Protein AF-0000000070726870 (afdb_homodimer)

Foldseek 3Di:
DPDPPDPDPPDPPDDPPPPDPPPQCVVVFDQPPPDPDPDDPPDDLPVVVVVVVCVVVVLVPPPPPPDDPDPPPPPPPPPSPPPDALALQVLCVLLVADNDQPQPPPFPPPDPPDPLRDRLVVLLVVCLVDDLLSLLVQLSRDVSSLRSSSVNLSDPSVLVSLLVLQVVLVVVPDDPVDPVNCVSQSLLSVLSSLLRSCVPPDLLSSLVSLLSSLLVNCVSNPNDLASQQNSLCNSCPPHALSSSLSNVVSSCVSPVLLVVLVVVCLVDAPPPCFVSLLVNQRSCCRNHVVDDLQPVPDDLVVLLSNLSSLVSVLVNDDLLSSLVNLCSNQADWDADPVGIGGDLCPQFDDDVPCPDPQVDPVNLLVSLSSSCSNLVSNVSNLVVVPHPDHCDLLNSLVSVVSNQVSSPVVHHGDPLSVLSNCLSQVLRNLLNLLQVLCDPVDPPNVVSLLVNLLSLLSSLLNNCVVPVQSCVRNLNSVVSNLVSVCVVVVHCPPVSVVSLVSNVVSLVVVLVVLVVVADPDPVSVVVSVSSVSSVVSCVVSSVVSVVVNVVRVVVPDPDDDPDDDDDPPVPPCPVPPPPPPDDPPDDPD/DPDPPDPDPPDPPDDPPPPDPPPQCVVVFDQPPPDPDPDDPPDDLPVVVVVVVCVVVVVVPPPPPPDDPDPPPPPPPPPPPPPPALALQVLCVLLVADNDQPQPPQFPPVDPPDPLRDRLVVLLVVCLPDDLLSLLVQLSRDVSSLRSSSVNLSDPSVLVSLLVLQVVLVVVPDDPVDPVNCVSQSLLSVLSSLLSSCVPPDLLSSLVSLLSSLLVNCVSNPNDLASQQSSLCNSCPPHALSSSLSNVVSSCVSPVLLVVLVVVCLVDAPPPCFVSLLVNQVSCCRNHVVDDLQPVPDDLVVLLSLLSSLVSVLVNDDLLSSLVNLCSNQADWDADPVGIGGDLCPQFDDDVPCPDPQVDVVVLLVSLSSSCSNLVSNVSNQVVVPHPDHCDLLNSLVSVVSNQVSSPVVHHGDPLSVLSNCLSQVLRNLLNLLQVLCDPPDPPNVVSLLVNLLSVLSSLLNNCVVPVQSCVRNLNSVVSNLVSVCVVVVHCPPPSVVSLVSNVVSLVVVLVVLVVPADPDPVSVVVSVSSVSSVVSCVVSSVVSVVVNVVRVVVPDPDDDPPDDPDPPPPPPPPPPDDCPDDDPPDPD

Structure (mmCIF, N/CA/C/O backbone):
data_AF-0000000070726870-model_v1
#
loop_
_entity.id
_entity.type
_entity.pdbx_description
1 polymer 'Protein CBG02863'
#
loop_
_atom_site.group_PDB
_atom_site.id
_atom_site.type_symbol
_atom_site.label_atom_id
_atom_site.label_alt_id
_atom_site.label_comp_id
_atom_site.label_asym_id
_atom_site.label_entity_id
_atom_site.label_seq_id
_atom_site.pdbx_PDB_ins_code
_atom_site.Cartn_x
_atom_site.Cartn_y
_atom_site.Cartn_z
_atom_site.occupancy
_atom_site.B_iso_or_equiv
_atom_site.auth_seq_id
_atom_site.auth_comp_id
_atom_site.auth_asym_id
_atom_site.auth_atom_id
_atom_site.pdbx_PDB_model_num
ATOM 1 N N . MET A 1 1 ? 25.562 -1.487 53.562 1 18.69 1 MET A N 1
ATOM 2 C CA . MET A 1 1 ? 26.703 -2.318 53.188 1 18.69 1 MET A CA 1
ATOM 3 C C . MET A 1 1 ? 26.234 -3.52 52.344 1 18.69 1 MET A C 1
ATOM 5 O O . MET A 1 1 ? 27.016 -4.461 52.156 1 18.69 1 MET A O 1
ATOM 9 N N . PHE A 1 2 ? 24.938 -3.701 52.188 1 21.5 2 PHE A N 1
ATOM 10 C CA . PHE A 1 2 ? 24.297 -4.941 51.75 1 21.5 2 PHE A CA 1
ATOM 11 C C . PHE A 1 2 ? 24.844 -5.41 50.438 1 21.5 2 PHE A C 1
ATOM 13 O O . PHE A 1 2 ? 25.094 -4.602 49.531 1 21.5 2 PHE A O 1
ATOM 20 N N . ARG A 1 3 ? 25.328 -6.668 50.344 1 20.47 3 ARG A N 1
ATOM 21 C CA . ARG A 1 3 ? 26.297 -7.414 49.531 1 20.47 3 ARG A CA 1
ATOM 22 C C . ARG A 1 3 ? 25.781 -7.602 48.125 1 20.47 3 ARG A C 1
ATOM 24 O O . ARG A 1 3 ? 24.578 -7.648 47.875 1 20.47 3 ARG A O 1
ATOM 31 N N . GLN A 1 4 ? 26.625 -7.531 47.031 1 19.95 4 GLN A N 1
ATOM 32 C CA . GLN A 1 4 ? 26.922 -7.379 45.594 1 19.95 4 GLN A CA 1
ATOM 33 C C . GLN A 1 4 ? 26.594 -8.656 44.844 1 19.95 4 GLN A C 1
ATOM 35 O O . GLN A 1 4 ? 27 -8.812 43.688 1 19.95 4 GLN A O 1
ATOM 40 N N . THR A 1 5 ? 25.719 -9.539 45.5 1 24.98 5 THR A N 1
ATOM 41 C CA . THR A 1 5 ? 26 -10.898 45.031 1 24.98 5 THR A CA 1
ATOM 42 C C . THR A 1 5 ? 25.875 -11.008 43.531 1 24.98 5 THR A C 1
ATOM 44 O O . THR A 1 5 ? 25 -10.367 42.906 1 24.98 5 THR A O 1
ATOM 47 N N . GLU A 1 6 ? 26.891 -11.547 42.844 1 24.03 6 GLU A N 1
ATOM 48 C CA . GLU A 1 6 ? 27.469 -11.742 41.5 1 24.03 6 GLU A CA 1
ATOM 49 C C . GLU A 1 6 ? 26.578 -12.633 40.656 1 24.03 6 GLU A C 1
ATOM 51 O O . GLU A 1 6 ? 26.188 -13.719 41.062 1 24.03 6 GLU A O 1
ATOM 56 N N . PRO A 1 7 ? 25.672 -12.117 39.969 1 26.16 7 PRO A N 1
ATOM 57 C CA . PRO A 1 7 ? 24.625 -12.938 39.344 1 26.16 7 PRO A CA 1
ATOM 58 C C . PRO A 1 7 ? 25.188 -14.109 38.562 1 26.16 7 PRO A C 1
ATOM 60 O O . PRO A 1 7 ? 26.312 -14.039 38.031 1 26.16 7 PRO A O 1
ATOM 63 N N . PRO A 1 8 ? 24.844 -15.367 38.875 1 26.94 8 PRO A N 1
ATOM 64 C CA . PRO A 1 8 ? 25.531 -16.562 38.375 1 26.94 8 PRO A CA 1
ATOM 65 C C . PRO A 1 8 ? 25.734 -16.578 36.875 1 26.94 8 PRO A C 1
ATOM 67 O O . PRO A 1 8 ? 24.938 -16 36.125 1 26.94 8 PRO A O 1
ATOM 70 N N . VAL A 1 9 ? 26.984 -16.594 36.375 1 24.89 9 VAL A N 1
ATOM 71 C CA . VAL A 1 9 ? 27.641 -16.703 35.094 1 24.89 9 VAL A CA 1
ATOM 72 C C . VAL A 1 9 ? 27.094 -17.906 34.312 1 24.89 9 VAL A C 1
ATOM 74 O O . VAL A 1 9 ? 27.281 -19.047 34.75 1 24.89 9 VAL A O 1
ATOM 77 N N . ARG A 1 10 ? 25.781 -17.938 34.125 1 23.11 10 ARG A N 1
ATOM 78 C CA . ARG A 1 10 ? 25.344 -19.172 33.469 1 23.11 10 ARG A CA 1
ATOM 79 C C . ARG A 1 10 ? 26.328 -19.594 32.375 1 23.11 10 ARG A C 1
ATOM 81 O O . ARG A 1 10 ? 26.875 -18.766 31.656 1 23.11 10 ARG A O 1
ATOM 88 N N . LEU A 1 11 ? 26.984 -20.688 32.594 1 21.22 11 LEU A N 1
ATOM 89 C CA . LEU A 1 11 ? 28 -21.406 31.828 1 21.22 11 LEU A CA 1
ATOM 90 C C . LEU A 1 11 ? 27.641 -21.406 30.344 1 21.22 11 LEU A C 1
ATOM 92 O O . LEU A 1 11 ? 26.484 -21.547 29.984 1 21.22 11 LEU A O 1
ATOM 96 N N . MET A 1 12 ? 28.453 -20.75 29.531 1 21.73 12 MET A N 1
ATOM 97 C CA . MET A 1 12 ? 28.688 -20.641 28.094 1 21.73 12 MET A CA 1
ATOM 98 C C . MET A 1 12 ? 28.656 -22.016 27.438 1 21.73 12 MET A C 1
ATOM 100 O O . MET A 1 12 ? 29.562 -22.828 27.641 1 21.73 12 MET A O 1
ATOM 104 N N . THR A 1 13 ? 27.578 -22.766 27.641 1 22.47 13 THR A N 1
ATOM 105 C CA . THR A 1 13 ? 27.781 -24.062 27.016 1 22.47 13 THR A CA 1
ATOM 106 C C . THR A 1 13 ? 28.422 -23.906 25.641 1 22.47 13 THR A C 1
ATOM 108 O O . THR A 1 13 ? 28.047 -23.031 24.859 1 22.47 13 THR A O 1
ATOM 111 N N . ARG A 1 14 ? 29.672 -24.281 25.5 1 21.7 14 ARG A N 1
ATOM 112 C CA . ARG A 1 14 ? 30.547 -24.312 24.344 1 21.7 14 ARG A CA 1
ATOM 113 C C . ARG A 1 14 ? 29.797 -24.828 23.109 1 21.7 14 ARG A C 1
ATOM 115 O O . ARG A 1 14 ? 29.156 -25.891 23.172 1 21.7 14 ARG A O 1
ATOM 122 N N . LYS A 1 15 ? 29.516 -23.969 22.234 1 23.78 15 LYS A N 1
ATOM 123 C CA . LYS A 1 15 ? 29.078 -24.25 20.875 1 23.78 15 LYS A CA 1
ATOM 124 C C . LYS A 1 15 ? 29.859 -25.406 20.266 1 23.78 15 LYS A C 1
ATOM 126 O O . LYS A 1 15 ? 31.094 -25.375 20.25 1 23.78 15 LYS A O 1
ATOM 131 N N . ARG A 1 16 ? 29.391 -26.578 20.438 1 22.58 16 ARG A N 1
ATOM 132 C CA . ARG A 1 16 ? 30.078 -27.625 19.703 1 22.58 16 ARG A CA 1
ATOM 133 C C . ARG A 1 16 ? 30.562 -27.125 18.344 1 22.58 16 ARG A C 1
ATOM 135 O O . ARG A 1 16 ? 29.812 -26.453 17.625 1 22.58 16 ARG A O 1
ATOM 142 N N . LYS A 1 17 ? 31.844 -26.938 18.156 1 26.12 17 LYS A N 1
ATOM 143 C CA . LYS A 1 17 ? 32.625 -26.719 16.938 1 26.12 17 LYS A CA 1
ATOM 144 C C . LYS A 1 17 ? 32.062 -27.547 15.781 1 26.12 17 LYS A C 1
ATOM 146 O O . LYS A 1 17 ? 31.969 -28.781 15.867 1 26.12 17 LYS A O 1
ATOM 151 N N . THR A 1 18 ? 31.062 -27.047 15.148 1 24.86 18 THR A N 1
ATOM 152 C CA . THR A 1 18 ? 30.547 -27.609 13.906 1 24.86 18 THR A CA 1
ATOM 153 C C . THR A 1 18 ? 31.656 -28.219 13.062 1 24.86 18 THR A C 1
ATOM 155 O O . THR A 1 18 ? 32.656 -27.547 12.766 1 24.86 18 THR A O 1
ATOM 158 N N . ILE A 1 19 ? 31.906 -29.484 13.203 1 28.92 19 ILE A N 1
ATOM 159 C CA . ILE A 1 19 ? 32.781 -30.391 12.445 1 28.92 19 ILE A CA 1
ATOM 160 C C . ILE A 1 19 ? 32.844 -29.922 10.992 1 28.92 19 ILE A C 1
ATOM 162 O O . ILE A 1 19 ? 31.891 -29.375 10.453 1 28.92 19 ILE A O 1
ATOM 166 N N . GLU A 1 20 ? 34.094 -29.953 10.422 1 30.67 20 GLU A N 1
ATOM 167 C CA . GLU A 1 20 ? 34.531 -29.75 9.039 1 30.67 20 GLU A CA 1
ATOM 168 C C . GLU A 1 20 ? 33.5 -30.266 8.055 1 30.67 20 GLU A C 1
ATOM 170 O O . GLU A 1 20 ? 32.875 -31.312 8.273 1 30.67 20 GLU A O 1
ATOM 175 N N . SER A 1 21 ? 32.844 -29.422 7.418 1 32.62 21 SER A N 1
ATOM 176 C CA . SER A 1 21 ? 31.906 -29.672 6.332 1 32.62 21 SER A CA 1
ATOM 177 C C . SER A 1 21 ? 32.344 -30.891 5.523 1 32.62 21 SER A C 1
ATOM 179 O O . SER A 1 21 ? 33.438 -30.953 4.992 1 32.62 21 SER A O 1
ATOM 181 N N . THR A 1 22 ? 32.062 -32.062 6.008 1 32.59 22 THR A N 1
ATOM 182 C CA . THR A 1 22 ? 32.312 -33.25 5.242 1 32.59 22 THR A CA 1
ATOM 183 C C . THR A 1 22 ? 32.125 -33 3.75 1 32.59 22 THR A C 1
ATOM 185 O O . THR A 1 22 ? 31.141 -32.375 3.35 1 32.59 22 THR A O 1
ATOM 188 N N . PRO A 1 23 ? 33.188 -33.094 2.906 1 35.09 23 PRO A N 1
ATOM 189 C CA . PRO A 1 23 ? 33.062 -32.844 1.469 1 35.09 23 PRO A CA 1
ATOM 190 C C . PRO A 1 23 ? 31.812 -33.438 0.858 1 35.09 23 PRO A C 1
ATOM 192 O O . PRO A 1 23 ? 31.297 -34.438 1.366 1 35.09 23 PRO A O 1
ATOM 195 N N . LEU A 1 24 ? 31.125 -32.656 0.27 1 35.09 24 LEU A N 1
ATOM 196 C CA . LEU A 1 24 ? 29.922 -33.156 -0.393 1 35.09 24 LEU A CA 1
ATOM 197 C C . LEU A 1 24 ? 30.219 -34.406 -1.183 1 35.09 24 LEU A C 1
ATOM 199 O O . LEU A 1 24 ? 31.312 -34.594 -1.709 1 35.09 24 LEU A O 1
ATOM 203 N N . ILE A 1 25 ? 29.562 -35.344 -0.918 1 33.78 25 ILE A N 1
ATOM 204 C CA . ILE A 1 25 ? 29.75 -36.625 -1.566 1 33.78 25 ILE A CA 1
ATOM 205 C C . ILE A 1 25 ? 29.859 -36.438 -3.076 1 33.78 25 ILE A C 1
ATOM 207 O O . ILE A 1 25 ? 30.5 -37.25 -3.764 1 33.78 25 ILE A O 1
ATOM 211 N N . THR A 1 26 ? 29.234 -35.438 -3.598 1 36.66 26 THR A N 1
ATOM 212 C CA . THR A 1 26 ? 29.312 -35.219 -5.039 1 36.66 26 THR A CA 1
ATOM 213 C C . THR A 1 26 ? 30.75 -35 -5.469 1 36.66 26 THR A C 1
ATOM 215 O O . THR A 1 26 ? 31.062 -35 -6.664 1 36.66 26 THR A O 1
ATOM 218 N N . ASP A 1 27 ? 31.531 -34.469 -4.641 1 39.12 27 ASP A N 1
ATOM 219 C CA . ASP A 1 27 ? 32.906 -34.312 -5.035 1 39.12 27 ASP A CA 1
ATOM 220 C C . ASP A 1 27 ? 33.562 -35.625 -5.383 1 39.12 27 ASP A C 1
ATOM 222 O O . ASP A 1 27 ? 34.656 -35.688 -5.941 1 39.12 27 ASP A O 1
ATOM 226 N N . PHE A 1 28 ? 33.031 -36.625 -4.77 1 32.75 28 PHE A N 1
ATOM 227 C CA . PHE A 1 28 ? 33.656 -37.906 -4.973 1 32.75 28 PHE A CA 1
ATOM 228 C C . PHE A 1 28 ? 33 -38.625 -6.164 1 32.75 28 PHE A C 1
ATOM 230 O O . PHE A 1 28 ? 33.469 -39.719 -6.562 1 32.75 28 PHE A O 1
ATOM 237 N N . PHE A 1 29 ? 31.75 -38.312 -6.516 1 31.31 29 PHE A N 1
ATOM 238 C CA . PHE A 1 29 ? 31.172 -39.062 -7.625 1 31.31 29 PHE A CA 1
ATOM 239 C C . PHE A 1 29 ? 31.031 -38.156 -8.859 1 31.31 29 PHE A C 1
ATOM 241 O O . PHE A 1 29 ? 30.734 -36.969 -8.75 1 31.31 29 PHE A O 1
ATOM 248 N N . SER A 1 30 ? 31.688 -38.469 -9.969 1 29 30 SER A N 1
ATOM 249 C CA . SER A 1 30 ? 31.656 -37.844 -11.273 1 29 30 SER A CA 1
ATOM 250 C C . SER A 1 30 ? 30.219 -37.75 -11.812 1 29 30 SER A C 1
ATOM 252 O O . SER A 1 30 ? 29.5 -38.75 -11.82 1 29 30 SER A O 1
ATOM 254 N N . THR A 1 31 ? 29.516 -36.688 -11.672 1 34.41 31 THR A N 1
ATOM 255 C CA . THR A 1 31 ? 28.172 -36.469 -12.18 1 34.41 31 THR A CA 1
ATOM 256 C C . THR A 1 31 ? 28.141 -36.531 -13.703 1 34.41 31 THR A C 1
ATOM 258 O O . THR A 1 31 ? 28.859 -35.812 -14.375 1 34.41 31 THR A O 1
ATOM 261 N N . VAL A 1 32 ? 27.984 -37.656 -14.32 1 29.22 32 VAL A N 1
ATOM 262 C CA . VAL A 1 32 ? 27.859 -37.781 -15.773 1 29.22 32 VAL A CA 1
ATOM 263 C C . VAL A 1 32 ? 26.562 -37.094 -16.234 1 29.22 32 VAL A C 1
ATOM 265 O O . VAL A 1 32 ? 25.5 -37.375 -15.695 1 29.22 32 VAL A O 1
ATOM 268 N N . LYS A 1 33 ? 26.625 -36 -16.906 1 30.77 33 LYS A N 1
ATOM 269 C CA . LYS A 1 33 ? 25.531 -35.312 -17.578 1 30.77 33 LYS A CA 1
ATOM 270 C C . LYS A 1 33 ? 24.828 -36.219 -18.578 1 30.77 33 LYS A C 1
ATOM 272 O O . LYS A 1 33 ? 25.453 -36.75 -19.5 1 30.77 33 LYS A O 1
ATOM 277 N N . ARG A 1 34 ? 23.797 -36.906 -18.141 1 29.41 34 ARG A N 1
ATOM 278 C CA . ARG A 1 34 ? 23.031 -37.719 -19.078 1 29.41 34 ARG A CA 1
ATOM 279 C C . ARG A 1 34 ? 22.375 -36.875 -20.141 1 29.41 34 ARG A C 1
ATOM 281 O O . ARG A 1 34 ? 21.828 -35.812 -19.844 1 29.41 34 ARG A O 1
ATOM 288 N N . GLU A 1 35 ? 22.781 -36.906 -21.406 1 28.52 35 GLU A N 1
ATOM 289 C CA . GLU A 1 35 ? 22.219 -36.312 -22.609 1 28.52 35 GLU A CA 1
ATOM 290 C C . GLU A 1 35 ? 20.75 -36.688 -22.797 1 28.52 35 GLU A C 1
ATOM 292 O O . GLU A 1 35 ? 20.391 -37.875 -22.734 1 28.52 35 GLU A O 1
ATOM 297 N N . ARG A 1 36 ? 19.812 -35.75 -22.438 1 30.39 36 ARG A N 1
ATOM 298 C CA . ARG A 1 36 ? 18.375 -35.906 -22.656 1 30.39 36 ARG A CA 1
ATOM 299 C C . ARG A 1 36 ? 18.094 -36.312 -24.078 1 30.39 36 ARG A C 1
ATOM 301 O O . ARG A 1 36 ? 18.625 -35.75 -25.031 1 30.39 36 ARG A O 1
ATOM 308 N N . SER A 1 37 ? 17.703 -37.5 -24.297 1 26.58 37 SER A N 1
ATOM 309 C CA . SER A 1 37 ? 17.266 -38 -25.609 1 26.58 37 SER A CA 1
ATOM 310 C C . SER A 1 37 ? 16.109 -37.156 -26.141 1 26.58 37 SER A C 1
ATOM 312 O O . SER A 1 37 ? 15.273 -36.688 -25.375 1 26.58 37 SER A O 1
ATOM 314 N N . GLN A 1 38 ? 16.141 -36.469 -27.312 1 27.06 38 GLN A N 1
ATOM 315 C CA . GLN A 1 38 ? 15.281 -35.625 -28.141 1 27.06 38 GLN A CA 1
ATOM 316 C C . GLN A 1 38 ? 13.953 -36.344 -28.422 1 27.06 38 GLN A C 1
ATOM 318 O O . GLN A 1 38 ? 13.688 -36.75 -29.547 1 27.06 38 GLN A O 1
ATOM 323 N N . ILE A 1 39 ? 13.406 -37.219 -27.609 1 26.48 39 ILE A N 1
ATOM 324 C CA . ILE A 1 39 ? 12.203 -37.875 -28.094 1 26.48 39 ILE A CA 1
ATOM 325 C C . ILE A 1 39 ? 11.109 -36.844 -28.359 1 26.48 39 ILE A C 1
ATOM 327 O O . ILE A 1 39 ? 11.062 -35.812 -27.688 1 26.48 39 ILE A O 1
ATOM 331 N N . GLN A 1 40 ? 9.93 -37.281 -29.203 1 28.66 40 GLN A N 1
ATOM 332 C CA . GLN A 1 40 ? 8.805 -36.812 -30.016 1 28.66 40 GLN A CA 1
ATOM 333 C C . GLN A 1 40 ? 7.727 -36.188 -29.156 1 28.66 40 GLN A C 1
ATOM 335 O O . GLN A 1 40 ? 6.922 -36.875 -28.547 1 28.66 40 GLN A O 1
ATOM 340 N N . THR A 1 41 ? 7.984 -35.188 -28.469 1 24.62 41 THR A N 1
ATOM 341 C CA . THR A 1 41 ? 7.18 -34.625 -27.391 1 24.62 41 THR A CA 1
ATOM 342 C C . THR A 1 41 ? 5.906 -34 -27.953 1 24.62 41 THR A C 1
ATOM 344 O O . THR A 1 41 ? 5.062 -33.5 -27.203 1 24.62 41 THR A O 1
ATOM 347 N N . LYS A 1 42 ? 5.965 -33.5 -29.297 1 30.2 42 LYS A N 1
ATOM 348 C CA . LYS A 1 42 ? 5.051 -32.375 -29.484 1 30.2 42 LYS A CA 1
ATOM 349 C C . LYS A 1 42 ? 3.598 -32.844 -29.484 1 30.2 42 LYS A C 1
ATOM 351 O O . LYS A 1 42 ? 2.695 -32.062 -29.125 1 30.2 42 LYS A O 1
ATOM 356 N N . GLN A 1 43 ? 3.252 -33.812 -30.391 1 23.97 43 GLN A N 1
ATOM 357 C CA . GLN A 1 43 ? 1.938 -33.75 -31.031 1 23.97 43 GLN A CA 1
ATOM 358 C C . GLN A 1 43 ? 0.832 -34.062 -30.031 1 23.97 43 GLN A C 1
ATOM 360 O O . GLN A 1 43 ? -0.223 -33.438 -30.047 1 23.97 43 GLN A O 1
ATOM 365 N N . THR A 1 44 ? 0.747 -35.438 -29.547 1 27.69 44 THR A N 1
ATOM 366 C CA . THR A 1 44 ? -0.488 -36.156 -29.219 1 27.69 44 THR A CA 1
ATOM 367 C C . THR A 1 44 ? -0.953 -35.781 -27.812 1 27.69 44 THR A C 1
ATOM 369 O O . THR A 1 44 ? -1.842 -36.438 -27.266 1 27.69 44 THR A O 1
ATOM 372 N N . VAL A 1 45 ? -0.479 -34.75 -27.328 1 27.61 45 VAL A N 1
ATOM 373 C CA . VAL A 1 45 ? -0.681 -34.625 -25.891 1 27.61 45 VAL A CA 1
ATOM 374 C C . VAL A 1 45 ? -2.109 -34.188 -25.609 1 27.61 45 VAL A C 1
ATOM 376 O O . VAL A 1 45 ? -2.658 -34.469 -24.547 1 27.61 45 VAL A O 1
ATOM 379 N N . SER A 1 46 ? -2.703 -33.375 -26.531 1 27.69 46 SER A N 1
ATOM 380 C CA . SER A 1 46 ? -3.973 -32.75 -26.172 1 27.69 46 SER A CA 1
ATOM 381 C C . SER A 1 46 ? -5.086 -33.781 -26.078 1 27.69 46 SER A C 1
ATOM 383 O O . SER A 1 46 ? -5.91 -33.75 -25.156 1 27.69 46 SER A O 1
ATOM 385 N N . GLN A 1 47 ? -5.223 -34.719 -27.125 1 28.27 47 GLN A N 1
ATOM 386 C CA . GLN A 1 47 ? -6.352 -35.625 -27.219 1 28.27 47 GLN A CA 1
ATOM 387 C C . GLN A 1 47 ? -6.285 -36.688 -26.125 1 28.27 47 GLN A C 1
ATOM 389 O O . GLN A 1 47 ? -7.312 -37.25 -25.734 1 28.27 47 GLN A O 1
ATOM 394 N N . LYS A 1 48 ? -5.086 -37.094 -25.734 1 31.16 48 LYS A N 1
ATOM 395 C CA . LYS A 1 48 ? -4.867 -38.219 -24.844 1 31.16 48 LYS A CA 1
ATOM 396 C C . LYS A 1 48 ? -5.234 -37.875 -23.406 1 31.16 48 LYS A C 1
ATOM 398 O O . LYS A 1 48 ? -5.449 -38.75 -22.578 1 31.16 48 LYS A O 1
ATOM 403 N N . LEU A 1 49 ? -5.281 -36.656 -23.109 1 28.05 49 LEU A N 1
ATOM 404 C CA . LEU A 1 49 ? -5.602 -36.281 -21.734 1 28.05 49 LEU A CA 1
ATOM 405 C C . LEU A 1 49 ? -7.059 -36.594 -21.406 1 28.05 49 LEU A C 1
ATOM 407 O O . LEU A 1 49 ? -7.375 -37.031 -20.312 1 28.05 49 LEU A O 1
ATOM 411 N N . ASP A 1 50 ? -8.023 -36.469 -22.406 1 30.05 50 ASP A N 1
ATOM 412 C CA . ASP A 1 50 ? -9.43 -36.781 -22.156 1 30.05 50 ASP A CA 1
ATOM 413 C C . ASP A 1 50 ? -9.641 -38.281 -22 1 30.05 50 ASP A C 1
ATOM 415 O O . ASP A 1 50 ? -10.469 -38.719 -21.203 1 30.05 50 ASP A O 1
ATOM 419 N N . GLY A 1 51 ? -8.906 -39.156 -22.812 1 29.58 51 GLY A N 1
ATOM 420 C CA . GLY A 1 51 ? -9.047 -40.594 -22.734 1 29.58 51 GLY A CA 1
ATOM 421 C C . GLY A 1 51 ? -8.484 -41.188 -21.453 1 29.58 51 GLY A C 1
ATOM 422 O O . GLY A 1 51 ? -9.047 -42.125 -20.891 1 29.58 51 GLY A O 1
ATOM 423 N N . ILE A 1 52 ? -7.324 -40.656 -21.078 1 31.67 52 ILE A N 1
ATOM 424 C CA . ILE A 1 52 ? -6.676 -41.25 -19.906 1 31.67 52 ILE A CA 1
ATOM 425 C C . ILE A 1 52 ? -7.465 -40.875 -18.656 1 31.67 52 ILE A C 1
ATOM 427 O O . ILE A 1 52 ? -7.594 -41.688 -17.734 1 31.67 52 ILE A O 1
ATOM 431 N N . LEU A 1 53 ? -8.055 -39.75 -18.625 1 31.14 53 LEU A N 1
ATOM 432 C CA . LEU A 1 53 ? -8.945 -39.438 -17.516 1 31.14 53 LEU A CA 1
ATOM 433 C C . LEU A 1 53 ? -10.148 -40.344 -17.484 1 31.14 53 LEU A C 1
ATOM 435 O O . LEU A 1 53 ? -10.617 -40.75 -16.406 1 31.14 53 LEU A O 1
ATOM 439 N N . GLN A 1 54 ? -10.703 -40.75 -18.688 1 31.12 54 GLN A N 1
ATOM 440 C CA . GLN A 1 54 ? -11.789 -41.719 -18.734 1 31.12 54 GLN A CA 1
ATOM 441 C C . GLN A 1 54 ? -11.344 -43.062 -18.188 1 31.12 54 GLN A C 1
ATOM 443 O O . GLN A 1 54 ? -12.086 -43.719 -17.453 1 31.12 54 GLN A O 1
ATOM 448 N N . THR A 1 55 ? -10.125 -43.5 -18.547 1 31.92 55 THR A N 1
ATOM 449 C CA . THR A 1 55 ? -9.664 -44.781 -18.031 1 31.92 55 THR A CA 1
ATOM 450 C C . THR A 1 55 ? -9.375 -44.688 -16.531 1 31.92 55 THR A C 1
ATOM 452 O O . THR A 1 55 ? -9.648 -45.625 -15.773 1 31.92 55 THR A O 1
ATOM 455 N N . MET A 1 56 ? -8.75 -43.625 -16.078 1 31.16 56 MET A N 1
ATOM 456 C CA . MET A 1 56 ? -8.617 -43.469 -14.633 1 31.16 56 MET A CA 1
ATOM 457 C C . MET A 1 56 ? -9.977 -43.281 -13.984 1 31.16 56 MET A C 1
ATOM 459 O O . MET A 1 56 ? -10.219 -43.75 -12.875 1 31.16 56 MET A O 1
ATOM 463 N N . PHE A 1 57 ? -10.922 -42.438 -14.648 1 31.91 57 PHE A N 1
ATOM 464 C CA . PHE A 1 57 ? -12.297 -42.312 -14.195 1 31.91 57 PHE A CA 1
ATOM 465 C C . PHE A 1 57 ? -13.094 -43.594 -14.508 1 31.91 57 PHE A C 1
ATOM 467 O O . PHE A 1 57 ? -14.031 -43.938 -13.789 1 31.91 57 PHE A O 1
ATOM 474 N N . GLU A 1 58 ? -13.031 -44.188 -15.711 1 31.84 58 GLU A N 1
ATOM 475 C CA . GLU A 1 58 ? -13.797 -45.406 -15.992 1 31.84 58 GLU A CA 1
ATOM 476 C C . GLU A 1 58 ? -13.516 -46.5 -14.945 1 31.84 58 GLU A C 1
ATOM 478 O O . GLU A 1 58 ? -14.398 -47.312 -14.633 1 31.84 58 GLU A O 1
ATOM 483 N N . THR A 1 59 ? -12.297 -46.594 -14.516 1 31.06 59 THR A N 1
ATOM 484 C CA . THR A 1 59 ? -12.211 -47.594 -13.438 1 31.06 59 THR A CA 1
ATOM 485 C C . THR A 1 59 ? -13.008 -47.125 -12.219 1 31.06 59 THR A C 1
ATOM 487 O O . THR A 1 59 ? -13.375 -47.906 -11.367 1 31.06 59 THR A O 1
ATOM 490 N N . SER A 1 60 ? -13.102 -45.781 -12 1 28.81 60 SER A N 1
ATOM 491 C CA . SER A 1 60 ? -14.047 -45.406 -10.953 1 28.81 60 SER A CA 1
ATOM 492 C C . SER A 1 60 ? -15.453 -45.219 -11.523 1 28.81 60 SER A C 1
ATOM 494 O O . SER A 1 60 ? -15.836 -44.094 -11.891 1 28.81 60 SER A O 1
ATOM 496 N N . ARG A 1 61 ? -15.93 -45.906 -12.555 1 27.53 61 ARG A N 1
ATOM 497 C CA . ARG A 1 61 ? -17.312 -45.938 -13.039 1 27.53 61 ARG A CA 1
ATOM 498 C C . ARG A 1 61 ? -18.297 -46 -11.883 1 27.53 61 ARG A C 1
ATOM 500 O O . ARG A 1 61 ? -18.562 -47.094 -11.367 1 27.53 61 ARG A O 1
ATOM 507 N N . CYS A 1 62 ? -18.438 -45.062 -11.062 1 27.05 62 CYS A N 1
ATOM 508 C CA . CYS A 1 62 ? -19.719 -44.969 -10.367 1 27.05 62 CYS A CA 1
ATOM 509 C C . CYS A 1 62 ? -20.875 -44.875 -11.367 1 27.05 62 CYS A C 1
ATOM 511 O O . CYS A 1 62 ? -20.859 -44 -12.242 1 27.05 62 CYS A O 1
ATOM 513 N N . THR A 1 63 ? -21.609 -45.906 -11.742 1 26.03 63 THR A N 1
ATOM 514 C CA . THR A 1 63 ? -22.953 -45.969 -12.32 1 26.03 63 THR A CA 1
ATOM 515 C C . THR A 1 63 ? -23.859 -44.906 -11.711 1 26.03 63 THR A C 1
ATOM 517 O O . THR A 1 63 ? -24.125 -44.938 -10.508 1 26.03 63 THR A O 1
ATOM 520 N N . PHE A 1 64 ? -23.859 -43.781 -12.156 1 26.02 64 PHE A N 1
ATOM 521 C CA . PHE A 1 64 ? -24.984 -42.875 -11.953 1 26.02 64 PHE A CA 1
ATOM 522 C C . PHE A 1 64 ? -26.297 -43.531 -12.383 1 26.02 64 PHE A C 1
ATOM 524 O O . PHE A 1 64 ? -26.531 -43.719 -13.578 1 26.02 64 PHE A O 1
ATOM 531 N N . ILE A 1 65 ? -26.891 -44.562 -11.633 1 26.38 65 ILE A N 1
ATOM 532 C CA . ILE A 1 65 ? -28.25 -45.094 -11.789 1 26.38 65 ILE A CA 1
ATOM 533 C C . ILE A 1 65 ? -29.25 -43.969 -11.797 1 26.38 65 ILE A C 1
ATOM 535 O O . ILE A 1 65 ? -29.25 -43.125 -10.898 1 26.38 65 ILE A O 1
ATOM 539 N N . SER A 1 66 ? -29.891 -43.688 -12.844 1 25.36 66 SER A N 1
ATOM 540 C CA . SER A 1 66 ? -31.156 -42.969 -13.086 1 25.36 66 SER A CA 1
ATOM 541 C C . SER A 1 66 ? -32.281 -43.562 -12.258 1 25.36 66 SER A C 1
ATOM 543 O O . SER A 1 66 ? -33.125 -44.312 -12.781 1 25.36 66 SER A O 1
ATOM 545 N N . GLU A 1 67 ? -32.125 -44.375 -11.039 1 25.97 67 GLU A N 1
ATOM 546 C CA . GLU A 1 67 ? -33.344 -44.906 -10.438 1 25.97 67 GLU A CA 1
ATOM 547 C C . GLU A 1 67 ? -34.375 -43.812 -10.172 1 25.97 67 GLU A C 1
ATOM 549 O O . GLU A 1 67 ? -34 -42.656 -9.898 1 25.97 67 GLU A O 1
ATOM 554 N N . SER A 1 68 ? -35.625 -44 -10.695 1 26.47 68 SER A N 1
ATOM 555 C CA . SER A 1 68 ? -36.938 -43.594 -10.172 1 26.47 68 SER A CA 1
ATOM 556 C C . SER A 1 68 ? -36.969 -43.656 -8.648 1 26.47 68 SER A C 1
ATOM 558 O O . SER A 1 68 ? -36.281 -44.5 -8.047 1 26.47 68 SER A O 1
ATOM 560 N N . LEU A 1 69 ? -37.5 -42.625 -7.863 1 26.91 69 LEU A N 1
ATOM 561 C CA . LEU A 1 69 ? -37.688 -42.375 -6.438 1 26.91 69 LEU A CA 1
ATOM 562 C C . LEU A 1 69 ? -38.312 -43.562 -5.738 1 26.91 69 LEU A C 1
ATOM 564 O O . LEU A 1 69 ? -38.812 -43.438 -4.613 1 26.91 69 LEU A O 1
ATOM 568 N N . GLU A 1 70 ? -38.844 -44.625 -6.473 1 26.83 70 GLU A N 1
ATOM 569 C CA . GLU A 1 70 ? -39.531 -45.594 -5.629 1 26.83 70 GLU A CA 1
ATOM 570 C C . GLU A 1 70 ? -38.594 -46.156 -4.566 1 26.83 70 GLU A C 1
ATOM 572 O O . GLU A 1 70 ? -37.375 -46.156 -4.746 1 26.83 70 GLU A O 1
ATOM 577 N N . ASP A 1 71 ? -39.188 -46.625 -3.264 1 28.89 71 ASP A N 1
ATOM 578 C CA . ASP A 1 71 ? -38.781 -47.125 -1.95 1 28.89 71 ASP A CA 1
ATOM 579 C C . ASP A 1 71 ? -37.688 -48.188 -2.078 1 28.89 71 ASP A C 1
ATOM 581 O O . ASP A 1 71 ? -37.375 -48.875 -1.101 1 28.89 71 ASP A O 1
ATOM 585 N N . THR A 1 72 ? -37.656 -48.781 -3.305 1 27.14 72 THR A N 1
ATOM 586 C CA . THR A 1 72 ? -37.031 -50.094 -3.172 1 27.14 72 THR A CA 1
ATOM 587 C C . THR A 1 72 ? -35.625 -50 -2.598 1 27.14 72 THR A C 1
ATOM 589 O O . THR A 1 72 ? -34.875 -49.062 -2.939 1 27.14 72 THR A O 1
ATOM 592 N N . PRO A 1 73 ? -35.344 -50.844 -1.489 1 27.42 73 PRO A N 1
ATOM 593 C CA . PRO A 1 73 ? -34.094 -50.906 -0.724 1 27.42 73 PRO A CA 1
ATOM 594 C C . PRO A 1 73 ? -32.875 -50.969 -1.617 1 27.42 73 PRO A C 1
ATOM 596 O O . PRO A 1 73 ? -32.812 -51.781 -2.551 1 27.42 73 PRO A O 1
ATOM 599 N N . ILE A 1 74 ? -32.469 -49.844 -2.051 1 31.52 74 ILE A N 1
ATOM 600 C CA . ILE A 1 74 ? -31.266 -49.844 -2.893 1 31.52 74 ILE A CA 1
ATOM 601 C C . ILE A 1 74 ? -30.25 -50.844 -2.381 1 31.52 74 ILE A C 1
ATOM 603 O O . ILE A 1 74 ? -29.859 -50.812 -1.211 1 31.52 74 ILE A O 1
ATOM 607 N N . PRO A 1 75 ? -30.359 -52.094 -2.92 1 28.83 75 PRO A N 1
ATOM 608 C CA . PRO A 1 75 ? -29.406 -53.062 -2.357 1 28.83 75 PRO A CA 1
ATOM 609 C C . PRO A 1 75 ? -28.047 -52.438 -2.074 1 28.83 75 PRO A C 1
ATOM 611 O O . PRO A 1 75 ? -27.688 -51.438 -2.678 1 28.83 75 PRO A O 1
ATOM 614 N N . PRO A 1 76 ? -27.484 -52.875 -0.899 1 26.77 76 PRO A N 1
ATOM 615 C CA . PRO A 1 76 ? -26.172 -52.375 -0.466 1 26.77 76 PRO A CA 1
ATOM 616 C C . PRO A 1 76 ? -25.156 -52.312 -1.603 1 26.77 76 PRO A C 1
ATOM 618 O O . PRO A 1 76 ? -25 -53.312 -2.33 1 26.77 76 PRO A O 1
ATOM 621 N N . GLN A 1 77 ? -25.312 -51.344 -2.379 1 28.03 77 GLN A N 1
ATOM 622 C CA . GLN A 1 77 ? -24.344 -51.25 -3.463 1 28.03 77 GLN A CA 1
ATOM 623 C C . GLN A 1 77 ? -23 -51.844 -3.037 1 28.03 77 GLN A C 1
ATOM 625 O O . GLN A 1 77 ? -22.547 -51.594 -1.918 1 28.03 77 GLN A O 1
ATOM 630 N N . PRO A 1 78 ? -22.656 -53.031 -3.602 1 27.22 78 PRO A N 1
ATOM 631 C CA . PRO A 1 78 ? -21.375 -53.594 -3.16 1 27.22 78 PRO A CA 1
ATOM 632 C C . PRO A 1 78 ? -20.312 -52.531 -2.912 1 27.22 78 PRO A C 1
ATOM 634 O O . PRO A 1 78 ? -20.406 -51.406 -3.453 1 27.22 78 PRO A O 1
ATOM 637 N N . ASP A 1 79 ? -19.656 -52.562 -1.774 1 27.34 79 ASP A N 1
ATOM 638 C CA . ASP A 1 79 ? -18.453 -51.906 -1.303 1 27.34 79 ASP A CA 1
ATOM 639 C C . ASP A 1 79 ? -17.5 -51.625 -2.459 1 27.34 79 ASP A C 1
ATOM 641 O O . ASP A 1 79 ? -17.016 -52.531 -3.121 1 27.34 79 ASP A O 1
ATOM 645 N N . TYR A 1 80 ? -17.906 -50.844 -3.395 1 28.12 80 TYR A N 1
ATOM 646 C CA . TYR A 1 80 ? -16.891 -50.438 -4.363 1 28.12 80 TYR A CA 1
ATOM 647 C C . TYR A 1 80 ? -15.5 -50.562 -3.775 1 28.12 80 TYR A C 1
ATOM 649 O O . TYR A 1 80 ? -15.188 -49.938 -2.752 1 28.12 80 TYR A O 1
ATOM 657 N N . ASP A 1 81 ? -14.984 -51.719 -3.863 1 28.14 81 ASP A N 1
ATOM 658 C CA . ASP A 1 81 ? -13.609 -52.156 -3.598 1 28.14 81 ASP A CA 1
ATOM 659 C C . ASP A 1 81 ? -12.617 -51.062 -3.965 1 28.14 81 ASP A C 1
ATOM 661 O O . ASP A 1 81 ? -12.672 -50.5 -5.062 1 28.14 81 ASP A O 1
ATOM 665 N N . CYS A 1 82 ? -12.266 -50.156 -3.135 1 32.5 82 CYS A N 1
ATOM 666 C CA . CYS A 1 82 ? -10.969 -49.5 -3.035 1 32.5 82 CYS A CA 1
ATOM 667 C C . CYS A 1 82 ? -9.93 -50.188 -3.891 1 32.5 82 CYS A C 1
ATOM 669 O O . CYS A 1 82 ? -9.562 -51.344 -3.607 1 32.5 82 CYS A O 1
ATOM 671 N N . GLY A 1 83 ? -10.109 -50.281 -5.281 1 34.12 83 GLY A N 1
ATOM 672 C CA . GLY A 1 83 ? -9.055 -50.844 -6.102 1 34.12 83 GLY A CA 1
ATOM 673 C C . GLY A 1 83 ? -7.738 -51 -5.355 1 34.12 83 GLY A C 1
ATOM 674 O O . GLY A 1 83 ? -7.602 -50.531 -4.227 1 34.12 83 GLY A O 1
ATOM 675 N N . PRO A 1 84 ? -6.68 -51.719 -6.047 1 37 84 PRO A N 1
ATOM 676 C CA . PRO A 1 84 ? -5.484 -52.062 -5.277 1 37 84 PRO A CA 1
ATOM 677 C C . PRO A 1 84 ? -4.953 -50.906 -4.457 1 37 84 PRO A C 1
ATOM 679 O O . PRO A 1 84 ? -4.941 -49.75 -4.93 1 37 84 PRO A O 1
ATOM 682 N N . ALA A 1 85 ? -5.074 -50.75 -3.143 1 47.09 85 ALA A N 1
ATOM 683 C CA . ALA A 1 85 ? -4.332 -50.188 -2.01 1 47.09 85 ALA A CA 1
ATOM 684 C C . ALA A 1 85 ? -2.891 -49.875 -2.398 1 47.09 85 ALA A C 1
ATOM 686 O O . ALA A 1 85 ? -2.273 -50.625 -3.168 1 47.09 85 ALA A O 1
ATOM 687 N N . PHE A 1 86 ? -2.688 -48.438 -2.508 1 66.5 86 PHE A N 1
ATOM 688 C CA . PHE A 1 86 ? -1.319 -47.969 -2.602 1 66.5 86 PHE A CA 1
ATOM 689 C C . PHE A 1 86 ? -0.381 -48.781 -1.743 1 66.5 86 PHE A C 1
ATOM 691 O O . PHE A 1 86 ? -0.068 -48.406 -0.61 1 66.5 86 PHE A O 1
ATOM 698 N N . SER A 1 87 ? -0.389 -50 -2.211 1 81.31 87 SER A N 1
ATOM 699 C CA . SER A 1 87 ? 0.536 -50.938 -1.573 1 81.31 87 SER A CA 1
ATOM 700 C C . SER A 1 87 ? 1.975 -50.656 -2.002 1 81.31 87 SER A C 1
ATOM 702 O O . SER A 1 87 ? 2.213 -50.031 -3.027 1 81.31 87 SER A O 1
ATOM 704 N N . LEU A 1 88 ? 2.82 -51.062 -1.249 1 87 88 LEU A N 1
ATOM 705 C CA . LEU A 1 88 ? 4.246 -50.938 -1.531 1 87 88 LEU A CA 1
ATOM 706 C C . LEU A 1 88 ? 4.656 -51.812 -2.711 1 87 88 LEU A C 1
ATOM 708 O O . LEU A 1 88 ? 5.582 -51.469 -3.449 1 87 88 LEU A O 1
ATOM 712 N N . GLU A 1 89 ? 3.816 -52.844 -2.996 1 86.94 89 GLU A N 1
ATOM 713 C CA . GLU A 1 89 ? 4.086 -53.719 -4.141 1 86.94 89 GLU A CA 1
ATOM 714 C C . GLU A 1 89 ? 3.775 -53 -5.453 1 86.94 89 GLU A C 1
ATOM 716 O O . GLU A 1 89 ? 4.52 -53.125 -6.43 1 86.94 89 GLU A O 1
ATOM 721 N N . ALA A 1 90 ? 2.654 -52.344 -5.363 1 89.25 90 ALA A N 1
ATOM 722 C CA . ALA A 1 90 ? 2.295 -51.562 -6.547 1 89.25 90 ALA A CA 1
ATOM 723 C C . ALA A 1 90 ? 3.348 -50.5 -6.848 1 89.25 90 ALA A C 1
ATOM 725 O O . ALA A 1 90 ? 3.646 -50.219 -8.008 1 89.25 90 ALA A O 1
ATOM 726 N N . LEU A 1 91 ? 3.934 -49.938 -5.781 1 92.75 91 LEU A N 1
ATOM 727 C CA . LEU A 1 91 ? 4.969 -48.906 -5.945 1 92.75 91 LEU A CA 1
ATOM 728 C C . LEU A 1 91 ? 6.227 -49.5 -6.566 1 92.75 91 LEU A C 1
ATOM 730 O O . LEU A 1 91 ? 6.859 -48.875 -7.418 1 92.75 91 LEU A O 1
ATOM 734 N N . ARG A 1 92 ? 6.574 -50.688 -6.219 1 91.25 92 ARG A N 1
ATOM 735 C CA . ARG A 1 92 ? 7.742 -51.375 -6.762 1 91.25 92 ARG A CA 1
ATOM 736 C C . ARG A 1 92 ? 7.574 -51.656 -8.258 1 91.25 92 ARG A C 1
ATOM 738 O O . ARG A 1 92 ? 8.531 -51.531 -9.023 1 91.25 92 ARG A O 1
ATOM 745 N N . THR A 1 93 ? 6.332 -51.969 -8.578 1 90.62 93 THR A N 1
ATOM 746 C CA . THR A 1 93 ? 6.043 -52.188 -9.992 1 90.62 93 THR A CA 1
ATOM 747 C C . THR A 1 93 ? 6.18 -50.906 -10.789 1 90.62 93 THR A C 1
ATOM 749 O O . THR A 1 93 ? 6.73 -50.906 -11.891 1 90.62 93 THR A O 1
ATOM 752 N N . LEU A 1 94 ? 5.664 -49.844 -10.164 1 91.12 94 LEU A N 1
ATOM 753 C CA . LEU A 1 94 ? 5.723 -48.562 -10.836 1 91.12 94 LEU A CA 1
ATOM 754 C C . LEU A 1 94 ? 7.164 -48.094 -10.992 1 91.12 94 LEU A C 1
ATOM 756 O O . LEU A 1 94 ? 7.52 -47.5 -12.008 1 91.12 94 LEU A O 1
ATOM 760 N N . LEU A 1 95 ? 8.031 -48.438 -9.984 1 92.69 95 LEU A N 1
ATOM 761 C CA . LEU A 1 95 ? 9.422 -47.969 -9.969 1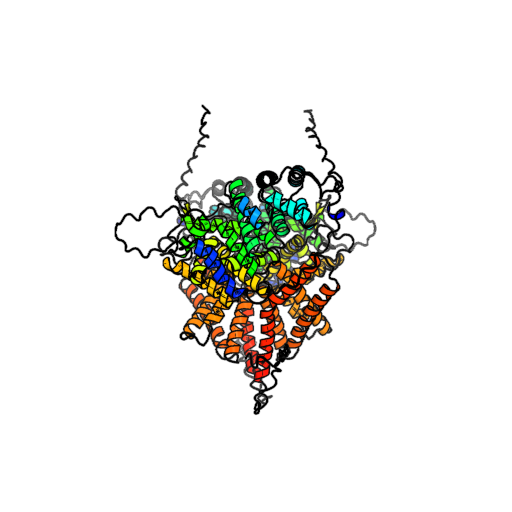 92.69 95 LEU A CA 1
ATOM 762 C C . LEU A 1 95 ? 10.32 -49 -10.68 1 92.69 95 LEU A C 1
ATOM 764 O O . LEU A 1 95 ? 11.523 -48.781 -10.805 1 92.69 95 LEU A O 1
ATOM 768 N N . GLN A 1 96 ? 9.781 -50.094 -11.148 1 88 96 GLN A N 1
ATOM 769 C CA . GLN A 1 96 ? 10.5 -51.094 -11.891 1 88 96 GLN A CA 1
ATOM 770 C C . GLN A 1 96 ? 11.617 -51.719 -11.055 1 88 96 GLN A C 1
ATOM 772 O O . GLN A 1 96 ? 12.75 -51.844 -11.516 1 88 96 GLN A O 1
ATOM 777 N N . VAL A 1 97 ? 11.297 -51.938 -9.773 1 87.75 97 VAL A N 1
ATOM 778 C CA . VAL A 1 97 ? 12.211 -52.625 -8.875 1 87.75 97 VAL A CA 1
ATOM 779 C C . VAL A 1 97 ? 11.664 -54.031 -8.555 1 87.75 97 VAL A C 1
ATOM 781 O O . VAL A 1 97 ? 10.453 -54.25 -8.602 1 87.75 97 VAL A O 1
ATOM 784 N N . PRO A 1 98 ? 12.562 -54.938 -8.359 1 79 98 PRO A N 1
ATOM 785 C CA . PRO A 1 98 ? 12.109 -56.312 -8.102 1 79 98 PRO A CA 1
ATOM 786 C C . PRO A 1 98 ? 11.195 -56.406 -6.883 1 79 98 PRO A C 1
ATOM 788 O O . PRO A 1 98 ? 11.375 -55.688 -5.91 1 79 98 PRO A O 1
ATOM 791 N N . LEU A 1 99 ? 10.102 -57.156 -6.91 1 69.06 99 LEU A N 1
ATOM 792 C CA . LEU A 1 99 ? 9.055 -57.281 -5.906 1 69.06 99 LEU A CA 1
ATOM 793 C C . LEU A 1 99 ? 9.602 -57.906 -4.625 1 69.06 99 LEU A C 1
ATOM 795 O O . LEU A 1 99 ? 9.148 -57.594 -3.529 1 69.06 99 LEU A O 1
ATOM 799 N N . LYS A 1 100 ? 10.398 -59.062 -4.719 1 62.75 100 LYS A N 1
ATOM 800 C CA . LYS A 1 100 ? 10.93 -59.688 -3.512 1 62.75 100 LYS A CA 1
ATOM 801 C C . LYS A 1 100 ? 12.336 -59.156 -3.207 1 62.75 100 LYS A C 1
ATOM 803 O O . LYS A 1 100 ? 13.219 -59.188 -4.074 1 62.75 100 LYS A O 1
ATOM 808 N N . PRO A 1 101 ? 12.438 -58.188 -2.271 1 54.44 101 PRO A N 1
ATOM 809 C CA . PRO A 1 101 ? 13.797 -57.781 -1.911 1 54.44 101 PRO A CA 1
ATOM 810 C C . PRO A 1 101 ? 14.75 -58.938 -1.704 1 54.44 101 PRO A C 1
ATOM 812 O O . PRO A 1 101 ? 14.445 -59.875 -0.928 1 54.44 101 PRO A O 1
ATOM 815 N N . SER A 1 102 ? 15.281 -59.469 -2.67 1 48.69 102 SER A N 1
ATOM 816 C CA . SER A 1 102 ? 16.203 -60.562 -2.318 1 48.69 102 SER A CA 1
ATOM 817 C C . SER A 1 102 ? 17.234 -60.094 -1.29 1 48.69 102 SER A C 1
ATOM 819 O O . SER A 1 102 ? 18.078 -59.25 -1.589 1 48.69 102 SER A O 1
ATOM 821 N N . LEU A 1 103 ? 16.766 -59.844 -0.098 1 44.62 103 LEU A N 1
ATOM 822 C CA . LEU A 1 103 ? 17.656 -59.5 1.022 1 44.62 103 LEU A CA 1
ATOM 823 C C . LEU A 1 103 ? 19.047 -60.094 0.801 1 44.62 103 LEU A C 1
ATOM 825 O O . LEU A 1 103 ? 20.031 -59.562 1.328 1 44.62 103 LEU A O 1
ATOM 829 N N . ASN A 1 104 ? 19.062 -61.344 0.405 1 42.94 104 ASN A N 1
ATOM 830 C CA . ASN A 1 104 ? 20.281 -62.125 0.413 1 42.94 104 ASN A CA 1
ATOM 831 C C . ASN A 1 104 ? 21.094 -61.938 -0.867 1 42.94 104 ASN A C 1
ATOM 833 O O . ASN A 1 104 ? 21.766 -62.844 -1.338 1 42.94 104 ASN A O 1
ATOM 837 N N . ALA A 1 105 ? 20.812 -61 -1.67 1 48.78 105 ALA A N 1
ATOM 838 C CA . ALA A 1 105 ? 21.688 -61 -2.836 1 48.78 105 ALA A CA 1
ATOM 839 C C . ALA A 1 105 ? 23.141 -60.781 -2.424 1 48.78 105 ALA A C 1
ATOM 841 O O . ALA A 1 105 ? 23.469 -59.75 -1.824 1 48.78 105 ALA A O 1
ATOM 842 N N . ILE A 1 106 ? 23.797 -61.781 -2.143 1 49.84 106 ILE A N 1
ATOM 843 C CA . ILE A 1 106 ? 25.219 -61.906 -1.882 1 49.84 106 ILE A CA 1
ATOM 844 C C . ILE A 1 106 ? 26.016 -61.094 -2.912 1 49.84 106 ILE A C 1
ATOM 846 O O . ILE A 1 106 ? 25.766 -61.219 -4.117 1 49.84 106 ILE A O 1
ATOM 850 N N . PRO A 1 107 ? 26.578 -59.938 -2.451 1 52.69 107 PRO A N 1
ATOM 851 C CA . PRO A 1 107 ? 27.5 -59.25 -3.336 1 52.69 107 PRO A CA 1
ATOM 852 C C . PRO A 1 107 ? 28.281 -60.188 -4.254 1 52.69 107 PRO A C 1
ATOM 854 O O . PRO A 1 107 ? 28.5 -61.344 -3.896 1 52.69 107 PRO A O 1
ATOM 857 N N . ASP A 1 108 ? 28.203 -60 -5.477 1 52.19 108 ASP A N 1
ATOM 858 C CA . ASP A 1 108 ? 29.094 -60.781 -6.336 1 52.19 108 ASP A CA 1
ATOM 859 C C . ASP A 1 108 ? 30.5 -60.812 -5.754 1 52.19 108 ASP A C 1
ATOM 861 O O . ASP A 1 108 ? 31.109 -59.781 -5.488 1 52.19 108 ASP A O 1
ATOM 865 N N . LYS A 1 109 ? 30.812 -61.906 -5.145 1 54.62 109 LYS A N 1
ATOM 866 C CA . LYS A 1 109 ? 32.125 -62.156 -4.547 1 54.62 109 LYS A CA 1
ATOM 867 C C . LYS A 1 109 ? 33.25 -61.562 -5.398 1 54.62 109 LYS A C 1
ATOM 869 O O . LYS A 1 109 ? 34.281 -61.156 -4.879 1 54.62 109 LYS A O 1
ATOM 874 N N . ASN A 1 110 ? 33.062 -61.594 -6.688 1 54.56 110 ASN A N 1
ATOM 875 C CA . ASN A 1 110 ? 34.188 -61.188 -7.535 1 54.56 110 ASN A CA 1
ATOM 876 C C . ASN A 1 110 ? 34.156 -59.688 -7.828 1 54.56 110 ASN A C 1
ATOM 878 O O . ASN A 1 110 ? 35.031 -59.188 -8.523 1 54.56 110 ASN A O 1
ATOM 882 N N . ALA A 1 111 ? 33.062 -58.969 -7.441 1 54.88 111 ALA A N 1
ATOM 883 C CA . ALA A 1 111 ? 33.031 -57.562 -7.801 1 54.88 111 ALA A CA 1
ATOM 884 C C . ALA A 1 111 ? 33.594 -56.688 -6.68 1 54.88 111 ALA A C 1
ATOM 886 O O . ALA A 1 111 ? 33.531 -57.062 -5.504 1 54.88 111 ALA A O 1
ATOM 887 N N . PRO A 1 112 ? 34.562 -55.875 -6.887 1 53.75 112 PRO A N 1
ATOM 888 C CA . PRO A 1 112 ? 35.188 -55.031 -5.875 1 53.75 112 PRO A CA 1
ATOM 889 C C . PRO A 1 112 ? 34.156 -54.375 -4.945 1 53.75 112 PRO A C 1
ATOM 891 O O . PRO A 1 112 ? 33.031 -54.094 -5.352 1 53.75 112 PRO A O 1
ATOM 894 N N . VAL A 1 113 ? 34.469 -54.5 -3.643 1 49.84 113 VAL A N 1
ATOM 895 C CA . VAL A 1 113 ? 33.719 -53.875 -2.561 1 49.84 113 VAL A CA 1
ATOM 896 C C . VAL A 1 113 ? 33.562 -52.375 -2.82 1 49.84 113 VAL A C 1
ATOM 898 O O . VAL A 1 113 ? 34.562 -51.656 -2.912 1 49.84 113 VAL A O 1
ATOM 901 N N . GLY A 1 114 ? 32.656 -51.906 -3.609 1 54.38 114 GLY A N 1
ATOM 902 C CA . GLY A 1 114 ? 32.281 -50.5 -3.799 1 54.38 114 GLY A CA 1
ATOM 903 C C . GLY A 1 114 ? 30.844 -50.219 -3.422 1 54.38 114 GLY A C 1
ATOM 904 O O . GLY A 1 114 ? 30.109 -51.125 -3.037 1 54.38 114 GLY A O 1
ATOM 905 N N . LEU A 1 115 ? 30.531 -48.938 -3.211 1 61.34 115 LEU A N 1
ATOM 906 C CA . LEU A 1 115 ? 29.219 -48.469 -2.826 1 61.34 115 LEU A CA 1
ATOM 907 C C . LEU A 1 115 ? 28.125 -49.094 -3.691 1 61.34 115 LEU A C 1
ATOM 909 O O . LEU A 1 115 ? 26.984 -49.25 -3.248 1 61.34 115 LEU A O 1
ATOM 913 N N . GLU A 1 116 ? 28.656 -49.688 -4.777 1 61.81 116 GLU A N 1
ATOM 914 C CA . GLU A 1 116 ? 27.641 -50.188 -5.703 1 61.81 116 GLU A CA 1
ATOM 915 C C . GLU A 1 116 ? 27.422 -51.688 -5.488 1 61.81 116 GLU A C 1
ATOM 917 O O . GLU A 1 116 ? 26.469 -52.25 -6.016 1 61.81 116 GLU A O 1
ATOM 922 N N . ASN A 1 117 ? 28.391 -52.219 -4.684 1 64.44 117 ASN A N 1
ATOM 923 C CA . ASN A 1 117 ? 28.281 -53.656 -4.516 1 64.44 117 ASN A CA 1
ATOM 924 C C . ASN A 1 117 ? 28.172 -54.031 -3.045 1 64.44 117 ASN A C 1
ATOM 926 O O . ASN A 1 117 ? 29.016 -54.781 -2.525 1 64.44 117 ASN A O 1
ATOM 930 N N . MET A 1 118 ? 27.312 -53.438 -2.414 1 68 118 MET A N 1
ATOM 931 C CA . MET A 1 118 ? 27.078 -53.75 -1.009 1 68 118 MET A CA 1
ATOM 932 C C . MET A 1 118 ? 25.797 -54.562 -0.835 1 68 118 MET A C 1
ATOM 934 O O . MET A 1 118 ? 24.922 -54.531 -1.7 1 68 118 MET A O 1
ATOM 938 N N . PRO A 1 119 ? 25.781 -55.375 0.275 1 67.12 119 PRO A N 1
ATOM 939 C CA . PRO A 1 119 ? 24.516 -56.062 0.547 1 67.12 119 PRO A CA 1
ATOM 940 C C . PRO A 1 119 ? 23.344 -55.094 0.715 1 67.12 119 PRO A C 1
ATOM 942 O O . PRO A 1 119 ? 23.547 -53.969 1.147 1 67.12 119 PRO A O 1
ATOM 945 N N . LYS A 1 120 ? 22.156 -55.531 0.383 1 68.56 120 LYS A N 1
ATOM 946 C CA . LYS A 1 120 ? 20.953 -54.688 0.343 1 68.56 120 LYS A CA 1
ATOM 947 C C . LYS A 1 120 ? 20.641 -54.094 1.717 1 68.56 120 LYS A C 1
ATOM 949 O O . LYS A 1 120 ? 20.188 -52.969 1.822 1 68.56 120 LYS A O 1
ATOM 954 N N . ASN A 1 121 ? 20.906 -54.906 2.766 1 70.81 121 ASN A N 1
ATOM 955 C CA . ASN A 1 121 ? 20.625 -54.438 4.117 1 70.81 121 ASN A CA 1
ATOM 956 C C . ASN A 1 121 ? 21.5 -53.25 4.496 1 70.81 121 ASN A C 1
ATOM 958 O O . ASN A 1 121 ? 21.078 -52.375 5.246 1 70.81 121 ASN A O 1
ATOM 962 N N . VAL A 1 122 ? 22.594 -53.281 3.896 1 75.56 122 VAL A N 1
ATOM 963 C CA . VAL A 1 122 ? 23.531 -52.219 4.203 1 75.56 122 VAL A CA 1
ATOM 964 C C . VAL A 1 122 ? 23.078 -50.938 3.508 1 75.56 122 VAL A C 1
ATOM 966 O O . VAL A 1 122 ? 23.203 -49.844 4.07 1 75.56 122 VAL A O 1
ATOM 969 N N . TYR A 1 123 ? 22.5 -51.156 2.377 1 79 123 TYR A N 1
ATOM 970 C CA . TYR A 1 123 ? 22.016 -49.969 1.66 1 79 123 TYR A CA 1
ATOM 971 C C . TYR A 1 123 ? 20.891 -49.281 2.426 1 79 123 TYR A C 1
ATOM 973 O O . TYR A 1 123 ? 20.875 -48.062 2.562 1 79 123 TYR A O 1
ATOM 981 N N . SER A 1 124 ? 20 -50.094 2.898 1 80.31 124 SER A N 1
ATOM 982 C CA . SER A 1 124 ? 18.875 -49.531 3.646 1 80.31 124 SER A CA 1
ATOM 983 C C . SER A 1 124 ? 19.359 -48.719 4.855 1 80.31 124 SER A C 1
ATOM 985 O O . SER A 1 124 ? 18.812 -47.656 5.16 1 80.31 124 SER A O 1
ATOM 987 N N . TYR A 1 125 ? 20.344 -49.281 5.426 1 79 125 TYR A N 1
ATOM 988 C CA . TYR A 1 125 ? 20.906 -48.594 6.59 1 79 125 TYR A CA 1
ATOM 989 C C . TYR A 1 125 ? 21.562 -47.281 6.184 1 79 125 TYR A C 1
ATOM 991 O O . TYR A 1 125 ? 21.344 -46.25 6.82 1 79 125 TYR A O 1
ATOM 999 N N . ILE A 1 126 ? 22.297 -47.281 5.164 1 79.88 126 ILE A N 1
ATOM 1000 C CA . ILE A 1 126 ? 23.016 -46.125 4.691 1 79.88 126 ILE A CA 1
ATOM 1001 C C . ILE A 1 126 ? 22.016 -45.031 4.297 1 79.88 126 ILE A C 1
ATOM 1003 O O . ILE A 1 126 ? 22.156 -43.875 4.676 1 79.88 126 ILE A O 1
ATOM 1007 N N . PHE A 1 127 ? 20.984 -45.5 3.605 1 87.56 127 PHE A N 1
ATOM 1008 C CA . PHE A 1 127 ? 20 -44.531 3.117 1 87.56 127 PHE A CA 1
ATOM 1009 C C . PHE A 1 127 ? 19.203 -43.938 4.27 1 87.56 127 PHE A C 1
ATOM 1011 O O . PHE A 1 127 ? 18.734 -42.781 4.195 1 87.56 127 PHE A O 1
ATOM 1018 N N . THR A 1 128 ? 19.125 -44.625 5.348 1 84.62 128 THR A N 1
ATOM 1019 C CA . THR A 1 128 ? 18.375 -44.156 6.504 1 84.62 128 THR A CA 1
ATOM 1020 C C . THR A 1 128 ? 19.188 -43.125 7.297 1 84.62 128 THR A C 1
ATOM 1022 O O . THR A 1 128 ? 18.625 -42.188 7.883 1 84.62 128 THR A O 1
ATOM 1025 N N . VAL A 1 129 ? 20.469 -43.281 7.223 1 80.75 129 VAL A N 1
ATOM 1026 C CA . VAL A 1 129 ? 21.312 -42.438 8.047 1 80.75 129 VAL A CA 1
ATOM 1027 C C . VAL A 1 129 ? 21.672 -41.156 7.293 1 80.75 129 VAL A C 1
ATOM 1029 O O . VAL A 1 129 ? 21.812 -40.094 7.895 1 80.75 129 VAL A O 1
ATOM 1032 N N . LEU A 1 130 ? 21.703 -41.188 6.043 1 84.62 130 LEU A N 1
ATOM 1033 C CA . LEU A 1 130 ? 22.047 -40.031 5.23 1 84.62 130 LEU A CA 1
ATOM 1034 C C . LEU A 1 130 ? 20.891 -39.062 5.18 1 84.62 130 LEU A C 1
ATOM 1036 O O . LEU A 1 130 ? 19.734 -39.438 5.348 1 84.62 130 LEU A O 1
ATOM 1040 N N . ASP A 1 131 ? 21.281 -37.812 5.027 1 86.06 131 ASP A N 1
ATOM 1041 C CA . ASP A 1 131 ? 20.219 -36.812 4.805 1 86.06 131 ASP A CA 1
ATOM 1042 C C . ASP A 1 131 ? 19.516 -37.062 3.475 1 86.06 131 ASP A C 1
ATOM 1044 O O . ASP A 1 131 ? 20.109 -37.594 2.533 1 86.06 131 ASP A O 1
ATOM 1048 N N . MET A 1 132 ? 18.344 -36.781 3.434 1 90.31 132 MET A N 1
ATOM 1049 C CA . MET A 1 132 ? 17.5 -37.094 2.281 1 90.31 132 MET A CA 1
ATOM 1050 C C . MET A 1 132 ? 18.062 -36.438 1.015 1 90.31 132 MET A C 1
ATOM 1052 O O . MET A 1 132 ? 17.938 -37 -0.075 1 90.31 132 MET A O 1
ATOM 1056 N N . ARG A 1 133 ? 18.688 -35.281 1.096 1 87 133 ARG A N 1
ATOM 1057 C CA . ARG A 1 133 ? 19.25 -34.625 -0.065 1 87 133 ARG A CA 1
ATOM 1058 C C . ARG A 1 133 ? 20.406 -35.406 -0.649 1 87 133 ARG A C 1
ATOM 1060 O O . ARG A 1 133 ? 20.578 -35.469 -1.87 1 87 133 ARG A O 1
ATOM 1067 N N . SER A 1 134 ? 21.094 -35.969 0.245 1 85.75 134 SER A N 1
ATOM 1068 C CA . SER A 1 134 ? 22.203 -36.812 -0.188 1 85.75 134 SER A CA 1
ATOM 1069 C C . SER A 1 134 ? 21.703 -38.062 -0.884 1 85.75 134 SER A C 1
ATOM 1071 O O . SER A 1 134 ? 22.297 -38.531 -1.867 1 85.75 134 SER A O 1
ATOM 1073 N N . VAL A 1 135 ? 20.656 -38.625 -0.339 1 89.38 135 VAL A N 1
ATOM 1074 C CA . VAL A 1 135 ? 20.062 -39.812 -0.961 1 89.38 135 VAL A CA 1
ATOM 1075 C C . VAL A 1 135 ? 19.562 -39.469 -2.361 1 89.38 135 VAL A C 1
ATOM 1077 O O . VAL A 1 135 ? 19.734 -40.25 -3.299 1 89.38 135 VAL A O 1
ATOM 1080 N N . SER A 1 136 ? 18.953 -38.281 -2.494 1 90.94 136 SER A N 1
ATOM 1081 C CA . SER A 1 136 ? 18.469 -37.781 -3.785 1 90.94 136 SER A CA 1
ATOM 1082 C C . SER A 1 136 ? 19.625 -37.656 -4.781 1 90.94 136 SER A C 1
ATOM 1084 O O . SER A 1 136 ? 19.5 -38.062 -5.941 1 90.94 136 SER A O 1
ATOM 1086 N N . THR A 1 137 ? 20.703 -37.156 -4.328 1 88.38 137 THR A N 1
ATOM 1087 C CA . THR A 1 137 ? 21.875 -37 -5.184 1 88.38 137 THR A CA 1
ATOM 1088 C C . THR A 1 137 ? 22.438 -38.344 -5.598 1 88.38 137 THR A C 1
ATOM 1090 O O . THR A 1 137 ? 22.891 -38.5 -6.73 1 88.38 137 THR A O 1
ATOM 1093 N N . LEU A 1 138 ? 22.422 -39.281 -4.703 1 85 138 LEU A N 1
ATOM 1094 C CA . LEU A 1 138 ? 22.938 -40.625 -4.973 1 85 138 LEU A CA 1
ATOM 1095 C C . LEU A 1 138 ? 22.109 -41.312 -6.051 1 85 138 LEU A C 1
ATOM 1097 O O . LEU A 1 138 ? 22.641 -42.094 -6.84 1 85 138 LEU A O 1
ATOM 1101 N N . SER A 1 139 ? 20.859 -41 -6.098 1 89 139 SER A N 1
ATOM 1102 C CA . SER A 1 139 ? 19.969 -41.625 -7.078 1 89 139 SER A CA 1
ATOM 1103 C C . SER A 1 139 ? 20.297 -41.125 -8.492 1 89 139 SER A C 1
ATOM 1105 O O . SER A 1 139 ? 19.891 -41.781 -9.469 1 89 139 SER A O 1
ATOM 1107 N N . LEU A 1 140 ? 21.062 -40.094 -8.602 1 88.19 140 LEU A N 1
ATOM 1108 C CA . LEU A 1 140 ? 21.344 -39.531 -9.906 1 88.19 140 LEU A CA 1
ATOM 1109 C C . LEU A 1 140 ? 22.75 -39.875 -10.367 1 88.19 140 LEU A C 1
ATOM 1111 O O . LEU A 1 140 ? 23.188 -39.5 -11.453 1 88.19 140 LEU A O 1
ATOM 1115 N N . VAL A 1 141 ? 23.453 -40.656 -9.586 1 80.25 141 VAL A N 1
ATOM 1116 C CA . VAL A 1 141 ? 24.844 -40.969 -9.859 1 80.25 141 VAL A CA 1
ATOM 1117 C C . VAL A 1 141 ? 24.922 -42.094 -10.906 1 80.25 141 VAL A C 1
ATOM 1119 O O . VAL A 1 141 ? 25.719 -42 -11.844 1 80.25 141 VAL A O 1
ATOM 1122 N N . SER A 1 142 ? 24.141 -43.219 -10.711 1 80.62 142 SER A N 1
ATOM 1123 C CA . SER A 1 142 ? 24.172 -44.375 -11.633 1 80.62 142 SER A CA 1
ATOM 1124 C C . SER A 1 142 ? 22.812 -45.062 -11.68 1 80.62 142 SER A C 1
ATOM 1126 O O . SER A 1 142 ? 21.969 -44.875 -10.797 1 80.62 142 SER A O 1
ATOM 1128 N N . THR A 1 143 ? 22.688 -45.844 -12.641 1 83.94 143 THR A N 1
ATOM 1129 C CA . THR A 1 143 ? 21.453 -46.625 -12.789 1 83.94 143 THR A CA 1
ATOM 1130 C C . THR A 1 143 ? 21.312 -47.625 -11.664 1 83.94 143 THR A C 1
ATOM 1132 O O . THR A 1 143 ? 20.203 -47.906 -11.188 1 83.94 143 THR A O 1
ATOM 1135 N N . LYS A 1 144 ? 22.422 -48.188 -11.312 1 82.19 144 LYS A N 1
ATOM 1136 C CA . LYS A 1 144 ? 22.406 -49.156 -10.234 1 82.19 144 LYS A CA 1
ATOM 1137 C C . LYS A 1 144 ? 22 -48.531 -8.914 1 82.19 144 LYS A C 1
ATOM 1139 O O . LYS A 1 144 ? 21.172 -49.062 -8.18 1 82.19 144 LYS A O 1
ATOM 1144 N N . MET A 1 145 ? 22.594 -47.438 -8.68 1 83.19 145 MET A N 1
ATOM 1145 C CA . MET A 1 145 ? 22.281 -46.75 -7.441 1 83.19 145 MET A CA 1
ATOM 1146 C C . MET A 1 145 ? 20.844 -46.25 -7.445 1 83.19 145 MET A C 1
ATOM 1148 O O . MET A 1 145 ? 20.172 -46.281 -6.41 1 83.19 145 MET A O 1
ATOM 1152 N N . SER A 1 146 ? 20.406 -45.812 -8.586 1 87.69 146 SER A N 1
ATOM 1153 C CA . SER A 1 146 ? 19.031 -45.375 -8.727 1 87.69 146 SER A CA 1
ATOM 1154 C C . SER A 1 146 ? 18.047 -46.469 -8.398 1 87.69 146 SER A C 1
ATOM 1156 O O . SER A 1 146 ? 17.047 -46.25 -7.711 1 87.69 146 SER A O 1
ATOM 1158 N N . SER A 1 147 ? 18.438 -47.594 -8.82 1 87.62 147 SER A N 1
ATOM 1159 C CA . SER A 1 147 ? 17.578 -48.75 -8.562 1 87.62 147 SER A CA 1
ATOM 1160 C C . SER A 1 147 ? 17.562 -49.094 -7.074 1 87.62 147 SER A C 1
ATOM 1162 O O . SER A 1 147 ? 16.516 -49.5 -6.543 1 87.62 147 SER A O 1
ATOM 1164 N N . ARG A 1 148 ? 18.672 -48.938 -6.469 1 86.88 148 ARG A N 1
ATOM 1165 C CA . ARG A 1 148 ? 18.75 -49.219 -5.039 1 86.88 148 ARG A CA 1
ATOM 1166 C C . ARG A 1 148 ? 17.922 -48.219 -4.23 1 86.88 148 ARG A C 1
ATOM 1168 O O . ARG A 1 148 ? 17.266 -48.594 -3.26 1 86.88 148 ARG A O 1
ATOM 1175 N N . VAL A 1 149 ? 18 -47.031 -4.629 1 91.31 149 VAL A N 1
ATOM 1176 C CA . VAL A 1 149 ? 17.234 -46 -3.924 1 91.31 149 VAL A CA 1
ATOM 1177 C C . VAL A 1 149 ? 15.75 -46.188 -4.148 1 91.31 149 VAL A C 1
ATOM 1179 O O . VAL A 1 149 ? 14.945 -46.062 -3.223 1 91.31 149 VAL A O 1
ATOM 1182 N N . ARG A 1 150 ? 15.375 -46.531 -5.379 1 93.19 150 ARG A N 1
ATOM 1183 C CA . ARG A 1 150 ? 13.984 -46.844 -5.688 1 93.19 150 ARG A CA 1
ATOM 1184 C C . ARG A 1 150 ? 13.484 -48 -4.82 1 93.19 150 ARG A C 1
ATOM 1186 O O . ARG A 1 150 ? 12.344 -47.969 -4.352 1 93.19 150 ARG A O 1
ATOM 1193 N N . GLY A 1 151 ? 14.367 -48.875 -4.668 1 89.31 151 GLY A N 1
ATOM 1194 C CA . GLY A 1 151 ? 14.031 -50 -3.793 1 89.31 151 GLY A CA 1
ATOM 1195 C C . GLY A 1 151 ? 13.828 -49.562 -2.348 1 89.31 151 GLY A C 1
ATOM 1196 O O . GLY A 1 151 ? 12.945 -50.094 -1.661 1 89.31 151 GLY A O 1
ATOM 1197 N N . TYR A 1 152 ? 14.625 -48.688 -1.934 1 89.88 152 TYR A N 1
ATOM 1198 C CA . TYR A 1 152 ? 14.539 -48.188 -0.56 1 89.88 152 TYR A CA 1
ATOM 1199 C C . TYR A 1 152 ? 13.242 -47.438 -0.33 1 89.88 152 TYR A C 1
ATOM 1201 O O . TYR A 1 152 ? 12.578 -47.594 0.697 1 89.88 152 TYR A O 1
ATOM 1209 N N . VAL A 1 153 ? 12.781 -46.594 -1.278 1 93.5 153 VAL A N 1
ATOM 1210 C CA . VAL A 1 153 ? 11.594 -45.75 -1.163 1 93.5 153 VAL A CA 1
ATOM 1211 C C . VAL A 1 153 ? 10.344 -46.625 -1.113 1 93.5 153 VAL A C 1
ATOM 1213 O O . VAL A 1 153 ? 9.312 -46.219 -0.583 1 93.5 153 VAL A O 1
ATOM 1216 N N . SER A 1 154 ? 10.484 -47.844 -1.562 1 90.75 154 SER A N 1
ATOM 1217 C CA . SER A 1 154 ? 9.344 -48.75 -1.598 1 90.75 154 SER A CA 1
ATOM 1218 C C . SER A 1 154 ? 9.297 -49.625 -0.353 1 90.75 154 SER A C 1
ATOM 1220 O O . SER A 1 154 ? 8.648 -50.688 -0.349 1 90.75 154 SER A O 1
ATOM 1222 N N . THR A 1 155 ? 10.062 -49.219 0.695 1 87.81 155 THR A N 1
ATOM 1223 C CA . THR A 1 155 ? 10.078 -49.969 1.943 1 87.81 155 THR A CA 1
ATOM 1224 C C . THR A 1 155 ? 9.422 -49.188 3.066 1 87.81 155 THR A C 1
ATOM 1226 O O . THR A 1 155 ? 9.273 -47.938 2.967 1 87.81 155 THR A O 1
ATOM 1229 N N . TYR A 1 156 ? 9.039 -49.938 4.129 1 86.62 156 TYR A N 1
ATOM 1230 C CA . TYR A 1 156 ? 8.414 -49.312 5.293 1 86.62 156 TYR A CA 1
ATOM 1231 C C . TYR A 1 156 ? 9.422 -48.438 6.047 1 86.62 156 TYR A C 1
ATOM 1233 O O . TYR A 1 156 ? 9.039 -47.469 6.699 1 86.62 156 TYR A O 1
ATOM 1241 N N . GLU A 1 157 ? 10.695 -48.781 5.891 1 86.19 157 GLU A N 1
ATOM 1242 C CA . GLU A 1 157 ? 11.75 -48.062 6.578 1 86.19 157 GLU A CA 1
ATOM 1243 C C . GLU A 1 157 ? 11.812 -46.594 6.105 1 86.19 157 GLU A C 1
ATOM 1245 O O . GLU A 1 157 ? 12.078 -45.688 6.895 1 86.19 157 GLU A O 1
ATOM 1250 N N . PHE A 1 158 ? 11.531 -46.5 4.844 1 92.81 158 PHE A N 1
ATOM 1251 C CA . PHE A 1 158 ? 11.547 -45.156 4.281 1 92.81 158 PHE A CA 1
ATOM 1252 C C . PHE A 1 158 ? 10.469 -44.281 4.914 1 92.81 158 PHE A C 1
ATOM 1254 O O . PHE A 1 158 ? 10.719 -43.125 5.281 1 92.81 158 PHE A O 1
ATOM 1261 N N . TYR A 1 159 ? 9.281 -44.719 5.066 1 92.38 159 TYR A N 1
ATOM 1262 C CA . TYR A 1 159 ? 8.148 -43.969 5.594 1 92.38 159 TYR A CA 1
ATOM 1263 C C . TYR A 1 159 ? 8.32 -43.719 7.086 1 92.38 159 TYR A C 1
ATOM 1265 O O . TYR A 1 159 ? 7.926 -42.656 7.582 1 92.38 159 TYR A O 1
ATOM 1273 N N . ARG A 1 160 ? 8.898 -44.656 7.688 1 90 160 ARG A N 1
ATOM 1274 C CA . ARG A 1 160 ? 9.203 -44.438 9.102 1 90 160 ARG A CA 1
ATOM 1275 C C . ARG A 1 160 ? 10.242 -43.344 9.273 1 90 160 ARG A C 1
ATOM 1277 O O . ARG A 1 160 ? 10.125 -42.5 10.172 1 90 160 ARG A O 1
ATOM 1284 N N . ARG A 1 161 ? 11.148 -43.406 8.414 1 91.25 161 ARG A N 1
ATOM 1285 C CA . ARG A 1 161 ? 12.164 -42.344 8.461 1 91.25 161 ARG A CA 1
ATOM 1286 C C . ARG A 1 161 ? 11.547 -40.969 8.219 1 91.25 161 ARG A C 1
ATOM 1288 O O . ARG A 1 161 ? 11.883 -40.031 8.906 1 91.25 161 ARG A O 1
ATOM 1295 N N . MET A 1 162 ? 10.727 -40.875 7.246 1 92.5 162 MET A N 1
ATOM 1296 C CA . MET A 1 162 ? 10.07 -39.625 6.926 1 92.5 162 MET A CA 1
ATOM 1297 C C . MET A 1 162 ? 9.266 -39.125 8.117 1 92.5 162 MET A C 1
ATOM 1299 O O . MET A 1 162 ? 9.227 -37.906 8.375 1 92.5 162 MET A O 1
ATOM 1303 N N . GLN A 1 163 ? 8.68 -40 8.812 1 91.38 163 GLN A N 1
ATOM 1304 C CA . GLN A 1 163 ? 7.914 -39.625 10.008 1 91.38 163 GLN A CA 1
ATOM 1305 C C . GLN A 1 163 ? 8.82 -39.062 11.086 1 91.38 163 GLN A C 1
ATOM 1307 O O . GLN A 1 163 ? 8.484 -38.031 11.711 1 91.38 163 GLN A O 1
ATOM 1312 N N . LEU A 1 164 ? 9.93 -39.719 11.195 1 89.44 164 LEU A N 1
ATOM 1313 C CA . LEU A 1 164 ? 10.875 -39.25 12.211 1 89.44 164 LEU A CA 1
ATOM 1314 C C . LEU A 1 164 ? 11.469 -37.906 11.828 1 89.44 164 LEU A C 1
ATOM 1316 O O . LEU A 1 164 ? 11.609 -37 12.68 1 89.44 164 LEU A O 1
ATOM 1320 N N . ASP A 1 165 ? 11.805 -37.781 10.578 1 89.31 165 ASP A N 1
ATOM 1321 C CA . ASP A 1 165 ? 12.328 -36.5 10.094 1 89.31 165 ASP A CA 1
ATOM 1322 C C . ASP A 1 165 ? 11.305 -35.406 10.289 1 89.31 165 ASP A C 1
ATOM 1324 O O . ASP A 1 165 ? 11.664 -34.281 10.625 1 89.31 165 ASP A O 1
ATOM 1328 N N . HIS A 1 166 ? 10.062 -35.688 10.023 1 89.5 166 HIS A N 1
ATOM 1329 C CA . HIS A 1 166 ? 8.984 -34.719 10.164 1 89.5 166 HIS A CA 1
ATOM 1330 C C . HIS A 1 166 ? 8.812 -34.281 11.617 1 89.5 166 HIS A C 1
ATOM 1332 O O . HIS A 1 166 ? 8.633 -33.094 11.906 1 89.5 166 HIS A O 1
ATOM 1338 N N . LEU A 1 167 ? 8.898 -35.188 12.523 1 85.94 167 LEU A N 1
ATOM 1339 C CA . LEU A 1 167 ? 8.766 -34.906 13.945 1 85.94 167 LEU A CA 1
ATOM 1340 C C . LEU A 1 167 ? 9.922 -34.062 14.438 1 85.94 167 LEU A C 1
ATOM 1342 O O . LEU A 1 167 ? 9.719 -33.125 15.25 1 85.94 167 LEU A O 1
ATOM 1346 N N . ASP A 1 168 ? 11.086 -34.344 13.906 1 84.19 168 ASP A N 1
ATOM 1347 C CA . ASP A 1 168 ? 12.25 -33.531 14.25 1 84.19 168 ASP A CA 1
ATOM 1348 C C . ASP A 1 168 ? 12.094 -32.094 13.734 1 84.19 168 ASP A C 1
ATOM 1350 O O . ASP A 1 168 ? 12.477 -31.125 14.414 1 84.19 168 ASP A O 1
ATOM 1354 N N . PHE A 1 169 ? 11.594 -32.031 12.57 1 86.38 169 PHE A N 1
ATOM 1355 C CA . PHE A 1 169 ? 11.375 -30.734 11.945 1 86.38 169 PHE A CA 1
ATOM 1356 C C . PHE A 1 169 ? 10.375 -29.922 12.75 1 86.38 169 PHE A C 1
ATOM 1358 O O . PHE A 1 169 ? 10.562 -28.719 12.938 1 86.38 169 PHE A O 1
ATOM 1365 N N . LEU A 1 170 ? 9.359 -30.5 13.195 1 81.62 170 LEU A N 1
ATOM 1366 C CA . LEU A 1 170 ? 8.336 -29.812 13.984 1 81.62 170 LEU A CA 1
ATOM 1367 C C . LEU A 1 170 ? 8.898 -29.359 15.328 1 81.62 170 LEU A C 1
ATOM 1369 O O . LEU A 1 170 ? 8.484 -28.328 15.852 1 81.62 170 LEU A O 1
ATOM 1373 N N . ASN A 1 171 ? 9.828 -30.016 15.75 1 76.62 171 ASN A N 1
ATOM 1374 C CA . ASN A 1 171 ? 10.414 -29.719 17.062 1 76.62 171 ASN A CA 1
ATOM 1375 C C . ASN A 1 171 ? 11.398 -28.547 16.969 1 76.62 171 ASN A C 1
ATOM 1377 O O . ASN A 1 171 ? 11.641 -27.875 17.969 1 76.62 171 ASN A O 1
ATOM 1381 N N . GLU A 1 172 ? 12.141 -28.297 15.859 1 73.88 172 GLU A N 1
ATOM 1382 C CA . GLU A 1 172 ? 13.148 -27.266 15.703 1 73.88 172 GLU A CA 1
ATOM 1383 C C . GLU A 1 172 ? 12.508 -25.891 15.492 1 73.88 172 GLU A C 1
ATOM 1385 O O . GLU A 1 172 ? 13.148 -24.859 15.695 1 73.88 172 GLU A O 1
ATOM 1390 N N . SER A 1 173 ? 11.359 -25.641 15.617 1 68.31 173 SER A N 1
ATOM 1391 C CA . SER A 1 173 ? 10.586 -24.406 15.531 1 68.31 173 SER A CA 1
ATOM 1392 C C . SER A 1 173 ? 11.141 -23.484 14.445 1 68.31 173 SER A C 1
ATOM 1394 O O . SER A 1 173 ? 11.617 -22.391 14.734 1 68.31 173 SER A O 1
ATOM 1396 N N . PHE A 1 174 ? 11.25 -23.859 13.172 1 70 174 PHE A N 1
ATOM 1397 C CA . PHE A 1 174 ? 11.688 -22.984 12.086 1 70 174 PHE A CA 1
ATOM 1398 C C . PHE A 1 174 ? 10.586 -22 11.703 1 70 174 PHE A C 1
ATOM 1400 O O . PHE A 1 174 ? 9.406 -22.344 11.734 1 70 174 PHE A O 1
ATOM 1407 N N . ARG A 1 175 ? 11.055 -20.75 11.453 1 63.75 175 ARG A N 1
ATOM 1408 C CA . ARG A 1 175 ? 10.086 -19.797 10.922 1 63.75 175 ARG A CA 1
ATOM 1409 C C . ARG A 1 175 ? 9.93 -19.953 9.414 1 63.75 175 ARG A C 1
ATOM 1411 O O . ARG A 1 175 ? 10.922 -20.125 8.695 1 63.75 175 ARG A O 1
ATOM 1418 N N . PRO A 1 176 ? 8.695 -19.953 8.828 1 61.56 176 PRO A N 1
ATOM 1419 C CA . PRO A 1 176 ? 8.43 -20.234 7.418 1 61.56 176 PRO A CA 1
ATOM 1420 C C . PRO A 1 176 ? 9.172 -19.281 6.477 1 61.56 176 PRO A C 1
ATOM 1422 O O . PRO A 1 176 ? 9.531 -19.672 5.363 1 61.56 176 PRO A O 1
ATOM 1425 N N . ASP A 1 177 ? 9.531 -18.141 6.891 1 61.31 177 ASP A N 1
ATOM 1426 C CA . ASP A 1 177 ? 10.148 -17.172 5.988 1 61.31 177 ASP A CA 1
ATOM 1427 C C . ASP A 1 177 ? 11.672 -17.266 6.055 1 61.31 177 ASP A C 1
ATOM 1429 O O . ASP A 1 177 ? 12.367 -16.594 5.281 1 61.31 177 ASP A O 1
ATOM 1433 N N . ASP A 1 178 ? 12.141 -18.219 6.809 1 66.38 178 ASP A N 1
ATOM 1434 C CA . ASP A 1 178 ? 13.578 -18.328 6.988 1 66.38 178 ASP A CA 1
ATOM 1435 C C . ASP A 1 178 ? 14.188 -19.312 5.988 1 66.38 178 ASP A C 1
ATOM 1437 O O . ASP A 1 178 ? 13.555 -20.312 5.637 1 66.38 178 ASP A O 1
ATOM 1441 N N . ASP A 1 179 ? 15.242 -19.016 5.445 1 68.5 179 ASP A N 1
ATOM 1442 C CA . ASP A 1 179 ? 15.984 -19.906 4.562 1 68.5 179 ASP A CA 1
ATOM 1443 C C . ASP A 1 179 ? 16.203 -21.281 5.211 1 68.5 179 ASP A C 1
ATOM 1445 O O . ASP A 1 179 ? 16.203 -22.297 4.531 1 68.5 179 ASP A O 1
ATOM 1449 N N . GLU A 1 180 ? 16.125 -21.188 6.359 1 71.44 180 GLU A N 1
ATOM 1450 C CA . GLU A 1 180 ? 16.375 -22.438 7.082 1 71.44 180 GLU A CA 1
ATOM 1451 C C . GLU A 1 180 ? 15.188 -23.375 7.008 1 71.44 180 GLU A C 1
ATOM 1453 O O . GLU A 1 180 ? 15.352 -24.594 7.051 1 71.44 180 GLU A O 1
ATOM 1458 N N . PHE A 1 181 ? 14.055 -22.844 6.855 1 77.69 181 PHE A N 1
ATOM 1459 C CA . PHE A 1 181 ? 12.852 -23.672 6.738 1 77.69 181 PHE A CA 1
ATOM 1460 C C . PHE A 1 181 ? 12.891 -24.5 5.465 1 77.69 181 PHE A C 1
ATOM 1462 O O . PHE A 1 181 ? 12.688 -25.719 5.512 1 77.69 181 PHE A O 1
ATOM 1469 N N . LEU A 1 182 ? 13.289 -23.875 4.453 1 77.5 182 LEU A N 1
ATOM 1470 C CA . LEU A 1 182 ? 13.273 -24.547 3.156 1 77.5 182 LEU A CA 1
ATOM 1471 C C . LEU A 1 182 ? 14.367 -25.609 3.08 1 77.5 182 LEU A C 1
ATOM 1473 O O . LEU A 1 182 ? 14.164 -26.656 2.475 1 77.5 182 LEU A O 1
ATOM 1477 N N . GLU A 1 183 ? 15.391 -25.328 3.795 1 78.94 183 GLU A N 1
ATOM 1478 C CA . GLU A 1 183 ? 16.531 -26.234 3.713 1 78.94 183 GLU A CA 1
ATOM 1479 C C . GLU A 1 183 ? 16.297 -27.484 4.555 1 78.94 183 GLU A C 1
ATOM 1481 O O . GLU A 1 183 ? 16.797 -28.562 4.23 1 78.94 183 GLU A O 1
ATOM 1486 N N . ASN A 1 184 ? 15.438 -27.359 5.52 1 83.06 184 ASN A N 1
ATOM 1487 C CA . ASN A 1 184 ? 15.305 -28.469 6.449 1 83.06 184 ASN A CA 1
ATOM 1488 C C . ASN A 1 184 ? 13.938 -29.141 6.348 1 83.06 184 ASN A C 1
ATOM 1490 O O . ASN A 1 184 ? 13.664 -30.125 7.035 1 83.06 184 ASN A O 1
ATOM 1494 N N . ASP A 1 185 ? 13.117 -28.719 5.441 1 88.88 185 ASP A N 1
ATOM 1495 C CA . ASP A 1 185 ? 11.781 -29.266 5.305 1 88.88 185 ASP A CA 1
ATOM 1496 C C . ASP A 1 185 ? 11.82 -30.656 4.668 1 88.88 185 ASP A C 1
ATOM 1498 O O . ASP A 1 185 ? 12.25 -30.812 3.523 1 88.88 185 ASP A O 1
ATOM 1502 N N . PRO A 1 186 ? 11.383 -31.625 5.395 1 91.81 186 PRO A N 1
ATOM 1503 C CA . PRO A 1 186 ? 11.445 -33 4.871 1 91.81 186 PRO A CA 1
ATOM 1504 C C . PRO A 1 186 ? 10.586 -33.188 3.625 1 91.81 186 PRO A C 1
ATOM 1506 O O . PRO A 1 186 ? 10.891 -34.062 2.789 1 91.81 186 PRO A O 1
ATOM 1509 N N . PHE A 1 187 ? 9.562 -32.438 3.535 1 93.38 187 PHE A N 1
ATOM 1510 C CA . PHE A 1 187 ? 8.688 -32.594 2.377 1 93.38 187 PHE A CA 1
ATOM 1511 C C . PHE A 1 187 ? 9.367 -32.062 1.119 1 93.38 187 PHE A C 1
ATOM 1513 O O . PHE A 1 187 ? 9.219 -32.656 0.041 1 93.38 187 PHE A O 1
ATOM 1520 N N . ILE A 1 188 ? 10.086 -31.078 1.247 1 92.44 188 ILE A N 1
ATOM 1521 C CA . ILE A 1 188 ? 10.844 -30.547 0.12 1 92.44 188 ILE A CA 1
ATOM 1522 C C . ILE A 1 188 ? 11.922 -31.531 -0.292 1 92.44 188 ILE A C 1
ATOM 1524 O O . ILE A 1 188 ? 12.117 -31.797 -1.482 1 92.44 188 ILE A O 1
ATOM 1528 N N . ALA A 1 189 ? 12.547 -32.031 0.718 1 93.12 189 ALA A N 1
ATOM 1529 C CA . ALA A 1 189 ? 13.586 -33.031 0.445 1 93.12 189 ALA A CA 1
ATOM 1530 C C . ALA A 1 189 ? 13 -34.281 -0.218 1 93.12 189 ALA A C 1
ATOM 1532 O O . ALA A 1 189 ? 13.602 -34.844 -1.136 1 93.12 189 ALA A O 1
ATOM 1533 N N . CYS A 1 190 ? 11.891 -34.688 0.265 1 95.38 190 CYS A N 1
ATOM 1534 C CA . CYS A 1 190 ? 11.219 -35.844 -0.312 1 95.38 190 CYS A CA 1
ATOM 1535 C C . CYS A 1 190 ? 10.781 -35.562 -1.745 1 95.38 190 CYS A C 1
ATOM 1537 O O . CYS A 1 190 ? 10.867 -36.438 -2.605 1 95.38 190 CYS A O 1
ATOM 1539 N N . GLY A 1 191 ? 10.25 -34.375 -1.952 1 95.75 191 GLY A N 1
ATOM 1540 C CA . GLY A 1 191 ? 9.891 -34 -3.309 1 95.75 191 GLY A CA 1
ATOM 1541 C C . GLY A 1 191 ? 11.062 -34.031 -4.273 1 95.75 191 GLY A C 1
ATOM 1542 O O . GLY A 1 191 ? 10.922 -34.5 -5.406 1 95.75 191 GLY A O 1
ATOM 1543 N N . ALA A 1 192 ? 12.164 -33.594 -3.783 1 94.5 192 ALA A N 1
ATOM 1544 C CA . ALA A 1 192 ? 13.375 -33.656 -4.598 1 94.5 192 ALA A CA 1
ATOM 1545 C C . ALA A 1 192 ? 13.773 -35.094 -4.898 1 94.5 192 ALA A C 1
ATOM 1547 O O . ALA A 1 192 ? 14.219 -35.406 -6.004 1 94.5 192 ALA A O 1
ATOM 1548 N N . LEU A 1 193 ? 13.648 -35.906 -3.93 1 95.62 193 LEU A N 1
ATOM 1549 C CA . LEU A 1 193 ? 13.953 -37.344 -4.105 1 95.62 193 LEU A CA 1
ATOM 1550 C C . LEU A 1 193 ? 13.031 -37.969 -5.148 1 95.62 193 LEU A C 1
ATOM 1552 O O . LEU A 1 193 ? 13.492 -38.656 -6.047 1 95.62 193 LEU A O 1
ATOM 1556 N N . ILE A 1 194 ? 11.711 -37.719 -5.004 1 96.12 194 ILE A N 1
ATOM 1557 C CA . ILE A 1 194 ? 10.734 -38.25 -5.945 1 96.12 194 ILE A CA 1
ATOM 1558 C C . ILE A 1 194 ? 11.062 -37.781 -7.359 1 96.12 194 ILE A C 1
ATOM 1560 O O . ILE A 1 194 ? 10.984 -38.562 -8.312 1 96.12 194 ILE A O 1
ATOM 1564 N N . LYS A 1 195 ? 11.383 -36.531 -7.43 1 94.88 195 LYS A N 1
ATOM 1565 C CA . LYS A 1 195 ? 11.758 -35.969 -8.727 1 94.88 195 LYS A CA 1
ATOM 1566 C C . LYS A 1 195 ? 12.969 -36.719 -9.305 1 94.88 195 LYS A C 1
ATOM 1568 O O . LYS A 1 195 ? 13 -37.031 -10.5 1 94.88 195 LYS A O 1
ATOM 1573 N N . SER A 1 196 ? 13.922 -37.031 -8.516 1 94.06 196 SER A N 1
ATOM 1574 C CA . SER A 1 196 ? 15.172 -37.656 -8.945 1 94.06 196 SER A CA 1
ATOM 1575 C C . SER A 1 196 ? 14.953 -39.125 -9.352 1 94.06 196 SER A C 1
ATOM 1577 O O . SER A 1 196 ? 15.477 -39.562 -10.375 1 94.06 196 SER A O 1
ATOM 1579 N N . ILE A 1 197 ? 14.18 -39.812 -8.602 1 94.31 197 ILE A N 1
ATOM 1580 C CA . ILE A 1 197 ? 14.047 -41.219 -8.852 1 94.31 197 ILE A CA 1
ATOM 1581 C C . ILE A 1 197 ? 13.094 -41.469 -10.023 1 94.31 197 ILE A C 1
ATOM 1583 O O . ILE A 1 197 ? 13.062 -42.562 -10.594 1 94.31 197 ILE A O 1
ATOM 1587 N N . THR A 1 198 ? 12.297 -40.469 -10.391 1 93.88 198 THR A N 1
ATOM 1588 C CA . THR A 1 198 ? 11.305 -40.656 -11.453 1 93.88 198 THR A CA 1
ATOM 1589 C C . THR A 1 198 ? 11.711 -39.875 -12.703 1 93.88 198 THR A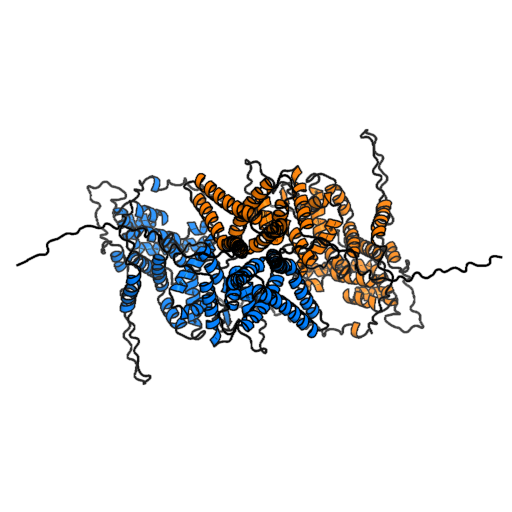 C 1
ATOM 1591 O O . THR A 1 198 ? 10.922 -39.75 -13.641 1 93.88 198 THR A O 1
ATOM 1594 N N . ILE A 1 199 ? 12.852 -39.312 -12.812 1 89.06 199 ILE A N 1
ATOM 1595 C CA . ILE A 1 199 ? 13.297 -38.406 -13.852 1 89.06 199 ILE A CA 1
ATOM 1596 C C . ILE A 1 199 ? 13.188 -39.062 -15.219 1 89.06 199 ILE A C 1
ATOM 1598 O O . ILE A 1 199 ? 12.953 -38.406 -16.234 1 89.06 199 ILE A O 1
ATOM 1602 N N . THR A 1 200 ? 13.273 -40.438 -15.297 1 88.38 200 THR A N 1
ATOM 1603 C CA . THR A 1 200 ? 13.273 -41.156 -16.562 1 88.38 200 THR A CA 1
ATOM 1604 C C . THR A 1 200 ? 11.883 -41.688 -16.875 1 88.38 200 THR A C 1
ATOM 1606 O O . THR A 1 200 ? 11.664 -42.281 -17.938 1 88.38 200 THR A O 1
ATOM 1609 N N . LEU A 1 201 ? 10.969 -41.5 -16.047 1 90.75 201 LEU A N 1
ATOM 1610 C CA . LEU A 1 201 ? 9.625 -42.062 -16.219 1 90.75 201 LEU A CA 1
ATOM 1611 C C . LEU A 1 201 ? 8.703 -41.062 -16.906 1 90.75 201 LEU A C 1
ATOM 1613 O O . LEU A 1 201 ? 9.016 -39.875 -16.969 1 90.75 201 LEU A O 1
ATOM 1617 N N . SER A 1 202 ? 7.605 -41.594 -17.484 1 90.56 202 SER A N 1
ATOM 1618 C CA . SER A 1 202 ? 6.609 -40.75 -18.094 1 90.56 202 SER A CA 1
ATOM 1619 C C . SER A 1 202 ? 5.867 -39.906 -17.047 1 90.56 202 SER A C 1
ATOM 1621 O O . SER A 1 202 ? 5.852 -40.281 -15.867 1 90.56 202 SER A O 1
ATOM 1623 N N . THR A 1 203 ? 5.289 -38.812 -17.391 1 91.06 203 THR A N 1
ATOM 1624 C CA . THR A 1 203 ? 4.582 -37.906 -16.484 1 91.06 203 THR A CA 1
ATOM 1625 C C . THR A 1 203 ? 3.436 -38.625 -15.789 1 91.06 203 THR A C 1
ATOM 1627 O O . THR A 1 203 ? 3.176 -38.406 -14.602 1 91.06 203 THR A O 1
ATOM 1630 N N . GLU A 1 204 ? 2.836 -39.5 -16.438 1 90.25 204 GLU A N 1
ATOM 1631 C CA . GLU A 1 204 ? 1.73 -40.281 -15.875 1 90.25 204 GLU A CA 1
ATOM 1632 C C . GLU A 1 204 ? 2.221 -41.219 -14.781 1 90.25 204 GLU A C 1
ATOM 1634 O O . GLU A 1 204 ? 1.593 -41.344 -13.727 1 90.25 204 GLU A O 1
ATOM 1639 N N . THR A 1 205 ? 3.27 -41.844 -15.125 1 92.06 205 THR A N 1
ATOM 1640 C CA . THR A 1 205 ? 3.832 -42.781 -14.141 1 92.06 205 THR A CA 1
ATOM 1641 C C . THR A 1 205 ? 4.367 -42.031 -12.93 1 92.06 205 THR A C 1
ATOM 1643 O O . THR A 1 205 ? 4.258 -42.5 -11.797 1 92.06 205 THR A O 1
ATOM 1646 N N . ARG A 1 206 ? 4.91 -40.875 -13.211 1 94.38 206 ARG A N 1
ATOM 1647 C CA . ARG A 1 206 ? 5.398 -40.062 -12.117 1 94.38 206 ARG A CA 1
ATOM 1648 C C . ARG A 1 206 ? 4.262 -39.656 -11.188 1 94.38 206 ARG A C 1
ATOM 1650 O O . ARG A 1 206 ? 4.422 -39.656 -9.969 1 94.38 206 ARG A O 1
ATOM 1657 N N . ALA A 1 207 ? 3.148 -39.344 -11.773 1 94 207 ALA A N 1
ATOM 1658 C CA . ALA A 1 207 ? 1.985 -38.938 -10.992 1 94 207 ALA A CA 1
ATOM 1659 C C . ALA A 1 207 ? 1.478 -40.094 -10.125 1 94 207 ALA A C 1
ATOM 1661 O O . ALA A 1 207 ? 1.088 -39.875 -8.969 1 94 207 ALA A O 1
ATOM 1662 N N . LYS A 1 208 ? 1.533 -41.25 -10.688 1 93.19 208 LYS A N 1
ATOM 1663 C CA . LYS A 1 208 ? 1.092 -42.406 -9.93 1 93.19 208 LYS A CA 1
ATOM 1664 C C . LYS A 1 208 ? 2.049 -42.719 -8.789 1 93.19 208 LYS A C 1
ATOM 1666 O O . LYS A 1 208 ? 1.614 -43.094 -7.691 1 93.19 208 LYS A O 1
ATOM 1671 N N . VAL A 1 209 ? 3.348 -42.594 -9.109 1 94.69 209 VAL A N 1
ATOM 1672 C CA . VAL A 1 209 ? 4.352 -42.812 -8.07 1 94.69 209 VAL A CA 1
ATOM 1673 C C . VAL A 1 209 ? 4.188 -41.812 -6.953 1 94.69 209 VAL A C 1
ATOM 1675 O O . VAL A 1 209 ? 4.195 -42.156 -5.773 1 94.69 209 VAL A O 1
ATOM 1678 N N . PHE A 1 210 ? 4.023 -40.594 -7.375 1 95.62 210 PHE A N 1
ATOM 1679 C CA . PHE A 1 210 ? 3.818 -39.5 -6.422 1 95.62 210 PHE A CA 1
ATOM 1680 C C . PHE A 1 210 ? 2.604 -39.781 -5.543 1 95.62 210 PHE A C 1
ATOM 1682 O O . PHE A 1 210 ? 2.674 -39.656 -4.32 1 95.62 210 PHE A O 1
ATOM 1689 N N . LEU A 1 211 ? 1.523 -40.156 -6.152 1 93.88 211 LEU A N 1
ATOM 1690 C CA . LEU A 1 211 ? 0.279 -40.406 -5.438 1 93.88 211 LEU A CA 1
ATOM 1691 C C . LEU A 1 211 ? 0.45 -41.562 -4.445 1 93.88 211 LEU A C 1
ATOM 1693 O O . LEU A 1 211 ? 0.013 -41.469 -3.297 1 93.88 211 LEU A O 1
ATOM 1697 N N . ASN A 1 212 ? 1.085 -42.562 -4.93 1 94.12 212 ASN A N 1
ATOM 1698 C CA . ASN A 1 212 ? 1.297 -43.719 -4.07 1 94.12 212 ASN A CA 1
ATOM 1699 C C . ASN A 1 212 ? 2.127 -43.344 -2.842 1 94.12 212 ASN A C 1
ATOM 1701 O O . ASN A 1 212 ? 1.752 -43.688 -1.716 1 94.12 212 ASN A O 1
ATOM 1705 N N . ILE A 1 213 ? 3.188 -42.688 -3.088 1 94.56 213 ILE A N 1
ATOM 1706 C CA . ILE A 1 213 ? 4.082 -42.312 -1.997 1 94.56 213 ILE A CA 1
ATOM 1707 C C . ILE A 1 213 ? 3.352 -41.406 -1.017 1 94.56 213 ILE A C 1
ATOM 1709 O O . ILE A 1 213 ? 3.441 -41.594 0.199 1 94.56 213 ILE A O 1
ATOM 1713 N N . CYS A 1 214 ? 2.604 -40.438 -1.52 1 94.38 214 CYS A N 1
ATOM 1714 C CA . CYS A 1 214 ? 1.931 -39.469 -0.68 1 94.38 214 CYS A CA 1
ATOM 1715 C C . CYS A 1 214 ? 0.825 -40.094 0.143 1 94.38 214 CYS A C 1
ATOM 1717 O O . CYS A 1 214 ? 0.623 -39.75 1.307 1 94.38 214 CYS A O 1
ATOM 1719 N N . ARG A 1 215 ? 0.118 -41 -0.437 1 92.38 215 ARG A N 1
ATOM 1720 C CA . ARG A 1 215 ? -0.943 -41.688 0.302 1 92.38 215 ARG A CA 1
ATOM 1721 C C . ARG A 1 215 ? -0.373 -42.5 1.458 1 92.38 215 ARG A C 1
ATOM 1723 O O . ARG A 1 215 ? -0.909 -42.469 2.566 1 92.38 215 ARG A O 1
ATOM 1730 N N . ASN A 1 216 ? 0.744 -43.188 1.162 1 91.62 216 ASN A N 1
ATOM 1731 C CA . ASN A 1 216 ? 1.396 -43.969 2.213 1 91.62 216 ASN A CA 1
ATOM 1732 C C . ASN A 1 216 ? 1.966 -43.062 3.303 1 91.62 216 ASN A C 1
ATOM 1734 O O . ASN A 1 216 ? 1.88 -43.375 4.488 1 91.62 216 ASN A O 1
ATOM 1738 N N . LEU A 1 217 ? 2.49 -42.031 2.84 1 93.44 217 LEU A N 1
ATOM 1739 C CA . LEU A 1 217 ? 3.066 -41.094 3.797 1 93.44 217 LEU A CA 1
ATOM 1740 C C . LEU A 1 217 ? 1.979 -40.469 4.648 1 93.44 217 LEU A C 1
ATOM 1742 O O . LEU A 1 217 ? 2.158 -40.281 5.852 1 93.44 217 LEU A O 1
ATOM 1746 N N . ARG A 1 218 ? 0.873 -40 4.055 1 91.69 218 ARG A N 1
ATOM 1747 C CA . ARG A 1 218 ? -0.232 -39.406 4.789 1 91.69 218 ARG A CA 1
ATOM 1748 C C . ARG A 1 218 ? -0.758 -40.344 5.863 1 91.69 218 ARG A C 1
ATOM 1750 O O . ARG A 1 218 ? -1.05 -39.906 6.984 1 91.69 218 ARG A O 1
ATOM 1757 N N . ASN A 1 219 ? -0.852 -41.562 5.477 1 88.19 219 ASN A N 1
ATOM 1758 C CA . ASN A 1 219 ? -1.3 -42.562 6.438 1 88.19 219 ASN A CA 1
ATOM 1759 C C . ASN A 1 219 ? -0.328 -42.688 7.605 1 88.19 219 ASN A C 1
ATOM 1761 O O . ASN A 1 219 ? -0.749 -42.875 8.75 1 88.19 219 ASN A O 1
ATOM 1765 N N . GLN A 1 220 ? 0.938 -42.625 7.207 1 88.5 220 GLN A N 1
ATOM 1766 C CA . GLN A 1 220 ? 1.975 -42.75 8.227 1 88.5 220 GLN A CA 1
ATOM 1767 C C . GLN A 1 220 ? 1.976 -41.531 9.148 1 88.5 220 GLN A C 1
ATOM 1769 O O . GLN A 1 220 ? 2.311 -41.656 10.336 1 88.5 220 GLN A O 1
ATOM 1774 N N . LEU A 1 221 ? 1.614 -40.406 8.664 1 90.12 221 LEU A N 1
ATOM 1775 C CA . LEU A 1 221 ? 1.716 -39.156 9.414 1 90.12 221 LEU A CA 1
ATOM 1776 C C . LEU A 1 221 ? 0.39 -38.812 10.086 1 90.12 221 LEU A C 1
ATOM 1778 O O . LEU A 1 221 ? 0.244 -37.719 10.664 1 90.12 221 LEU A O 1
ATOM 1782 N N . GLY A 1 222 ? -0.592 -39.438 9.992 1 85.5 222 GLY A N 1
ATOM 1783 C CA . GLY A 1 222 ? -1.814 -39.25 10.758 1 85.5 222 GLY A CA 1
ATOM 1784 C C . GLY A 1 222 ? -2.908 -38.562 9.953 1 85.5 222 GLY A C 1
ATOM 1785 O O . GLY A 1 222 ? -3.859 -38.031 10.523 1 85.5 222 GLY A O 1
ATOM 1786 N N . GLY A 1 223 ? -2.75 -38.312 8.734 1 84.88 223 GLY A N 1
ATOM 1787 C CA . GLY A 1 223 ? -3.861 -37.906 7.895 1 84.88 223 GLY A CA 1
ATOM 1788 C C . GLY A 1 223 ? -3.793 -36.438 7.488 1 84.88 223 GLY A C 1
ATOM 1789 O O . GLY A 1 223 ? -4.605 -35.969 6.688 1 84.88 223 GLY A O 1
ATOM 1790 N N . SER A 1 224 ? -2.906 -35.688 7.965 1 85.31 224 SER A N 1
ATOM 1791 C CA . SER A 1 224 ? -2.809 -34.25 7.625 1 85.31 224 SER A CA 1
ATOM 1792 C C . SER A 1 224 ? -2.229 -34.062 6.227 1 85.31 224 SER A C 1
ATOM 1794 O O . SER A 1 224 ? -1.431 -34.875 5.762 1 85.31 224 SER A O 1
ATOM 1796 N N . LEU A 1 225 ? -2.656 -33.062 5.465 1 88.94 225 LEU A N 1
ATOM 1797 C CA . LEU A 1 225 ? -2.141 -32.75 4.133 1 88.94 225 LEU A CA 1
ATOM 1798 C C . LEU A 1 225 ? -1.073 -31.656 4.195 1 88.94 225 LEU A C 1
ATOM 1800 O O . LEU A 1 225 ? -0.539 -31.25 3.162 1 88.94 225 LEU A O 1
ATOM 1804 N N . GLN A 1 226 ? -0.756 -31.297 5.387 1 85.94 226 GLN A N 1
ATOM 1805 C CA . GLN A 1 226 ? 0.223 -30.234 5.547 1 85.94 226 GLN A CA 1
ATOM 1806 C C . GLN A 1 226 ? 1.593 -30.656 5.027 1 85.94 226 GLN A C 1
ATOM 1808 O O . GLN A 1 226 ? 2.08 -31.734 5.359 1 85.94 226 GLN A O 1
ATOM 1813 N N . GLY A 1 227 ? 2.117 -29.844 4.152 1 89.12 227 GLY A N 1
ATOM 1814 C CA . GLY A 1 227 ? 3.453 -30.109 3.645 1 89.12 227 GLY A CA 1
ATOM 1815 C C . GLY A 1 227 ? 3.451 -30.719 2.258 1 89.12 227 GLY A C 1
ATOM 1816 O O . GLY A 1 227 ? 4.422 -30.578 1.511 1 89.12 227 GLY A O 1
ATOM 1817 N N . PHE A 1 228 ? 2.41 -31.422 1.913 1 92.62 228 PHE A N 1
ATOM 1818 C CA . PHE A 1 228 ? 2.346 -32.125 0.634 1 92.62 228 PHE A CA 1
ATOM 1819 C C . PHE A 1 228 ? 2.35 -31.125 -0.523 1 92.62 228 PHE A C 1
ATOM 1821 O O . PHE A 1 228 ? 2.799 -31.453 -1.624 1 92.62 228 PHE A O 1
ATOM 1828 N N . GLY A 1 229 ? 1.857 -29.984 -0.264 1 89.69 229 GLY A N 1
ATOM 1829 C CA . GLY A 1 229 ? 1.938 -28.938 -1.277 1 89.69 229 GLY A CA 1
ATOM 1830 C C . GLY A 1 229 ? 3.363 -28.562 -1.635 1 89.69 229 GLY A C 1
ATOM 1831 O O . GLY A 1 229 ? 3.689 -28.391 -2.811 1 89.69 229 GLY A O 1
ATOM 1832 N N . ARG A 1 230 ? 4.168 -28.484 -0.666 1 89.62 230 ARG A N 1
ATOM 1833 C CA . ARG A 1 230 ? 5.57 -28.156 -0.891 1 89.62 230 ARG A CA 1
ATOM 1834 C C . ARG A 1 230 ? 6.281 -29.281 -1.637 1 89.62 230 ARG A C 1
ATOM 1836 O O . ARG A 1 230 ? 7.176 -29.031 -2.445 1 89.62 230 ARG A O 1
ATOM 1843 N N . MET A 1 231 ? 5.875 -30.453 -1.316 1 93.31 231 MET A N 1
ATOM 1844 C CA . MET A 1 231 ? 6.414 -31.609 -2.035 1 93.31 231 MET A CA 1
ATOM 1845 C C . MET A 1 231 ? 6.051 -31.547 -3.516 1 93.31 231 MET A C 1
ATOM 1847 O O . MET A 1 231 ? 6.902 -31.766 -4.379 1 93.31 231 MET A O 1
ATOM 1851 N N . LEU A 1 232 ? 4.805 -31.219 -3.705 1 92.56 232 LEU A N 1
ATOM 1852 C CA . LEU A 1 232 ? 4.312 -31.109 -5.074 1 92.56 232 LEU A CA 1
ATOM 1853 C C . LEU A 1 232 ? 5.051 -30 -5.824 1 92.56 232 LEU A C 1
ATOM 1855 O O . LEU A 1 232 ? 5.449 -30.188 -6.977 1 92.56 232 LEU A O 1
ATOM 1859 N N . GLU A 1 233 ? 5.203 -28.953 -5.184 1 88.06 233 GLU A N 1
ATOM 1860 C CA . GLU A 1 233 ? 5.887 -27.828 -5.793 1 88.06 233 GLU A CA 1
ATOM 1861 C C . GLU A 1 233 ? 7.324 -28.172 -6.164 1 88.06 233 GLU A C 1
ATOM 1863 O O . GLU A 1 233 ? 7.824 -27.75 -7.207 1 88.06 233 GLU A O 1
ATOM 1868 N N . THR A 1 234 ? 7.926 -28.906 -5.344 1 90.75 234 THR A N 1
ATOM 1869 C CA . THR A 1 234 ? 9.312 -29.297 -5.578 1 90.75 234 THR A CA 1
ATOM 1870 C C . THR A 1 234 ? 9.406 -30.281 -6.734 1 90.75 234 THR A C 1
ATOM 1872 O O . THR A 1 234 ? 10.297 -30.172 -7.582 1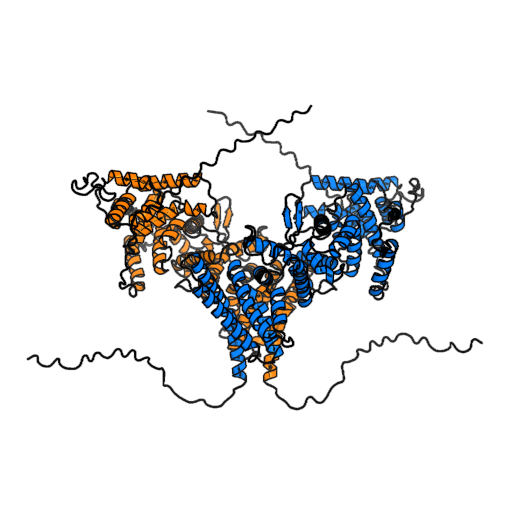 90.75 234 THR A O 1
ATOM 1875 N N . VAL A 1 235 ? 8.484 -31.188 -6.77 1 94 235 VAL A N 1
ATOM 1876 C CA . VAL A 1 235 ? 8.492 -32.219 -7.812 1 94 235 VAL A CA 1
ATOM 1877 C C . VAL A 1 235 ? 8.242 -31.562 -9.172 1 94 235 VAL A C 1
ATOM 1879 O O . VAL A 1 235 ? 8.82 -31.969 -10.18 1 94 235 VAL A O 1
ATOM 1882 N N . THR A 1 236 ? 7.41 -30.5 -9.172 1 91 236 THR A N 1
ATOM 1883 C CA . THR A 1 236 ? 6.973 -29.922 -10.438 1 91 236 THR A CA 1
ATOM 1884 C C . THR A 1 236 ? 7.773 -28.672 -10.773 1 91 236 THR A C 1
ATOM 1886 O O . THR A 1 236 ? 7.414 -27.922 -11.688 1 91 236 THR A O 1
ATOM 1889 N N . GLU A 1 237 ? 8.797 -28.469 -10.055 1 85.62 237 GLU A N 1
ATOM 1890 C CA . GLU A 1 237 ? 9.625 -27.297 -10.32 1 85.62 237 GLU A CA 1
ATOM 1891 C C . GLU A 1 237 ? 10.125 -27.281 -11.766 1 85.62 237 GLU A C 1
ATOM 1893 O O . GLU A 1 237 ? 10.656 -28.281 -12.25 1 85.62 237 GLU A O 1
ATOM 1898 N N . ASN A 1 238 ? 9.867 -26.25 -12.531 1 77.88 238 ASN A N 1
ATOM 1899 C CA . ASN A 1 238 ? 10.32 -26.016 -13.898 1 77.88 238 ASN A CA 1
ATOM 1900 C C . ASN A 1 238 ? 9.555 -26.859 -14.906 1 77.88 238 ASN A C 1
ATOM 1902 O O . ASN A 1 238 ? 10.055 -27.156 -15.992 1 77.88 238 ASN A O 1
ATOM 1906 N N . TRP A 1 239 ? 8.422 -27.438 -14.484 1 84.81 239 TRP A N 1
ATOM 1907 C CA . TRP A 1 239 ? 7.59 -28.219 -15.383 1 84.81 239 TRP A CA 1
ATOM 1908 C C . TRP A 1 239 ? 6.645 -27.312 -16.172 1 84.81 239 TRP A C 1
ATOM 1910 O O . TRP A 1 239 ? 6.309 -26.219 -15.734 1 84.81 239 TRP A O 1
ATOM 1920 N N . LYS A 1 240 ? 6.297 -27.781 -17.312 1 76.94 240 LYS A N 1
ATOM 1921 C CA . LYS A 1 240 ? 5.289 -27.094 -18.109 1 76.94 240 LYS A CA 1
ATOM 1922 C C . LYS A 1 240 ? 3.906 -27.203 -17.484 1 76.94 240 LYS A C 1
ATOM 1924 O O . LYS A 1 240 ? 3.66 -28.094 -16.672 1 76.94 240 LYS A O 1
ATOM 1929 N N . PHE A 1 241 ? 3.055 -26.453 -17.906 1 75.12 241 PHE A N 1
ATOM 1930 C CA . PHE A 1 241 ? 1.714 -26.359 -17.344 1 75.12 241 PHE A CA 1
ATOM 1931 C C . PHE A 1 241 ? 0.956 -27.672 -17.5 1 75.12 241 PHE A C 1
ATOM 1933 O O . PHE A 1 241 ? 0.267 -28.109 -16.578 1 75.12 241 PHE A O 1
ATOM 1940 N N . GLU A 1 242 ? 1.118 -28.25 -18.609 1 76.5 242 GLU A N 1
ATOM 1941 C CA . GLU A 1 242 ? 0.361 -29.469 -18.891 1 76.5 242 GLU A CA 1
ATOM 1942 C C . GLU A 1 242 ? 0.76 -30.594 -17.953 1 76.5 242 GLU A C 1
ATOM 1944 O O . GLU A 1 242 ? -0.087 -31.391 -17.531 1 76.5 242 GLU A O 1
ATOM 1949 N N . GLU A 1 243 ? 2.023 -30.594 -17.688 1 85.56 243 GLU A N 1
ATOM 1950 C CA . GLU A 1 243 ? 2.512 -31.609 -16.781 1 85.56 243 GLU A CA 1
ATOM 1951 C C . GLU A 1 243 ? 2.064 -31.344 -15.352 1 85.56 243 GLU A C 1
ATOM 1953 O O . GLU A 1 243 ? 1.693 -32.25 -14.617 1 85.56 243 GLU A O 1
ATOM 1958 N N . ARG A 1 244 ? 2.047 -30.141 -15.047 1 86.56 244 ARG A N 1
ATOM 1959 C CA . ARG A 1 244 ? 1.641 -29.766 -13.695 1 86.56 244 ARG A CA 1
ATOM 1960 C C . ARG A 1 244 ? 0.161 -30.062 -13.469 1 86.56 244 ARG A C 1
ATOM 1962 O O . ARG A 1 244 ? -0.243 -30.406 -12.359 1 86.56 244 ARG A O 1
ATOM 1969 N N . ARG A 1 245 ? -0.585 -29.953 -14.453 1 83.75 245 ARG A N 1
ATOM 1970 C CA . ARG A 1 245 ? -2.016 -30.234 -14.367 1 83.75 245 ARG A CA 1
ATOM 1971 C C . ARG A 1 245 ? -2.273 -31.672 -13.969 1 83.75 245 ARG A C 1
ATOM 1973 O O . ARG A 1 245 ? -3.176 -31.953 -13.172 1 83.75 245 ARG A O 1
ATOM 1980 N N . ILE A 1 246 ? -1.409 -32.5 -14.516 1 88.25 246 ILE A N 1
ATOM 1981 C CA . ILE A 1 246 ? -1.542 -33.938 -14.203 1 88.25 246 ILE A CA 1
ATOM 1982 C C . ILE A 1 246 ? -1.182 -34.188 -12.742 1 88.25 246 ILE A C 1
ATOM 1984 O O . ILE A 1 246 ? -1.862 -34.938 -12.039 1 88.25 246 ILE A O 1
ATOM 1988 N N . MET A 1 247 ? -0.251 -33.5 -12.359 1 90.56 247 MET A N 1
ATOM 1989 C CA . MET A 1 247 ? 0.239 -33.688 -11 1 90.56 247 MET A CA 1
ATOM 1990 C C . MET A 1 247 ? -0.758 -33.156 -9.977 1 90.56 247 MET A C 1
ATOM 1992 O O . MET A 1 247 ? -0.891 -33.719 -8.883 1 90.56 247 MET A O 1
ATOM 1996 N N . ILE A 1 248 ? -1.473 -32.125 -10.328 1 87.81 248 ILE A N 1
ATOM 1997 C CA . ILE A 1 248 ? -2.447 -31.531 -9.422 1 87.81 248 ILE A CA 1
ATOM 1998 C C . ILE A 1 248 ? -3.627 -32.469 -9.234 1 87.81 248 ILE A C 1
ATOM 2000 O O . ILE A 1 248 ? -4.168 -32.594 -8.133 1 87.81 248 ILE A O 1
ATOM 2004 N N . LYS A 1 249 ? -3.971 -33.094 -10.195 1 87 249 LYS A N 1
ATOM 2005 C CA . LYS A 1 249 ? -5.035 -34.094 -10.086 1 87 249 LYS A CA 1
ATOM 2006 C C . LYS A 1 249 ? -4.637 -35.219 -9.133 1 87 249 LYS A C 1
ATOM 2008 O O . LYS A 1 249 ? -5.449 -35.656 -8.328 1 87 249 LYS A O 1
ATOM 2013 N N . ALA A 1 250 ? -3.418 -35.562 -9.305 1 89.94 250 ALA A N 1
ATOM 2014 C CA . ALA A 1 250 ? -2.904 -36.594 -8.406 1 89.94 250 ALA A CA 1
ATOM 2015 C C . ALA A 1 250 ? -2.885 -36.125 -6.961 1 89.94 250 ALA A C 1
ATOM 2017 O O . ALA A 1 250 ? -3.182 -36.875 -6.039 1 89.94 250 ALA A O 1
ATOM 2018 N N . ALA A 1 251 ? -2.582 -34.875 -6.832 1 90.81 251 ALA A N 1
ATOM 2019 C CA . ALA A 1 251 ? -2.492 -34.312 -5.484 1 90.81 251 ALA A CA 1
ATOM 2020 C C . ALA A 1 251 ? -3.861 -34.281 -4.816 1 90.81 251 ALA A C 1
ATOM 2022 O O . ALA A 1 251 ? -3.982 -34.531 -3.617 1 90.81 251 ALA A O 1
ATOM 2023 N N . ILE A 1 252 ? -4.887 -33.969 -5.535 1 89.62 252 ILE A N 1
ATOM 2024 C CA . ILE A 1 252 ? -6.242 -33.906 -4.996 1 89.62 252 ILE A CA 1
ATOM 2025 C C . ILE A 1 252 ? -6.688 -35.312 -4.566 1 89.62 252 ILE A C 1
ATOM 2027 O O . ILE A 1 252 ? -7.41 -35.469 -3.578 1 89.62 252 ILE A O 1
ATOM 2031 N N . LEU A 1 253 ? -6.113 -36.312 -5.199 1 89.75 253 LEU A N 1
ATOM 2032 C CA . LEU A 1 253 ? -6.516 -37.688 -4.945 1 89.75 253 LEU A CA 1
ATOM 2033 C C . LEU A 1 253 ? -5.77 -38.25 -3.746 1 89.75 253 LEU A C 1
ATOM 2035 O O . LEU A 1 253 ? -6.059 -39.375 -3.305 1 89.75 253 LEU A O 1
ATOM 2039 N N . ILE A 1 254 ? -4.836 -37.5 -3.258 1 91.25 254 ILE A N 1
ATOM 2040 C CA . ILE A 1 254 ? -4.164 -37.969 -2.053 1 91.25 254 ILE A CA 1
ATOM 2041 C C . ILE A 1 254 ? -5.199 -38.281 -0.968 1 91.25 254 ILE A C 1
ATOM 2043 O O . ILE A 1 254 ? -5.102 -39.281 -0.273 1 91.25 254 ILE A O 1
ATOM 2047 N N . ASP A 1 255 ? -6.098 -37.281 -0.822 1 88.56 255 ASP A N 1
ATOM 2048 C CA . ASP A 1 255 ? -7.258 -37.5 0.043 1 88.56 255 ASP A CA 1
ATOM 2049 C C . ASP A 1 255 ? -8.516 -37.75 -0.779 1 88.56 255 ASP A C 1
ATOM 2051 O O . ASP A 1 255 ? -9.117 -36.844 -1.325 1 88.56 255 ASP A O 1
ATOM 2055 N N . LEU A 1 256 ? -8.945 -38.938 -0.727 1 86 256 LEU A N 1
ATOM 2056 C CA . LEU A 1 256 ? -10.094 -39.344 -1.528 1 86 256 LEU A CA 1
ATOM 2057 C C . LEU A 1 256 ? -11.352 -38.594 -1.087 1 86 256 LEU A C 1
ATOM 2059 O O . LEU A 1 256 ? -12.227 -38.312 -1.907 1 86 256 LEU A O 1
ATOM 2063 N N . ASP A 1 257 ? -11.398 -38.344 0.137 1 89.19 257 ASP A N 1
ATOM 2064 C CA . ASP A 1 257 ? -12.562 -37.625 0.653 1 89.19 257 ASP A CA 1
ATOM 2065 C C . ASP A 1 257 ? -12.609 -36.188 0.126 1 89.19 257 ASP A C 1
ATOM 2067 O O . ASP A 1 257 ? -13.688 -35.625 -0.024 1 89.19 257 ASP A O 1
ATOM 2071 N N . LEU A 1 258 ? -11.469 -35.75 -0.153 1 90.94 258 LEU A N 1
ATOM 2072 C CA . LEU A 1 258 ? -11.414 -34.375 -0.68 1 90.94 258 LEU A CA 1
ATOM 2073 C C . LEU A 1 258 ? -11.984 -34.312 -2.092 1 90.94 258 LEU A C 1
ATOM 2075 O O . LEU A 1 258 ? -12.727 -33.406 -2.424 1 90.94 258 LEU A O 1
ATOM 2079 N N . ARG A 1 259 ? -11.664 -35.281 -2.879 1 88.62 259 ARG A N 1
ATOM 2080 C CA . ARG A 1 259 ? -12.18 -35.312 -4.242 1 88.62 259 ARG A CA 1
ATOM 2081 C C . ARG A 1 259 ? -13.695 -35.469 -4.25 1 88.62 259 ARG A C 1
ATOM 2083 O O . ARG A 1 259 ? -14.398 -34.781 -5.004 1 88.62 259 ARG A O 1
ATOM 2090 N N . ARG A 1 260 ? -14.148 -36.312 -3.438 1 91.5 260 ARG A N 1
ATOM 2091 C CA . ARG A 1 260 ? -15.594 -36.531 -3.334 1 91.5 260 ARG A CA 1
ATOM 2092 C C . ARG A 1 260 ? -16.312 -35.281 -2.861 1 91.5 260 ARG A C 1
ATOM 2094 O O . ARG A 1 260 ? -17.359 -34.906 -3.389 1 91.5 260 ARG A O 1
ATOM 2101 N N . ALA A 1 261 ? -15.711 -34.719 -1.896 1 94.38 261 ALA A N 1
ATOM 2102 C CA . ALA A 1 261 ? -16.281 -33.5 -1.377 1 94.38 261 ALA A CA 1
ATOM 2103 C C . ALA A 1 261 ? -16.312 -32.406 -2.451 1 94.38 261 ALA A C 1
ATOM 2105 O O . ALA A 1 261 ? -17.281 -31.656 -2.564 1 94.38 261 ALA A O 1
ATOM 2106 N N . LEU A 1 262 ? -15.289 -32.281 -3.242 1 93.06 262 LEU A N 1
ATOM 2107 C CA . LEU A 1 262 ? -15.18 -31.297 -4.305 1 93.06 262 LEU A CA 1
ATOM 2108 C C . LEU A 1 262 ? -16.297 -31.469 -5.332 1 93.06 262 LEU A C 1
ATOM 2110 O O . LEU A 1 262 ? -16.953 -30.5 -5.719 1 93.06 262 LEU A O 1
ATOM 2114 N N . ILE A 1 263 ? -16.562 -32.656 -5.688 1 90.75 263 ILE A N 1
ATOM 2115 C CA . ILE A 1 263 ? -17.594 -32.969 -6.684 1 90.75 263 ILE A CA 1
ATOM 2116 C C . ILE A 1 263 ? -18.969 -32.656 -6.113 1 90.75 263 ILE A C 1
ATOM 2118 O O . ILE A 1 263 ? -19.797 -32 -6.777 1 90.75 263 ILE A O 1
ATOM 2122 N N . LYS A 1 264 ? -19.156 -33 -4.91 1 93.19 264 LYS A N 1
ATOM 2123 C CA . LYS A 1 264 ? -20.469 -32.781 -4.277 1 93.19 264 LYS A CA 1
ATOM 2124 C C . LYS A 1 264 ? -20.766 -31.312 -4.098 1 93.19 264 LYS A C 1
ATOM 2126 O O . LYS A 1 264 ? -21.859 -30.859 -4.398 1 93.19 264 LYS A O 1
ATOM 2131 N N . VAL A 1 265 ? -19.828 -30.609 -3.67 1 94.19 265 VAL A N 1
ATOM 2132 C CA . VAL A 1 265 ? -20.016 -29.203 -3.348 1 94.19 265 VAL A CA 1
ATOM 2133 C C . VAL A 1 265 ? -20.203 -28.391 -4.633 1 94.19 265 VAL A C 1
ATOM 2135 O O . VAL A 1 265 ? -20.969 -27.438 -4.66 1 94.19 265 VAL A O 1
ATOM 2138 N N . LEU A 1 266 ? -19.562 -28.719 -5.707 1 92.94 266 LEU A N 1
ATOM 2139 C CA . LEU A 1 266 ? -19.625 -27.969 -6.953 1 92.94 266 LEU A CA 1
ATOM 2140 C C . LEU A 1 266 ? -20.922 -28.281 -7.711 1 92.94 266 LEU A C 1
ATOM 2142 O O . LEU A 1 266 ? -21.406 -27.438 -8.477 1 92.94 266 LEU A O 1
ATOM 2146 N N . THR A 1 267 ? -21.406 -29.422 -7.465 1 90 267 THR A N 1
ATOM 2147 C CA . THR A 1 267 ? -22.625 -29.812 -8.18 1 90 267 THR A CA 1
ATOM 2148 C C . THR A 1 267 ? -23.875 -29.422 -7.383 1 90 267 THR A C 1
ATOM 2150 O O . THR A 1 267 ? -24.969 -29.391 -7.926 1 90 267 THR A O 1
ATOM 2153 N N . ALA A 1 268 ? -23.625 -29.078 -6.141 1 89.38 268 ALA A N 1
ATOM 2154 C CA . ALA A 1 268 ? -24.734 -28.625 -5.301 1 89.38 268 ALA A CA 1
ATOM 2155 C C . ALA A 1 268 ? -24.812 -27.109 -5.258 1 89.38 268 ALA A C 1
ATOM 2157 O O . ALA A 1 268 ? -23.969 -26.422 -5.832 1 89.38 268 ALA A O 1
ATOM 2158 N N . GLY A 1 269 ? -25.875 -26.625 -4.668 1 87.31 269 GLY A N 1
ATOM 2159 C CA . GLY A 1 269 ? -26.031 -25.188 -4.523 1 87.31 269 GLY A CA 1
ATOM 2160 C C . GLY A 1 269 ? -25.125 -24.594 -3.451 1 87.31 269 GLY A C 1
ATOM 2161 O O . GLY A 1 269 ? -24.641 -25.328 -2.58 1 87.31 269 GLY A O 1
ATOM 2162 N N . ALA A 1 270 ? -24.891 -23.328 -3.51 1 89.94 270 ALA A N 1
ATOM 2163 C CA . ALA A 1 270 ? -24.031 -22.625 -2.57 1 89.94 270 ALA A CA 1
ATOM 2164 C C . ALA A 1 270 ? -24.531 -22.766 -1.141 1 89.94 270 ALA A C 1
ATOM 2166 O O . ALA A 1 270 ? -25.703 -22.5 -0.866 1 89.94 270 ALA A O 1
ATOM 2167 N N . GLY A 1 271 ? -23.734 -23.234 -0.302 1 90.56 271 GLY A N 1
ATOM 2168 C CA . GLY A 1 271 ? -24.062 -23.312 1.113 1 90.56 271 GLY A CA 1
ATOM 2169 C C . GLY A 1 271 ? -24.859 -24.547 1.481 1 90.56 271 GLY A C 1
ATOM 2170 O O . GLY A 1 271 ? -25.297 -24.688 2.627 1 90.56 271 GLY A O 1
ATOM 2171 N N . HIS A 1 272 ? -25.109 -25.422 0.585 1 90.81 272 HIS A N 1
ATOM 2172 C CA . HIS A 1 272 ? -25.891 -26.609 0.843 1 90.81 272 HIS A CA 1
ATOM 2173 C C . HIS A 1 272 ? -25.141 -27.594 1.741 1 90.81 272 HIS A C 1
ATOM 2175 O O . HIS A 1 272 ? -25.75 -28.234 2.6 1 90.81 272 HIS A O 1
ATOM 2181 N N . PHE A 1 273 ? -23.891 -27.75 1.457 1 93.44 273 PHE A N 1
ATOM 2182 C CA . PHE A 1 273 ? -23.047 -28.625 2.252 1 93.44 273 PHE A CA 1
ATOM 2183 C C . PHE A 1 273 ? -21.969 -27.828 2.99 1 93.44 273 PHE A C 1
ATOM 2185 O O . PHE A 1 273 ? -20.797 -27.859 2.611 1 93.44 273 PHE A O 1
ATOM 2192 N N . VAL A 1 274 ? -22.266 -27.25 4.07 1 92.69 274 VAL A N 1
ATOM 2193 C CA . VAL A 1 274 ? -21.453 -26.281 4.809 1 92.69 274 VAL A CA 1
ATOM 2194 C C . VAL A 1 274 ? -20.156 -26.953 5.254 1 92.69 274 VAL A C 1
ATOM 2196 O O . VAL A 1 274 ? -19.062 -26.406 5.066 1 92.69 274 VAL A O 1
ATOM 2199 N N . GLY A 1 275 ? -20.25 -28.031 5.828 1 93.06 275 GLY A N 1
ATOM 2200 C CA . GLY A 1 275 ? -19.078 -28.75 6.316 1 93.06 275 GLY A CA 1
ATOM 2201 C C . GLY A 1 275 ? -18.141 -29.188 5.203 1 93.06 275 GLY A C 1
ATOM 2202 O O . GLY A 1 275 ? -16.922 -29.109 5.344 1 93.06 275 GLY A O 1
ATOM 2203 N N . LEU A 1 276 ? -18.703 -29.656 4.094 1 94.94 276 LEU A N 1
ATOM 2204 C CA . LEU A 1 276 ? -17.906 -30.141 2.977 1 94.94 276 LEU A CA 1
ATOM 2205 C C . LEU A 1 276 ? -17.219 -28.969 2.268 1 94.94 276 LEU A C 1
ATOM 2207 O O . LEU A 1 276 ? -16.109 -29.125 1.753 1 94.94 276 LEU A O 1
ATOM 2211 N N . GLU A 1 277 ? -17.906 -27.859 2.229 1 95.94 277 GLU A N 1
ATOM 2212 C CA . GLU A 1 277 ? -17.281 -26.672 1.64 1 95.94 277 GLU A CA 1
ATOM 2213 C C . GLU A 1 277 ? -16 -26.281 2.393 1 95.94 277 GLU A C 1
ATOM 2215 O O . GLU A 1 277 ? -14.984 -25.969 1.779 1 95.94 277 GLU A O 1
ATOM 2220 N N . MET A 1 278 ? -16.109 -26.344 3.645 1 95.25 278 MET A N 1
ATOM 2221 C CA . MET A 1 278 ? -14.953 -26 4.469 1 95.25 278 MET A CA 1
ATOM 2222 C C . MET A 1 278 ? -13.852 -27.031 4.328 1 95.25 278 MET A C 1
ATOM 2224 O O . MET A 1 278 ? -12.664 -26.703 4.387 1 95.25 278 MET A O 1
ATOM 2228 N N . LYS A 1 279 ? -14.266 -28.234 4.168 1 93.31 279 LYS A N 1
ATOM 2229 C CA . LYS A 1 279 ? -13.289 -29.281 3.934 1 93.31 279 LYS A CA 1
ATOM 2230 C C . LYS A 1 279 ? -12.523 -29.047 2.635 1 93.31 279 LYS A C 1
ATOM 2232 O O . LYS A 1 279 ? -11.305 -29.234 2.584 1 93.31 279 LYS A O 1
ATOM 2237 N N . VAL A 1 280 ? -13.211 -28.719 1.631 1 94.44 280 VAL A N 1
ATOM 2238 C CA . VAL A 1 280 ? -12.602 -28.422 0.339 1 94.44 280 VAL A CA 1
ATOM 2239 C C . VAL A 1 280 ? -11.664 -27.234 0.475 1 94.44 280 VAL A C 1
ATOM 2241 O O . VAL A 1 280 ? -10.531 -27.266 -0.026 1 94.44 280 VAL A O 1
ATOM 2244 N N . ARG A 1 281 ? -12.117 -26.219 1.148 1 94.62 281 ARG A N 1
ATOM 2245 C CA . ARG A 1 281 ? -11.297 -25.031 1.364 1 94.62 281 ARG A CA 1
ATOM 2246 C C . ARG A 1 281 ? -10.008 -25.391 2.092 1 94.62 281 ARG A C 1
ATOM 2248 O O . ARG A 1 281 ? -8.914 -25.031 1.643 1 94.62 281 ARG A O 1
ATOM 2255 N N . SER A 1 282 ? -10.156 -26.016 3.135 1 91.31 282 SER A N 1
ATOM 2256 C CA . SER A 1 282 ? -8.992 -26.391 3.945 1 91.31 282 SER A CA 1
ATOM 2257 C C . SER A 1 282 ? -8.055 -27.312 3.184 1 91.31 282 SER A C 1
ATOM 2259 O O . SER A 1 282 ? -6.836 -27.125 3.213 1 91.31 282 SER A O 1
ATOM 2261 N N . GLY A 1 283 ? -8.594 -28.312 2.576 1 91.19 283 GLY A N 1
ATOM 2262 C CA . GLY A 1 283 ? -7.793 -29.281 1.845 1 91.19 283 GLY A CA 1
ATOM 2263 C C . GLY A 1 283 ? -6.996 -28.656 0.711 1 91.19 283 GLY A C 1
ATOM 2264 O O . GLY A 1 283 ? -5.789 -28.891 0.6 1 91.19 283 GLY A O 1
ATOM 2265 N N . LEU A 1 284 ? -7.652 -27.906 -0.089 1 91.56 284 LEU A N 1
ATOM 2266 C CA . LEU A 1 284 ? -6.988 -27.328 -1.251 1 91.56 284 LEU A CA 1
ATOM 2267 C C . LEU A 1 284 ? -6.008 -26.25 -0.829 1 91.56 284 LEU A C 1
ATOM 2269 O O . LEU A 1 284 ? -4.965 -26.062 -1.462 1 91.56 284 LEU A O 1
ATOM 2273 N N . THR A 1 285 ? -6.336 -25.469 0.167 1 89.44 285 THR A N 1
ATOM 2274 C CA . THR A 1 285 ? -5.426 -24.438 0.653 1 89.44 285 THR A CA 1
ATOM 2275 C C . THR A 1 285 ? -4.156 -25.062 1.229 1 89.44 285 THR A C 1
ATOM 2277 O O . THR A 1 285 ? -3.062 -24.516 1.053 1 89.44 285 THR A O 1
ATOM 2280 N N . GLN A 1 286 ? -4.285 -26.094 1.837 1 85.5 286 GLN A N 1
ATOM 2281 C CA . GLN A 1 286 ? -3.133 -26.797 2.402 1 85.5 286 GLN A CA 1
ATOM 2282 C C . GLN A 1 286 ? -2.252 -27.375 1.306 1 85.5 286 GLN A C 1
ATOM 2284 O O . GLN A 1 286 ? -1.027 -27.422 1.439 1 85.5 286 GLN A O 1
ATOM 2289 N N . LEU A 1 287 ? -2.887 -27.766 0.325 1 85.88 287 LEU A N 1
ATOM 2290 C CA . LEU A 1 287 ? -2.162 -28.469 -0.736 1 85.88 287 LEU A CA 1
ATOM 2291 C C . LEU A 1 287 ? -1.489 -27.469 -1.674 1 85.88 287 LEU A C 1
ATOM 2293 O O . LEU A 1 287 ? -0.334 -27.656 -2.061 1 85.88 287 LEU A O 1
ATOM 2297 N N . PHE A 1 288 ? -2.236 -26.438 -1.977 1 82 288 PHE A N 1
ATOM 2298 C CA . PHE A 1 288 ? -1.759 -25.641 -3.104 1 82 288 PHE A CA 1
ATOM 2299 C C . PHE A 1 288 ? -1.496 -24.203 -2.678 1 82 288 PHE A C 1
ATOM 2301 O O . PHE A 1 288 ? -0.712 -23.484 -3.312 1 82 288 PHE A O 1
ATOM 2308 N N . LEU A 1 289 ? -2.137 -23.75 -1.711 1 77.19 289 LEU A N 1
ATOM 2309 C CA . LEU A 1 289 ? -2.072 -22.344 -1.319 1 77.19 289 LEU A CA 1
ATOM 2310 C C . LEU A 1 289 ? -1.53 -22.203 0.099 1 77.19 289 LEU A C 1
ATOM 2312 O O . LEU A 1 289 ? -2.141 -21.531 0.936 1 77.19 289 LEU A O 1
ATOM 2316 N N . THR A 1 290 ? -0.425 -22.703 0.211 1 66.5 290 THR A N 1
ATOM 2317 C CA . THR A 1 290 ? 0.15 -22.812 1.548 1 66.5 290 THR A CA 1
ATOM 2318 C C . THR A 1 290 ? 0.729 -21.469 1.993 1 66.5 290 THR A C 1
ATOM 2320 O O . THR A 1 290 ? 0.858 -21.203 3.191 1 66.5 290 THR A O 1
ATOM 2323 N N . ASN A 1 291 ? 1.021 -20.703 1.039 1 63.22 291 ASN A N 1
ATOM 2324 C CA . ASN A 1 291 ? 1.684 -19.453 1.369 1 63.22 291 ASN A CA 1
ATOM 2325 C C . ASN A 1 291 ? 0.676 -18.312 1.574 1 63.22 291 ASN A C 1
ATOM 2327 O O . ASN A 1 291 ? -0.511 -18.484 1.286 1 63.22 291 ASN A O 1
ATOM 2331 N N . ASP A 1 292 ? 1.303 -17.344 2.205 1 69.69 292 ASP A N 1
ATOM 2332 C CA . ASP A 1 292 ? 0.512 -16.109 2.336 1 69.69 292 ASP A CA 1
ATOM 2333 C C . ASP A 1 292 ? -0.062 -15.688 0.988 1 69.69 292 ASP A C 1
ATOM 2335 O O . ASP A 1 292 ? 0.629 -15.734 -0.032 1 69.69 292 ASP A O 1
ATOM 2339 N N . GLN A 1 293 ? -1.313 -15.508 0.966 1 77.06 293 GLN A N 1
ATOM 2340 C CA . GLN A 1 293 ? -2.012 -15.195 -0.276 1 77.06 293 GLN A CA 1
ATOM 2341 C C . GLN A 1 293 ? -2.215 -13.688 -0.425 1 77.06 293 GLN A C 1
ATOM 2343 O O . GLN A 1 293 ? -3.002 -13.242 -1.262 1 77.06 293 GLN A O 1
ATOM 2348 N N . ASP A 1 294 ? -1.484 -12.984 0.414 1 82.25 294 ASP A N 1
ATOM 2349 C CA . ASP A 1 294 ? -1.597 -11.539 0.292 1 82.25 294 ASP A CA 1
ATOM 2350 C C . ASP A 1 294 ? -0.637 -11 -0.767 1 82.25 294 ASP A C 1
ATOM 2352 O O . ASP A 1 294 ? 0.564 -10.875 -0.519 1 82.25 294 ASP A O 1
ATOM 2356 N N . VAL A 1 295 ? -1.108 -10.617 -1.831 1 87.19 295 VAL A N 1
ATOM 2357 C CA . VAL A 1 295 ? -0.351 -10.188 -3.004 1 87.19 295 VAL A CA 1
ATOM 2358 C C . VAL A 1 295 ? 0.476 -8.953 -2.662 1 87.19 295 VAL A C 1
ATOM 2360 O O . VAL A 1 295 ? 1.54 -8.727 -3.246 1 87.19 295 VAL A O 1
ATOM 2363 N N . ASN A 1 296 ? 0.059 -8.172 -1.651 1 81.75 296 ASN A N 1
ATOM 2364 C CA . ASN A 1 296 ? 0.745 -6.934 -1.301 1 81.75 296 ASN A CA 1
ATOM 2365 C C . ASN A 1 296 ? 2.039 -7.203 -0.538 1 81.75 296 ASN A C 1
ATOM 2367 O O . ASN A 1 296 ? 2.928 -6.355 -0.493 1 81.75 296 ASN A O 1
ATOM 2371 N N . GLU A 1 297 ? 2.158 -8.383 -0.038 1 83.25 297 GLU A N 1
ATOM 2372 C CA . GLU A 1 297 ? 3.316 -8.711 0.786 1 83.25 297 GLU A CA 1
ATOM 2373 C C . GLU A 1 297 ? 4.219 -9.727 0.092 1 83.25 297 GLU A C 1
ATOM 2375 O O . GLU A 1 297 ? 5.27 -10.094 0.62 1 83.25 297 GLU A O 1
ATOM 2380 N N . MET A 1 298 ? 3.865 -10.031 -1.103 1 87.25 298 MET A N 1
ATOM 2381 C CA . MET A 1 298 ? 4.602 -11.055 -1.836 1 87.25 298 MET A CA 1
ATOM 2382 C C . MET A 1 298 ? 5.547 -10.422 -2.852 1 87.25 298 MET A C 1
ATOM 2384 O O . MET A 1 298 ? 5.305 -9.312 -3.322 1 87.25 298 MET A O 1
ATOM 2388 N N . THR A 1 299 ? 6.625 -11.148 -3.135 1 85.94 299 THR A N 1
ATOM 2389 C CA . THR A 1 299 ? 7.484 -10.781 -4.254 1 85.94 299 THR A CA 1
ATOM 2390 C C . THR A 1 299 ? 6.809 -11.094 -5.586 1 85.94 299 THR A C 1
ATOM 2392 O O . THR A 1 299 ? 5.891 -11.922 -5.641 1 85.94 299 THR A O 1
ATOM 2395 N N . PRO A 1 300 ? 7.195 -10.453 -6.578 1 88.06 300 PRO A N 1
ATOM 2396 C CA . PRO A 1 300 ? 6.586 -10.727 -7.883 1 88.06 300 PRO A CA 1
ATOM 2397 C C . PRO A 1 300 ? 6.66 -12.195 -8.281 1 88.06 300 PRO A C 1
ATOM 2399 O O . PRO A 1 300 ? 5.707 -12.742 -8.844 1 88.06 300 PRO A O 1
ATOM 2402 N N . LYS A 1 301 ? 7.727 -12.844 -7.938 1 84.12 301 LYS A N 1
ATOM 2403 C CA . LYS A 1 301 ? 7.875 -14.258 -8.273 1 84.12 301 LYS A CA 1
ATOM 2404 C C . LYS A 1 301 ? 6.859 -15.109 -7.523 1 84.12 301 LYS A C 1
ATOM 2406 O O . LYS A 1 301 ? 6.262 -16.016 -8.102 1 84.12 301 LYS A O 1
ATOM 2411 N N . GLU A 1 302 ? 6.691 -14.805 -6.32 1 84.94 302 GLU A N 1
ATOM 2412 C CA . GLU A 1 302 ? 5.727 -15.547 -5.508 1 84.94 302 GLU A CA 1
ATOM 2413 C C . GLU A 1 302 ? 4.301 -15.328 -6.012 1 84.94 302 GLU A C 1
ATOM 2415 O O . GLU A 1 302 ? 3.48 -16.25 -5.977 1 84.94 302 GLU A O 1
ATOM 2420 N N . VAL A 1 303 ? 4.008 -14.141 -6.398 1 90.44 303 VAL A N 1
ATOM 2421 C CA . VAL A 1 303 ? 2.68 -13.836 -6.918 1 90.44 303 VAL A CA 1
ATOM 2422 C C . VAL A 1 303 ? 2.426 -14.641 -8.195 1 90.44 303 VAL A C 1
ATOM 2424 O O . VAL A 1 303 ? 1.325 -15.156 -8.398 1 90.44 303 VAL A O 1
ATOM 2427 N N . ILE A 1 304 ? 3.412 -14.695 -9 1 86.69 304 ILE A N 1
ATOM 2428 C CA . ILE A 1 304 ? 3.297 -15.422 -10.258 1 86.69 304 ILE A CA 1
ATOM 2429 C C . ILE A 1 304 ? 3.074 -16.906 -9.977 1 86.69 304 ILE A C 1
ATOM 2431 O O . ILE A 1 304 ? 2.229 -17.547 -10.609 1 86.69 304 ILE A O 1
ATOM 2435 N N . ASP A 1 305 ? 3.795 -17.406 -8.984 1 83 305 ASP A N 1
ATOM 2436 C CA . ASP A 1 305 ? 3.629 -18.812 -8.617 1 83 305 ASP A CA 1
ATOM 2437 C C . ASP A 1 305 ? 2.232 -19.078 -8.062 1 83 305 ASP A C 1
ATOM 2439 O O . ASP A 1 305 ? 1.621 -20.109 -8.352 1 83 305 ASP A O 1
ATOM 2443 N N . PHE A 1 306 ? 1.841 -18.203 -7.254 1 88.5 306 PHE A N 1
ATOM 2444 C CA . PHE A 1 306 ? 0.492 -18.281 -6.707 1 88.5 306 PHE A CA 1
ATOM 2445 C C . PHE A 1 306 ? -0.546 -18.297 -7.82 1 88.5 306 PHE A C 1
ATOM 2447 O O . PHE A 1 306 ? -1.454 -19.141 -7.824 1 88.5 306 PHE A O 1
ATOM 2454 N N . GLY A 1 307 ? -0.422 -17.391 -8.727 1 88.56 307 GLY A N 1
ATOM 2455 C CA . GLY A 1 307 ? -1.337 -17.344 -9.852 1 88.56 307 GLY A CA 1
ATOM 2456 C C . GLY A 1 307 ? -1.301 -18.594 -10.711 1 88.56 307 GLY A C 1
ATOM 2457 O O . GLY A 1 307 ? -2.336 -19.047 -11.211 1 88.56 307 GLY A O 1
ATOM 2458 N N . ALA A 1 308 ? -0.156 -19.141 -10.82 1 85.56 308 ALA A N 1
ATOM 2459 C CA . ALA A 1 308 ? -0.001 -20.344 -11.641 1 85.56 308 ALA A CA 1
ATOM 2460 C C . ALA A 1 308 ? -0.73 -21.531 -11.016 1 85.56 308 ALA A C 1
ATOM 2462 O O . ALA A 1 308 ? -1.438 -22.266 -11.711 1 85.56 308 ALA A O 1
ATOM 2463 N N . TRP A 1 309 ? -0.552 -21.656 -9.766 1 86.75 309 TRP A N 1
ATOM 2464 C CA . TRP A 1 309 ? -1.224 -22.766 -9.078 1 86.75 309 TRP A CA 1
ATOM 2465 C C . TRP A 1 309 ? -2.736 -22.562 -9.094 1 86.75 309 TRP A C 1
ATOM 2467 O O . TRP A 1 309 ? -3.488 -23.531 -9.289 1 86.75 309 TRP A O 1
ATOM 2477 N N . LEU A 1 310 ? -3.141 -21.359 -8.898 1 90.31 310 LEU A N 1
ATOM 2478 C CA . LEU A 1 310 ? -4.57 -21.062 -8.922 1 90.31 310 LEU A CA 1
ATOM 2479 C C . LEU A 1 310 ? -5.156 -21.312 -10.305 1 90.31 310 LEU A C 1
ATOM 2481 O O . LEU A 1 310 ? -6.266 -21.828 -10.43 1 90.31 310 LEU A O 1
ATOM 2485 N N . SER A 1 311 ? -4.402 -20.938 -11.312 1 89.19 311 SER A N 1
ATOM 2486 C CA . SER A 1 311 ? -4.844 -21.156 -12.688 1 89.19 311 SER A CA 1
ATOM 2487 C C . SER A 1 311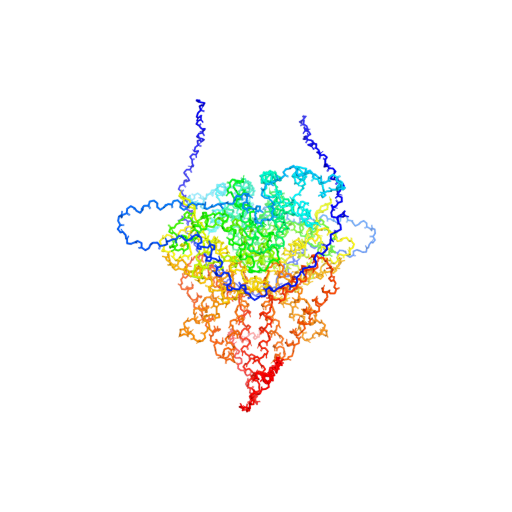 ? -5.066 -22.641 -12.977 1 89.19 311 SER A C 1
ATOM 2489 O O . SER A 1 311 ? -6.074 -23.016 -13.57 1 89.19 311 SER A O 1
ATOM 2491 N N . ILE A 1 312 ? -4.176 -23.469 -12.516 1 86.75 312 ILE A N 1
ATOM 2492 C CA . ILE A 1 312 ? -4.266 -24.906 -12.758 1 86.75 312 ILE A CA 1
ATOM 2493 C C . ILE A 1 312 ? -5.457 -25.484 -11.992 1 86.75 312 ILE A C 1
ATOM 2495 O O . ILE A 1 312 ? -6.191 -26.328 -12.523 1 86.75 312 ILE A O 1
ATOM 2499 N N . LEU A 1 313 ? -5.617 -25 -10.812 1 88.88 313 LEU A N 1
ATOM 2500 C CA . LEU A 1 313 ? -6.715 -25.484 -9.992 1 88.88 313 LEU A CA 1
ATOM 2501 C C . LEU A 1 313 ? -8.062 -25.125 -10.609 1 88.88 313 LEU A C 1
ATOM 2503 O O . LEU A 1 313 ? -8.961 -25.969 -10.688 1 88.88 313 LEU A O 1
ATOM 2507 N N . LEU A 1 314 ? -8.195 -23.906 -11.07 1 90.56 314 LEU A N 1
ATOM 2508 C CA . LEU A 1 314 ? -9.453 -23.438 -11.633 1 90.56 314 LEU A CA 1
ATOM 2509 C C . LEU A 1 314 ? -9.742 -24.109 -12.969 1 90.56 314 LEU A C 1
ATOM 2511 O O . LEU A 1 314 ? -10.898 -24.406 -13.281 1 90.56 314 LEU A O 1
ATOM 2515 N N . ARG A 1 315 ? -8.75 -24.344 -13.648 1 86.12 315 ARG A N 1
ATOM 2516 C CA . ARG A 1 315 ? -8.93 -24.906 -14.984 1 86.12 315 ARG A CA 1
ATOM 2517 C C . ARG A 1 315 ? -9.203 -26.406 -14.906 1 86.12 315 ARG A C 1
ATOM 2519 O O . ARG A 1 315 ? -9.633 -27.016 -15.891 1 86.12 315 ARG A O 1
ATOM 2526 N N . ASN A 1 316 ? -9 -26.938 -13.758 1 83.62 316 ASN A N 1
ATOM 2527 C CA . ASN A 1 316 ? -9.305 -28.359 -13.562 1 83.62 316 ASN A CA 1
ATOM 2528 C C . ASN A 1 316 ? -10.805 -28.578 -13.383 1 83.62 316 ASN A C 1
ATOM 2530 O O . ASN A 1 316 ? -11.266 -29.719 -13.438 1 83.62 316 ASN A O 1
ATOM 2534 N N . VAL A 1 317 ? -11.531 -27.516 -13.203 1 88.06 317 VAL A N 1
ATOM 2535 C CA . VAL A 1 317 ? -12.977 -27.594 -13.047 1 88.06 317 VAL A CA 1
ATOM 2536 C C . VAL A 1 317 ? -13.664 -26.922 -14.234 1 88.06 317 VAL A C 1
ATOM 2538 O O . VAL A 1 317 ? -13.094 -26.047 -14.891 1 88.06 317 VAL A O 1
ATOM 2541 N N . VAL A 1 318 ? -14.883 -27.469 -14.555 1 88 318 VAL A N 1
ATOM 2542 C CA . VAL A 1 318 ? -15.664 -26.891 -15.641 1 88 318 VAL A CA 1
ATOM 2543 C C . VAL A 1 318 ? -15.883 -25.406 -15.398 1 88 318 VAL A C 1
ATOM 2545 O O . VAL A 1 318 ? -16.016 -24.969 -14.25 1 88 318 VAL A O 1
ATOM 2548 N N . GLU A 1 319 ? -15.867 -24.656 -16.406 1 89.19 319 GLU A N 1
ATOM 2549 C CA . GLU A 1 319 ? -15.914 -23.188 -16.359 1 89.19 319 GLU A CA 1
ATOM 2550 C C . GLU A 1 319 ? -17.094 -22.703 -15.523 1 89.19 319 GLU A C 1
ATOM 2552 O O . GLU A 1 319 ? -16.969 -21.75 -14.766 1 89.19 319 GLU A O 1
ATOM 2557 N N . LYS A 1 320 ? -18.219 -23.375 -15.625 1 89.12 320 LYS A N 1
ATOM 2558 C CA . LYS A 1 320 ? -19.438 -22.953 -14.93 1 89.12 320 LYS A CA 1
ATOM 2559 C C . LYS A 1 320 ? -19.266 -23.047 -13.414 1 89.12 320 LYS A C 1
ATOM 2561 O O . LYS A 1 320 ? -19.938 -22.328 -12.672 1 89.12 320 LYS A O 1
ATOM 2566 N N . HIS A 1 321 ? -18.375 -23.891 -12.984 1 93.25 321 HIS A N 1
ATOM 2567 C CA . HIS A 1 321 ? -18.203 -24.125 -11.555 1 93.25 321 HIS A CA 1
ATOM 2568 C C . HIS A 1 321 ? -17 -23.375 -11.008 1 93.25 321 HIS A C 1
ATOM 2570 O O . HIS A 1 321 ? -16.734 -23.406 -9.805 1 93.25 321 HIS A O 1
ATOM 2576 N N . GLN A 1 322 ? -16.281 -22.672 -11.844 1 93.88 322 GLN A N 1
ATOM 2577 C CA . GLN A 1 322 ? -15.047 -22 -11.422 1 93.88 322 GLN A CA 1
ATOM 2578 C C . GLN A 1 322 ? -15.328 -20.891 -10.414 1 93.88 322 GLN A C 1
ATOM 2580 O O . GLN A 1 322 ? -14.57 -20.703 -9.461 1 93.88 322 GLN A O 1
ATOM 2585 N N . GLY A 1 323 ? -16.375 -20.141 -10.625 1 95.19 323 GLY A N 1
ATOM 2586 C CA . GLY A 1 323 ? -16.75 -19.094 -9.695 1 95.19 323 GLY A CA 1
ATOM 2587 C C . GLY A 1 323 ? -17.062 -19.609 -8.305 1 95.19 323 GLY A C 1
ATOM 2588 O O . GLY A 1 323 ? -16.656 -19 -7.309 1 95.19 323 GLY A O 1
ATOM 2589 N N . ARG A 1 324 ? -17.75 -20.688 -8.281 1 95 324 ARG A N 1
ATOM 2590 C CA . ARG A 1 324 ? -18.125 -21.281 -7 1 95 324 ARG A CA 1
ATOM 2591 C C . ARG A 1 324 ? -16.891 -21.812 -6.27 1 95 324 ARG A C 1
ATOM 2593 O O . ARG A 1 324 ? -16.734 -21.594 -5.066 1 95 324 ARG A O 1
ATOM 2600 N N . LEU A 1 325 ? -16.094 -22.516 -6.98 1 95.75 325 LEU A N 1
ATOM 2601 C CA . LEU A 1 325 ? -14.867 -23.016 -6.387 1 95.75 325 LEU A CA 1
ATOM 2602 C C . LEU A 1 325 ? -14.023 -21.859 -5.844 1 95.75 325 LEU A C 1
ATOM 2604 O O . LEU A 1 325 ? -13.508 -21.938 -4.723 1 95.75 325 LEU A O 1
ATOM 2608 N N . TYR A 1 326 ? -13.906 -20.828 -6.668 1 96.81 326 TYR A N 1
ATOM 2609 C CA . TYR A 1 326 ? -13.109 -19.672 -6.273 1 96.81 326 TYR A CA 1
ATOM 2610 C C . TYR A 1 326 ? -13.633 -19.062 -4.977 1 96.81 326 TYR A C 1
ATOM 2612 O O . TYR A 1 326 ? -12.852 -18.719 -4.082 1 96.81 326 TYR A O 1
ATOM 2620 N N . TYR A 1 327 ? -14.938 -18.906 -4.895 1 96.88 327 TYR A N 1
ATOM 2621 C CA . TYR A 1 327 ? -15.531 -18.281 -3.715 1 96.88 327 TYR A CA 1
ATOM 2622 C C . TYR A 1 327 ? -15.375 -19.188 -2.49 1 96.88 327 TYR A C 1
ATOM 2624 O O . TYR A 1 327 ? -15.203 -18.688 -1.372 1 96.88 327 TYR A O 1
ATOM 2632 N N . ILE A 1 328 ? -15.391 -20.422 -2.693 1 96.06 328 ILE A N 1
ATOM 2633 C CA . ILE A 1 328 ? -15.18 -21.359 -1.589 1 96.06 328 ILE A CA 1
ATOM 2634 C C . ILE A 1 328 ? -13.766 -21.188 -1.041 1 96.06 328 ILE A C 1
ATOM 2636 O O . ILE A 1 328 ? -13.555 -21.203 0.175 1 96.06 328 ILE A O 1
ATOM 2640 N N . LEU A 1 329 ? -12.867 -20.984 -1.876 1 94.75 329 LEU A N 1
ATOM 2641 C CA . LEU A 1 329 ? -11.461 -20.906 -1.487 1 94.75 329 LEU A CA 1
ATOM 2642 C C . LEU A 1 329 ? -11.164 -19.594 -0.762 1 94.75 329 LEU A C 1
ATOM 2644 O O . LEU A 1 329 ? -10.43 -19.578 0.226 1 94.75 329 LEU A O 1
ATOM 2648 N N . PHE A 1 330 ? -11.758 -18.469 -1.258 1 95.44 330 PHE A N 1
ATOM 2649 C CA . PHE A 1 330 ? -11.266 -17.172 -0.803 1 95.44 330 PHE A CA 1
ATOM 2650 C C . PHE A 1 330 ? -12.383 -16.359 -0.163 1 95.44 330 PHE A C 1
ATOM 2652 O O . PHE A 1 330 ? -12.133 -15.281 0.397 1 95.44 330 PHE A O 1
ATOM 2659 N N . GLY A 1 331 ? -13.555 -16.812 -0.236 1 94.5 331 GLY A N 1
ATOM 2660 C CA . GLY A 1 331 ? -14.672 -16.062 0.324 1 94.5 331 GLY A CA 1
ATOM 2661 C C . GLY A 1 331 ? -14.602 -15.93 1.834 1 94.5 331 GLY A C 1
ATOM 2662 O O . GLY A 1 331 ? -13.859 -16.656 2.492 1 94.5 331 GLY A O 1
ATOM 2663 N N . PRO A 1 332 ? -15.312 -14.977 2.354 1 92.94 332 PRO A N 1
ATOM 2664 C CA . PRO A 1 332 ? -15.305 -14.773 3.805 1 92.94 332 PRO A CA 1
ATOM 2665 C C . PRO A 1 332 ? -15.953 -15.938 4.562 1 92.94 332 PRO A C 1
ATOM 2667 O O . PRO A 1 332 ? -16.906 -16.547 4.07 1 92.94 332 PRO A O 1
ATOM 2670 N N . ALA A 1 333 ? -15.359 -16.188 5.688 1 91.94 333 ALA A N 1
ATOM 2671 C CA . ALA A 1 333 ? -15.883 -17.234 6.562 1 91.94 333 ALA A CA 1
ATOM 2672 C C . ALA A 1 333 ? -16.484 -16.641 7.832 1 91.94 333 ALA A C 1
ATOM 2674 O O . ALA A 1 333 ? -16 -15.617 8.336 1 91.94 333 ALA A O 1
ATOM 2675 N N . ARG A 1 334 ? -17.531 -17.125 8.258 1 89 334 ARG A N 1
ATOM 2676 C CA . ARG A 1 334 ? -18.188 -16.719 9.5 1 89 334 ARG A CA 1
ATOM 2677 C C . ARG A 1 334 ? -18.234 -17.859 10.5 1 89 334 ARG A C 1
ATOM 2679 O O . ARG A 1 334 ? -18.266 -19.031 10.117 1 89 334 ARG A O 1
ATOM 2686 N N . SER A 1 335 ? -18.094 -17.5 11.703 1 87.62 335 SER A N 1
ATOM 2687 C CA . SER A 1 335 ? -18.156 -18.5 12.758 1 87.62 335 SER A CA 1
ATOM 2688 C C . SER A 1 335 ? -19.547 -18.547 13.398 1 87.62 335 SER A C 1
ATOM 2690 O O . SER A 1 335 ? -20.188 -17.516 13.578 1 87.62 335 SER A O 1
ATOM 2692 N N . SER A 1 336 ? -20.141 -19.688 13.492 1 81.62 336 SER A N 1
ATOM 2693 C CA . SER A 1 336 ? -21.391 -19.922 14.203 1 81.62 336 SER A CA 1
ATOM 2694 C C . SER A 1 336 ? -21.203 -20.969 15.305 1 81.62 336 SER A C 1
ATOM 2696 O O . SER A 1 336 ? -20.109 -21.516 15.477 1 81.62 336 SER A O 1
ATOM 2698 N N . LYS A 1 337 ? -22.156 -21.141 16.094 1 81.56 337 LYS A N 1
ATOM 2699 C CA . LYS A 1 337 ? -22.125 -22.156 17.156 1 81.56 337 LYS A CA 1
ATOM 2700 C C . LYS A 1 337 ? -21.828 -23.531 16.594 1 81.56 337 LYS A C 1
ATOM 2702 O O . LYS A 1 337 ? -21.234 -24.375 17.266 1 81.56 337 LYS A O 1
ATOM 2707 N N . LYS A 1 338 ? -22.203 -23.766 15.359 1 80.06 338 LYS A N 1
ATOM 2708 C CA . LYS A 1 338 ? -22.062 -25.078 14.734 1 80.06 338 LYS A CA 1
ATOM 2709 C C . LYS A 1 338 ? -20.719 -25.188 14.008 1 80.06 338 LYS A C 1
ATOM 2711 O O . LYS A 1 338 ? -20.312 -26.297 13.625 1 80.06 338 LYS A O 1
ATOM 2716 N N . GLY A 1 339 ? -20.047 -24.078 13.875 1 85.94 339 GLY A N 1
ATOM 2717 C CA . GLY A 1 339 ? -18.75 -24.109 13.203 1 85.94 339 GLY A CA 1
ATOM 2718 C C . GLY A 1 339 ? -18.562 -22.969 12.227 1 85.94 339 GLY A C 1
ATOM 2719 O O . GLY A 1 339 ? -19.375 -22.031 12.18 1 85.94 339 GLY A O 1
ATOM 2720 N N . GLU A 1 340 ? -17.484 -23.094 11.492 1 91.12 340 GLU A N 1
ATOM 2721 C CA . GLU A 1 340 ? -17.172 -22.062 10.5 1 91.12 340 GLU A CA 1
ATOM 2722 C C . GLU A 1 340 ? -17.766 -22.422 9.133 1 91.12 340 GLU A C 1
ATOM 2724 O O . GLU A 1 340 ? -17.781 -23.578 8.742 1 91.12 340 GLU A O 1
ATOM 2729 N N . PHE A 1 341 ? -18.328 -21.547 8.445 1 93.5 341 PHE A N 1
ATOM 2730 C CA . PHE A 1 341 ? -18.891 -21.797 7.121 1 93.5 341 PHE A CA 1
ATOM 2731 C C . PHE A 1 341 ? -18.594 -20.609 6.191 1 93.5 341 PHE A C 1
ATOM 2733 O O . PHE A 1 341 ? -18.297 -19.516 6.656 1 93.5 341 PHE A O 1
ATOM 2740 N N . VAL A 1 342 ? -18.672 -20.844 4.977 1 94.44 342 VAL A N 1
ATOM 2741 C CA . VAL A 1 342 ? -18.469 -19.812 3.969 1 94.44 342 VAL A CA 1
ATOM 2742 C C . VAL A 1 342 ? -19.719 -18.922 3.904 1 94.44 342 VAL A C 1
ATOM 2744 O O . VAL A 1 342 ? -20.844 -19.406 3.777 1 94.44 342 VAL A O 1
ATOM 2747 N N . ASP A 1 343 ? -19.547 -17.641 4.07 1 92.25 343 ASP A N 1
ATOM 2748 C CA . ASP A 1 343 ? -20.656 -16.703 4.039 1 92.25 343 ASP A CA 1
ATOM 2749 C C . ASP A 1 343 ? -20.922 -16.203 2.619 1 92.25 343 ASP A C 1
ATOM 2751 O O . ASP A 1 343 ? -20.328 -15.211 2.184 1 92.25 343 ASP A O 1
ATOM 2755 N N . TRP A 1 344 ? -21.891 -16.812 1.975 1 92.94 344 TRP A N 1
ATOM 2756 C CA . TRP A 1 344 ? -22.219 -16.5 0.587 1 92.94 344 TRP A CA 1
ATOM 2757 C C . TRP A 1 344 ? -23 -15.195 0.493 1 92.94 344 TRP A C 1
ATOM 2759 O O . TRP A 1 344 ? -23.125 -14.617 -0.59 1 92.94 344 TRP A O 1
ATOM 2769 N N . SER A 1 345 ? -23.531 -14.648 1.634 1 90.19 345 SER A N 1
ATOM 2770 C CA . SER A 1 345 ? -24.391 -13.461 1.628 1 90.19 345 SER A CA 1
ATOM 2771 C C . SER A 1 345 ? -23.625 -12.242 2.139 1 90.19 345 SER A C 1
ATOM 2773 O O . SER A 1 345 ? -24.188 -11.141 2.215 1 90.19 345 SER A O 1
ATOM 2775 N N . TYR A 1 346 ? -22.422 -12.438 2.42 1 89.94 346 TYR A N 1
ATOM 2776 C CA . TYR A 1 346 ? -21.672 -11.375 3.08 1 89.94 346 TYR A CA 1
ATOM 2777 C C . TYR A 1 346 ? -21.656 -10.102 2.236 1 89.94 346 TYR A C 1
ATOM 2779 O O . TYR A 1 346 ? -21.844 -9 2.758 1 89.94 346 TYR A O 1
ATOM 2787 N N . PHE A 1 347 ? -21.484 -10.188 0.944 1 91.94 347 PHE A N 1
ATOM 2788 C CA . PHE A 1 347 ? -21.328 -9.023 0.077 1 91.94 347 PHE A CA 1
ATOM 2789 C C . PHE A 1 347 ? -22.656 -8.664 -0.578 1 91.94 347 PHE A C 1
ATOM 2791 O O . PHE A 1 347 ? -22.719 -7.73 -1.382 1 91.94 347 PHE A O 1
ATOM 2798 N N . CYS A 1 348 ? -23.625 -9.406 -0.262 1 89.12 348 CYS A N 1
ATOM 2799 C CA . CYS A 1 348 ? -24.922 -9.18 -0.87 1 89.12 348 CYS A CA 1
ATOM 2800 C C . CYS A 1 348 ? -25.672 -8.055 -0.162 1 89.12 348 CYS A C 1
ATOM 2802 O O . CYS A 1 348 ? -25.297 -7.648 0.937 1 89.12 348 CYS A O 1
ATOM 2804 N N . GLU A 1 349 ? -26.562 -7.441 -0.881 1 79.5 349 GLU A N 1
ATOM 2805 C CA . GLU A 1 349 ? -27.391 -6.355 -0.354 1 79.5 349 GLU A CA 1
ATOM 2806 C C . GLU A 1 349 ? -28.203 -6.816 0.852 1 79.5 349 GLU A C 1
ATOM 2808 O O . GLU A 1 349 ? -28.75 -7.922 0.853 1 79.5 349 GLU A O 1
ATOM 2813 N N . GLU A 1 350 ? -27.766 -6.348 2.102 1 65.06 350 GLU A N 1
ATOM 2814 C CA . GLU A 1 350 ? -28.5 -6.758 3.299 1 65.06 350 GLU A CA 1
ATOM 2815 C C . GLU A 1 350 ? -29.891 -6.121 3.342 1 65.06 350 GLU A C 1
ATOM 2817 O O . GLU A 1 350 ? -30.094 -5.02 2.824 1 65.06 350 GLU A O 1
ATOM 2822 N N . ASP A 1 351 ? -30.891 -6.824 3.516 1 53.62 351 ASP A N 1
ATOM 2823 C CA . ASP A 1 351 ? -32.125 -6.203 3.969 1 53.62 351 ASP A CA 1
ATOM 2824 C C . ASP A 1 351 ? -31.891 -5.281 5.16 1 53.62 351 ASP A C 1
ATOM 2826 O O . ASP A 1 351 ? -31.094 -5.605 6.047 1 53.62 351 ASP A O 1
ATOM 2830 N N . ARG A 1 352 ? -32.094 -3.949 5.012 1 49.34 352 ARG A N 1
ATOM 2831 C CA . ARG A 1 352 ? -31.922 -2.797 5.887 1 49.34 352 ARG A CA 1
ATOM 2832 C C . ARG A 1 352 ? -31.984 -3.207 7.355 1 49.34 352 ARG A C 1
ATOM 2834 O O . ARG A 1 352 ? -31.516 -2.479 8.234 1 49.34 352 ARG A O 1
ATOM 2841 N N . THR A 1 353 ? -32.719 -4.082 7.582 1 47.44 353 THR A N 1
ATOM 2842 C CA . THR A 1 353 ? -33.062 -4.25 8.984 1 47.44 353 THR A CA 1
ATOM 2843 C C . THR A 1 353 ? -31.906 -4.812 9.781 1 47.44 353 THR A C 1
ATOM 2845 O O . THR A 1 353 ? -31.844 -4.641 11 1 47.44 353 THR A O 1
ATOM 2848 N N . ASN A 1 354 ? -31.125 -5.668 9.312 1 43.78 354 ASN A N 1
ATOM 2849 C CA . ASN A 1 354 ? -30.094 -6.289 10.148 1 43.78 354 ASN A CA 1
ATOM 2850 C C . ASN A 1 354 ? -28.703 -5.82 9.758 1 43.78 354 ASN A C 1
ATOM 2852 O O . ASN A 1 354 ? -27.969 -6.543 9.078 1 43.78 354 ASN A O 1
ATOM 2856 N N . ILE A 1 355 ? -28.531 -4.656 9.469 1 47.94 355 ILE A N 1
ATOM 2857 C CA . ILE A 1 355 ? -27.188 -4.141 9.195 1 47.94 355 ILE A CA 1
ATOM 2858 C C . ILE A 1 355 ? -26.203 -4.672 10.234 1 47.94 355 ILE A C 1
ATOM 2860 O O . ILE A 1 355 ? -26.281 -4.309 11.406 1 47.94 355 ILE A O 1
ATOM 2864 N N . SER A 1 356 ? -25.891 -5.867 10.172 1 49.94 356 SER A N 1
ATOM 2865 C CA . SER A 1 356 ? -24.969 -6.5 11.109 1 49.94 356 SER A CA 1
ATOM 2866 C C . SER A 1 356 ? -23.719 -5.656 11.32 1 49.94 356 SER A C 1
ATOM 2868 O O . SER A 1 356 ? -23.266 -4.961 10.406 1 49.94 356 SER A O 1
ATOM 2870 N N . GLN A 1 357 ? -23.438 -5.27 12.555 1 47.84 357 GLN A N 1
ATOM 2871 C CA . GLN A 1 357 ? -22.281 -4.664 13.18 1 47.84 357 GLN A CA 1
ATOM 2872 C C . GLN A 1 357 ? -21 -5.031 12.43 1 47.84 357 GLN A C 1
ATOM 2874 O O . GLN A 1 357 ? -20 -4.309 12.5 1 47.84 357 GLN A O 1
ATOM 2879 N N . PHE A 1 358 ? -21.156 -6.125 11.633 1 52.72 358 PHE A N 1
ATOM 2880 C CA . PHE A 1 358 ? -19.938 -6.754 11.141 1 52.72 358 PHE A CA 1
ATOM 2881 C C . PHE A 1 358 ? -19.484 -6.105 9.836 1 52.72 358 PHE A C 1
ATOM 2883 O O . PHE A 1 358 ? -18.391 -6.383 9.344 1 52.72 358 PHE A O 1
ATOM 2890 N N . LYS A 1 359 ? -20.375 -5.152 9.336 1 61.41 359 LYS A N 1
ATOM 2891 C CA . LYS A 1 359 ? -19.906 -4.641 8.055 1 61.41 359 LYS A CA 1
ATOM 2892 C C . LYS A 1 359 ? -19.25 -3.27 8.211 1 61.41 359 LYS A C 1
ATOM 2894 O O . LYS A 1 359 ? -19.766 -2.27 7.707 1 61.41 359 LYS A O 1
ATOM 2899 N N . ASN A 1 360 ? -18.328 -3.295 9.164 1 72.44 360 ASN A N 1
ATOM 2900 C CA . ASN A 1 360 ? -17.469 -2.119 9.242 1 72.44 360 ASN A CA 1
ATOM 2901 C C . ASN A 1 360 ? -16.578 -1.991 8 1 72.44 360 ASN A C 1
ATOM 2903 O O . ASN A 1 360 ? -16.188 -2.996 7.41 1 72.44 360 ASN A O 1
ATOM 2907 N N . GLU A 1 361 ? -16.469 -0.787 7.488 1 76.25 361 GLU A N 1
ATOM 2908 C CA . GLU A 1 361 ? -15.82 -0.51 6.211 1 76.25 361 GLU A CA 1
ATOM 2909 C C . GLU A 1 361 ? -14.422 -1.112 6.16 1 76.25 361 GLU A C 1
ATOM 2911 O O . GLU A 1 361 ? -14.047 -1.745 5.172 1 76.25 361 GLU A O 1
ATOM 2916 N N . PRO A 1 362 ? -13.75 -1.091 7.281 1 78.25 362 PRO A N 1
ATOM 2917 C CA . PRO A 1 362 ? -12.406 -1.652 7.18 1 78.25 362 PRO A CA 1
ATOM 2918 C C . PRO A 1 362 ? -12.406 -3.174 7.039 1 78.25 362 PRO A C 1
ATOM 2920 O O . PRO A 1 362 ? -11.586 -3.73 6.305 1 78.25 362 PRO A O 1
ATOM 2923 N N . ASN A 1 363 ? -13.398 -3.799 7.66 1 82.94 363 ASN A N 1
ATOM 2924 C CA . ASN A 1 363 ? -13.5 -5.25 7.527 1 82.94 363 ASN A CA 1
ATOM 2925 C C . ASN A 1 363 ? -14.008 -5.652 6.148 1 82.94 363 ASN A C 1
ATOM 2927 O O . ASN A 1 363 ? -13.539 -6.637 5.574 1 82.94 363 ASN A O 1
ATOM 2931 N N . TYR A 1 364 ? -14.891 -4.887 5.754 1 87.5 364 TYR A N 1
ATOM 2932 C CA . TYR A 1 364 ? -15.453 -5.117 4.426 1 87.5 364 TYR A CA 1
ATOM 2933 C C . TYR A 1 364 ? -14.367 -5.066 3.359 1 87.5 364 TYR A C 1
ATOM 2935 O O . TYR A 1 364 ? -14.281 -5.957 2.51 1 87.5 364 TYR A O 1
ATOM 2943 N N . LYS A 1 365 ? -13.531 -4.121 3.457 1 90.25 365 LYS A N 1
ATOM 2944 C CA . LYS A 1 365 ? -12.406 -3.979 2.537 1 90.25 365 LYS A CA 1
ATOM 2945 C C . LYS A 1 365 ? -11.422 -5.133 2.695 1 90.25 365 LYS A C 1
ATOM 2947 O O . LYS A 1 365 ? -10.898 -5.652 1.704 1 90.25 365 LYS A O 1
ATOM 2952 N N . LYS A 1 366 ? -11.25 -5.527 3.902 1 90.94 366 LYS A N 1
ATOM 2953 C CA . LYS A 1 366 ? -10.305 -6.598 4.195 1 90.94 366 LYS A CA 1
ATOM 2954 C C . LYS A 1 366 ? -10.742 -7.91 3.551 1 90.94 366 LYS A C 1
ATOM 2956 O O . LYS A 1 366 ? -9.945 -8.578 2.887 1 90.94 366 LYS A O 1
ATOM 2961 N N . PHE A 1 367 ? -11.945 -8.266 3.688 1 92.31 367 PHE A N 1
ATOM 2962 C CA . PHE A 1 367 ? -12.453 -9.516 3.143 1 92.31 367 PHE A CA 1
ATOM 2963 C C . PHE A 1 367 ? -12.477 -9.477 1.619 1 92.31 367 PHE A C 1
ATOM 2965 O O . PHE A 1 367 ? -12.188 -10.469 0.958 1 92.31 367 PHE A O 1
ATOM 2972 N N . LEU A 1 368 ? -12.828 -8.367 1.139 1 94.5 368 LEU A N 1
ATOM 2973 C CA . LEU A 1 368 ? -12.883 -8.234 -0.313 1 94.5 368 LEU A CA 1
ATOM 2974 C C . LEU A 1 368 ? -11.484 -8.289 -0.917 1 94.5 368 LEU A C 1
ATOM 2976 O O . LEU A 1 368 ? -11.289 -8.844 -2.004 1 94.5 368 LEU A O 1
ATOM 2980 N N . THR A 1 369 ? -10.523 -7.684 -0.24 1 94.19 369 THR A N 1
ATOM 2981 C CA . THR A 1 369 ? -9.133 -7.742 -0.697 1 94.19 369 THR A CA 1
ATOM 2982 C C . THR A 1 369 ? -8.633 -9.18 -0.714 1 94.19 369 THR A C 1
ATOM 2984 O O . THR A 1 369 ? -7.957 -9.602 -1.656 1 94.19 369 THR A O 1
ATOM 2987 N N . ALA A 1 370 ? -8.945 -9.875 0.317 1 93.25 370 ALA A N 1
ATOM 2988 C CA . ALA A 1 370 ? -8.562 -11.281 0.382 1 93.25 370 ALA A CA 1
ATOM 2989 C C . ALA A 1 370 ? -9.172 -12.07 -0.772 1 93.25 370 ALA A C 1
ATOM 2991 O O . ALA A 1 370 ? -8.508 -12.922 -1.371 1 93.25 370 ALA A O 1
ATOM 2992 N N . LEU A 1 371 ? -10.406 -11.789 -1.014 1 95.31 371 LEU A N 1
ATOM 2993 C CA . LEU A 1 371 ? -11.102 -12.469 -2.102 1 95.31 371 LEU A CA 1
ATOM 2994 C C . LEU A 1 371 ? -10.453 -12.156 -3.443 1 95.31 371 LEU A C 1
ATOM 2996 O O . LEU A 1 371 ? -10.344 -13.031 -4.305 1 95.31 371 LEU A O 1
ATOM 3000 N N . LEU A 1 372 ? -9.961 -10.984 -3.604 1 96.5 372 LEU A N 1
ATOM 3001 C CA . LEU A 1 372 ? -9.5 -10.539 -4.914 1 96.5 372 LEU A CA 1
ATOM 3002 C C . LEU A 1 372 ? -8.008 -10.812 -5.086 1 96.5 372 LEU A C 1
ATOM 3004 O O . LEU A 1 372 ? -7.449 -10.57 -6.156 1 96.5 372 LEU A O 1
ATOM 3008 N N . ASN A 1 373 ? -7.352 -11.289 -4.086 1 94.44 373 ASN A N 1
ATOM 3009 C CA . ASN A 1 373 ? -5.934 -11.625 -4.199 1 94.44 373 ASN A CA 1
ATOM 3010 C C . ASN A 1 373 ? -5.684 -12.617 -5.324 1 94.44 373 ASN A C 1
ATOM 3012 O O . ASN A 1 373 ? -4.699 -12.5 -6.059 1 94.44 373 ASN A O 1
ATOM 3016 N N . GLY A 1 374 ? -6.559 -13.578 -5.414 1 93.69 374 GLY A N 1
ATOM 3017 C CA . GLY A 1 374 ? -6.418 -14.547 -6.492 1 93.69 374 GLY A CA 1
ATOM 3018 C C . GLY A 1 374 ? -6.562 -13.93 -7.867 1 93.69 374 GLY A C 1
ATOM 3019 O O . GLY A 1 374 ? -5.812 -14.266 -8.789 1 93.69 374 GLY A O 1
ATOM 3020 N N . VAL A 1 375 ? -7.492 -13.039 -8.008 1 94.94 375 VAL A N 1
ATOM 3021 C CA . VAL A 1 375 ? -7.738 -12.352 -9.266 1 94.94 375 VAL A CA 1
ATOM 3022 C C . VAL A 1 375 ? -6.508 -11.539 -9.656 1 94.94 375 VAL A C 1
ATOM 3024 O O . VAL A 1 375 ? -6.078 -11.57 -10.812 1 94.94 375 VAL A O 1
ATOM 3027 N N . ARG A 1 376 ? -5.98 -10.859 -8.727 1 93.5 376 ARG A N 1
ATOM 3028 C CA . ARG A 1 376 ? -4.797 -10.039 -8.984 1 93.5 376 ARG A CA 1
ATOM 3029 C C . ARG A 1 376 ? -3.594 -10.914 -9.328 1 93.5 376 ARG A C 1
ATOM 3031 O O . ARG A 1 376 ? -2.787 -10.555 -10.188 1 93.5 376 ARG A O 1
ATOM 3038 N N . ALA A 1 377 ? -3.494 -12.023 -8.664 1 92.12 377 ALA A N 1
ATOM 3039 C CA . ALA A 1 377 ? -2.396 -12.938 -8.945 1 92.12 377 ALA A CA 1
ATOM 3040 C C . ALA A 1 377 ? -2.492 -13.484 -10.367 1 92.12 377 ALA A C 1
ATOM 3042 O O . ALA A 1 377 ? -1.48 -13.617 -11.062 1 92.12 377 ALA A O 1
ATOM 3043 N N . LEU A 1 378 ? -3.689 -13.805 -10.789 1 91.5 378 LEU A N 1
ATOM 3044 C CA . LEU A 1 378 ? -3.898 -14.297 -12.148 1 91.5 378 LEU A CA 1
ATOM 3045 C C . LEU A 1 378 ? -3.498 -13.242 -13.172 1 91.5 378 LEU A C 1
ATOM 3047 O O . LEU A 1 378 ? -2.908 -13.57 -14.211 1 91.5 378 LEU A O 1
ATOM 3051 N N . ARG A 1 379 ? -3.75 -12.055 -12.844 1 90.25 379 ARG A N 1
ATOM 3052 C CA . ARG A 1 379 ? -3.416 -10.961 -13.758 1 90.25 379 ARG A CA 1
ATOM 3053 C C . ARG A 1 379 ? -1.906 -10.773 -13.852 1 90.25 379 ARG A C 1
ATOM 3055 O O . ARG A 1 379 ? -1.364 -10.617 -14.953 1 90.25 379 ARG A O 1
ATOM 3062 N N . VAL A 1 380 ? -1.278 -10.758 -12.719 1 88.38 380 VAL A N 1
ATOM 3063 C CA . VAL A 1 380 ? 0.167 -10.555 -12.68 1 88.38 380 VAL A CA 1
ATOM 3064 C C . VAL A 1 380 ? 0.867 -11.719 -13.383 1 88.38 380 VAL A C 1
ATOM 3066 O O . VAL A 1 380 ? 1.854 -11.516 -14.094 1 88.38 380 VAL A O 1
ATOM 3069 N N . MET A 1 381 ? 0.378 -12.875 -13.164 1 87.75 381 MET A N 1
ATOM 3070 C CA . MET A 1 381 ? 0.936 -14.047 -13.82 1 87.75 381 MET A CA 1
ATOM 3071 C C . MET A 1 381 ? 0.844 -13.922 -15.336 1 87.75 381 MET A C 1
ATOM 3073 O O . MET A 1 381 ? 1.775 -14.297 -16.062 1 87.75 381 MET A O 1
ATOM 3077 N N . ASN A 1 382 ? -0.251 -13.383 -15.812 1 83.94 382 ASN A N 1
ATOM 3078 C CA . ASN A 1 382 ? -0.453 -13.227 -17.25 1 83.94 382 ASN A CA 1
ATOM 3079 C C . ASN A 1 382 ? 0.548 -12.242 -17.859 1 83.94 382 ASN A C 1
ATOM 3081 O O . ASN A 1 382 ? 0.965 -12.398 -19 1 83.94 382 ASN A O 1
ATOM 3085 N N . ASN A 1 383 ? 0.886 -11.289 -17.078 1 76.44 383 ASN A N 1
ATOM 3086 C CA . ASN A 1 383 ? 1.837 -10.281 -17.547 1 76.44 383 ASN A CA 1
ATOM 3087 C C . ASN A 1 383 ? 3.248 -10.852 -17.641 1 76.44 383 ASN A C 1
ATOM 3089 O O . ASN A 1 383 ? 4.098 -10.289 -18.344 1 76.44 383 ASN A O 1
ATOM 3093 N N . SER A 1 384 ? 3.494 -11.953 -17.031 1 71.56 384 SER A N 1
ATOM 3094 C CA . SER A 1 384 ? 4.82 -12.562 -17.078 1 71.56 384 SER A CA 1
ATOM 3095 C C . SER A 1 384 ? 4.895 -13.633 -18.172 1 71.56 384 SER A C 1
ATOM 3097 O O . SER A 1 384 ? 5.98 -14.117 -18.5 1 71.56 384 SER A O 1
ATOM 3099 N N . LYS A 1 385 ? 3.928 -13.844 -18.953 1 62.09 385 LYS A N 1
ATOM 3100 C CA . LYS A 1 385 ? 3.826 -14.859 -20 1 62.09 385 LYS A CA 1
ATOM 3101 C C . LYS A 1 385 ? 4.402 -16.188 -19.531 1 62.09 385 LYS A C 1
ATOM 3103 O O . LYS A 1 385 ? 5.043 -16.906 -20.312 1 62.09 385 LYS A O 1
ATOM 3108 N N . SER A 1 386 ? 4.457 -16.359 -18.297 1 56.22 386 SER A N 1
ATOM 3109 C CA . SER A 1 386 ? 5.074 -17.547 -17.734 1 56.22 386 SER A CA 1
ATOM 3110 C C . SER A 1 386 ? 4.273 -18.797 -18.094 1 56.22 386 SER A C 1
ATOM 3112 O O . SER A 1 386 ? 4.773 -19.922 -17.969 1 56.22 386 SER A O 1
ATOM 3114 N N . THR A 1 387 ? 2.992 -18.609 -18.422 1 58.72 387 THR A N 1
ATOM 3115 C CA . THR A 1 387 ? 2.254 -19.859 -18.562 1 58.72 387 THR A CA 1
ATOM 3116 C C . THR A 1 387 ? 1.58 -19.938 -19.938 1 58.72 387 THR A C 1
ATOM 3118 O O . THR A 1 387 ? 1.338 -18.906 -20.578 1 58.72 387 THR A O 1
ATOM 3121 N N . ASP A 1 388 ? 1.681 -21.031 -20.531 1 56.16 388 ASP A N 1
ATOM 3122 C CA . ASP A 1 388 ? 1.025 -21.359 -21.797 1 56.16 388 ASP A CA 1
ATOM 3123 C C . ASP A 1 388 ? -0.459 -21.016 -21.75 1 56.16 388 ASP A C 1
ATOM 3125 O O . ASP A 1 388 ? -1.081 -20.781 -22.797 1 56.16 388 ASP A O 1
ATOM 3129 N N . ASN A 1 389 ? -0.965 -21.031 -20.516 1 63.59 389 ASN A N 1
ATOM 3130 C CA . ASN A 1 389 ? -2.395 -20.734 -20.484 1 63.59 389 ASN A CA 1
ATOM 3131 C C . ASN A 1 389 ? -2.662 -19.328 -19.984 1 63.59 389 ASN A C 1
ATOM 3133 O O . ASN A 1 389 ? -2.756 -19.078 -18.781 1 63.59 389 ASN A O 1
ATOM 3137 N N . TYR A 1 390 ? -2.9 -18.453 -20.859 1 74.94 390 TYR A N 1
ATOM 3138 C CA . TYR A 1 390 ? -2.975 -17.016 -20.672 1 74.94 390 TYR A CA 1
ATOM 3139 C C . TYR A 1 390 ? -4.336 -16.609 -20.109 1 74.94 390 TYR A C 1
ATOM 3141 O O . TYR A 1 390 ? -5.359 -17.188 -20.469 1 74.94 390 TYR A O 1
ATOM 3149 N N . TRP A 1 391 ? -4.371 -15.992 -18.969 1 85.88 391 TRP A N 1
ATOM 3150 C CA . TRP A 1 391 ? -5.551 -15.32 -18.438 1 85.88 391 TRP A CA 1
ATOM 3151 C C . TRP A 1 391 ? -5.586 -13.859 -18.891 1 85.88 391 TRP A C 1
ATOM 3153 O O . TRP A 1 391 ? -5.027 -12.984 -18.219 1 85.88 391 TRP A O 1
ATOM 3163 N N . THR A 1 392 ? -6.23 -13.633 -20 1 86.31 392 THR A N 1
ATOM 3164 C CA . THR A 1 392 ? -6.34 -12.25 -20.469 1 86.31 392 THR A CA 1
ATOM 3165 C C . THR A 1 392 ? -7.164 -11.414 -19.484 1 86.31 392 THR A C 1
ATOM 3167 O O . THR A 1 392 ? -7.863 -11.961 -18.641 1 86.31 392 THR A O 1
ATOM 3170 N N . GLY A 1 393 ? -7.02 -10.188 -19.641 1 89.31 393 GLY A N 1
ATOM 3171 C CA . GLY A 1 393 ? -7.809 -9.305 -18.797 1 89.31 393 GLY A CA 1
ATOM 3172 C C . GLY A 1 393 ? -9.297 -9.578 -18.875 1 89.31 393 GLY A C 1
ATOM 3173 O O . GLY A 1 393 ? -9.992 -9.555 -17.859 1 89.31 393 GLY A O 1
ATOM 3174 N N . ARG A 1 394 ? -9.797 -9.891 -19.984 1 90.31 394 ARG A N 1
ATOM 3175 C CA . ARG A 1 394 ? -11.211 -10.18 -20.203 1 90.31 394 ARG A CA 1
ATOM 3176 C C . ARG A 1 394 ? -11.617 -11.477 -19.516 1 90.31 394 ARG A C 1
ATOM 3178 O O . ARG A 1 394 ? -12.688 -11.562 -18.906 1 90.31 394 ARG A O 1
ATOM 3185 N N . LYS A 1 395 ? -10.742 -12.445 -19.641 1 91.81 395 LYS A N 1
ATOM 3186 C CA . LYS A 1 395 ? -11.023 -13.734 -19 1 91.81 395 LYS A CA 1
ATOM 3187 C C . LYS A 1 395 ? -11.062 -13.602 -17.484 1 91.81 395 LYS A C 1
ATOM 3189 O O . LYS A 1 395 ? -11.906 -14.219 -16.828 1 91.81 395 LYS A O 1
ATOM 3194 N N . VAL A 1 396 ? -10.125 -12.859 -16.984 1 94.12 396 VAL A N 1
ATOM 3195 C CA . VAL A 1 396 ? -10.094 -12.641 -15.547 1 94.12 396 VAL A CA 1
ATOM 3196 C C . VAL A 1 396 ? -11.367 -11.93 -15.094 1 94.12 396 VAL A C 1
ATOM 3198 O O . VAL A 1 396 ? -11.938 -12.266 -14.062 1 94.12 396 VAL A O 1
ATOM 3201 N N . TYR A 1 397 ? -11.805 -11.008 -15.836 1 95.44 397 TYR A N 1
ATOM 3202 C CA . TYR A 1 397 ? -13.023 -10.273 -15.516 1 95.44 397 TYR A CA 1
ATOM 3203 C C . TYR A 1 397 ? -14.242 -11.188 -15.555 1 95.44 397 TYR A C 1
ATOM 3205 O O . TYR A 1 397 ? -15.117 -11.109 -14.695 1 95.44 397 TYR A O 1
ATOM 3213 N N . HIS A 1 398 ? -14.273 -12.016 -16.516 1 93.94 398 HIS A N 1
ATOM 3214 C CA . HIS A 1 398 ? -15.367 -12.969 -16.609 1 93.94 398 HIS A CA 1
ATOM 3215 C C . HIS A 1 398 ? -15.359 -13.938 -15.43 1 93.94 398 HIS A C 1
ATOM 3217 O O . HIS A 1 398 ? -16.422 -14.352 -14.953 1 93.94 398 HIS A O 1
ATOM 3223 N N . MET A 1 399 ? -14.164 -14.312 -15.117 1 94.19 399 MET A N 1
ATOM 3224 C CA . MET A 1 399 ? -14.062 -15.148 -13.93 1 94.19 399 MET A CA 1
ATOM 3225 C C . MET A 1 399 ? -14.625 -14.43 -12.711 1 94.19 399 MET A C 1
ATOM 3227 O O . MET A 1 399 ? -15.305 -15.047 -11.883 1 94.19 399 MET A O 1
ATOM 3231 N N . PHE A 1 400 ? -14.328 -13.164 -12.547 1 96.44 400 PHE A N 1
ATOM 3232 C CA . PHE A 1 400 ? -14.852 -12.352 -11.453 1 96.44 400 PHE A CA 1
ATOM 3233 C C . PHE A 1 400 ? -16.375 -12.289 -11.508 1 96.44 400 PHE A C 1
ATOM 3235 O O . PHE A 1 400 ? -17.047 -12.398 -10.477 1 96.44 400 PHE A O 1
ATOM 3242 N N . LEU A 1 401 ? -16.922 -12.133 -12.711 1 95.75 401 LEU A N 1
ATOM 3243 C CA . LEU A 1 401 ? -18.375 -12.117 -12.875 1 95.75 401 LEU A CA 1
ATOM 3244 C C . LEU A 1 401 ? -18.984 -13.445 -12.445 1 95.75 401 LEU A C 1
ATOM 3246 O O . LEU A 1 401 ? -20.078 -13.484 -11.867 1 95.75 401 LEU A O 1
ATOM 3250 N N . ARG A 1 402 ? -18.281 -14.523 -12.695 1 94.75 402 ARG A N 1
ATOM 3251 C CA . ARG A 1 402 ? -18.75 -15.844 -12.281 1 94.75 402 ARG A CA 1
ATOM 3252 C C . ARG A 1 402 ? -18.766 -15.969 -10.766 1 94.75 402 ARG A C 1
ATOM 3254 O O . ARG A 1 402 ? -19.625 -16.641 -10.203 1 94.75 402 ARG A O 1
ATOM 3261 N N . VAL A 1 403 ? -17.828 -15.32 -10.125 1 95.81 403 VAL A N 1
ATOM 3262 C CA . VAL A 1 403 ? -17.781 -15.32 -8.664 1 95.81 403 VAL A CA 1
ATOM 3263 C C . VAL A 1 403 ? -19.016 -14.609 -8.117 1 95.81 403 VAL A C 1
ATOM 3265 O O . VAL A 1 403 ? -19.641 -15.086 -7.164 1 95.81 403 VAL A O 1
ATOM 3268 N N . ILE A 1 404 ? -19.312 -13.484 -8.742 1 94.94 404 ILE A N 1
ATOM 3269 C CA . ILE A 1 404 ? -20.5 -12.727 -8.328 1 94.94 404 ILE A CA 1
ATOM 3270 C C . ILE A 1 404 ? -21.75 -13.555 -8.578 1 94.94 404 ILE A C 1
ATOM 3272 O O . ILE A 1 404 ? -22.656 -13.609 -7.73 1 94.94 404 ILE A O 1
ATOM 3276 N N . GLU A 1 405 ? -21.766 -14.219 -9.664 1 93.62 405 GLU A N 1
ATOM 3277 C CA . GLU A 1 405 ? -22.922 -15.039 -10.055 1 93.62 405 GLU A CA 1
ATOM 3278 C C . GLU A 1 405 ? -23.109 -16.203 -9.094 1 93.62 405 GLU A C 1
ATOM 3280 O O . GLU A 1 405 ? -24.25 -16.609 -8.828 1 93.62 405 GLU A O 1
ATOM 3285 N N . ALA A 1 406 ? -22.047 -16.734 -8.609 1 93.06 406 ALA A N 1
ATOM 3286 C CA . ALA A 1 406 ? -22.125 -17.859 -7.684 1 93.06 406 ALA A CA 1
ATOM 3287 C C . ALA A 1 406 ? -22.859 -17.469 -6.406 1 93.06 406 ALA A C 1
ATOM 3289 O O . ALA A 1 406 ? -23.453 -18.328 -5.734 1 93.06 406 ALA A O 1
ATOM 3290 N N . CYS A 1 407 ? -22.906 -16.188 -6.098 1 92 407 CYS A N 1
ATOM 3291 C CA . CYS A 1 407 ? -23.547 -15.703 -4.883 1 92 407 CYS A CA 1
ATOM 3292 C C . CYS A 1 407 ? -25 -15.312 -5.16 1 92 407 CYS A C 1
ATOM 3294 O O . CYS A 1 407 ? -25.75 -14.992 -4.23 1 92 407 CYS A O 1
ATOM 3296 N N . GLU A 1 408 ? -25.438 -15.328 -6.355 1 88.38 408 GLU A N 1
ATOM 3297 C CA . GLU A 1 408 ? -26.719 -14.766 -6.77 1 88.38 408 GLU A CA 1
ATOM 3298 C C . GLU A 1 408 ? -27.891 -15.477 -6.078 1 88.38 408 GLU A C 1
ATOM 3300 O O . GLU A 1 408 ? -28.938 -14.883 -5.855 1 88.38 408 GLU A O 1
ATOM 3305 N N . GLU A 1 409 ? -27.703 -16.734 -5.801 1 84.81 409 GLU A N 1
ATOM 3306 C CA . GLU A 1 409 ? -28.75 -17.484 -5.121 1 84.81 409 GLU A CA 1
ATOM 3307 C C . GLU A 1 409 ? -29.094 -16.844 -3.777 1 84.81 409 GLU A C 1
ATOM 3309 O O . GLU A 1 409 ? -30.219 -16.969 -3.299 1 84.81 409 GLU A O 1
ATOM 3314 N N . ARG A 1 410 ? -28.141 -16.125 -3.238 1 84.44 410 ARG A N 1
ATOM 3315 C CA . ARG A 1 410 ? -28.328 -15.531 -1.921 1 84.44 410 ARG A CA 1
ATOM 3316 C C . ARG A 1 410 ? -28.641 -14.047 -2.035 1 84.44 410 ARG A C 1
ATOM 3318 O O . ARG A 1 410 ? -29.109 -13.43 -1.074 1 84.44 410 ARG A O 1
ATOM 3325 N N . GLY A 1 411 ? -28.391 -13.516 -3.15 1 84.19 411 GLY A N 1
ATOM 3326 C CA . GLY A 1 411 ? -28.656 -12.102 -3.391 1 84.19 411 GLY A CA 1
ATOM 3327 C C . GLY A 1 411 ? -27.641 -11.469 -4.328 1 84.19 411 GLY A C 1
ATOM 3328 O O . GLY A 1 411 ? -26.578 -12.039 -4.594 1 84.19 411 GLY A O 1
ATOM 3329 N N . ASN A 1 412 ? -28.016 -10.336 -4.703 1 88.75 412 ASN A N 1
ATOM 3330 C CA . ASN A 1 412 ? -27.094 -9.594 -5.562 1 88.75 412 ASN A CA 1
ATOM 3331 C C . ASN A 1 412 ? -26.062 -8.82 -4.75 1 88.75 412 ASN A C 1
ATOM 3333 O O . ASN A 1 412 ? -26.359 -8.352 -3.646 1 88.75 412 ASN A O 1
ATOM 3337 N N . TRP A 1 413 ? -24.891 -8.789 -5.301 1 92.38 413 TRP A N 1
ATOM 3338 C CA . TRP A 1 413 ? -23.859 -7.98 -4.656 1 92.38 413 TRP A CA 1
ATOM 3339 C C . TRP A 1 413 ? -24.312 -6.531 -4.516 1 92.38 413 TRP A C 1
ATOM 3341 O O . TRP A 1 413 ? -24.969 -5.992 -5.41 1 92.38 413 TRP A O 1
ATOM 3351 N N . SER A 1 414 ? -24 -5.957 -3.41 1 89.94 414 SER A N 1
ATOM 3352 C CA . SER A 1 414 ? -24.344 -4.559 -3.172 1 89.94 414 SER A CA 1
ATOM 3353 C C . SER A 1 414 ? -23.484 -3.631 -4.023 1 89.94 414 SER A C 1
ATOM 3355 O O . SER A 1 414 ? -22.422 -4.039 -4.523 1 89.94 414 SER A O 1
ATOM 3357 N N . GLU A 1 415 ? -23.953 -2.467 -4.227 1 90.25 415 GLU A N 1
ATOM 3358 C CA . GLU A 1 415 ? -23.188 -1.453 -4.938 1 90.25 415 GLU A CA 1
ATOM 3359 C C . GLU A 1 415 ? -21.859 -1.163 -4.223 1 90.25 415 GLU A C 1
ATOM 3361 O O . GLU A 1 415 ? -20.844 -0.899 -4.867 1 90.25 415 GLU A O 1
ATOM 3366 N N . LEU A 1 416 ? -21.938 -1.25 -2.934 1 90.31 416 LEU A N 1
ATOM 3367 C CA . LEU A 1 416 ? -20.75 -1.039 -2.127 1 90.31 416 LEU A CA 1
ATOM 3368 C C . LEU A 1 416 ? -19.703 -2.121 -2.402 1 90.31 416 LEU A C 1
ATOM 3370 O O . LEU A 1 416 ? -18.516 -1.823 -2.568 1 90.31 416 LEU A O 1
ATOM 3374 N N . ALA A 1 417 ? -20.219 -3.375 -2.504 1 92.38 417 ALA A N 1
ATOM 3375 C CA . ALA A 1 417 ? -19.312 -4.492 -2.766 1 92.38 417 ALA A CA 1
ATOM 3376 C C . ALA A 1 417 ? -18.703 -4.391 -4.16 1 92.38 417 ALA A C 1
ATOM 3378 O O . ALA A 1 417 ? -17.5 -4.574 -4.336 1 92.38 417 ALA A O 1
ATOM 3379 N N . SER A 1 418 ? -19.516 -4.07 -5.109 1 94 418 SER A N 1
ATOM 3380 C CA . SER A 1 418 ? -19.047 -3.986 -6.492 1 94 418 SER A CA 1
ATOM 3381 C C . SER A 1 418 ? -18.078 -2.828 -6.68 1 94 418 SER A C 1
ATOM 3383 O O . SER A 1 418 ? -17.031 -2.992 -7.301 1 94 418 SER A O 1
ATOM 3385 N N . SER A 1 419 ? -18.438 -1.638 -6.129 1 95.19 419 SER A N 1
ATOM 3386 C CA . SER A 1 419 ? -17.562 -0.473 -6.285 1 95.19 419 SER A CA 1
ATOM 3387 C C . SER A 1 419 ? -16.25 -0.66 -5.539 1 95.19 419 SER A C 1
ATOM 3389 O O . SER A 1 419 ? -15.195 -0.246 -6.023 1 95.19 419 SER A O 1
ATOM 3391 N N . MET A 1 420 ? -16.297 -1.298 -4.441 1 95.25 420 MET A N 1
ATOM 3392 C CA . MET A 1 420 ? -15.086 -1.528 -3.658 1 95.25 420 MET A CA 1
ATOM 3393 C C . MET A 1 420 ? -14.188 -2.549 -4.34 1 95.25 420 MET A C 1
ATOM 3395 O O . MET A 1 420 ? -12.961 -2.408 -4.328 1 95.25 420 MET A O 1
ATOM 3399 N N . ALA A 1 421 ? -14.805 -3.572 -4.883 1 96.31 421 ALA A N 1
ATOM 3400 C CA . ALA A 1 421 ? -14.023 -4.57 -5.613 1 96.31 421 ALA A CA 1
ATOM 3401 C C . ALA A 1 421 ? -13.281 -3.934 -6.781 1 96.31 421 ALA A C 1
ATOM 3403 O O . ALA A 1 421 ? -12.102 -4.23 -7.008 1 96.31 421 ALA A O 1
ATOM 3404 N N . LEU A 1 422 ? -13.969 -3.088 -7.461 1 97.31 422 LEU A N 1
ATOM 3405 C CA . LEU A 1 422 ? -13.359 -2.408 -8.602 1 97.31 422 LEU A CA 1
ATOM 3406 C C . LEU A 1 422 ? -12.281 -1.434 -8.148 1 97.31 422 LEU A C 1
ATOM 3408 O O . LEU A 1 422 ? -11.328 -1.175 -8.883 1 97.31 422 LEU A O 1
ATOM 3412 N N . SER A 1 423 ? -12.398 -0.903 -6.918 1 96.56 423 SER A N 1
ATOM 3413 C CA . SER A 1 423 ? -11.422 0.028 -6.371 1 96.56 423 SER A CA 1
ATOM 3414 C C . SER A 1 423 ? -10.156 -0.7 -5.93 1 96.56 423 SER A C 1
ATOM 3416 O O . SER A 1 423 ? -9.07 -0.109 -5.895 1 96.56 423 SER A O 1
ATOM 3418 N N . ILE A 1 424 ? -10.273 -1.925 -5.605 1 95.69 424 ILE A N 1
ATOM 3419 C CA . ILE A 1 424 ? -9.141 -2.705 -5.117 1 95.69 424 ILE A CA 1
ATOM 3420 C C . ILE A 1 424 ? -8.242 -3.102 -6.285 1 95.69 424 ILE A C 1
ATOM 3422 O O . ILE A 1 424 ? -7.023 -3.191 -6.137 1 95.69 424 ILE A O 1
ATOM 3426 N N . ASP A 1 425 ? -8.797 -3.336 -7.422 1 95.5 425 ASP A N 1
ATOM 3427 C CA . ASP A 1 425 ? -8.055 -3.691 -8.625 1 95.5 425 ASP A CA 1
ATOM 3428 C C . ASP A 1 425 ? -8.406 -2.766 -9.789 1 95.5 425 ASP A C 1
ATOM 3430 O O . ASP A 1 425 ? -8.93 -3.215 -10.812 1 95.5 425 ASP A O 1
ATOM 3434 N N . PRO A 1 426 ? -7.949 -1.558 -9.68 1 95.75 426 PRO A N 1
ATOM 3435 C CA . PRO A 1 426 ? -8.336 -0.585 -10.703 1 95.75 426 PRO A CA 1
ATOM 3436 C C . PRO A 1 426 ? -7.742 -0.903 -12.078 1 95.75 426 PRO A C 1
ATOM 3438 O O . PRO A 1 426 ? -8.445 -0.83 -13.086 1 95.75 426 PRO A O 1
ATOM 3441 N N . SER A 1 427 ? -6.52 -1.32 -12.18 1 92.25 427 SER A N 1
ATOM 3442 C CA . SER A 1 427 ? -5.84 -1.544 -13.453 1 92.25 427 SER A CA 1
ATOM 3443 C C . SER A 1 427 ? -6.312 -2.834 -14.109 1 92.25 427 SER A C 1
ATOM 3445 O O . SER A 1 427 ? -6.098 -3.041 -15.305 1 92.25 427 SER A O 1
ATOM 3447 N N . GLY A 1 428 ? -6.969 -3.697 -13.328 1 93.94 428 GLY A N 1
ATOM 3448 C CA . GLY A 1 428 ? -7.461 -4.953 -13.875 1 93.94 428 GLY A CA 1
ATOM 3449 C C . GLY A 1 428 ? -8.969 -4.988 -14.023 1 93.94 428 GLY A C 1
ATOM 3450 O O . GLY A 1 428 ? -9.508 -4.684 -15.086 1 93.94 428 GLY A O 1
ATOM 3451 N N . LEU A 1 429 ? -9.609 -5.18 -12.906 1 96.19 429 LEU A N 1
ATOM 3452 C CA . LEU A 1 429 ? -11.055 -5.363 -12.914 1 96.19 429 LEU A CA 1
ATOM 3453 C C . LEU A 1 429 ? -11.766 -4.09 -13.359 1 96.19 429 LEU A C 1
ATOM 3455 O O . LEU A 1 429 ? -12.688 -4.137 -14.18 1 96.19 429 LEU A O 1
ATOM 3459 N N . PHE A 1 430 ? -11.398 -2.986 -12.82 1 97.94 430 PHE A N 1
ATOM 3460 C CA . PHE A 1 430 ? -12.086 -1.741 -13.148 1 97.94 430 PHE A CA 1
ATOM 3461 C C . PHE A 1 430 ? -11.852 -1.354 -14.602 1 97.94 430 PHE A C 1
ATOM 3463 O O . PHE A 1 430 ? -12.766 -0.869 -15.273 1 97.94 430 PHE A O 1
ATOM 3470 N N . SER A 1 431 ? -10.625 -1.48 -15.047 1 97.06 431 SER A N 1
ATOM 3471 C CA . SER A 1 431 ? -10.32 -1.198 -16.453 1 97.06 431 SER A CA 1
ATOM 3472 C C . SER A 1 431 ? -11.172 -2.049 -17.375 1 97.06 431 SER A C 1
ATOM 3474 O O . SER A 1 431 ? -11.742 -1.536 -18.344 1 97.06 431 SER A O 1
ATOM 3476 N N . GLU A 1 432 ? -11.297 -3.33 -17.109 1 96.19 432 GLU A N 1
ATOM 3477 C CA . GLU A 1 432 ? -12.102 -4.223 -17.938 1 96.19 432 GLU A CA 1
ATOM 3478 C C . GLU A 1 432 ? -13.586 -3.902 -17.812 1 96.19 432 GLU A C 1
ATOM 3480 O O . GLU A 1 432 ? -14.336 -4.023 -18.781 1 96.19 432 GLU A O 1
ATOM 3485 N N . TYR A 1 433 ? -14.023 -3.578 -16.609 1 97.31 433 TYR A N 1
ATOM 3486 C CA . TYR A 1 433 ? -15.398 -3.15 -16.391 1 97.31 433 TYR A CA 1
ATOM 3487 C C . TYR A 1 433 ? -15.75 -1.97 -17.297 1 97.31 433 TYR A C 1
ATOM 3489 O O . TYR A 1 433 ? -16.797 -1.965 -17.953 1 97.31 433 TYR A O 1
ATOM 3497 N N . LEU A 1 434 ? -14.844 -0.98 -17.344 1 97.44 434 LEU A N 1
ATOM 3498 C CA . LEU A 1 434 ? -15.086 0.216 -18.141 1 97.44 434 LEU A CA 1
ATOM 3499 C C . LEU A 1 434 ? -15.133 -0.125 -19.625 1 97.44 434 LEU A C 1
ATOM 3501 O O . LEU A 1 434 ? -16.047 0.296 -20.328 1 97.44 434 LEU A O 1
ATOM 3505 N N . VAL A 1 435 ? -14.234 -0.92 -20.109 1 95 435 VAL A N 1
ATOM 3506 C CA . VAL A 1 435 ? -14.164 -1.258 -21.516 1 95 435 VAL A CA 1
ATOM 3507 C C . VAL A 1 435 ? -15.391 -2.07 -21.922 1 95 435 VAL A C 1
ATOM 3509 O O . VAL A 1 435 ? -15.922 -1.905 -23.016 1 95 435 VAL A O 1
ATOM 3512 N N . THR A 1 436 ? -15.828 -2.893 -20.984 1 93.75 436 THR A N 1
ATOM 3513 C CA . THR A 1 436 ? -17 -3.709 -21.266 1 93.75 436 THR A CA 1
ATOM 3514 C C . THR A 1 436 ? -18.266 -2.848 -21.312 1 93.75 436 THR A C 1
ATOM 3516 O O . THR A 1 436 ? -19.141 -3.066 -22.141 1 93.75 436 THR A O 1
ATOM 3519 N N . CYS A 1 437 ? -18.328 -1.872 -20.438 1 94.88 437 CYS A N 1
ATOM 3520 C CA . CYS A 1 437 ? -19.484 -0.983 -20.406 1 94.88 437 CYS A CA 1
ATOM 3521 C C . CYS A 1 437 ? -19.484 -0.035 -21.594 1 94.88 437 CYS A C 1
ATOM 3523 O O . CYS A 1 437 ? -20.547 0.358 -22.078 1 94.88 437 CYS A O 1
ATOM 3525 N N . LEU A 1 438 ? -18.281 0.259 -22.125 1 95.06 438 LEU A N 1
ATOM 3526 C CA . LEU A 1 438 ? -18.156 1.274 -23.156 1 95.06 438 LEU A CA 1
ATOM 3527 C C . LEU A 1 438 ? -18.031 0.631 -24.531 1 95.06 438 LEU A C 1
ATOM 3529 O O . LEU A 1 438 ? -17.406 1.193 -25.438 1 95.06 438 LEU A O 1
ATOM 3533 N N . ASP A 1 439 ? -18.562 -0.486 -24.641 1 91 439 ASP A N 1
ATOM 3534 C CA . ASP A 1 439 ? -18.625 -1.155 -25.938 1 91 439 ASP A CA 1
ATOM 3535 C C . ASP A 1 439 ? -19.844 -0.71 -26.719 1 91 439 ASP A C 1
ATOM 3537 O O . ASP A 1 439 ? -20.984 -0.986 -26.328 1 91 439 ASP A O 1
ATOM 3541 N N . ALA A 1 440 ? -19.656 -0.074 -27.906 1 89.5 440 ALA A N 1
ATOM 3542 C CA . ALA A 1 440 ? -20.719 0.524 -28.719 1 89.5 440 ALA A CA 1
ATOM 3543 C C . ALA A 1 440 ? -21.641 -0.548 -29.297 1 89.5 440 ALA A C 1
ATOM 3545 O O . ALA A 1 440 ? -22.766 -0.253 -29.719 1 89.5 440 ALA A O 1
ATOM 3546 N N . ARG A 1 441 ? -21.328 -1.702 -29.391 1 88.75 441 ARG A N 1
ATOM 3547 C CA . ARG A 1 441 ? -22.109 -2.781 -30 1 88.75 441 ARG A CA 1
ATOM 3548 C C . ARG A 1 441 ? -23.234 -3.23 -29.078 1 88.75 441 ARG A C 1
ATOM 3550 O O . ARG A 1 441 ? -24.172 -3.904 -29.516 1 88.75 441 ARG A O 1
ATOM 3557 N N . ARG A 1 442 ? -23.188 -2.805 -27.844 1 89.06 442 ARG A N 1
ATOM 3558 C CA . ARG A 1 442 ? -24.188 -3.215 -26.875 1 89.06 442 ARG A CA 1
ATOM 3559 C C . ARG A 1 442 ? -25.484 -2.43 -27.062 1 89.06 442 ARG A C 1
ATOM 3561 O O . ARG A 1 442 ? -25.453 -1.237 -27.375 1 89.06 442 ARG A O 1
ATOM 3568 N N . SER A 1 443 ? -26.594 -3.045 -26.953 1 87.94 443 SER A N 1
ATOM 3569 C CA . SER A 1 443 ? -27.891 -2.439 -27.188 1 87.94 443 SER A CA 1
ATOM 3570 C C . SER A 1 443 ? -28.172 -1.323 -26.188 1 87.94 443 SER A C 1
ATOM 3572 O O . SER A 1 443 ? -28.75 -0.294 -26.531 1 87.94 443 SER A O 1
ATOM 3574 N N . ASP A 1 444 ? -27.859 -1.427 -25.016 1 91.88 444 ASP A N 1
ATOM 3575 C CA . ASP A 1 444 ? -28.078 -0.419 -23.984 1 91.88 444 ASP A CA 1
ATOM 3576 C C . ASP A 1 444 ? -26.797 0.37 -23.703 1 91.88 444 ASP A C 1
ATOM 3578 O O . ASP A 1 444 ? -26.438 0.588 -22.547 1 91.88 444 ASP A O 1
ATOM 3582 N N . TYR A 1 445 ? -26.219 0.952 -24.734 1 92 445 TYR A N 1
ATOM 3583 C CA . TYR A 1 445 ? -24.922 1.621 -24.672 1 92 445 TYR A CA 1
ATOM 3584 C C . TYR A 1 445 ? -25 2.898 -23.844 1 92 445 TYR A C 1
ATOM 3586 O O . TYR A 1 445 ? -24.125 3.166 -23.016 1 92 445 TYR A O 1
ATOM 3594 N N . THR A 1 446 ? -26.047 3.689 -23.984 1 91.56 446 THR A N 1
ATOM 3595 C CA . THR A 1 446 ? -26.188 4.969 -23.297 1 91.56 446 THR A CA 1
ATOM 3596 C C . THR A 1 446 ? -26.359 4.754 -21.797 1 91.56 446 THR A C 1
ATOM 3598 O O . THR A 1 446 ? -25.812 5.5 -20.984 1 91.56 446 THR A O 1
ATOM 3601 N N . ARG A 1 447 ? -27.109 3.766 -21.516 1 93.56 447 ARG A N 1
ATOM 3602 C CA . ARG A 1 447 ? -27.312 3.469 -20.094 1 93.56 447 ARG A CA 1
ATOM 3603 C C . ARG A 1 447 ? -26.031 3.008 -19.438 1 93.56 447 ARG A C 1
ATOM 3605 O O . ARG A 1 447 ? -25.719 3.422 -18.312 1 93.56 447 ARG A O 1
ATOM 3612 N N . TYR A 1 448 ? -25.297 2.203 -20.125 1 94.62 448 TYR A N 1
ATOM 3613 C CA . TYR A 1 448 ? -24.047 1.682 -19.578 1 94.62 448 TYR A CA 1
ATOM 3614 C C . TYR A 1 448 ? -23 2.783 -19.453 1 94.62 448 TYR A C 1
ATOM 3616 O O . TYR A 1 448 ? -22.188 2.768 -18.547 1 94.62 448 TYR A O 1
ATOM 3624 N N . MET A 1 449 ? -23.047 3.725 -20.344 1 95.69 449 MET A N 1
ATOM 3625 C CA . MET A 1 449 ? -22.109 4.836 -20.281 1 95.69 449 MET A CA 1
ATOM 3626 C C . MET A 1 449 ? -22.359 5.695 -19.047 1 95.69 449 MET A C 1
ATOM 3628 O O . MET A 1 449 ? -21.422 6.152 -18.391 1 95.69 449 MET A O 1
ATOM 3632 N N . VAL A 1 450 ? -23.609 5.879 -18.75 1 96.06 450 VAL A N 1
ATOM 3633 C CA . VAL A 1 450 ? -23.984 6.652 -17.562 1 96.06 450 VAL A CA 1
ATOM 3634 C C . VAL A 1 450 ? -23.578 5.891 -16.312 1 96.06 450 VAL A C 1
ATOM 3636 O O . VAL A 1 450 ? -23.031 6.473 -15.367 1 96.06 450 VAL A O 1
ATOM 3639 N N . GLU A 1 451 ? -23.797 4.59 -16.328 1 96.06 451 GLU A N 1
ATOM 3640 C CA . GLU A 1 451 ? -23.438 3.754 -15.188 1 96.06 451 GLU A CA 1
ATOM 3641 C C . GLU A 1 451 ? -21.922 3.734 -14.977 1 96.06 451 GLU A C 1
ATOM 3643 O O . GLU A 1 451 ? -21.453 3.725 -13.836 1 96.06 451 GLU A O 1
ATOM 3648 N N . ALA A 1 452 ? -21.203 3.668 -16.078 1 97.5 452 ALA A N 1
ATOM 3649 C CA . ALA A 1 452 ? -19.75 3.682 -15.992 1 97.5 452 ALA A CA 1
ATOM 3650 C C . ALA A 1 452 ? -19.25 4.992 -15.391 1 97.5 452 ALA A C 1
ATOM 3652 O O . ALA A 1 452 ? -18.297 4.996 -14.602 1 97.5 452 ALA A O 1
ATOM 3653 N N . ALA A 1 453 ? -19.875 6.121 -15.773 1 97.75 453 ALA A N 1
ATOM 3654 C CA . ALA A 1 453 ? -19.484 7.422 -15.242 1 97.75 453 ALA A CA 1
ATOM 3655 C C . ALA A 1 453 ? -19.734 7.504 -13.742 1 97.75 453 ALA A C 1
ATOM 3657 O O . ALA A 1 453 ? -18.922 8.055 -12.992 1 97.75 453 ALA A O 1
ATOM 3658 N N . GLU A 1 454 ? -20.844 6.961 -13.352 1 96.75 454 GLU A N 1
ATOM 3659 C CA . GLU A 1 454 ? -21.172 6.93 -11.93 1 96.75 454 GLU A CA 1
ATOM 3660 C C . GLU A 1 454 ? -20.188 6.051 -11.156 1 96.75 454 GLU A C 1
ATOM 3662 O O . GLU A 1 454 ? -19.797 6.391 -10.039 1 96.75 454 GLU A O 1
ATOM 3667 N N . MET A 1 455 ? -19.828 4.949 -11.766 1 97.69 455 MET A N 1
ATOM 3668 C CA . MET A 1 455 ? -18.906 4.023 -11.117 1 97.69 455 MET A CA 1
ATOM 3669 C C . MET A 1 455 ? -17.516 4.66 -10.945 1 97.69 455 MET A C 1
ATOM 3671 O O . MET A 1 455 ? -16.828 4.387 -9.961 1 97.69 455 MET A O 1
ATOM 3675 N N . VAL A 1 456 ? -17.109 5.508 -11.898 1 98.12 456 VAL A N 1
ATOM 3676 C CA . VAL A 1 456 ? -15.836 6.219 -11.781 1 98.12 456 VAL A CA 1
ATOM 3677 C C . VAL A 1 456 ? -15.828 7.062 -10.508 1 98.12 456 VAL A C 1
ATOM 3679 O O . VAL A 1 456 ? -14.828 7.105 -9.789 1 98.12 456 VAL A O 1
ATOM 3682 N N . CYS A 1 457 ? -16.953 7.691 -10.188 1 96.94 457 CYS A N 1
ATOM 3683 C CA . CYS A 1 457 ? -17.062 8.547 -9.008 1 96.94 457 CYS A CA 1
ATOM 3684 C C . CYS A 1 457 ? -17.062 7.719 -7.727 1 96.94 457 CYS A C 1
ATOM 3686 O O . CYS A 1 457 ? -16.438 8.109 -6.734 1 96.94 457 CYS A O 1
ATOM 3688 N N . LEU A 1 458 ? -17.719 6.566 -7.77 1 96.25 458 LEU A N 1
ATOM 3689 C CA . LEU A 1 458 ? -17.75 5.703 -6.594 1 96.25 458 LEU A CA 1
ATOM 3690 C C . LEU A 1 458 ? -16.375 5.125 -6.297 1 96.25 458 LEU A C 1
ATOM 3692 O O . LEU A 1 458 ? -15.938 5.098 -5.145 1 96.25 458 LEU A O 1
ATOM 3696 N N . VAL A 1 459 ? -15.68 4.68 -7.34 1 97.81 459 VAL A N 1
ATOM 3697 C CA . VAL A 1 459 ? -14.344 4.117 -7.191 1 97.81 459 VAL A CA 1
ATOM 3698 C C . VAL A 1 459 ? -13.383 5.191 -6.688 1 97.81 459 VAL A C 1
ATOM 3700 O O . VAL A 1 459 ? -12.531 4.922 -5.836 1 97.81 459 VAL A O 1
ATOM 3703 N N . ARG A 1 460 ? -13.539 6.414 -7.172 1 97.12 460 ARG A N 1
ATOM 3704 C CA . ARG A 1 460 ? -12.688 7.523 -6.758 1 97.12 460 ARG A CA 1
ATOM 3705 C C . ARG A 1 460 ? -12.797 7.773 -5.258 1 97.12 460 ARG A C 1
ATOM 3707 O O . ARG A 1 460 ? -11.797 8.016 -4.586 1 97.12 460 ARG A O 1
ATOM 3714 N N . ILE A 1 461 ? -13.961 7.734 -4.754 1 94.88 461 ILE A N 1
ATOM 3715 C CA . ILE A 1 461 ? -14.18 8.07 -3.35 1 94.88 461 ILE A CA 1
ATOM 3716 C C . ILE A 1 461 ? -13.539 7.008 -2.461 1 94.88 461 ILE A C 1
ATOM 3718 O O . ILE A 1 461 ? -12.961 7.328 -1.42 1 94.88 461 ILE A O 1
ATOM 3722 N N . HIS A 1 462 ? -13.695 5.727 -2.852 1 95.19 462 HIS A N 1
ATOM 3723 C CA . HIS A 1 462 ? -13.031 4.672 -2.092 1 95.19 462 HIS A CA 1
ATOM 3724 C C . HIS A 1 462 ? -11.516 4.852 -2.104 1 95.19 462 HIS A C 1
ATOM 3726 O O . HIS A 1 462 ? -10.867 4.758 -1.06 1 95.19 462 HIS A O 1
ATOM 3732 N N . LEU A 1 463 ? -11.031 5.125 -3.291 1 96.31 463 LEU A N 1
ATOM 3733 C CA . LEU A 1 463 ? -9.586 5.273 -3.436 1 96.31 463 LEU A CA 1
ATOM 3734 C C . LEU A 1 463 ? -9.086 6.496 -2.668 1 96.31 463 LEU A C 1
ATOM 3736 O O . LEU A 1 463 ? -7.98 6.48 -2.123 1 96.31 463 LEU A O 1
ATOM 3740 N N . TYR A 1 464 ? -9.844 7.551 -2.67 1 94.62 464 TYR A N 1
ATOM 3741 C CA . TYR A 1 464 ? -9.469 8.734 -1.907 1 94.62 464 TYR A CA 1
ATOM 3742 C C . TYR A 1 464 ? -9.398 8.422 -0.417 1 94.62 464 TYR A C 1
ATOM 3744 O O . TYR A 1 464 ? -8.453 8.836 0.265 1 94.62 464 TYR A O 1
ATOM 3752 N N . ARG A 1 465 ? -10.344 7.703 0.053 1 91.88 465 ARG A N 1
ATOM 3753 C CA . ARG A 1 465 ? -10.398 7.352 1.468 1 91.88 465 ARG A CA 1
ATOM 3754 C C . ARG A 1 465 ? -9.227 6.461 1.858 1 91.88 465 ARG A C 1
ATOM 3756 O O . ARG A 1 465 ? -8.711 6.559 2.973 1 91.88 465 ARG A O 1
ATOM 3763 N N . TRP A 1 466 ? -8.828 5.672 0.885 1 91.56 466 TRP A N 1
ATOM 3764 C CA . TRP A 1 466 ? -7.816 4.672 1.197 1 91.56 466 TRP A CA 1
ATOM 3765 C C . TRP A 1 466 ? -6.414 5.246 1.021 1 91.56 466 TRP A C 1
ATOM 3767 O O . TRP A 1 466 ? -5.488 4.875 1.746 1 91.56 466 TRP A O 1
ATOM 3777 N N . SER A 1 467 ? -6.121 6.07 0.022 1 89.88 467 SER A N 1
ATOM 3778 C CA . SER A 1 467 ? -4.758 6.465 -0.314 1 89.88 467 SER A CA 1
ATOM 3779 C C . SER A 1 467 ? -4.637 7.98 -0.431 1 89.88 467 SER A C 1
ATOM 3781 O O . SER A 1 467 ? -3.529 8.516 -0.52 1 89.88 467 SER A O 1
ATOM 3783 N N . SER A 1 468 ? -5.664 8.719 -0.459 1 90.25 468 SER A N 1
ATOM 3784 C CA . SER A 1 468 ? -5.695 10.172 -0.588 1 90.25 468 SER A CA 1
ATOM 3785 C C . SER A 1 468 ? -5.289 10.609 -1.99 1 90.25 468 SER A C 1
ATOM 3787 O O . SER A 1 468 ? -5.367 11.797 -2.324 1 90.25 468 SER A O 1
ATOM 3789 N N . THR A 1 469 ? -4.75 9.648 -2.803 1 92 469 THR A N 1
ATOM 3790 C CA . THR A 1 469 ? -4.324 9.977 -4.16 1 92 469 THR A CA 1
ATOM 3791 C C . THR A 1 469 ? -5.008 9.07 -5.176 1 92 469 THR A C 1
ATOM 3793 O O . THR A 1 469 ? -4.355 8.242 -5.816 1 92 469 THR A O 1
ATOM 3796 N N . PRO A 1 470 ? -6.273 9.289 -5.418 1 95.44 470 PRO A N 1
ATOM 3797 C CA . PRO A 1 470 ? -7 8.406 -6.332 1 95.44 470 PRO A CA 1
ATOM 3798 C C . PRO A 1 470 ? -6.496 8.5 -7.77 1 95.44 470 PRO A C 1
ATOM 3800 O O . PRO A 1 470 ? -6.609 7.539 -8.531 1 95.44 470 PRO A O 1
ATOM 3803 N N . ALA A 1 471 ? -5.914 9.609 -8.156 1 94.75 471 ALA A N 1
ATOM 3804 C CA . ALA A 1 471 ? -5.453 9.812 -9.531 1 94.75 471 ALA A CA 1
ATOM 3805 C C . ALA A 1 471 ? -4.355 8.812 -9.898 1 94.75 471 ALA A C 1
ATOM 3807 O O . ALA A 1 471 ? -4.266 8.375 -11.047 1 94.75 471 ALA A O 1
ATOM 3808 N N . THR A 1 472 ? -3.58 8.477 -8.953 1 94.88 472 THR A N 1
ATOM 3809 C CA . THR A 1 472 ? -2.492 7.531 -9.172 1 94.88 472 THR A CA 1
ATOM 3810 C C . THR A 1 472 ? -3.033 6.191 -9.664 1 94.88 472 THR A C 1
ATOM 3812 O O . THR A 1 472 ? -2.443 5.566 -10.547 1 94.88 472 THR A O 1
ATOM 3815 N N . PHE A 1 473 ? -4.133 5.762 -9.203 1 96.5 473 PHE A N 1
ATOM 3816 C CA . PHE A 1 473 ? -4.66 4.43 -9.484 1 96.5 473 PHE A CA 1
ATOM 3817 C C . PHE A 1 473 ? -5.668 4.473 -10.625 1 96.5 473 PHE A C 1
ATOM 3819 O O . PHE A 1 473 ? -5.941 3.449 -11.258 1 96.5 473 PHE A O 1
ATOM 3826 N N . LEU A 1 474 ? -6.211 5.641 -10.859 1 97.56 474 LEU A N 1
ATOM 3827 C CA . LEU A 1 474 ? -7.27 5.734 -11.859 1 97.56 474 LEU A CA 1
ATOM 3828 C C . LEU A 1 474 ? -6.711 6.18 -13.203 1 97.56 474 LEU A C 1
ATOM 3830 O O . LEU A 1 474 ? -7.387 6.074 -14.227 1 97.56 474 LEU A O 1
ATOM 3834 N N . ALA A 1 475 ? -5.488 6.617 -13.227 1 96.94 475 ALA A N 1
ATOM 3835 C CA . ALA A 1 475 ? -4.918 7.141 -14.469 1 96.94 475 ALA A CA 1
ATOM 3836 C C . ALA A 1 475 ? -4.852 6.059 -15.539 1 96.94 475 ALA A C 1
ATOM 3838 O O . ALA A 1 475 ? -5.266 6.281 -16.688 1 96.94 475 ALA A O 1
ATOM 3839 N N . GLU A 1 476 ? -4.414 4.922 -15.18 1 95.69 476 GLU A N 1
ATOM 3840 C CA . GLU A 1 476 ? -4.238 3.855 -16.156 1 95.69 476 GLU A CA 1
ATOM 3841 C C . GLU A 1 476 ? -5.578 3.393 -16.719 1 95.69 476 GLU A C 1
ATOM 3843 O O . GLU A 1 476 ? -5.781 3.387 -17.938 1 95.69 476 GLU A O 1
ATOM 3848 N N . PRO A 1 477 ? -6.516 3.02 -15.883 1 96.88 477 PRO A N 1
ATOM 3849 C CA . PRO A 1 477 ? -7.785 2.537 -16.422 1 96.88 477 PRO A CA 1
ATOM 3850 C C . PRO A 1 477 ? -8.539 3.613 -17.203 1 96.88 477 PRO A C 1
ATOM 3852 O O . PRO A 1 477 ? -9.195 3.311 -18.203 1 96.88 477 PRO A O 1
ATOM 3855 N N . LEU A 1 478 ? -8.469 4.844 -16.781 1 97.38 478 LEU A N 1
ATOM 3856 C CA . LEU A 1 478 ? -9.195 5.898 -17.469 1 97.38 478 LEU A CA 1
ATOM 3857 C C . LEU A 1 478 ? -8.555 6.199 -18.828 1 97.38 478 LEU A C 1
ATOM 3859 O O . LEU A 1 478 ? -9.258 6.371 -19.828 1 97.38 478 LEU A O 1
ATOM 3863 N N . HIS A 1 479 ? -7.25 6.25 -18.859 1 95.75 479 HIS A N 1
ATOM 3864 C CA . HIS A 1 479 ? -6.602 6.465 -20.156 1 95.75 479 HIS A CA 1
ATOM 3865 C C . HIS A 1 479 ? -6.883 5.309 -21.109 1 95.75 479 HIS A C 1
ATOM 3867 O O . HIS A 1 479 ? -7.051 5.516 -22.312 1 95.75 479 HIS A O 1
ATOM 3873 N N . HIS A 1 480 ? -6.902 4.133 -20.547 1 94.62 480 HIS A N 1
ATOM 3874 C CA . HIS A 1 480 ? -7.234 2.977 -21.375 1 94.62 480 HIS A CA 1
ATOM 3875 C C . HIS A 1 480 ? -8.656 3.07 -21.906 1 94.62 480 HIS A C 1
ATOM 3877 O O . HIS A 1 480 ? -8.906 2.789 -23.078 1 94.62 480 HIS A O 1
ATOM 3883 N N . ALA A 1 481 ? -9.57 3.418 -21.078 1 95.94 481 ALA A N 1
ATOM 3884 C CA . ALA A 1 481 ? -10.977 3.541 -21.469 1 95.94 481 ALA A CA 1
ATOM 3885 C C . ALA A 1 481 ? -11.156 4.652 -22.5 1 95.94 481 ALA A C 1
ATOM 3887 O O . ALA A 1 481 ? -11.82 4.457 -23.516 1 95.94 481 ALA A O 1
ATOM 3888 N N . PHE A 1 482 ? -10.562 5.773 -22.266 1 94.94 482 PHE A N 1
ATOM 3889 C CA . PHE A 1 482 ? -10.672 6.902 -23.172 1 94.94 482 PHE A CA 1
ATOM 3890 C C . PHE A 1 482 ? -9.984 6.598 -24.5 1 94.94 482 PHE A C 1
ATOM 3892 O O . PHE A 1 482 ? -10.469 7.004 -25.562 1 94.94 482 PHE A O 1
ATOM 3899 N N . GLY A 1 483 ? -8.852 5.914 -24.422 1 91 483 GLY A N 1
ATOM 3900 C CA . GLY A 1 483 ? -8.195 5.473 -25.641 1 91 483 GLY A CA 1
ATOM 3901 C C . GLY A 1 483 ? -9.055 4.539 -26.469 1 91 483 GLY A C 1
ATOM 3902 O O . GLY A 1 483 ? -9.086 4.648 -27.703 1 91 483 GLY A O 1
ATOM 3903 N N . HIS A 1 484 ? -9.719 3.656 -25.766 1 92.19 484 HIS A N 1
ATOM 3904 C CA . HIS A 1 484 ? -10.633 2.732 -26.422 1 92.19 484 HIS A CA 1
ATOM 3905 C C . HIS A 1 484 ? -11.758 3.482 -27.141 1 92.19 484 HIS A C 1
ATOM 3907 O O . HIS A 1 484 ? -12.125 3.141 -28.266 1 92.19 484 HIS A O 1
ATOM 3913 N N . LEU A 1 485 ? -12.289 4.465 -26.547 1 93.38 485 LEU A N 1
ATOM 3914 C CA . LEU A 1 485 ? -13.367 5.262 -27.125 1 93.38 485 LEU A CA 1
ATOM 3915 C C . LEU A 1 485 ? -12.875 6.051 -28.328 1 93.38 485 LEU A C 1
ATOM 3917 O O . LEU A 1 485 ? -13.57 6.156 -29.328 1 93.38 485 LEU A O 1
ATOM 3921 N N . ALA A 1 486 ? -11.672 6.562 -28.234 1 90.62 486 ALA A N 1
ATOM 3922 C CA . ALA A 1 486 ? -11.094 7.32 -29.328 1 90.62 486 ALA A CA 1
ATOM 3923 C C . ALA A 1 486 ? -10.82 6.422 -30.531 1 90.62 486 ALA A C 1
ATOM 3925 O O . ALA A 1 486 ? -11.008 6.832 -31.688 1 90.62 486 ALA A O 1
ATOM 3926 N N . GLN A 1 487 ? -10.453 5.258 -30.281 1 87.5 487 GLN A N 1
ATOM 3927 C CA . GLN A 1 487 ? -10.164 4.309 -31.344 1 87.5 487 GLN A CA 1
ATOM 3928 C C . GLN A 1 487 ? -11.445 3.836 -32.031 1 87.5 487 GLN A C 1
ATOM 3930 O O . GLN A 1 487 ? -11.477 3.621 -33.25 1 87.5 487 GLN A O 1
ATOM 3935 N N . GLN A 1 488 ? -12.438 3.66 -31.219 1 87.81 488 GLN A N 1
ATOM 3936 C CA . GLN A 1 488 ? -13.727 3.219 -31.734 1 87.81 488 GLN A CA 1
ATOM 3937 C C . GLN A 1 488 ? -14.32 4.262 -32.688 1 87.81 488 GLN A C 1
ATOM 3939 O O . GLN A 1 488 ? -14.852 3.916 -33.75 1 87.81 488 GLN A O 1
ATOM 3944 N N . ASP A 1 489 ? -14.211 5.512 -32.344 1 86.88 489 ASP A N 1
ATOM 3945 C CA . ASP A 1 489 ? -14.789 6.586 -33.156 1 86.88 489 ASP A CA 1
ATOM 3946 C C . ASP A 1 489 ? -13.797 7.09 -34.188 1 86.88 489 ASP A C 1
ATOM 3948 O O . ASP A 1 489 ? -14.195 7.672 -35.219 1 86.88 489 ASP A O 1
ATOM 3952 N N . GLY A 1 490 ? -12.508 6.93 -34 1 81.19 490 GLY A N 1
ATOM 3953 C CA . GLY A 1 490 ? -11.469 7.445 -34.875 1 81.19 490 GLY A CA 1
ATOM 3954 C C . GLY A 1 490 ? -11.172 8.914 -34.625 1 81.19 490 GLY A C 1
ATOM 3955 O O . GLY A 1 490 ? -10.453 9.539 -35.406 1 81.19 490 GLY A O 1
ATOM 3956 N N . HIS A 1 491 ? -11.914 9.445 -33.656 1 80.44 491 HIS A N 1
ATOM 3957 C CA . HIS A 1 491 ? -11.703 10.836 -33.281 1 80.44 491 HIS A CA 1
ATOM 3958 C C . HIS A 1 491 ? -12.047 11.07 -31.812 1 80.44 491 HIS A C 1
ATOM 3960 O O . HIS A 1 491 ? -12.531 10.156 -31.141 1 80.44 491 HIS A O 1
ATOM 3966 N N . TYR A 1 492 ? -11.773 12.273 -31.344 1 83.25 492 TYR A N 1
ATOM 3967 C CA . TYR A 1 492 ? -11.938 12.555 -29.922 1 83.25 492 TYR A CA 1
ATOM 3968 C C . TYR A 1 492 ? -13.234 13.305 -29.672 1 83.25 492 TYR A C 1
ATOM 3970 O O . TYR A 1 492 ? -13.609 13.523 -28.516 1 83.25 492 TYR A O 1
ATOM 3978 N N . ASP A 1 493 ? -14.047 13.672 -30.672 1 82.44 493 ASP A N 1
ATOM 3979 C CA . ASP A 1 493 ? -15.242 14.492 -30.5 1 82.44 493 ASP A CA 1
ATOM 3980 C C . ASP A 1 493 ? -16.5 13.625 -30.422 1 82.44 493 ASP A C 1
ATOM 3982 O O . ASP A 1 493 ? -17.609 14.141 -30.359 1 82.44 493 ASP A O 1
ATOM 3986 N N . GLY A 1 494 ? -16.5 12.414 -30.219 1 89.06 494 GLY A N 1
ATOM 3987 C CA . GLY A 1 494 ? -17.656 11.531 -30.109 1 89.06 494 GLY A CA 1
ATOM 3988 C C . GLY A 1 494 ? -17.859 10.969 -28.719 1 89.06 494 GLY A C 1
ATOM 3989 O O . GLY A 1 494 ? -18.141 11.719 -27.781 1 89.06 494 GLY A O 1
ATOM 3990 N N . SER A 1 495 ? -17.703 9.75 -28.609 1 92.62 495 SER A N 1
ATOM 3991 C CA . SER A 1 495 ? -17.938 9.055 -27.344 1 92.62 495 SER A CA 1
ATOM 3992 C C . SER A 1 495 ? -16.922 9.469 -26.297 1 92.62 495 SER A C 1
ATOM 3994 O O . SER A 1 495 ? -17.219 9.43 -25.094 1 92.62 495 SER A O 1
ATOM 3996 N N . TYR A 1 496 ? -15.75 9.891 -26.812 1 93.12 496 TYR A N 1
ATOM 3997 C CA . TYR A 1 496 ? -14.711 10.375 -25.922 1 93.12 496 TYR A CA 1
ATOM 3998 C C . TYR A 1 496 ? -15.18 11.594 -25.141 1 93.12 496 TYR A C 1
ATOM 4000 O O . TYR A 1 496 ? -15.109 11.617 -23.906 1 93.12 496 TYR A O 1
ATOM 4008 N N . LYS A 1 497 ? -15.703 12.57 -25.812 1 93.38 497 LYS A N 1
ATOM 4009 C CA . LYS A 1 497 ? -16.203 13.805 -25.203 1 93.38 497 LYS A CA 1
ATOM 4010 C C . LYS A 1 497 ? -17.453 13.539 -24.375 1 93.38 497 LYS A C 1
ATOM 4012 O O . LYS A 1 497 ? -17.609 14.086 -23.281 1 93.38 497 LYS A O 1
ATOM 4017 N N . GLN A 1 498 ? -18.266 12.703 -24.906 1 94.56 498 GLN A N 1
ATOM 4018 C CA . GLN A 1 498 ? -19.5 12.383 -24.203 1 94.56 498 GLN A CA 1
ATOM 4019 C C . GLN A 1 498 ? -19.234 11.727 -22.859 1 94.56 498 GLN A C 1
ATOM 4021 O O . GLN A 1 498 ? -19.875 12.055 -21.859 1 94.56 498 GLN A O 1
ATOM 4026 N N . PHE A 1 499 ? -18.328 10.773 -22.812 1 96.25 499 PHE A N 1
ATOM 4027 C CA . PHE A 1 499 ? -18.016 10.07 -21.578 1 96.25 499 PHE A CA 1
ATOM 4028 C C . PHE A 1 499 ? -17.422 11.023 -20.547 1 96.25 499 PHE A C 1
ATOM 4030 O O . PHE A 1 499 ? -17.734 10.93 -19.359 1 96.25 499 PHE A O 1
ATOM 4037 N N . LEU A 1 500 ? -16.562 11.969 -20.953 1 95.69 500 LEU A N 1
ATOM 4038 C CA . LEU A 1 500 ? -15.969 12.961 -20.062 1 95.69 500 LEU A CA 1
ATOM 4039 C C . LEU A 1 500 ? -17.047 13.859 -19.469 1 95.69 500 LEU A C 1
ATOM 4041 O O . LEU A 1 500 ? -17.016 14.156 -18.266 1 95.69 500 LEU A O 1
ATOM 4045 N N . GLU A 1 501 ? -17.953 14.289 -20.266 1 95.12 501 GLU A N 1
ATOM 4046 C CA . GLU A 1 501 ? -19.047 15.133 -19.812 1 95.12 501 GLU A CA 1
ATOM 4047 C C . GLU A 1 501 ? -19.938 14.383 -18.828 1 95.12 501 GLU A C 1
ATOM 4049 O O . GLU A 1 501 ? -20.453 14.977 -17.859 1 95.12 501 GLU A O 1
ATOM 4054 N N . LEU A 1 502 ? -20.109 13.117 -19.109 1 96.56 502 LEU A N 1
ATOM 4055 C CA . LEU A 1 502 ? -20.938 12.312 -18.219 1 96.56 502 LEU A CA 1
ATOM 4056 C C . LEU A 1 502 ? -20.281 12.156 -16.859 1 96.56 502 LEU A C 1
ATOM 4058 O O . LEU A 1 502 ? -20.953 12.102 -15.828 1 96.56 502 LEU A O 1
ATOM 4062 N N . ILE A 1 503 ? -18.953 12.031 -16.797 1 96.69 503 ILE A N 1
ATOM 4063 C CA . ILE A 1 503 ? -18.234 11.945 -15.523 1 96.69 503 ILE A CA 1
ATOM 4064 C C . ILE A 1 503 ? -18.406 13.25 -14.742 1 96.69 503 ILE A C 1
ATOM 4066 O O . ILE A 1 503 ? -18.688 13.227 -13.539 1 96.69 503 ILE A O 1
ATOM 4070 N N . TRP A 1 504 ? -18.344 14.398 -15.438 1 94.94 504 TRP A N 1
ATOM 4071 C CA . TRP A 1 504 ? -18.516 15.703 -14.805 1 94.94 504 TRP A CA 1
ATOM 4072 C C . TRP A 1 504 ? -19.938 15.859 -14.281 1 94.94 504 TRP A C 1
ATOM 4074 O O . TRP A 1 504 ? -20.141 16.406 -13.195 1 94.94 504 TRP A O 1
ATOM 4084 N N . ARG A 1 505 ? -20.828 15.406 -15.062 1 94.88 505 ARG A N 1
ATOM 4085 C CA . ARG A 1 505 ? -22.234 15.469 -14.648 1 94.88 505 ARG A CA 1
ATOM 4086 C C . ARG A 1 505 ? -22.484 14.586 -13.43 1 94.88 505 ARG A C 1
ATOM 4088 O O . ARG A 1 505 ? -23.203 14.969 -12.516 1 94.88 505 ARG A O 1
ATOM 4095 N N . ALA A 1 506 ? -21.922 13.422 -13.461 1 96.06 506 ALA A N 1
ATOM 4096 C CA . ALA A 1 506 ? -22.078 12.508 -12.328 1 96.06 506 ALA A CA 1
ATOM 4097 C C . ALA A 1 506 ? -21.484 13.109 -11.055 1 96.06 506 ALA A C 1
ATOM 4099 O O . ALA A 1 506 ? -22.047 12.945 -9.969 1 96.06 506 ALA A O 1
ATOM 4100 N N . GLN A 1 507 ? -20.359 13.82 -11.164 1 94.38 507 GLN A N 1
ATOM 4101 C CA . GLN A 1 507 ? -19.719 14.484 -10.031 1 94.38 507 GLN A CA 1
ATOM 4102 C C . GLN A 1 507 ? -20.609 15.586 -9.469 1 94.38 507 GLN A C 1
ATOM 4104 O O . GLN A 1 507 ? -20.75 15.727 -8.25 1 94.38 507 GLN A O 1
ATOM 4109 N N . LYS A 1 508 ? -21.203 16.297 -10.383 1 92.62 508 LYS A N 1
ATOM 4110 C CA . LYS A 1 508 ? -22.078 17.391 -9.977 1 92.62 508 LYS A CA 1
ATOM 4111 C C . LYS A 1 508 ? -23.328 16.859 -9.281 1 92.62 508 LYS A C 1
ATOM 4113 O O . LYS A 1 508 ? -23.75 17.391 -8.258 1 92.62 508 LYS A O 1
ATOM 4118 N N . LEU A 1 509 ? -23.859 15.844 -9.844 1 93.06 509 LEU A N 1
ATOM 4119 C CA . LEU A 1 509 ? -25.078 15.258 -9.289 1 93.06 509 LEU A CA 1
ATOM 4120 C C . LEU A 1 509 ? -24.812 14.664 -7.91 1 93.06 509 LEU A C 1
ATOM 4122 O O . LEU A 1 509 ? -25.656 14.727 -7.023 1 93.06 509 LEU A O 1
ATOM 4126 N N . ARG A 1 510 ? -23.688 14.094 -7.73 1 93.06 510 ARG A N 1
ATOM 4127 C CA . ARG A 1 510 ? -23.328 13.516 -6.438 1 93.06 510 ARG A CA 1
ATOM 4128 C C . ARG A 1 510 ? -23.188 14.594 -5.375 1 93.06 510 ARG A C 1
ATOM 4130 O O . ARG A 1 510 ? -23.656 14.43 -4.246 1 93.06 510 ARG A O 1
ATOM 4137 N N . LEU A 1 511 ? -22.531 15.664 -5.719 1 91.56 511 LEU A N 1
ATOM 4138 C CA . LEU A 1 511 ? -22.375 16.766 -4.781 1 91.56 511 LEU A CA 1
ATOM 4139 C C . LEU A 1 511 ? -23.734 17.391 -4.434 1 91.56 511 LEU A C 1
ATOM 4141 O O . LEU A 1 511 ? -24 17.703 -3.27 1 91.56 511 LEU A O 1
ATOM 4145 N N . LYS A 1 512 ? -24.562 17.531 -5.488 1 90.81 512 LYS A N 1
ATOM 4146 C CA . LYS A 1 512 ? -25.891 18.062 -5.27 1 90.81 512 LYS A CA 1
ATOM 4147 C C . LYS A 1 512 ? -26.703 17.156 -4.348 1 90.81 512 LYS A C 1
ATOM 4149 O O . LYS A 1 512 ? -27.438 17.641 -3.482 1 90.81 512 LYS A O 1
ATOM 4154 N N . GLY A 1 513 ? -26.531 15.938 -4.547 1 90.69 513 GLY A N 1
ATOM 4155 C CA . GLY A 1 513 ? -27.219 14.984 -3.697 1 90.69 513 GLY A CA 1
ATOM 4156 C C . GLY A 1 513 ? -26.766 15.031 -2.25 1 90.69 513 GLY A C 1
ATOM 4157 O O . GLY A 1 513 ? -27.594 14.953 -1.334 1 90.69 513 GLY A O 1
ATOM 4158 N N . LEU A 1 514 ? -25.531 15.188 -1.982 1 90.06 514 LEU A N 1
ATOM 4159 C CA . LEU A 1 514 ? -25 15.273 -0.631 1 90.06 514 LEU A CA 1
ATOM 4160 C C . LEU A 1 514 ? -25.422 16.562 0.05 1 90.06 514 LEU A C 1
ATOM 4162 O O . LEU A 1 514 ? -25.703 16.578 1.25 1 90.06 514 LEU A O 1
ATOM 4166 N N . LEU A 1 515 ? -25.531 17.625 -0.721 1 88.44 515 LEU A N 1
ATOM 4167 C CA . LEU A 1 515 ? -25.922 18.922 -0.172 1 88.44 515 LEU A CA 1
ATOM 4168 C C . LEU A 1 515 ? -27.406 18.922 0.193 1 88.44 515 LEU A C 1
ATOM 4170 O O . LEU A 1 515 ? -27.797 19.516 1.199 1 88.44 515 LEU A O 1
ATOM 4174 N N . LYS A 1 516 ? -28.172 18.25 -0.631 1 88.06 516 LYS A N 1
ATOM 4175 C CA . LYS A 1 516 ? -29.609 18.188 -0.378 1 88.06 516 LYS A CA 1
ATOM 4176 C C . LYS A 1 516 ? -29.906 17.359 0.873 1 88.06 516 LYS A C 1
ATOM 4178 O O . LYS A 1 516 ? -30.828 17.688 1.624 1 88.06 516 LYS A O 1
ATOM 4183 N N . SER A 1 517 ? -29.062 16.391 1.07 1 87.31 517 SER A N 1
ATOM 4184 C CA . SER A 1 517 ? -29.297 15.5 2.199 1 87.31 517 SER A CA 1
ATOM 4185 C C . SER A 1 517 ? -28.5 15.938 3.428 1 87.31 517 SER A C 1
ATOM 4187 O O . SER A 1 517 ? -28.547 15.273 4.469 1 87.31 517 SER A O 1
ATOM 4189 N N . ALA A 1 518 ? -27.797 17.016 3.352 1 85.12 518 ALA A N 1
ATOM 4190 C CA . ALA A 1 518 ? -26.906 17.438 4.426 1 85.12 518 ALA A CA 1
ATOM 4191 C C . ALA A 1 518 ? -27.688 17.875 5.656 1 85.12 518 ALA A C 1
ATOM 4193 O O . ALA A 1 518 ? -28.641 18.641 5.547 1 85.12 518 ALA A O 1
ATOM 4194 N N . LYS A 1 519 ? -27.359 17.188 6.715 1 82.94 519 LYS A N 1
ATOM 4195 C CA . LYS A 1 519 ? -27.844 17.609 8.031 1 82.94 519 LYS A CA 1
ATOM 4196 C C . LYS A 1 519 ? -26.797 18.422 8.766 1 82.94 519 LYS A C 1
ATOM 4198 O O . LYS A 1 519 ? -25.641 18.5 8.336 1 82.94 519 LYS A O 1
ATOM 4203 N N . ASN A 1 520 ? -27.219 19.156 9.617 1 79.44 520 ASN A N 1
ATOM 4204 C CA . ASN A 1 520 ? -26.281 19.984 10.367 1 79.44 520 ASN A CA 1
ATOM 4205 C C . ASN A 1 520 ? -25.469 19.172 11.352 1 79.44 520 ASN A C 1
ATOM 4207 O O . ASN A 1 520 ? -25.516 19.406 12.562 1 79.44 520 ASN A O 1
ATOM 4211 N N . THR A 1 521 ? -24.891 18.078 10.781 1 81.62 521 THR A N 1
ATOM 4212 C CA . THR A 1 521 ? -24.031 17.219 11.602 1 81.62 521 THR A CA 1
ATOM 4213 C C . THR A 1 521 ? -22.594 17.25 11.086 1 81.62 521 THR A C 1
ATOM 4215 O O . THR A 1 521 ? -22.359 17.625 9.938 1 81.62 521 THR A O 1
ATOM 4218 N N . ILE A 1 522 ? -21.703 16.984 11.953 1 78.81 522 ILE A N 1
ATOM 4219 C CA . ILE A 1 522 ? -20.281 16.922 11.617 1 78.81 522 ILE A CA 1
ATOM 4220 C C . ILE A 1 522 ? -20.047 15.852 10.562 1 78.81 522 ILE A C 1
ATOM 4222 O O . ILE A 1 522 ? -19.219 16.016 9.664 1 78.81 522 ILE A O 1
ATOM 4226 N N . GLN A 1 523 ? -20.828 14.875 10.609 1 81.62 523 GLN A N 1
ATOM 4227 C CA . GLN A 1 523 ? -20.672 13.773 9.664 1 81.62 523 GLN A CA 1
ATOM 4228 C C . GLN A 1 523 ? -21.047 14.203 8.25 1 81.62 523 GLN A C 1
ATOM 4230 O O . GLN A 1 523 ? -20.375 13.82 7.289 1 81.62 523 GLN A O 1
ATOM 4235 N N . SER A 1 524 ? -22.109 14.922 8.18 1 83.94 524 SER A N 1
ATOM 4236 C CA . SER A 1 524 ? -22.531 15.398 6.871 1 83.94 524 SER A CA 1
ATOM 4237 C C . SER A 1 524 ? -21.516 16.359 6.27 1 83.94 524 SER A C 1
ATOM 4239 O O . SER A 1 524 ? -21.25 16.328 5.066 1 83.94 524 SER A O 1
ATOM 4241 N N . SER A 1 525 ? -20.969 17.125 7.129 1 82.69 525 SER A N 1
ATOM 4242 C CA . SER A 1 525 ? -19.953 18.047 6.66 1 82.69 525 SER A CA 1
ATOM 4243 C C . SER A 1 525 ? -18.688 17.312 6.207 1 82.69 525 SER A C 1
ATOM 4245 O O . SER A 1 525 ? -18.078 17.703 5.211 1 82.69 525 SER A O 1
ATOM 4247 N N . ASP A 1 526 ? -18.375 16.281 6.91 1 84.38 526 ASP A N 1
ATOM 4248 C CA . ASP A 1 526 ? -17.203 15.492 6.555 1 84.38 526 ASP A CA 1
ATOM 4249 C C . ASP A 1 526 ? -17.406 14.781 5.215 1 84.38 526 ASP A C 1
ATOM 4251 O O . ASP A 1 526 ? -16.469 14.68 4.418 1 84.38 526 ASP A O 1
ATOM 4255 N N . LEU A 1 527 ? -18.578 14.367 4.977 1 88.31 527 LEU A N 1
ATOM 4256 C CA . LEU A 1 527 ? -18.875 13.664 3.73 1 88.31 527 LEU A CA 1
ATOM 4257 C C . LEU A 1 527 ? -18.781 14.617 2.539 1 88.31 527 LEU A C 1
ATOM 4259 O O . LEU A 1 527 ? -18.297 14.234 1.474 1 88.31 527 LEU A O 1
ATOM 4263 N N . ILE A 1 528 ? -19.266 15.773 2.764 1 89.19 528 ILE A N 1
ATOM 4264 C CA . ILE A 1 528 ? -19.203 16.781 1.703 1 89.19 528 ILE A CA 1
ATOM 4265 C C . ILE A 1 528 ? -17.75 17.156 1.43 1 89.19 528 ILE A C 1
ATOM 4267 O O . ILE A 1 528 ? -17.344 17.281 0.273 1 89.19 528 ILE A O 1
ATOM 4271 N N . ARG A 1 529 ? -17 17.281 2.457 1 86.19 529 ARG A N 1
ATOM 4272 C CA . ARG A 1 529 ? -15.586 17.625 2.305 1 86.19 529 ARG A CA 1
ATOM 4273 C C . ARG A 1 529 ? -14.82 16.516 1.606 1 86.19 529 ARG A C 1
ATOM 4275 O O . ARG A 1 529 ? -13.945 16.781 0.775 1 86.19 529 ARG A O 1
ATOM 4282 N N . GLU A 1 530 ? -15.148 15.383 1.95 1 88.62 530 GLU A N 1
ATOM 4283 C CA . GLU A 1 530 ? -14.508 14.227 1.325 1 88.62 530 GLU A CA 1
ATOM 4284 C C . GLU A 1 530 ? -14.781 14.188 -0.177 1 88.62 530 GLU A C 1
ATOM 4286 O O . GLU A 1 530 ? -13.883 13.891 -0.967 1 88.62 530 GLU A O 1
ATOM 4291 N N . GLU A 1 531 ? -16.016 14.469 -0.491 1 91.38 531 GLU A N 1
ATOM 4292 C CA . GLU A 1 531 ? -16.375 14.477 -1.903 1 91.38 531 GLU A CA 1
ATOM 4293 C C . GLU A 1 531 ? -15.664 15.602 -2.65 1 91.38 531 GLU A C 1
ATOM 4295 O O . GLU A 1 531 ? -15.156 15.391 -3.756 1 91.38 531 GLU A O 1
ATOM 4300 N N . LEU A 1 532 ? -15.539 16.703 -2.014 1 89.5 532 LEU A N 1
ATOM 4301 C CA . LEU A 1 532 ? -14.883 17.844 -2.639 1 89.5 532 LEU A CA 1
ATOM 4302 C C . LEU A 1 532 ? -13.391 17.609 -2.795 1 89.5 532 LEU A C 1
ATOM 4304 O O . LEU A 1 532 ? -12.82 17.844 -3.861 1 89.5 532 LEU A O 1
ATOM 4308 N N . ASP A 1 533 ? -12.797 17.094 -1.759 1 89.19 533 ASP A N 1
ATOM 4309 C CA . ASP A 1 533 ? -11.367 16.797 -1.814 1 89.19 533 ASP A CA 1
ATOM 4310 C C . ASP A 1 533 ? -11.07 15.688 -2.818 1 89.19 533 ASP A C 1
ATOM 4312 O O . ASP A 1 533 ? -10.047 15.711 -3.498 1 89.19 533 ASP A O 1
ATOM 4316 N N . GLY A 1 534 ? -11.977 14.734 -2.865 1 91.69 534 GLY A N 1
ATOM 4317 C CA . GLY A 1 534 ? -11.82 13.672 -3.846 1 91.69 534 GLY A CA 1
ATOM 4318 C C . GLY A 1 534 ? -11.859 14.172 -5.277 1 91.69 534 GLY A C 1
ATOM 4319 O O . GLY A 1 534 ? -11.078 13.719 -6.117 1 91.69 534 GLY A O 1
ATOM 4320 N N . GLN A 1 535 ? -12.734 15.133 -5.551 1 91.44 535 GLN A N 1
ATOM 4321 C CA . GLN A 1 535 ? -12.836 15.703 -6.891 1 91.44 535 GLN A CA 1
ATOM 4322 C C . GLN A 1 535 ? -11.609 16.562 -7.211 1 91.44 535 GLN A C 1
ATOM 4324 O O . GLN A 1 535 ? -11.094 16.516 -8.328 1 91.44 535 GLN A O 1
ATOM 4329 N N . LEU A 1 536 ? -11.109 17.219 -6.223 1 88.25 536 LEU A N 1
ATOM 4330 C CA . LEU A 1 536 ? -9.953 18.094 -6.418 1 88.25 536 LEU A CA 1
ATOM 4331 C C . LEU A 1 536 ? -8.695 17.281 -6.699 1 88.25 536 LEU A C 1
ATOM 4333 O O . LEU A 1 536 ? -7.84 17.688 -7.48 1 88.25 536 LEU A O 1
ATOM 4337 N N . SER A 1 537 ? -8.633 16.125 -6.094 1 89.44 537 SER A N 1
ATOM 4338 C CA . SER A 1 537 ? -7.461 15.266 -6.258 1 89.44 537 SER A CA 1
ATOM 4339 C C . SER A 1 537 ? -7.402 14.664 -7.656 1 89.44 537 SER A C 1
ATOM 4341 O O . SER A 1 537 ? -6.363 14.156 -8.078 1 89.44 537 SER A O 1
ATOM 4343 N N . MET A 1 538 ? -8.516 14.742 -8.383 1 92.56 538 MET A N 1
ATOM 4344 C CA . MET A 1 538 ? -8.602 14.172 -9.727 1 92.56 538 MET A CA 1
ATOM 4345 C C . MET A 1 538 ? -8.523 15.266 -10.781 1 92.56 538 MET A C 1
ATOM 4347 O O . MET A 1 538 ? -8.5 14.969 -11.984 1 92.56 538 MET A O 1
ATOM 4351 N N . THR A 1 539 ? -8.406 16.531 -10.406 1 88.44 539 THR A N 1
ATOM 4352 C CA . THR A 1 539 ? -8.539 17.672 -11.312 1 88.44 539 THR A CA 1
ATOM 4353 C C . THR A 1 539 ? -7.449 17.641 -12.383 1 88.44 539 THR A C 1
ATOM 4355 O O . THR A 1 539 ? -7.73 17.844 -13.57 1 88.44 539 THR A O 1
ATOM 4358 N N . ARG A 1 540 ? -6.258 17.359 -12 1 87.56 540 ARG A N 1
ATOM 4359 C CA . ARG A 1 540 ? -5.168 17.328 -12.969 1 87.56 540 ARG A CA 1
ATOM 4360 C C . ARG A 1 540 ? -5.406 16.25 -14.023 1 87.56 540 ARG A C 1
ATOM 4362 O O . ARG A 1 540 ? -5.227 16.5 -15.219 1 87.56 540 ARG A O 1
ATOM 4369 N N . LEU A 1 541 ? -5.789 15.094 -13.586 1 92.75 541 LEU A N 1
ATOM 4370 C CA . LEU A 1 541 ? -6.031 13.977 -14.492 1 92.75 541 LEU A CA 1
ATOM 4371 C C . LEU A 1 541 ? -7.195 14.273 -15.43 1 92.75 541 LEU A C 1
ATOM 4373 O O . LEU A 1 541 ? -7.113 14.008 -16.625 1 92.75 541 LEU A O 1
ATOM 4377 N N . MET A 1 542 ? -8.242 14.883 -14.891 1 91.81 542 MET A N 1
ATOM 4378 C CA . MET A 1 542 ? -9.422 15.188 -15.695 1 91.81 542 MET A CA 1
ATOM 4379 C C . MET A 1 542 ? -9.109 16.281 -16.719 1 91.81 542 MET A C 1
ATOM 4381 O O . MET A 1 542 ? -9.625 16.25 -17.828 1 91.81 542 MET A O 1
ATOM 4385 N N . CYS A 1 543 ? -8.258 17.203 -16.328 1 88.38 543 CYS A N 1
ATOM 4386 C CA . CYS A 1 543 ? -7.875 18.281 -17.219 1 88.38 543 CYS A CA 1
ATOM 4387 C C . CYS A 1 543 ? -7.039 17.75 -18.375 1 88.38 543 CYS A C 1
ATOM 4389 O O . CYS A 1 543 ? -7.105 18.281 -19.5 1 88.38 543 CYS A O 1
ATOM 4391 N N . GLU A 1 544 ? -6.332 16.766 -18.141 1 90.31 544 GLU A N 1
ATOM 4392 C CA . GLU A 1 544 ? -5.52 16.156 -19.188 1 90.31 544 GLU A CA 1
ATOM 4393 C C . GLU A 1 544 ? -6.391 15.602 -20.312 1 90.31 544 GLU A C 1
ATOM 4395 O O . GLU A 1 544 ? -6.039 15.703 -21.484 1 90.31 544 GLU A O 1
ATOM 4400 N N . PHE A 1 545 ? -7.461 15.031 -19.984 1 92.19 545 PHE A N 1
ATOM 4401 C CA . PHE A 1 545 ? -8.375 14.523 -21 1 92.19 545 PHE A CA 1
ATOM 4402 C C . PHE A 1 545 ? -8.992 15.672 -21.781 1 92.19 545 PHE A C 1
ATOM 4404 O O . PHE A 1 545 ? -9.203 15.562 -23 1 92.19 545 PHE A O 1
ATOM 4411 N N . GLY A 1 546 ? -9.273 16.766 -21.062 1 86.81 546 GLY A N 1
ATOM 4412 C CA . GLY A 1 546 ? -9.766 17.953 -21.75 1 86.81 546 GLY A CA 1
ATOM 4413 C C . GLY A 1 546 ? -8.75 18.547 -22.703 1 86.81 546 GLY A C 1
ATOM 4414 O O . GLY A 1 546 ? -9.102 18.969 -23.812 1 86.81 546 GLY A O 1
ATOM 4415 N N . ASN A 1 547 ? -7.516 18.531 -22.312 1 84.25 547 ASN A N 1
ATOM 4416 C CA . ASN A 1 547 ? -6.434 19.047 -23.141 1 84.25 547 ASN A CA 1
ATOM 4417 C C . ASN A 1 547 ? -6.211 18.188 -24.391 1 84.25 547 ASN A C 1
ATOM 4419 O O . ASN A 1 547 ? -5.887 18.719 -25.453 1 84.25 547 ASN A O 1
ATOM 4423 N N . THR A 1 548 ? -6.355 16.938 -24.219 1 84.69 548 THR A N 1
ATOM 4424 C CA . THR A 1 548 ? -6.195 16.031 -25.359 1 84.69 548 THR A CA 1
ATOM 4425 C C . THR A 1 548 ? -7.262 16.312 -26.422 1 84.69 548 THR A C 1
ATOM 4427 O O . THR A 1 548 ? -6.973 16.281 -27.609 1 84.69 548 THR A O 1
ATOM 4430 N N . MET A 1 549 ? -8.391 16.672 -26 1 83.5 549 MET A N 1
ATOM 4431 C CA . MET A 1 549 ? -9.469 17 -26.938 1 83.5 549 MET A CA 1
ATOM 4432 C C . MET A 1 549 ? -9.18 18.328 -27.641 1 83.5 549 MET A C 1
ATOM 4434 O O . MET A 1 549 ? -9.391 18.453 -28.844 1 83.5 549 MET A O 1
ATOM 4438 N N . ALA A 1 550 ? -8.641 19.25 -26.906 1 78.81 550 ALA A N 1
ATOM 4439 C CA . ALA A 1 550 ? -8.344 20.562 -27.453 1 78.81 550 ALA A CA 1
ATOM 4440 C C . ALA A 1 550 ? -7.199 20.5 -28.469 1 78.81 550 ALA A C 1
ATOM 4442 O O . ALA A 1 550 ? -7.23 21.172 -29.5 1 78.81 550 ALA A O 1
ATOM 4443 N N . LEU A 1 551 ? -6.258 19.719 -28.219 1 77.31 551 LEU A N 1
ATOM 4444 C CA . LEU A 1 551 ? -5.102 19.578 -29.109 1 77.31 551 LEU A CA 1
ATOM 4445 C C . LEU A 1 551 ? -5.492 18.891 -30.406 1 77.31 551 LEU A C 1
ATOM 4447 O O . LEU A 1 551 ? -4.938 19.203 -31.469 1 77.31 551 LEU A O 1
ATOM 4451 N N . ASN A 1 552 ? -6.469 18.047 -30.328 1 75.38 552 ASN A N 1
ATOM 4452 C CA . ASN A 1 552 ? -6.84 17.297 -31.531 1 75.38 552 ASN A CA 1
ATOM 4453 C C . ASN A 1 552 ? -7.93 18.016 -32.312 1 75.38 552 ASN A C 1
ATOM 4455 O O . ASN A 1 552 ? -8.156 17.703 -33.5 1 75.38 552 ASN A O 1
ATOM 4459 N N . GLN A 1 553 ? -8.617 19.031 -31.797 1 65.75 553 GLN A N 1
ATOM 4460 C CA . GLN A 1 553 ? -9.531 19.875 -32.531 1 65.75 553 GLN A CA 1
ATOM 4461 C C . GLN A 1 553 ? -8.781 20.922 -33.344 1 65.75 553 GLN A C 1
ATOM 4463 O O . GLN A 1 553 ? -9.18 21.266 -34.469 1 65.75 553 GLN A O 1
ATOM 4468 N N . GLN A 1 554 ? -7.715 21.594 -32.812 1 52.75 554 GLN A N 1
ATOM 4469 C CA . GLN A 1 554 ? -6.93 22.594 -33.531 1 52.75 554 GLN A CA 1
ATOM 4470 C C . GLN A 1 554 ? -6.207 21.984 -34.719 1 52.75 554 GLN A C 1
ATOM 4472 O O . GLN A 1 554 ? -5.996 22.672 -35.75 1 52.75 554 GLN A O 1
ATOM 4477 N N . GLY A 1 555 ? -5.75 20.906 -34.812 1 42.69 555 GLY A N 1
ATOM 4478 C CA . GLY A 1 555 ? -5.086 20.391 -36 1 42.69 555 GLY A CA 1
ATOM 4479 C C . GLY A 1 555 ? -5.996 20.312 -37.219 1 42.69 555 GLY A C 1
ATOM 4480 O O . GLY A 1 555 ? -5.535 20.062 -38.312 1 42.69 555 GLY A O 1
ATOM 4481 N N . LEU A 1 556 ? -7.379 20.453 -37.219 1 36.78 556 LEU A N 1
ATOM 4482 C CA . LEU A 1 556 ? -8.234 20.484 -38.406 1 36.78 556 LEU A CA 1
ATOM 4483 C C . LEU A 1 556 ? -8.383 21.906 -38.906 1 36.78 556 LEU A C 1
ATOM 4485 O O . LEU A 1 556 ? -8.75 22.125 -40.062 1 36.78 556 LEU A O 1
ATOM 4489 N N . GLN A 1 557 ? -8.57 23.109 -38.188 1 32.31 557 GLN A N 1
ATOM 4490 C CA . GLN A 1 557 ? -8.867 24.422 -38.75 1 32.31 557 GLN A CA 1
ATOM 4491 C C . GLN A 1 557 ? -7.586 25.188 -39.062 1 32.31 557 GLN A C 1
ATOM 4493 O O . GLN A 1 557 ? -6.977 25.781 -38.188 1 32.31 557 GLN A O 1
ATOM 4498 N N . LEU A 1 558 ? -6.816 25.031 -40.156 1 25.67 558 LEU A N 1
ATOM 4499 C CA . LEU A 1 558 ? -5.848 26 -40.656 1 25.67 558 LEU A CA 1
ATOM 4500 C C . LEU A 1 558 ? -6.551 27.234 -41.25 1 25.67 558 LEU A C 1
ATOM 4502 O O . LEU A 1 558 ? -6.746 27.328 -42.469 1 25.67 558 LEU A O 1
ATOM 4506 N N . PRO A 1 559 ? -7.605 27.906 -40.875 1 23.64 559 PRO A N 1
ATOM 4507 C CA . PRO A 1 559 ? -7.82 29.141 -41.625 1 23.64 559 PRO A CA 1
ATOM 4508 C C . PRO A 1 559 ? -6.66 30.125 -41.469 1 23.64 559 PRO A C 1
ATOM 4510 O O . PRO A 1 559 ? -5.84 29.984 -40.562 1 23.64 559 PRO A O 1
ATOM 4513 N N . GLN A 1 560 ? -6.719 31.531 -42.375 1 23.14 560 GLN A N 1
ATOM 4514 C CA . GLN A 1 560 ? -6.219 32.844 -42.781 1 23.14 560 GLN A CA 1
ATOM 4515 C C . GLN A 1 560 ? -6.004 33.75 -41.562 1 23.14 560 GLN A C 1
ATOM 4517 O O . GLN A 1 560 ? -5.059 34.531 -41.531 1 23.14 560 GLN A O 1
ATOM 4522 N N . VAL A 1 561 ? -7.129 34.5 -41.031 1 23 561 VAL A N 1
ATOM 4523 C CA . VAL A 1 561 ? -7.133 35.875 -40.562 1 23 561 VAL A CA 1
ATOM 4524 C C . VAL A 1 561 ? -6.145 36.031 -39.406 1 23 561 VAL A C 1
ATOM 4526 O O . VAL A 1 561 ? -6.234 35.344 -38.406 1 23 561 VAL A O 1
ATOM 4529 N N . LEU A 1 562 ? -4.871 36.75 -39.469 1 20.14 562 LEU A N 1
ATOM 4530 C CA . LEU A 1 562 ? -3.939 37.594 -38.719 1 20.14 562 LEU A CA 1
ATOM 4531 C C . LEU A 1 562 ? -4.684 38.5 -37.75 1 20.14 562 LEU A C 1
ATOM 4533 O O . LEU A 1 562 ? -4.211 38.781 -36.656 1 20.14 562 LEU A O 1
ATOM 4537 N N . ASP A 1 563 ? -5.461 39.5 -38.312 1 17.48 563 ASP A N 1
ATOM 4538 C CA . ASP A 1 563 ? -5.41 40.906 -37.906 1 17.48 563 ASP A CA 1
ATOM 4539 C C . ASP A 1 563 ? -5.953 41.094 -36.469 1 17.48 563 ASP A C 1
ATOM 4541 O O . ASP A 1 563 ? -5.41 41.875 -35.688 1 17.48 563 ASP A O 1
ATOM 4545 N N . ALA A 1 564 ? -7.32 41.219 -36.5 1 19.94 564 ALA A N 1
ATOM 4546 C CA . ALA A 1 564 ? -7.965 42.344 -35.781 1 19.94 564 ALA A CA 1
ATOM 4547 C C . ALA A 1 564 ? -7.695 42.25 -34.281 1 19.94 564 ALA A C 1
ATOM 4549 O O . ALA A 1 564 ? -7.379 41.188 -33.781 1 19.94 564 ALA A O 1
ATOM 4550 N N . ASN A 1 565 ? -8.203 43.375 -33.469 1 20.89 565 ASN A N 1
ATOM 4551 C CA . ASN A 1 565 ? -8.141 44.438 -32.469 1 20.89 565 ASN A CA 1
ATOM 4552 C C . ASN A 1 565 ? -8.32 43.875 -31.062 1 20.89 565 ASN A C 1
ATOM 4554 O O . ASN A 1 565 ? -8.844 42.781 -30.891 1 20.89 565 ASN A O 1
ATOM 4558 N N . ARG A 1 566 ? -8.188 44.75 -30.156 1 18.08 566 ARG A N 1
ATOM 4559 C CA . ARG A 1 566 ? -7.875 45.562 -29 1 18.08 566 ARG A CA 1
ATOM 4560 C C . ARG A 1 566 ? -8.914 45.375 -27.891 1 18.08 566 ARG A C 1
ATOM 4562 O O . ARG A 1 566 ? -8.602 45.5 -26.719 1 18.08 566 ARG A O 1
ATOM 4569 N N . ASP A 1 567 ? -10.188 45.469 -28.359 1 18.61 567 ASP A N 1
ATOM 4570 C CA . ASP A 1 567 ? -10.977 46.25 -27.422 1 18.61 567 ASP A CA 1
ATOM 4571 C C . ASP A 1 567 ? -11.352 45.438 -26.188 1 18.61 567 ASP A C 1
ATOM 4573 O O . ASP A 1 567 ? -11.172 45.906 -25.062 1 18.61 567 ASP A O 1
ATOM 4577 N N . ASN A 1 568 ? -12.461 44.625 -26.344 1 18.69 568 ASN A N 1
ATOM 4578 C CA . ASN A 1 568 ? -13.438 44.875 -25.281 1 18.69 568 ASN A CA 1
ATOM 4579 C C . ASN A 1 568 ? -13.125 44.031 -24.047 1 18.69 568 ASN A C 1
ATOM 4581 O O . ASN A 1 568 ? -13.336 42.844 -24.031 1 18.69 568 ASN A O 1
ATOM 4585 N N . PHE A 1 569 ? -11.859 44.344 -23.531 1 19.02 569 PHE A N 1
ATOM 4586 C CA . PHE A 1 569 ? -11.531 44.094 -22.141 1 19.02 569 PHE A CA 1
ATOM 4587 C C . PHE A 1 569 ? -12.688 44.5 -21.234 1 19.02 569 PHE A C 1
ATOM 4589 O O . PHE A 1 569 ? -12.93 45.688 -21.016 1 19.02 569 PHE A O 1
ATOM 4596 N N . PRO A 1 570 ? -13.961 43.938 -21.516 1 18.77 570 PRO A N 1
ATOM 4597 C CA . PRO A 1 570 ? -14.82 44.75 -20.656 1 18.77 570 PRO A CA 1
ATOM 4598 C C . PRO A 1 570 ? -14.219 45 -19.281 1 18.77 570 PRO A C 1
ATOM 4600 O O . PRO A 1 570 ? -13.625 44.094 -18.688 1 18.77 570 PRO A O 1
ATOM 4603 N N . ILE A 1 571 ? -13.766 46.281 -19.125 1 19.95 571 ILE A N 1
ATOM 4604 C CA . ILE A 1 571 ? -13.484 47.156 -18.016 1 19.95 571 ILE A CA 1
ATOM 4605 C C . ILE A 1 571 ? -14.602 47.094 -16.984 1 19.95 571 ILE A C 1
ATOM 4607 O O . ILE A 1 571 ? -15.742 47.469 -17.266 1 19.95 571 ILE A O 1
ATOM 4611 N N . ILE A 1 572 ? -14.969 45.812 -16.531 1 17.78 572 ILE A N 1
ATOM 4612 C CA . ILE A 1 572 ? -15.906 46.156 -15.469 1 17.78 572 ILE A CA 1
ATOM 4613 C C . ILE A 1 572 ? -15.422 47.438 -14.75 1 17.78 572 ILE A C 1
ATOM 4615 O O . ILE A 1 572 ? -14.297 47.469 -14.25 1 17.78 572 ILE A O 1
ATOM 4619 N N . ASP A 1 573 ? -15.891 48.531 -15.281 1 17.45 573 ASP A N 1
ATOM 4620 C CA . ASP A 1 573 ? -16.094 49.906 -14.812 1 17.45 573 ASP A CA 1
ATOM 4621 C C . ASP A 1 573 ? -16.484 49.938 -13.336 1 17.45 573 ASP A C 1
ATOM 4623 O O . ASP A 1 573 ? -17.578 49.5 -12.977 1 17.45 573 ASP A O 1
ATOM 4627 N N . ALA A 1 574 ? -15.758 49.062 -12.438 1 15.9 574 ALA A N 1
ATOM 4628 C CA . ALA A 1 574 ? -15.906 49.75 -11.164 1 15.9 574 ALA A CA 1
ATOM 4629 C C . ALA A 1 574 ? -15.758 51.25 -11.352 1 15.9 574 ALA A C 1
ATOM 4631 O O . ALA A 1 574 ? -14.68 51.75 -11.719 1 15.9 574 ALA A O 1
ATOM 4632 N N . ASP A 1 575 ? -16.766 51.75 -12 1 16.95 575 ASP A N 1
ATOM 4633 C CA . ASP A 1 575 ? -17.125 53.156 -11.93 1 16.95 575 ASP A CA 1
ATOM 4634 C C . ASP A 1 575 ? -16.906 53.719 -10.531 1 16.95 575 ASP A C 1
ATOM 4636 O O . ASP A 1 575 ? -17.641 53.375 -9.594 1 16.95 575 ASP A O 1
ATOM 4640 N N . PRO A 1 576 ? -15.711 53.219 -9.836 1 17.86 576 PRO A N 1
ATOM 4641 C CA . PRO A 1 576 ? -15.625 54.312 -8.859 1 17.86 576 PRO A CA 1
ATOM 4642 C C . PRO A 1 576 ? -15.914 55.688 -9.484 1 17.86 576 PRO A C 1
ATOM 4644 O O . PRO A 1 576 ? -15.367 56 -10.539 1 17.86 576 PRO A O 1
ATOM 4647 N N . HIS A 1 577 ? -17.156 55.844 -9.664 1 17.34 577 HIS A N 1
ATOM 4648 C CA . HIS A 1 577 ? -17.688 57.219 -9.789 1 17.34 577 HIS A CA 1
ATOM 4649 C C . HIS A 1 577 ? -16.734 58.25 -9.188 1 17.34 577 HIS A C 1
ATOM 4651 O O . HIS A 1 577 ? -16.203 58.031 -8.102 1 17.34 577 HIS A O 1
ATOM 4657 N N . PRO A 1 578 ? -15.938 58.781 -10.133 1 18.61 578 PRO A N 1
ATOM 4658 C CA . PRO A 1 578 ? -15.297 60.031 -9.695 1 18.61 578 PRO A CA 1
ATOM 4659 C C . PRO A 1 578 ? -16.188 60.844 -8.781 1 18.61 578 PRO A C 1
ATOM 4661 O O . PRO A 1 578 ? -17.312 61.188 -9.164 1 18.61 578 PRO A O 1
ATOM 4664 N N . LEU A 1 579 ? -16.375 60.375 -7.551 1 16.89 579 LEU A N 1
ATOM 4665 C CA . LEU A 1 579 ? -16.844 61.594 -6.863 1 16.89 579 LEU A CA 1
ATOM 4666 C C . LEU A 1 579 ? -16.203 62.844 -7.453 1 16.89 579 LEU A C 1
ATOM 4668 O O . LEU A 1 579 ? -14.984 62.906 -7.605 1 16.89 579 LEU A O 1
ATOM 4672 N N . GLU A 1 580 ? -16.844 63.281 -8.445 1 15.67 580 GLU A N 1
ATOM 4673 C CA . GLU A 1 580 ? -16.812 64.688 -8.797 1 15.67 580 GLU A CA 1
ATOM 4674 C C . GLU A 1 580 ? -16.531 65.562 -7.57 1 15.67 580 GLU A C 1
ATOM 4676 O O . GLU A 1 580 ? -17.359 65.688 -6.672 1 15.67 580 GLU A O 1
ATOM 4681 N N . GLU A 1 581 ? -15.414 65.25 -6.809 1 16.61 581 GLU A N 1
ATOM 4682 C CA . GLU A 1 581 ? -14.836 66.5 -6.32 1 16.61 581 GLU A CA 1
ATOM 4683 C C . GLU A 1 581 ? -14.742 67.562 -7.438 1 16.61 581 GLU A C 1
ATOM 4685 O O . GLU A 1 581 ? -13.883 67.438 -8.312 1 16.61 581 GLU A O 1
ATOM 4690 N N . ASP A 1 582 ? -15.875 67.875 -8.109 1 16.17 582 ASP A N 1
ATOM 4691 C CA . ASP A 1 582 ? -16.25 69.125 -8.688 1 16.17 582 ASP A CA 1
ATOM 4692 C C . ASP A 1 582 ? -15.477 70.25 -8.016 1 16.17 582 ASP A C 1
ATOM 4694 O O . ASP A 1 582 ? -14.969 70.125 -6.906 1 16.17 582 ASP A O 1
ATOM 4698 N N . GLU A 1 583 ? -15.766 71.5 -8.359 1 17.34 583 GLU A N 1
ATOM 4699 C CA . GLU A 1 583 ? -15.375 72.938 -8.57 1 17.34 583 GLU A CA 1
ATOM 4700 C C . GLU A 1 583 ? -15.211 73.625 -7.242 1 17.34 583 GLU A C 1
ATOM 4702 O O . GLU A 1 583 ? -14.25 74.438 -7.062 1 17.34 583 GLU A O 1
ATOM 4707 N N . GLN A 1 584 ? -16.438 73.812 -6.352 1 16.3 584 GLN A N 1
ATOM 4708 C CA . GLN A 1 584 ? -16.75 75.188 -5.863 1 16.3 584 GLN A CA 1
ATOM 4709 C C . GLN A 1 584 ? -15.883 75.5 -4.656 1 16.3 584 GLN A C 1
ATOM 4711 O O . GLN A 1 584 ? -16.172 75.125 -3.533 1 16.3 584 GLN A O 1
ATOM 4716 N N . LEU A 1 585 ? -14.766 75.062 -4.348 1 15.56 585 LEU A N 1
ATOM 4717 C CA . LEU A 1 585 ? -13.891 76.062 -3.768 1 15.56 585 LEU A CA 1
ATOM 4718 C C . LEU A 1 585 ? -13.906 77.312 -4.609 1 15.56 585 LEU A C 1
ATOM 4720 O O . LEU A 1 585 ? -13.227 77.438 -5.637 1 15.56 585 LEU A O 1
ATOM 4724 N N . ASP A 1 586 ? -15.125 78 -4.875 1 16.45 586 ASP A N 1
ATOM 4725 C CA . ASP A 1 586 ? -15.266 79.438 -4.879 1 16.45 586 ASP A CA 1
ATOM 4726 C C . ASP A 1 586 ? -14.344 80.062 -3.85 1 16.45 586 ASP A C 1
ATOM 4728 O O . ASP A 1 586 ? -13.672 79.375 -3.09 1 16.45 586 ASP A O 1
ATOM 4732 N N . GLU A 1 587 ? -15.078 81.188 -2.848 1 16.14 587 GLU A N 1
ATOM 4733 C CA . GLU A 1 587 ? -14.945 82.562 -2.359 1 16.14 587 GLU A CA 1
ATOM 4734 C C . GLU A 1 587 ? -14.195 82.625 -1.03 1 16.14 587 GLU A C 1
ATOM 4736 O O . GLU A 1 587 ? -14.711 82.188 -0.006 1 16.14 587 GLU A O 1
ATOM 4741 N N . ILE A 1 588 ? -13.156 82.062 -0.539 1 15.4 588 ILE A N 1
ATOM 4742 C CA . ILE A 1 588 ? -12.344 83.125 0.034 1 15.4 588 ILE A CA 1
ATOM 4743 C C . ILE A 1 588 ? -12.188 84.25 -0.976 1 15.4 588 ILE A C 1
ATOM 4745 O O . ILE A 1 588 ? -11.578 84.125 -2.033 1 15.4 588 ILE A O 1
ATOM 4749 N N . HIS A 1 589 ? -13.234 85.125 -0.69 1 16.7 589 HIS A N 1
ATOM 4750 C CA . HIS A 1 589 ? -12.977 86.312 0.118 1 16.7 589 HIS A CA 1
ATOM 4751 C C . HIS A 1 589 ? -12.305 85.938 1.437 1 16.7 589 HIS A C 1
ATOM 4753 O O . HIS A 1 589 ? -12.672 84.938 2.068 1 16.7 589 HIS A O 1
ATOM 4759 N N . MET B 1 1 ? -6.859 -40.75 40.188 1 19.75 1 MET B N 1
ATOM 4760 C CA . MET B 1 1 ? -7.988 -39.969 40.719 1 19.75 1 MET B CA 1
ATOM 4761 C C . MET B 1 1 ? -7.703 -38.469 40.625 1 19.75 1 MET B C 1
ATOM 4763 O O . MET B 1 1 ? -7.16 -37.906 41.562 1 19.75 1 MET B O 1
ATOM 4767 N N . PHE B 1 2 ? -7.051 -38 39.625 1 22.64 2 PHE B N 1
ATOM 4768 C CA . PHE B 1 2 ? -6.223 -36.844 39.344 1 22.64 2 PHE B CA 1
ATOM 4769 C C . PHE B 1 2 ? -7.055 -35.562 39.406 1 22.64 2 PHE B C 1
ATOM 4771 O O . PHE B 1 2 ? -8.062 -35.438 38.719 1 22.64 2 PHE B O 1
ATOM 4778 N N . ARG B 1 3 ? -7.027 -34.906 40.562 1 21.53 3 ARG B N 1
ATOM 4779 C CA . ARG B 1 3 ? -7.949 -33.906 41.094 1 21.53 3 ARG B CA 1
ATOM 4780 C C . ARG B 1 3 ? -8.031 -32.719 40.125 1 21.53 3 ARG B C 1
ATOM 4782 O O . ARG B 1 3 ? -7.031 -32.312 39.531 1 21.53 3 ARG B O 1
ATOM 4789 N N . GLN B 1 4 ? -9.25 -32.281 39.719 1 21.09 4 GLN B N 1
ATOM 4790 C CA . GLN B 1 4 ? -9.992 -31.453 38.781 1 21.09 4 GLN B CA 1
ATOM 4791 C C . GLN B 1 4 ? -9.844 -29.984 39.125 1 21.09 4 GLN B C 1
ATOM 4793 O O . GLN B 1 4 ? -10.75 -29.391 39.719 1 21.09 4 GLN B O 1
ATOM 4798 N N . THR B 1 5 ? -8.672 -29.641 39.812 1 24.77 5 THR B N 1
ATOM 4799 C CA . THR B 1 5 ? -8.836 -28.391 40.531 1 24.77 5 THR B CA 1
ATOM 4800 C C . THR B 1 5 ? -9.297 -27.266 39.594 1 24.77 5 THR B C 1
ATOM 4802 O O . THR B 1 5 ? -8.742 -27.094 38.5 1 24.77 5 THR B O 1
ATOM 4805 N N . GLU B 1 6 ? -10.539 -26.812 39.75 1 24.16 6 GLU B N 1
ATOM 4806 C CA . GLU B 1 6 ? -11.461 -25.906 39.062 1 24.16 6 GLU B CA 1
ATOM 4807 C C . GLU B 1 6 ? -10.891 -24.5 39 1 24.16 6 GLU B C 1
ATOM 4809 O O . GLU B 1 6 ? -10.438 -23.953 40 1 24.16 6 GLU B O 1
ATOM 4814 N N . PRO B 1 7 ? -10.227 -24.188 37.938 1 26.64 7 PRO B N 1
ATOM 4815 C CA . PRO B 1 7 ? -9.43 -22.953 37.938 1 26.64 7 PRO B CA 1
ATOM 4816 C C . PRO B 1 7 ? -10.219 -21.734 38.406 1 26.64 7 PRO B C 1
ATOM 4818 O O . PRO B 1 7 ? -11.445 -21.703 38.25 1 26.64 7 PRO B O 1
ATOM 4821 N N . PRO B 1 8 ? -9.75 -20.984 39.438 1 26.83 8 PRO B N 1
ATOM 4822 C CA . PRO B 1 8 ? -10.484 -19.969 40.188 1 26.83 8 PRO B CA 1
ATOM 4823 C C . PRO B 1 8 ? -11.211 -18.969 39.281 1 26.83 8 PRO B C 1
ATOM 4825 O O . PRO B 1 8 ? -10.742 -18.656 38.188 1 26.83 8 PRO B O 1
ATOM 4828 N N . VAL B 1 9 ? -12.531 -18.938 39.312 1 24.28 9 VAL B N 1
ATOM 4829 C CA . VAL B 1 9 ? -13.57 -18.062 38.781 1 24.28 9 VAL B CA 1
ATOM 4830 C C . VAL B 1 9 ? -13.258 -16.609 39.094 1 24.28 9 VAL B C 1
ATOM 4832 O O . VAL B 1 9 ? -13.266 -16.203 40.25 1 24.28 9 VAL B O 1
ATOM 4835 N N . ARG B 1 10 ? -12.133 -16.078 38.594 1 24.17 10 ARG B N 1
ATOM 4836 C CA . ARG B 1 10 ? -11.898 -14.695 38.969 1 24.17 10 ARG B CA 1
ATOM 4837 C C . ARG B 1 10 ? -13.188 -13.891 38.938 1 24.17 10 ARG B C 1
ATOM 4839 O O . ARG B 1 10 ? -14 -14.031 38.031 1 24.17 10 ARG B O 1
ATOM 4846 N N . LEU B 1 11 ? -13.688 -13.508 40.094 1 21.22 11 LEU B N 1
ATOM 4847 C CA . LEU B 1 11 ? -14.836 -12.688 40.438 1 21.22 11 LEU B CA 1
ATOM 4848 C C . LEU B 1 11 ? -15.008 -11.539 39.438 1 21.22 11 LEU B C 1
ATOM 4850 O O . LEU B 1 11 ? -14.031 -10.891 39.062 1 21.22 11 LEU B O 1
ATOM 4854 N N . MET B 1 12 ? -16.047 -11.57 38.688 1 21.83 12 MET B N 1
ATOM 4855 C CA . MET B 1 12 ? -16.703 -10.633 37.781 1 21.83 12 MET B CA 1
ATOM 4856 C C . MET B 1 12 ? -16.844 -9.258 38.438 1 21.83 12 MET B C 1
ATOM 4858 O O . MET B 1 12 ? -17.625 -9.086 39.375 1 21.83 12 MET B O 1
ATOM 4862 N N . THR B 1 13 ? -15.75 -8.664 38.875 1 22.09 13 THR B N 1
ATOM 4863 C CA . THR B 1 13 ? -16.078 -7.395 39.5 1 22.09 13 THR B CA 1
ATOM 4864 C C . THR B 1 13 ? -17.094 -6.621 38.688 1 22.09 13 THR B C 1
ATOM 4866 O O . THR B 1 13 ? -16.984 -6.539 37.469 1 22.09 13 THR B O 1
ATOM 4869 N N . ARG B 1 14 ? -18.297 -6.516 39.156 1 21.91 14 ARG B N 1
ATOM 4870 C CA . ARG B 1 14 ? -19.469 -5.797 38.688 1 21.91 14 ARG B CA 1
ATOM 4871 C C . ARG B 1 14 ? -19.094 -4.406 38.188 1 21.91 14 ARG B C 1
ATOM 4873 O O . ARG B 1 14 ? -18.391 -3.658 38.875 1 21.91 14 ARG B O 1
ATOM 4880 N N . LYS B 1 15 ? -19.25 -4.199 36.969 1 25.53 15 LYS B N 1
ATOM 4881 C CA . LYS B 1 15 ? -19.188 -2.941 36.219 1 25.53 15 LYS B CA 1
ATOM 4882 C C . LYS B 1 15 ? -20.016 -1.859 36.938 1 25.53 15 LYS B C 1
ATOM 4884 O O . LYS B 1 15 ? -21.203 -2.053 37.219 1 25.53 15 LYS B O 1
ATOM 4889 N N . ARG B 1 16 ? -19.422 -1.121 37.781 1 24.23 16 ARG B N 1
ATOM 4890 C CA . ARG B 1 16 ? -20.141 0.032 38.312 1 24.23 16 ARG B CA 1
ATOM 4891 C C . ARG B 1 16 ? -21.047 0.647 37.25 1 24.23 16 ARG B C 1
ATOM 4893 O O . ARG B 1 16 ? -20.609 0.883 36.125 1 24.23 16 ARG B O 1
ATOM 4900 N N . LYS B 1 17 ? -22.312 0.478 37.312 1 26.64 17 LYS B N 1
ATOM 4901 C CA . LYS B 1 17 ? -23.406 1.128 36.625 1 26.64 17 LYS B CA 1
ATOM 4902 C C . LYS B 1 17 ? -23.141 2.621 36.438 1 26.64 17 LYS B C 1
ATOM 4904 O O . LYS B 1 17 ? -22.953 3.34 37.438 1 26.64 17 LYS B O 1
ATOM 4909 N N . THR B 1 18 ? -22.516 2.979 35.406 1 24.25 18 THR B N 1
ATOM 4910 C CA . THR B 1 18 ? -22.297 4.352 34.969 1 24.25 18 THR B CA 1
ATOM 4911 C C . THR B 1 18 ? -23.516 5.215 35.219 1 24.25 18 THR B C 1
ATOM 4913 O O . THR B 1 18 ? -24.625 4.875 34.812 1 24.25 18 THR B O 1
ATOM 4916 N N . ILE B 1 19 ? -23.578 5.879 36.344 1 28.14 19 ILE B N 1
ATOM 4917 C CA . ILE B 1 19 ? -24.516 6.898 36.812 1 28.14 19 ILE B CA 1
ATOM 4918 C C . ILE B 1 19 ? -25.047 7.691 35.625 1 28.14 19 ILE B C 1
ATOM 4920 O O . ILE B 1 19 ? -24.344 7.898 34.625 1 28.14 19 ILE B O 1
ATOM 4924 N N . GLU B 1 20 ? -26.422 7.926 35.625 1 30.89 20 GLU B N 1
ATOM 4925 C CA . GLU B 1 20 ? -27.234 8.781 34.75 1 30.89 20 GLU B CA 1
ATOM 4926 C C . GLU B 1 20 ? -26.469 10.023 34.312 1 30.89 20 GLU B C 1
ATOM 4928 O O . GLU B 1 20 ? -25.75 10.633 35.125 1 30.89 20 GLU B O 1
ATOM 4933 N N . SER B 1 21 ? -26.109 10.086 33.156 1 32.34 21 SER B N 1
ATOM 4934 C CA . SER B 1 21 ? -25.453 11.203 32.5 1 32.34 21 SER B CA 1
ATOM 4935 C C . SER B 1 21 ? -25.938 12.539 33.062 1 32.34 21 SER B C 1
ATOM 4937 O O . SER B 1 21 ? -27.141 12.812 33.062 1 32.34 21 SER B O 1
ATOM 4939 N N . THR B 1 22 ? -25.453 12.945 34.156 1 32.09 22 THR B N 1
ATOM 4940 C CA . THR B 1 22 ? -25.766 14.258 34.688 1 32.09 22 THR B CA 1
ATOM 4941 C C . THR B 1 22 ? -26 15.266 33.562 1 32.09 22 THR B C 1
ATOM 4943 O O . THR B 1 22 ? -25.25 15.289 32.594 1 32.09 22 THR B O 1
ATOM 4946 N N . PRO B 1 23 ? -27.266 15.789 33.406 1 34.88 23 PRO B N 1
ATOM 4947 C CA . PRO B 1 23 ? -27.562 16.719 32.312 1 34.88 23 PRO B CA 1
ATOM 4948 C C . PRO B 1 23 ? -26.453 17.734 32.062 1 34.88 23 PRO B C 1
ATOM 4950 O O . PRO B 1 23 ? -25.703 18.078 33 1 34.88 23 PRO B O 1
ATOM 4953 N N . LEU B 1 24 ? -26.031 17.75 30.953 1 35.06 24 LEU B N 1
ATOM 4954 C CA . LEU B 1 24 ? -24.984 18.719 30.609 1 35.06 24 LEU B CA 1
ATOM 4955 C C . LEU B 1 24 ? -25.328 20.094 31.172 1 35.06 24 LEU B C 1
ATOM 4957 O O . LEU B 1 24 ? -26.5 20.469 31.234 1 35.06 24 LEU B O 1
ATOM 4961 N N . ILE B 1 25 ? -24.547 20.562 31.891 1 33.47 25 ILE B N 1
ATOM 4962 C CA . ILE B 1 25 ? -24.75 21.859 32.531 1 33.47 25 ILE B CA 1
ATOM 4963 C C . ILE B 1 25 ? -25.25 22.859 31.5 1 33.47 25 ILE B C 1
ATOM 4965 O O . ILE B 1 25 ? -25.953 23.812 31.844 1 33.47 25 ILE B O 1
ATOM 4969 N N . THR B 1 26 ? -24.875 22.656 30.266 1 36.25 26 THR B N 1
ATOM 4970 C CA . THR B 1 26 ? -25.328 23.594 29.25 1 36.25 26 THR B CA 1
ATOM 4971 C C . THR B 1 26 ? -26.859 23.594 29.156 1 36.25 26 THR B C 1
ATOM 4973 O O . THR B 1 26 ? -27.453 24.469 28.531 1 36.25 26 THR B O 1
ATOM 4976 N N . ASP B 1 27 ? -27.438 22.547 29.438 1 38.97 27 ASP B N 1
ATOM 4977 C CA . ASP B 1 27 ? -28.891 22.547 29.391 1 38.97 27 ASP B CA 1
ATOM 4978 C C . ASP B 1 27 ? -29.484 23.594 30.328 1 38.97 27 ASP B C 1
ATOM 4980 O O . ASP B 1 27 ? -30.688 23.891 30.281 1 38.97 27 ASP B O 1
ATOM 4984 N N . PHE B 1 28 ? -28.734 23.844 31.297 1 32.19 28 PHE B N 1
ATOM 4985 C CA . PHE B 1 28 ? -29.234 24.781 32.281 1 32.19 28 PHE B CA 1
ATOM 4986 C C . PHE B 1 28 ? -28.859 26.203 31.938 1 32.19 28 PHE B C 1
ATOM 4988 O O . PHE B 1 28 ? -29.266 27.156 32.594 1 32.19 28 PHE B O 1
ATOM 4995 N N . PHE B 1 29 ? -27.797 26.406 31.141 1 30.88 29 PHE B N 1
ATOM 4996 C CA . PHE B 1 29 ? -27.469 27.797 30.859 1 30.88 29 PHE B CA 1
ATOM 4997 C C . PHE B 1 29 ? -27.797 28.141 29.406 1 30.88 29 PHE B C 1
ATOM 4999 O O . PHE B 1 29 ? -27.672 27.297 28.516 1 30.88 29 PHE B O 1
ATOM 5006 N N . SER B 1 30 ? -28.656 29.109 29.125 1 29.41 30 SER B N 1
ATOM 5007 C CA . SER B 1 30 ? -29.031 29.656 27.828 1 29.41 30 SER B CA 1
ATOM 5008 C C . SER B 1 30 ? -27.812 30.156 27.062 1 29.41 30 SER B C 1
ATOM 5010 O O . SER B 1 30 ? -27.016 30.922 27.594 1 29.41 30 SER B O 1
ATOM 5012 N N . THR B 1 31 ? -27.172 29.391 26.25 1 33.97 31 THR B N 1
ATOM 5013 C CA . THR B 1 31 ? -26 29.766 25.469 1 33.97 31 THR B CA 1
ATOM 5014 C C . THR B 1 31 ? -26.344 30.891 24.5 1 33.97 31 THR B C 1
ATOM 5016 O O . THR B 1 31 ? -27.25 30.766 23.672 1 33.97 31 THR B O 1
ATOM 5019 N N . VAL B 1 32 ? -26.266 32.156 24.828 1 29.34 32 VAL B N 1
ATOM 5020 C CA . VAL B 1 32 ? -26.484 33.25 23.922 1 29.34 32 VAL B CA 1
ATOM 5021 C C . VAL B 1 32 ? -25.375 33.281 22.859 1 29.34 32 VAL B C 1
ATOM 5023 O O . VAL B 1 32 ? -24.188 33.25 23.203 1 29.34 32 VAL B O 1
ATOM 5026 N N . LYS B 1 33 ? -25.656 32.969 21.641 1 31.59 33 LYS B N 1
ATOM 5027 C CA . LYS B 1 33 ? -24.797 33.094 20.469 1 31.59 33 LYS B CA 1
ATOM 5028 C C . LYS B 1 33 ? -24.297 34.531 20.297 1 31.59 33 LYS B C 1
ATOM 5030 O O . LYS B 1 33 ? -25.094 35.469 20.188 1 31.59 33 LYS B O 1
ATOM 5035 N N . ARG B 1 34 ? -23.109 34.781 20.812 1 29.55 34 ARG B N 1
ATOM 5036 C CA . ARG B 1 34 ? -22.531 36.125 20.609 1 29.55 34 ARG B CA 1
ATOM 5037 C C . ARG B 1 34 ? -22.266 36.375 19.141 1 29.55 34 ARG B C 1
ATOM 5039 O O . ARG B 1 34 ? -21.797 35.5 18.422 1 29.55 34 ARG B O 1
ATOM 5046 N N . GLU B 1 35 ? -22.953 37.312 18.469 1 28.64 35 GLU B N 1
ATOM 5047 C CA . GLU B 1 35 ? -22.797 37.844 17.125 1 28.64 35 GLU B CA 1
ATOM 5048 C C . GLU B 1 35 ? -21.391 38.375 16.922 1 28.64 35 GLU B C 1
ATOM 5050 O O . GLU B 1 35 ? -20.891 39.188 17.719 1 28.64 35 GLU B O 1
ATOM 5055 N N . ARG B 1 36 ? -20.5 37.594 16.234 1 30.23 36 ARG B N 1
ATOM 5056 C CA . ARG B 1 36 ? -19.141 37.969 15.867 1 30.23 36 ARG B CA 1
ATOM 5057 C C . ARG B 1 36 ? -19.156 39.312 15.133 1 30.23 36 ARG B C 1
ATOM 5059 O O . ARG B 1 36 ? -19.953 39.531 14.219 1 30.23 36 ARG B O 1
ATOM 5066 N N . SER B 1 37 ? -18.688 40.312 15.742 1 26.42 37 SER B N 1
ATOM 5067 C CA . SER B 1 37 ? -18.531 41.625 15.125 1 26.42 37 SER B CA 1
ATOM 5068 C C . SER B 1 37 ? -17.656 41.562 13.875 1 26.42 37 SER B C 1
ATOM 5070 O O . SER B 1 37 ? -16.719 40.781 13.828 1 26.42 37 SER B O 1
ATOM 5072 N N . GLN B 1 38 ? -18.047 41.938 12.609 1 27.34 38 GLN B N 1
ATOM 5073 C CA . GLN B 1 38 ? -17.516 42.031 11.25 1 27.34 38 GLN B CA 1
ATOM 5074 C C . GLN B 1 38 ? -16.234 42.844 11.203 1 27.34 38 GLN B C 1
ATOM 5076 O O . GLN B 1 38 ? -16.094 43.75 10.367 1 27.34 38 GLN B O 1
ATOM 5081 N N . ILE B 1 39 ? -15.469 43.125 12.242 1 26.64 39 ILE B N 1
ATOM 5082 C CA . ILE B 1 39 ? -14.438 44.156 12.055 1 26.64 39 ILE B CA 1
ATOM 5083 C C . ILE B 1 39 ? -13.453 43.688 10.977 1 26.64 39 ILE B C 1
ATOM 5085 O O . ILE B 1 39 ? -13.305 42.5 10.734 1 26.64 39 ILE B O 1
ATOM 5089 N N . GLN B 1 40 ? -12.297 44.656 10.602 1 28.22 40 GLN B N 1
ATOM 5090 C CA . GLN B 1 40 ? -11.398 45.125 9.547 1 28.22 40 GLN B CA 1
ATOM 5091 C C . GLN B 1 40 ? -10.242 44.125 9.359 1 28.22 40 GLN B C 1
ATOM 5093 O O . GLN B 1 40 ? -9.25 44.188 10.086 1 28.22 40 GLN B O 1
ATOM 5098 N N . THR B 1 41 ? -10.453 42.938 9.172 1 24.8 41 THR B N 1
ATOM 5099 C CA . THR B 1 41 ? -9.445 41.906 9.297 1 24.8 41 THR B CA 1
ATOM 5100 C C . THR B 1 41 ? -8.43 42 8.156 1 24.8 41 THR B C 1
ATOM 5102 O O . THR B 1 41 ? -7.492 41.188 8.086 1 24.8 41 THR B O 1
ATOM 5105 N N . LYS B 1 42 ? -8.867 42.625 6.965 1 30.28 42 LYS B N 1
ATOM 5106 C CA . LYS B 1 42 ? -8.148 42.094 5.816 1 30.28 42 LYS B CA 1
ATOM 5107 C C . LYS B 1 42 ? -6.695 42.562 5.809 1 30.28 42 LYS B C 1
ATOM 5109 O O . LYS B 1 42 ? -5.824 41.875 5.258 1 30.28 42 LYS B O 1
ATOM 5114 N N . GLN B 1 43 ? -6.488 43.906 5.879 1 24.23 43 GLN B N 1
ATOM 5115 C CA . GLN B 1 43 ? -5.383 44.5 5.129 1 24.23 43 GLN B CA 1
ATOM 5116 C C . GLN B 1 43 ? -4.035 44.094 5.719 1 24.23 43 GLN B C 1
ATOM 5118 O O . GLN B 1 43 ? -3.092 43.781 4.984 1 24.23 43 GLN B O 1
ATOM 5123 N N . THR B 1 44 ? -3.678 44.688 7.016 1 27.67 44 THR B N 1
ATOM 5124 C CA . THR B 1 44 ? -2.332 45.062 7.441 1 27.67 44 THR B CA 1
ATOM 5125 C C . THR B 1 44 ? -1.578 43.844 7.969 1 27.67 44 THR B C 1
ATOM 5127 O O . THR B 1 44 ? -0.52 43.969 8.586 1 27.67 44 THR B O 1
ATOM 5130 N N . VAL B 1 45 ? -2.037 42.719 7.637 1 27.53 45 VAL B N 1
ATOM 5131 C CA . VAL B 1 45 ? -1.519 41.625 8.43 1 27.53 45 VAL B CA 1
ATOM 5132 C C . VAL B 1 45 ? -0.119 41.25 7.941 1 27.53 45 VAL B C 1
ATOM 5134 O O . VAL B 1 45 ? 0.709 40.781 8.719 1 27.53 45 VAL B O 1
ATOM 5137 N N . SER B 1 46 ? 0.145 41.438 6.629 1 27.39 46 SER B N 1
ATOM 5138 C CA . SER B 1 46 ? 1.391 40.875 6.109 1 27.39 46 SER B CA 1
ATOM 5139 C C . SER B 1 46 ? 2.6 41.656 6.633 1 27.39 46 SER B C 1
ATOM 5141 O O . SER B 1 46 ? 3.617 41.062 6.984 1 27.39 46 SER B O 1
ATOM 5143 N N . GLN B 1 47 ? 2.572 43.062 6.566 1 28.39 47 GLN B N 1
ATOM 5144 C CA . GLN B 1 47 ? 3.73 43.875 6.902 1 28.39 47 GLN B CA 1
ATOM 5145 C C . GLN B 1 47 ? 4.035 43.812 8.398 1 28.39 47 GLN B C 1
ATOM 5147 O O . GLN B 1 47 ? 5.18 44 8.805 1 28.39 47 GLN B O 1
ATOM 5152 N N . LYS B 1 48 ? 3.016 43.656 9.203 1 30.23 48 LYS B N 1
ATOM 5153 C CA . LYS B 1 48 ? 3.145 43.75 10.656 1 30.23 48 LYS B CA 1
ATOM 5154 C C . LYS B 1 48 ? 3.826 42.531 11.227 1 30.23 48 LYS B C 1
ATOM 5156 O O . LYS B 1 48 ? 4.363 42.562 12.336 1 30.23 48 LYS B O 1
ATOM 5161 N N . LEU B 1 49 ? 3.783 41.469 10.523 1 27.72 49 LEU B N 1
ATOM 5162 C CA . LEU B 1 49 ? 4.41 40.281 11.047 1 27.72 49 LEU B CA 1
ATOM 5163 C C . LEU B 1 49 ? 5.93 40.406 11.086 1 27.72 49 LEU B C 1
ATOM 5165 O O . LEU B 1 49 ? 6.578 39.969 12.031 1 27.72 49 LEU B O 1
ATOM 5169 N N . ASP B 1 50 ? 6.578 41.156 10.125 1 30.2 50 ASP B N 1
ATOM 5170 C CA . ASP B 1 50 ? 8.023 41.375 10.125 1 30.2 50 ASP B CA 1
ATOM 5171 C C . ASP B 1 50 ? 8.445 42.281 11.266 1 30.2 50 ASP B C 1
ATOM 5173 O O . ASP B 1 50 ? 9.5 42.094 11.867 1 30.2 50 ASP B O 1
ATOM 5177 N N . GLY B 1 51 ? 7.633 43.375 11.57 1 29.44 51 GLY B N 1
ATOM 5178 C CA . GLY B 1 51 ? 7.953 44.312 12.641 1 29.44 51 GLY B CA 1
ATOM 5179 C C . GLY B 1 51 ? 7.82 43.719 14.023 1 29.44 51 GLY B C 1
ATOM 5180 O O . GLY B 1 51 ? 8.617 44 14.914 1 29.44 51 GLY B O 1
ATOM 5181 N N . ILE B 1 52 ? 6.75 42.938 14.188 1 31.61 52 ILE B N 1
ATOM 5182 C CA . ILE B 1 52 ? 6.504 42.375 15.508 1 31.61 52 ILE B CA 1
ATOM 5183 C C . ILE B 1 52 ? 7.559 41.344 15.828 1 31.61 52 ILE B C 1
ATOM 5185 O O . ILE B 1 52 ? 8.016 41.219 16.969 1 31.61 52 ILE B O 1
ATOM 5189 N N . LEU B 1 53 ? 8.023 40.656 14.883 1 31.08 53 LEU B N 1
ATOM 5190 C CA . LEU B 1 53 ? 9.141 39.75 15.117 1 31.08 53 LEU B CA 1
ATOM 5191 C C . LEU B 1 53 ? 10.391 40.5 15.523 1 31.08 53 LEU B C 1
ATOM 5193 O O . LEU B 1 53 ? 11.164 40.031 16.375 1 31.08 53 LEU B O 1
ATOM 5197 N N . GLN B 1 54 ? 10.648 41.688 14.906 1 31 54 GLN B N 1
ATOM 5198 C CA . GLN B 1 54 ? 11.773 42.531 15.312 1 31 54 GLN B CA 1
ATOM 5199 C C . GLN B 1 54 ? 11.617 43 16.766 1 31 54 GLN B C 1
ATOM 5201 O O . GLN B 1 54 ? 12.586 43 17.531 1 31 54 GLN B O 1
ATOM 5206 N N . THR B 1 55 ? 10.391 43.406 17.156 1 31.81 55 THR B N 1
ATOM 5207 C CA . THR B 1 55 ? 10.219 43.844 18.531 1 31.81 55 THR B CA 1
ATOM 5208 C C . THR B 1 55 ? 10.305 42.656 19.484 1 31.81 55 THR B C 1
ATOM 5210 O O . THR B 1 55 ? 10.875 42.75 20.578 1 31.81 55 THR B O 1
ATOM 5213 N N . MET B 1 56 ? 9.695 41.531 19.156 1 30.98 56 MET B N 1
ATOM 5214 C CA . MET B 1 56 ? 9.914 40.375 20.016 1 30.98 56 MET B CA 1
ATOM 5215 C C . MET B 1 56 ? 11.359 39.906 19.938 1 30.98 56 MET B C 1
ATOM 5217 O O . MET B 1 56 ? 11.922 39.469 20.938 1 30.98 56 MET B O 1
ATOM 5221 N N . PHE B 1 57 ? 12.008 39.938 18.703 1 31.69 57 PHE B N 1
ATOM 5222 C CA . PHE B 1 57 ? 13.438 39.656 18.562 1 31.69 57 PHE B CA 1
ATOM 5223 C C . PHE B 1 57 ? 14.25 40.844 19.094 1 31.69 57 PHE B C 1
ATOM 5225 O O . PHE B 1 57 ? 15.367 40.656 19.594 1 31.69 57 PHE B O 1
ATOM 5232 N N . GLU B 1 58 ? 13.961 42.125 18.812 1 31.45 58 GLU B N 1
ATOM 5233 C CA . GLU B 1 58 ? 14.758 43.25 19.328 1 31.45 58 GLU B CA 1
ATOM 5234 C C . GLU B 1 58 ? 14.867 43.188 20.844 1 31.45 58 GLU B C 1
ATOM 5236 O O . GLU B 1 58 ? 15.867 43.594 21.422 1 31.45 58 GLU B O 1
ATOM 5241 N N . THR B 1 59 ? 13.812 42.812 21.484 1 31.03 59 THR B N 1
ATOM 5242 C CA . THR B 1 59 ? 14.102 42.688 22.906 1 31.03 59 THR B CA 1
ATOM 5243 C C . THR B 1 59 ? 15.109 41.562 23.156 1 31.03 59 THR B C 1
ATOM 5245 O O . THR B 1 59 ? 15.75 41.531 24.203 1 31.03 59 THR B O 1
ATOM 5248 N N . SER B 1 60 ? 15.102 40.5 22.297 1 29.14 60 SER B N 1
ATOM 5249 C CA . SER B 1 60 ? 16.25 39.625 22.453 1 29.14 60 SER B CA 1
ATOM 5250 C C . SER B 1 60 ? 17.422 40.062 21.609 1 29.14 60 SER B C 1
ATOM 5252 O O . SER B 1 60 ? 17.578 39.656 20.453 1 29.14 60 SER B O 1
ATOM 5254 N N . ARG B 1 61 ? 17.719 41.375 21.391 1 27.66 61 ARG B N 1
ATOM 5255 C CA . ARG B 1 61 ? 18.922 41.906 20.766 1 27.66 61 ARG B CA 1
ATOM 5256 C C . ARG B 1 61 ? 20.172 41.188 21.281 1 27.66 61 ARG B C 1
ATOM 5258 O O . ARG B 1 61 ? 20.703 41.531 22.344 1 27.66 61 ARG B O 1
ATOM 5265 N N . CYS B 1 62 ? 20.375 39.969 21 1 26.88 62 CYS B N 1
ATOM 5266 C CA . CYS B 1 62 ? 21.766 39.531 21.016 1 26.88 62 CYS B CA 1
ATOM 5267 C C . CYS B 1 62 ? 22.609 40.344 20.047 1 26.88 62 CYS B C 1
ATOM 5269 O O . CYS B 1 62 ? 22.281 40.438 18.859 1 26.88 62 CYS B O 1
ATOM 5271 N N . THR B 1 63 ? 23.328 41.406 20.391 1 25.91 63 THR B N 1
ATOM 5272 C CA . THR B 1 63 ? 24.469 42.062 19.75 1 25.91 63 THR B CA 1
ATOM 5273 C C . THR B 1 63 ? 25.391 41.031 19.109 1 25.91 63 THR B C 1
ATOM 5275 O O . THR B 1 63 ? 25.953 40.188 19.797 1 25.91 63 THR B O 1
ATOM 5278 N N . PHE B 1 64 ? 25.156 40.625 18 1 25.81 64 PHE B N 1
ATOM 5279 C CA . PHE B 1 64 ? 26.188 40.031 17.172 1 25.81 64 PHE B CA 1
ATOM 5280 C C . PHE B 1 64 ? 27.422 40.938 17.094 1 25.81 64 PHE B C 1
ATOM 5282 O O . PHE B 1 64 ? 27.406 41.969 16.438 1 25.81 64 PHE B O 1
ATOM 5289 N N . ILE B 1 65 ? 28.281 41.156 18.219 1 26.45 65 ILE B N 1
ATOM 5290 C CA . ILE B 1 65 ? 29.609 41.75 18.188 1 26.45 65 ILE B CA 1
ATOM 5291 C C . ILE B 1 65 ? 30.469 41.094 17.125 1 26.45 65 ILE B C 1
ATOM 5293 O O . ILE B 1 65 ? 30.578 39.844 17.078 1 26.45 65 ILE B O 1
ATOM 5297 N N . SER B 1 66 ? 30.812 41.75 16.078 1 25.33 66 SER B N 1
ATOM 5298 C CA . SER B 1 66 ? 31.906 41.594 15.117 1 25.33 66 SER B CA 1
ATOM 5299 C C . SER B 1 66 ? 33.25 41.5 15.82 1 25.33 66 SER B C 1
ATOM 5301 O O . SER B 1 66 ? 34.031 42.469 15.859 1 25.33 66 SER B O 1
ATOM 5303 N N . GLU B 1 67 ? 33.469 41.062 17.172 1 25.92 67 GLU B N 1
ATOM 5304 C CA . GLU B 1 67 ? 34.844 41.062 17.656 1 25.92 67 GLU B CA 1
ATOM 5305 C C . GLU B 1 67 ? 35.781 40.281 16.719 1 25.92 67 GLU B C 1
ATOM 5307 O O . GLU B 1 67 ? 35.344 39.312 16.094 1 25.92 67 GLU B O 1
ATOM 5312 N N . SER B 1 68 ? 36.906 40.969 16.234 1 26.25 68 SER B N 1
ATOM 5313 C CA . SER B 1 68 ? 38.25 40.469 15.969 1 26.25 68 SER B CA 1
ATOM 5314 C C . SER B 1 68 ? 38.625 39.375 16.969 1 26.25 68 SER B C 1
ATOM 5316 O O . SER B 1 68 ? 38.188 39.406 18.109 1 26.25 68 SER B O 1
ATOM 5318 N N . LEU B 1 69 ? 39.188 38.156 16.547 1 26.59 69 LEU B N 1
ATOM 5319 C CA . LEU B 1 69 ? 39.656 36.906 17.188 1 26.59 69 LEU B CA 1
ATOM 5320 C C . LEU B 1 69 ? 40.625 37.25 18.328 1 26.59 69 LEU B C 1
ATOM 5322 O O . LEU B 1 69 ? 41.375 36.375 18.781 1 26.59 69 LEU B O 1
ATOM 5326 N N . GLU B 1 70 ? 41.094 38.531 18.562 1 26.47 70 GLU B N 1
ATOM 5327 C CA . GLU B 1 70 ? 42.062 38.625 19.656 1 26.47 70 GLU B CA 1
ATOM 5328 C C . GLU B 1 70 ? 41.438 38.094 20.953 1 26.47 70 GLU B C 1
ATOM 5330 O O . GLU B 1 70 ? 40.219 38.094 21.125 1 26.47 70 GLU B O 1
ATOM 5335 N N . ASP B 1 71 ? 42.375 37.5 22.016 1 28.45 71 ASP B N 1
ATOM 5336 C CA . ASP B 1 71 ? 42.344 36.812 23.297 1 28.45 71 ASP B CA 1
ATOM 5337 C C . ASP B 1 71 ? 41.375 37.5 24.266 1 28.45 71 ASP B C 1
ATOM 5339 O O . ASP B 1 71 ? 41.375 37.188 25.453 1 28.45 71 ASP B O 1
ATOM 5343 N N . THR B 1 72 ? 41.094 38.781 23.969 1 26.52 72 THR B N 1
ATOM 5344 C CA . THR B 1 72 ? 40.688 39.5 25.156 1 26.52 72 THR B CA 1
ATOM 5345 C C . THR B 1 72 ? 39.438 38.875 25.766 1 26.52 72 THR B C 1
ATOM 5347 O O . THR B 1 72 ? 38.531 38.438 25.047 1 26.52 72 THR B O 1
ATOM 5350 N N . PRO B 1 73 ? 39.5 38.656 27.188 1 27.05 73 PRO B N 1
ATOM 5351 C CA . PRO B 1 73 ? 38.5 38 28.031 1 27.05 73 PRO B CA 1
ATOM 5352 C C . PRO B 1 73 ? 37.094 38.562 27.797 1 27.05 73 PRO B C 1
ATOM 5354 O O . PRO B 1 73 ? 36.906 39.781 27.812 1 27.05 73 PRO B O 1
ATOM 5357 N N . ILE B 1 74 ? 36.5 38.125 26.781 1 31.81 74 ILE B N 1
ATOM 5358 C CA . ILE B 1 74 ? 35.156 38.594 26.516 1 31.81 74 ILE B CA 1
ATOM 5359 C C . ILE B 1 74 ? 34.375 38.781 27.828 1 31.81 74 ILE B C 1
ATOM 5361 O O . ILE B 1 74 ? 34.281 37.844 28.625 1 31.81 74 ILE B O 1
ATOM 5365 N N . PRO B 1 75 ? 34.531 40.031 28.422 1 28.03 75 PRO B N 1
ATOM 5366 C CA . PRO B 1 75 ? 33.844 40.125 29.719 1 28.03 75 PRO B CA 1
ATOM 5367 C C . PRO B 1 75 ? 32.5 39.375 29.75 1 28.03 75 PRO B C 1
ATOM 5369 O O . PRO B 1 75 ? 31.906 39.125 28.703 1 28.03 75 PRO B O 1
ATOM 5372 N N . PRO B 1 76 ? 32.344 38.719 30.938 1 26.39 76 PRO B N 1
ATOM 5373 C CA . PRO B 1 76 ? 31.125 37.938 31.172 1 26.39 76 PRO B CA 1
ATOM 5374 C C . PRO B 1 76 ? 29.859 38.656 30.703 1 26.39 76 PRO B C 1
ATOM 5376 O O . PRO B 1 76 ? 29.656 39.812 31.047 1 26.39 76 PRO B O 1
ATOM 5379 N N . GLN B 1 77 ? 29.766 38.688 29.422 1 27.92 77 GLN B N 1
ATOM 5380 C CA . GLN B 1 77 ? 28.562 39.375 28.969 1 27.92 77 GLN B CA 1
ATOM 5381 C C . GLN B 1 77 ? 27.438 39.219 30 1 27.92 77 GLN B C 1
ATOM 5383 O O . GLN B 1 77 ? 27.25 38.156 30.578 1 27.92 77 GLN B O 1
ATOM 5388 N N . PRO B 1 78 ? 27.141 40.375 30.688 1 26.56 78 PRO B N 1
ATOM 5389 C CA . PRO B 1 78 ? 26.094 40.25 31.703 1 26.56 78 PRO B CA 1
ATOM 5390 C C . PRO B 1 78 ? 25.016 39.25 31.297 1 26.56 78 PRO B C 1
ATOM 5392 O O . PRO B 1 78 ? 24.828 38.969 30.109 1 26.56 78 PRO B O 1
ATOM 5395 N N . ASP B 1 79 ? 24.734 38.344 32.219 1 26.78 79 ASP B N 1
ATOM 5396 C CA . ASP B 1 79 ? 23.609 37.406 32.312 1 26.78 79 ASP B CA 1
ATOM 5397 C C . ASP B 1 79 ? 22.359 38 31.688 1 26.78 79 ASP B C 1
ATOM 5399 O O . ASP B 1 79 ? 21.828 39.031 32.156 1 26.78 79 ASP B O 1
ATOM 5403 N N . TYR B 1 80 ? 22.422 38.312 30.438 1 27.92 80 TYR B N 1
ATOM 5404 C CA . TYR B 1 80 ? 21.125 38.656 29.859 1 27.92 80 TYR B CA 1
ATOM 5405 C C . TYR B 1 80 ? 20 38.062 30.688 1 27.92 80 TYR B C 1
ATOM 5407 O O . TYR B 1 80 ? 19.906 36.844 30.828 1 27.92 80 TYR B O 1
ATOM 5415 N N . ASP B 1 81 ? 19.734 38.75 31.812 1 28.05 81 ASP B N 1
ATOM 5416 C CA . ASP B 1 81 ? 18.594 38.625 32.719 1 28.05 81 ASP B CA 1
ATOM 5417 C C . ASP B 1 81 ? 17.344 38.156 31.953 1 28.05 81 ASP B C 1
ATOM 5419 O O . ASP B 1 81 ? 17.047 38.688 30.859 1 28.05 81 ASP B O 1
ATOM 5423 N N . CYS B 1 82 ? 17 36.969 31.938 1 32.41 82 CYS B N 1
ATOM 5424 C CA . CYS B 1 82 ? 15.648 36.406 31.906 1 32.41 82 CYS B CA 1
ATOM 5425 C C . CYS B 1 82 ? 14.617 37.5 32.281 1 32.41 82 CYS B C 1
ATOM 5427 O O . CYS B 1 82 ? 14.539 37.906 33.438 1 32.41 82 CYS B O 1
ATOM 5429 N N . GLY B 1 83 ? 14.586 38.688 31.578 1 33.94 83 GLY B N 1
ATOM 5430 C CA . GLY B 1 83 ? 13.562 39.688 31.828 1 33.94 83 GLY B CA 1
ATOM 5431 C C . GLY B 1 83 ? 12.391 39.156 32.625 1 33.94 83 GLY B C 1
ATOM 5432 O O . GLY B 1 83 ? 12.289 37.938 32.875 1 33.94 83 GLY B O 1
ATOM 5433 N N . PRO B 1 84 ? 11.477 40.094 33.219 1 37.78 84 PRO B N 1
ATOM 5434 C CA . PRO B 1 84 ? 10.344 39.688 34.062 1 37.78 84 PRO B CA 1
ATOM 5435 C C . PRO B 1 84 ? 9.547 38.531 33.469 1 37.78 84 PRO B C 1
ATOM 5437 O O . PRO B 1 84 ? 8.758 38.719 32.531 1 37.78 84 PRO B O 1
ATOM 5440 N N . ALA B 1 85 ? 9.906 37.469 33.188 1 46.91 85 ALA B N 1
ATOM 5441 C CA . ALA B 1 85 ? 9.523 36.094 32.781 1 46.91 85 ALA B CA 1
ATOM 5442 C C . ALA B 1 85 ? 8.117 35.781 33.281 1 46.91 85 ALA B C 1
ATOM 5444 O O . ALA B 1 85 ? 7.566 36.469 34.125 1 46.91 85 ALA B O 1
ATOM 5445 N N . PHE B 1 86 ? 7.598 34.312 32.594 1 64.25 86 PHE B N 1
ATOM 5446 C CA . PHE B 1 86 ? 6.215 33.844 32.594 1 64.25 86 PHE B CA 1
ATOM 5447 C C . PHE B 1 86 ? 5.68 33.688 34 1 64.25 86 PHE B C 1
ATOM 5449 O O . PHE B 1 86 ? 5.602 32.594 34.531 1 64.25 86 PHE B O 1
ATOM 5456 N N . SER B 1 87 ? 5.777 34.781 34.594 1 80.88 87 SER B N 1
ATOM 5457 C CA . SER B 1 87 ? 5.168 34.844 35.938 1 80.88 87 SER B CA 1
ATOM 5458 C C . SER B 1 87 ? 3.645 34.844 35.844 1 80.88 87 SER B C 1
ATOM 5460 O O . SER B 1 87 ? 3.078 35.125 34.781 1 80.88 87 SER B O 1
ATOM 5462 N N . LEU B 1 88 ? 3.066 34.469 36.875 1 86.75 88 LEU B N 1
ATOM 5463 C CA . LEU B 1 88 ? 1.61 34.406 36.938 1 86.75 88 LEU B CA 1
ATOM 5464 C C . LEU B 1 88 ? 1.023 35.812 36.938 1 86.75 88 LEU B C 1
ATOM 5466 O O . LEU B 1 88 ? -0.092 36.031 36.469 1 86.75 88 LEU B O 1
ATOM 5470 N N . GLU B 1 89 ? 1.871 36.812 37.344 1 86.75 89 GLU B N 1
ATOM 5471 C CA . GLU B 1 89 ? 1.429 38.219 37.312 1 86.75 89 GLU B CA 1
ATOM 5472 C C . GLU B 1 89 ? 1.321 38.719 35.875 1 86.75 89 GLU B C 1
ATOM 5474 O O . GLU B 1 89 ? 0.379 39.438 35.531 1 86.75 89 GLU B O 1
ATOM 5479 N N . ALA B 1 90 ? 2.354 38.344 35.188 1 88.94 90 ALA B N 1
ATOM 5480 C CA . ALA B 1 90 ? 2.318 38.719 33.75 1 88.94 90 ALA B CA 1
ATOM 5481 C C . ALA B 1 90 ? 1.11 38.125 33.062 1 88.94 90 ALA B C 1
ATOM 5483 O O . ALA B 1 90 ? 0.508 38.75 32.188 1 88.94 90 ALA B O 1
ATOM 5484 N N . LEU B 1 91 ? 0.75 36.875 33.469 1 92.69 91 LEU B N 1
ATOM 5485 C CA . LEU B 1 91 ? -0.403 36.188 32.875 1 92.69 91 LEU B CA 1
ATOM 5486 C C . LEU B 1 91 ? -1.696 36.906 33.25 1 92.69 91 LEU B C 1
ATOM 5488 O O . LEU B 1 91 ? -2.592 37.062 32.406 1 92.69 91 LEU B O 1
ATOM 5492 N N . ARG B 1 92 ? -1.813 37.438 34.438 1 91.12 92 ARG B N 1
ATOM 5493 C CA . ARG B 1 92 ? -2.996 38.156 34.875 1 91.12 92 ARG B CA 1
ATOM 5494 C C . ARG B 1 92 ? -3.172 39.469 34.062 1 91.12 92 ARG B C 1
ATOM 5496 O O . ARG B 1 92 ? -4.297 39.844 33.719 1 91.12 92 ARG B O 1
ATOM 5503 N N . THR B 1 93 ? -2.02 40.031 33.781 1 90.56 93 THR B N 1
ATOM 5504 C CA . THR B 1 93 ? -2.064 41.25 33 1 90.56 93 THR B CA 1
ATOM 5505 C C . THR B 1 93 ? -2.539 40.969 31.578 1 90.56 93 THR B C 1
ATOM 5507 O O . THR B 1 93 ? -3.34 41.719 31.016 1 90.56 93 THR B O 1
ATOM 5510 N N . LEU B 1 94 ? -2.008 39.844 31.062 1 91.06 94 LEU B N 1
ATOM 5511 C CA . LEU B 1 94 ? -2.381 39.469 29.719 1 91.06 94 LEU B CA 1
ATOM 5512 C C . LEU B 1 94 ? -3.861 39.094 29.641 1 91.06 94 LEU B C 1
ATOM 5514 O O . LEU B 1 94 ? -4.523 39.406 28.641 1 91.06 94 LEU B O 1
ATOM 5518 N N . LEU B 1 95 ? -4.402 38.5 30.734 1 92.69 95 LEU B N 1
ATOM 5519 C CA . LEU B 1 95 ? -5.789 38.031 30.781 1 92.69 95 LEU B CA 1
ATOM 5520 C C . LEU B 1 95 ? -6.715 39.125 31.281 1 92.69 95 LEU B C 1
ATOM 5522 O O . LEU B 1 95 ? -7.93 38.938 31.359 1 92.69 95 LEU B O 1
ATOM 5526 N N . GLN B 1 96 ? -6.18 40.281 31.656 1 88.06 96 GLN B N 1
ATOM 5527 C CA . GLN B 1 96 ? -6.938 41.438 32.094 1 88.06 96 GLN B CA 1
ATOM 5528 C C . GLN B 1 96 ? -7.73 41.125 33.375 1 88.06 96 GLN B C 1
ATOM 5530 O O . GLN B 1 96 ? -8.93 41.406 33.438 1 88.06 96 GLN B O 1
ATOM 5535 N N . VAL B 1 97 ? -7.09 40.375 34.25 1 87.75 97 VAL B N 1
ATOM 5536 C CA . VAL B 1 97 ? -7.668 40.062 35.562 1 87.75 97 VAL B CA 1
ATOM 5537 C C . VAL B 1 97 ? -6.906 40.844 36.625 1 87.75 97 VAL B C 1
ATOM 5539 O O . VAL B 1 97 ? -5.727 41.156 36.469 1 87.75 97 VAL B O 1
ATOM 5542 N N . PRO B 1 98 ? -7.629 41.219 37.656 1 79.12 98 PRO B N 1
ATOM 5543 C CA . PRO B 1 98 ? -6.973 42 38.688 1 79.12 98 PRO B CA 1
ATOM 5544 C C . PRO B 1 98 ? -5.781 41.281 39.312 1 79.12 98 PRO B C 1
ATOM 5546 O O . PRO B 1 98 ? -5.801 40.062 39.438 1 79.12 98 PRO B O 1
ATOM 5549 N N . LEU B 1 99 ? -4.652 41.938 39.562 1 69.44 99 LEU B N 1
ATOM 5550 C CA . LEU B 1 99 ? -3.377 41.406 40.031 1 69.44 99 LEU B CA 1
ATOM 5551 C C . LEU B 1 99 ? -3.516 40.812 41.438 1 69.44 99 LEU B C 1
ATOM 5553 O O . LEU B 1 99 ? -2.842 39.844 41.781 1 69.44 99 LEU B O 1
ATOM 5557 N N . LYS B 1 100 ? -4.172 41.594 42.406 1 62.59 100 LYS B N 1
ATOM 5558 C CA . LYS B 1 100 ? -4.312 41.062 43.75 1 62.59 100 LYS B CA 1
ATOM 5559 C C . LYS B 1 100 ? -5.645 40.344 43.938 1 62.59 100 LYS B C 1
ATOM 5561 O O . LYS B 1 100 ? -6.703 40.906 43.625 1 62.59 100 LYS B O 1
ATOM 5566 N N . PRO B 1 101 ? -5.605 39 43.844 1 54.25 101 PRO B N 1
ATOM 5567 C CA . PRO B 1 101 ? -6.863 38.312 44.094 1 54.25 101 PRO B CA 1
ATOM 5568 C C . PRO B 1 101 ? -7.605 38.844 45.312 1 54.25 101 PRO B C 1
ATOM 5570 O O . PRO B 1 101 ? -7.031 38.938 46.406 1 54.25 101 PRO B O 1
ATOM 5573 N N . SER B 1 102 ? -8.305 39.844 45.188 1 48.69 102 SER B N 1
ATOM 5574 C CA . SER B 1 102 ? -8.984 40.219 46.438 1 48.69 102 SER B CA 1
ATOM 5575 C C . SER B 1 102 ? -9.758 39.031 47.031 1 48.69 102 SER B C 1
ATOM 5577 O O . SER B 1 102 ? -10.742 38.562 46.438 1 48.69 102 SER B O 1
ATOM 5579 N N . LEU B 1 103 ? -9.047 38.062 47.469 1 44.44 103 LEU B N 1
ATOM 5580 C CA . LEU B 1 103 ? -9.633 36.938 48.188 1 44.44 103 LEU B CA 1
ATOM 5581 C C . LEU B 1 103 ? -10.969 37.312 48.812 1 44.44 103 LEU B C 1
ATOM 5583 O O . LEU B 1 103 ? -11.828 36.469 49.031 1 44.44 103 LEU B O 1
ATOM 5587 N N . ASN B 1 104 ? -10.938 38.438 49.469 1 42.94 104 ASN B N 1
ATOM 5588 C CA . ASN B 1 104 ? -12.023 38.844 50.375 1 42.94 104 ASN B CA 1
ATOM 5589 C C . ASN B 1 104 ? -13.156 39.531 49.625 1 42.94 104 ASN B C 1
ATOM 5591 O O . ASN B 1 104 ? -13.812 40.406 50.156 1 42.94 104 ASN B O 1
ATOM 5595 N N . ALA B 1 105 ? -13.18 39.5 48.344 1 48.62 105 ALA B N 1
ATOM 5596 C CA . ALA B 1 105 ? -14.328 40.219 47.844 1 48.62 105 ALA B CA 1
ATOM 5597 C C . ALA B 1 105 ? -15.641 39.594 48.312 1 48.62 105 ALA B C 1
ATOM 5599 O O . ALA B 1 105 ? -15.914 38.438 48.031 1 48.62 105 ALA B O 1
ATOM 5600 N N . ILE B 1 106 ? -16.062 40 49.375 1 49.69 106 ILE B N 1
ATOM 5601 C CA . ILE B 1 106 ? -17.359 39.719 50 1 49.69 106 ILE B CA 1
ATOM 5602 C C . ILE B 1 106 ? -18.469 39.844 48.969 1 49.69 106 ILE B C 1
ATOM 5604 O O . ILE B 1 106 ? -18.531 40.844 48.219 1 49.69 106 ILE B O 1
ATOM 5608 N N . PRO B 1 107 ? -19.031 38.688 48.562 1 52.59 107 PRO B N 1
ATOM 5609 C CA . PRO B 1 107 ? -20.234 38.781 47.75 1 52.59 107 PRO B CA 1
ATOM 5610 C C . PRO B 1 107 ? -21.094 40 48.062 1 52.59 107 PRO B C 1
ATOM 5612 O O . PRO B 1 107 ? -21.078 40.5 49.188 1 52.59 107 PRO B O 1
ATOM 5615 N N . ASP B 1 108 ? -21.359 40.781 47.125 1 52.16 108 ASP B N 1
ATOM 5616 C CA . ASP B 1 108 ? -22.344 41.812 47.406 1 52.16 108 ASP B CA 1
ATOM 5617 C C . ASP B 1 108 ? -23.547 41.281 48.156 1 52.16 108 ASP B C 1
ATOM 5619 O O . ASP B 1 108 ? -24.188 40.312 47.719 1 52.16 108 ASP B O 1
ATOM 5623 N N . LYS B 1 109 ? -23.562 41.562 49.438 1 54.62 109 LYS B N 1
ATOM 5624 C CA . LYS B 1 109 ? -24.641 41.125 50.312 1 54.62 109 LYS B CA 1
ATOM 5625 C C . LYS B 1 109 ? -26 41.219 49.625 1 54.62 109 LYS B C 1
ATOM 5627 O O . LYS B 1 109 ? -26.922 40.469 49.938 1 54.62 109 LYS B O 1
ATOM 5632 N N . ASN B 1 110 ? -26.141 42.219 48.781 1 54.41 110 ASN B N 1
ATOM 5633 C CA . ASN B 1 110 ? -27.484 42.438 48.25 1 54.41 110 ASN B CA 1
ATOM 5634 C C . ASN B 1 110 ? -27.703 41.656 46.969 1 54.41 110 ASN B C 1
ATOM 5636 O O . ASN B 1 110 ? -28.781 41.719 46.344 1 54.41 110 ASN B O 1
ATOM 5640 N N . ALA B 1 111 ? -26.641 41 46.406 1 54.62 111 ALA B N 1
ATOM 5641 C CA . ALA B 1 111 ? -26.844 40.312 45.125 1 54.62 111 ALA B CA 1
ATOM 5642 C C . ALA B 1 111 ? -27.219 38.844 45.375 1 54.62 111 ALA B C 1
ATOM 5644 O O . ALA B 1 111 ? -26.812 38.25 46.344 1 54.62 111 ALA B O 1
ATOM 5645 N N . PRO B 1 112 ? -28.281 38.344 44.875 1 53.84 112 PRO B N 1
ATOM 5646 C CA . PRO B 1 112 ? -28.734 36.969 45.031 1 53.84 112 PRO B CA 1
ATOM 5647 C C . PRO B 1 112 ? -27.594 35.969 44.906 1 53.84 112 PRO B C 1
ATOM 5649 O O . PRO B 1 112 ? -26.641 36.219 44.156 1 53.84 112 PRO B O 1
ATOM 5652 N N . VAL B 1 113 ? -27.578 35.062 45.906 1 49.78 113 VAL B N 1
ATOM 5653 C CA . VAL B 1 113 ? -26.641 33.938 45.938 1 49.78 113 VAL B CA 1
ATOM 5654 C C . VAL B 1 113 ? -26.734 33.125 44.656 1 49.78 113 VAL B C 1
ATOM 5656 O O . VAL B 1 113 ? -27.781 32.594 44.312 1 49.78 113 VAL B O 1
ATOM 5659 N N . GLY B 1 114 ? -26.094 33.469 43.562 1 54.31 114 GLY B N 1
ATOM 5660 C CA . GLY B 1 114 ? -25.969 32.719 42.312 1 54.31 114 GLY B CA 1
ATOM 5661 C C . GLY B 1 114 ? -24.516 32.406 41.969 1 54.31 114 GLY B C 1
ATOM 5662 O O . GLY B 1 114 ? -23.594 32.844 42.656 1 54.31 114 GLY B O 1
ATOM 5663 N N . LEU B 1 115 ? -24.312 31.453 41.094 1 61.22 115 LEU B N 1
ATOM 5664 C CA . LEU B 1 115 ? -23 31 40.656 1 61.22 115 LEU B CA 1
ATOM 5665 C C . LEU B 1 115 ? -22.125 32.188 40.281 1 61.22 115 LEU B C 1
ATOM 5667 O O . LEU B 1 115 ? -20.891 32.125 40.375 1 61.22 115 LEU B O 1
ATOM 5671 N N . GLU B 1 116 ? -22.844 33.312 40.156 1 62 116 GLU B N 1
ATOM 5672 C CA . GLU B 1 116 ? -22.062 34.469 39.719 1 62 116 GLU B CA 1
ATOM 5673 C C . GLU B 1 116 ? -21.625 35.344 40.875 1 62 116 GLU B C 1
ATOM 5675 O O . GLU B 1 116 ? -20.781 36.219 40.719 1 62 116 GLU B O 1
ATOM 5680 N N . ASN B 1 117 ? -22.266 34.969 42 1 64.44 117 ASN B N 1
ATOM 5681 C CA . ASN B 1 117 ? -21.953 35.844 43.156 1 64.44 117 ASN B CA 1
ATOM 5682 C C . ASN B 1 117 ? -21.438 35.031 44.344 1 64.44 117 ASN B C 1
ATOM 5684 O O . ASN B 1 117 ? -22.031 35.031 45.406 1 64.44 117 ASN B O 1
ATOM 5688 N N . MET B 1 118 ? -20.5 34.25 44.062 1 68.31 118 MET B N 1
ATOM 5689 C CA . MET B 1 118 ? -19.891 33.469 45.125 1 68.31 118 MET B CA 1
ATOM 5690 C C . MET B 1 118 ? -18.516 34.031 45.5 1 68.31 118 MET B C 1
ATOM 5692 O O . MET B 1 118 ? -17.891 34.719 44.688 1 68.31 118 MET B O 1
ATOM 5696 N N . PRO B 1 119 ? -18.125 33.75 46.812 1 67.12 119 PRO B N 1
ATOM 5697 C CA . PRO B 1 119 ? -16.766 34.156 47.156 1 67.12 119 PRO B CA 1
ATOM 5698 C C . PRO B 1 119 ? -15.703 33.531 46.281 1 67.12 119 PRO B C 1
ATOM 5700 O O . PRO B 1 119 ? -15.914 32.406 45.75 1 67.12 119 PRO B O 1
ATOM 5703 N N . LYS B 1 120 ? -14.602 34.156 46.062 1 68.19 120 LYS B N 1
ATOM 5704 C CA . LYS B 1 120 ? -13.547 33.75 45.125 1 68.19 120 LYS B CA 1
ATOM 5705 C C . LYS B 1 120 ? -12.984 32.406 45.5 1 68.19 120 LYS B C 1
ATOM 5707 O O . LYS B 1 120 ? -12.656 31.594 44.625 1 68.19 120 LYS B O 1
ATOM 5712 N N . ASN B 1 121 ? -12.883 32.156 46.812 1 70.44 121 ASN B N 1
ATOM 5713 C CA . ASN B 1 121 ? -12.328 30.891 47.25 1 70.44 121 ASN B CA 1
ATOM 5714 C C . ASN B 1 121 ? -13.219 29.719 46.875 1 70.44 121 ASN B C 1
ATOM 5716 O O . ASN B 1 121 ? -12.727 28.625 46.594 1 70.44 121 ASN B O 1
ATOM 5720 N N . VAL B 1 122 ? -14.398 30.062 46.781 1 75.38 122 VAL B N 1
ATOM 5721 C CA . VAL B 1 122 ? -15.344 29.016 46.438 1 75.38 122 VAL B CA 1
ATOM 5722 C C . VAL B 1 122 ? -15.242 28.703 44.938 1 75.38 122 VAL B C 1
ATOM 5724 O O . VAL B 1 122 ? -15.352 27.547 44.531 1 75.38 122 VAL B O 1
ATOM 5727 N N . TYR B 1 123 ? -14.945 29.75 44.25 1 78.81 123 TYR B N 1
ATOM 5728 C CA . TYR B 1 123 ? -14.797 29.531 42.812 1 78.81 123 TYR B CA 1
ATOM 5729 C C . TYR B 1 123 ? -13.602 28.625 42.5 1 78.81 123 TYR B C 1
ATOM 5731 O O . TYR B 1 123 ? -13.703 27.703 41.688 1 78.81 123 TYR B O 1
ATOM 5739 N N . SER B 1 124 ? -12.531 28.906 43.156 1 80.25 124 SER B N 1
ATOM 5740 C CA . SER B 1 124 ? -11.328 28.109 42.938 1 80.25 124 SER B CA 1
ATOM 5741 C C . SER B 1 124 ? -11.586 26.625 43.25 1 80.25 124 SER B C 1
ATOM 5743 O O . SER B 1 124 ? -11.102 25.75 42.531 1 80.25 124 SER B O 1
ATOM 5745 N N . TYR B 1 125 ? -12.344 26.469 44.25 1 78.81 125 TYR B N 1
ATOM 5746 C CA . TYR B 1 125 ? -12.664 25.094 44.625 1 78.81 125 TYR B CA 1
ATOM 5747 C C . TYR B 1 125 ? -13.547 24.438 43.562 1 78.81 125 TYR B C 1
ATOM 5749 O O . TYR B 1 125 ? -13.297 23.297 43.156 1 78.81 125 TYR B O 1
ATOM 5757 N N . ILE B 1 126 ? -14.508 25.125 43.125 1 79.88 126 ILE B N 1
ATOM 5758 C CA . ILE B 1 126 ? -15.445 24.594 42.125 1 79.88 126 ILE B CA 1
ATOM 5759 C C . ILE B 1 126 ? -14.711 24.266 40.844 1 79.88 126 ILE B C 1
ATOM 5761 O O . ILE B 1 126 ? -14.898 23.188 40.281 1 79.88 126 ILE B O 1
ATOM 5765 N N . PHE B 1 127 ? -13.82 25.188 40.469 1 87.5 127 PHE B N 1
ATOM 5766 C CA . PHE B 1 127 ? -13.117 25 39.219 1 87.5 127 PHE B CA 1
ATOM 5767 C C . PHE B 1 127 ? -12.117 23.844 39.312 1 87.5 127 PHE B C 1
ATOM 5769 O O . PHE B 1 127 ? -11.82 23.188 38.312 1 87.5 127 PHE B O 1
ATOM 5776 N N . THR B 1 128 ? -11.703 23.531 40.469 1 84.69 128 THR B N 1
ATOM 5777 C CA . THR B 1 128 ? -10.742 22.453 40.688 1 84.69 128 THR B CA 1
ATOM 5778 C C . THR B 1 128 ? -11.445 21.094 40.656 1 84.69 128 THR B C 1
ATOM 5780 O O . THR B 1 128 ? -10.867 20.094 40.188 1 84.69 128 THR B O 1
ATOM 5783 N N . VAL B 1 129 ? -12.68 21.094 41.031 1 80.69 129 VAL B N 1
ATOM 5784 C CA . VAL B 1 129 ? -13.391 19.828 41.125 1 80.69 129 VAL B CA 1
ATOM 5785 C C . VAL B 1 129 ? -14.07 19.5 39.812 1 80.69 129 VAL B C 1
ATOM 5787 O O . VAL B 1 129 ? -14.164 18.312 39.438 1 80.69 129 VAL B O 1
ATOM 5790 N N . LEU B 1 130 ? -14.414 20.438 39.062 1 84.44 130 LEU B N 1
ATOM 5791 C CA . LEU B 1 130 ? -15.086 20.219 37.781 1 84.44 130 LEU B CA 1
ATOM 5792 C C . LEU B 1 130 ? -14.102 19.719 36.75 1 84.44 130 LEU B C 1
ATOM 5794 O O . LEU B 1 130 ? -12.898 19.984 36.844 1 84.44 130 LEU B O 1
ATOM 5798 N N . ASP B 1 131 ? -14.648 18.938 35.812 1 85.75 131 ASP B N 1
ATOM 5799 C CA . ASP B 1 131 ? -13.805 18.547 34.688 1 85.75 131 ASP B CA 1
ATOM 5800 C C . ASP B 1 131 ? -13.422 19.766 33.844 1 85.75 131 ASP B C 1
ATOM 5802 O O . ASP B 1 131 ? -14.164 20.75 33.781 1 85.75 131 ASP B O 1
ATOM 5806 N N . MET B 1 132 ? -12.344 19.734 33.312 1 89.94 132 MET B N 1
ATOM 5807 C CA . MET B 1 132 ? -11.781 20.875 32.594 1 89.94 132 MET B CA 1
ATOM 5808 C C . MET B 1 132 ? -12.711 21.312 31.469 1 89.94 132 MET B C 1
ATOM 5810 O O . MET B 1 132 ? -12.797 22.5 31.156 1 89.94 132 MET B O 1
ATOM 5814 N N . ARG B 1 133 ? -13.453 20.391 30.828 1 86.69 133 ARG B N 1
ATOM 5815 C CA . ARG B 1 133 ? -14.375 20.734 29.75 1 86.69 133 ARG B CA 1
ATOM 5816 C C . ARG B 1 133 ? -15.539 21.578 30.266 1 86.69 133 ARG B C 1
ATOM 5818 O O . ARG B 1 133 ? -15.992 22.5 29.578 1 86.69 133 ARG B O 1
ATOM 5825 N N . SER B 1 134 ? -15.883 21.219 31.422 1 86 134 SER B N 1
ATOM 5826 C CA . SER B 1 134 ? -16.953 21.984 32.031 1 86 134 SER B CA 1
ATOM 5827 C C . SER B 1 134 ? -16.5 23.406 32.406 1 86 134 SER B C 1
ATOM 5829 O O . SER B 1 134 ? -17.25 24.359 32.25 1 86 134 SER B O 1
ATOM 5831 N N . VAL B 1 135 ? -15.289 23.484 32.906 1 89.38 135 VAL B N 1
ATOM 5832 C CA . VAL B 1 135 ? -14.734 24.797 33.219 1 89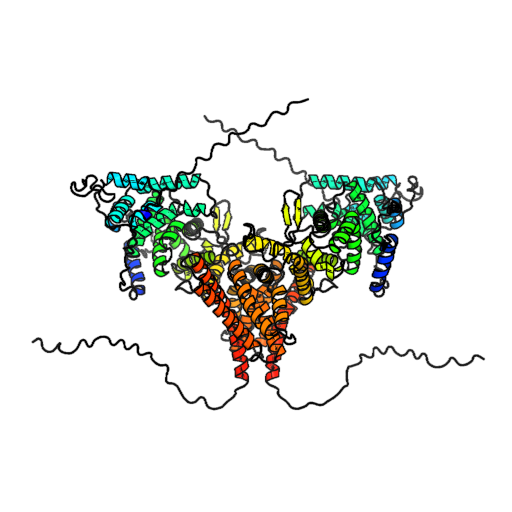.38 135 VAL B CA 1
ATOM 5833 C C . VAL B 1 135 ? -14.641 25.641 31.953 1 89.38 135 VAL B C 1
ATOM 5835 O O . VAL B 1 135 ? -14.93 26.844 31.969 1 89.38 135 VAL B O 1
ATOM 5838 N N . SER B 1 136 ? -14.227 25.016 30.844 1 91.06 136 SER B N 1
ATOM 5839 C CA . SER B 1 136 ? -14.133 25.688 29.547 1 91.06 136 SER B CA 1
ATOM 5840 C C . SER B 1 136 ? -15.5 26.188 29.094 1 91.06 136 SER B C 1
ATOM 5842 O O . SER B 1 136 ? -15.625 27.328 28.625 1 91.06 136 SER B O 1
ATOM 5844 N N . THR B 1 137 ? -16.5 25.406 29.297 1 88.38 137 THR B N 1
ATOM 5845 C CA . THR B 1 137 ? -17.859 25.797 28.922 1 88.38 137 THR B CA 1
ATOM 5846 C C . THR B 1 137 ? -18.344 26.953 29.797 1 88.38 137 THR B C 1
ATOM 5848 O O . THR B 1 137 ? -19.031 27.859 29.312 1 88.38 137 THR B O 1
ATOM 5851 N N . LEU B 1 138 ? -18.016 26.922 31.047 1 85.06 138 LEU B N 1
ATOM 5852 C CA . LEU B 1 138 ? -18.406 27.953 31.984 1 85.06 138 LEU B CA 1
ATOM 5853 C C . LEU B 1 138 ? -17.797 29.297 31.594 1 85.06 138 LEU B C 1
ATOM 5855 O O . LEU B 1 138 ? -18.422 30.359 31.797 1 85.06 138 LEU B O 1
ATOM 5859 N N . SER B 1 139 ? -16.641 29.266 31.016 1 89.06 139 SER B N 1
ATOM 5860 C CA . SER B 1 139 ? -15.961 30.5 30.625 1 89.06 139 SER B CA 1
ATOM 5861 C C . SER B 1 139 ? -16.672 31.172 29.453 1 89.06 139 SER B C 1
ATOM 5863 O O . SER B 1 139 ? -16.469 32.375 29.203 1 89.06 139 SER B O 1
ATOM 5865 N N . LEU B 1 140 ? -17.547 30.469 28.812 1 88.38 140 LEU B N 1
ATOM 5866 C CA . LEU B 1 140 ? -18.219 31 27.641 1 88.38 140 LEU B CA 1
ATOM 5867 C C . LEU B 1 140 ? -19.641 31.438 27.969 1 88.38 140 LEU B C 1
ATOM 5869 O O . LEU B 1 140 ? -20.375 31.922 27.094 1 88.38 140 LEU B O 1
ATOM 5873 N N . VAL B 1 141 ? -20.031 31.328 29.203 1 80.44 141 VAL B N 1
ATOM 5874 C CA . VAL B 1 141 ? -21.406 31.594 29.609 1 80.44 141 VAL B CA 1
ATOM 5875 C C . VAL B 1 141 ? -21.625 33.094 29.781 1 80.44 141 VAL B C 1
ATOM 5877 O O . VAL B 1 141 ? -22.625 33.656 29.328 1 80.44 141 VAL B O 1
ATOM 5880 N N . SER B 1 142 ? -20.672 33.812 30.531 1 80.81 142 SER B N 1
ATOM 5881 C CA . SER B 1 142 ? -20.797 35.25 30.781 1 80.81 142 SER B CA 1
ATOM 5882 C C . SER B 1 142 ? -19.438 35.906 30.938 1 80.81 142 SER B C 1
ATOM 5884 O O . SER B 1 142 ? -18.438 35.219 31.141 1 80.81 142 SER B O 1
ATOM 5886 N N . THR B 1 143 ? -19.438 37.125 30.859 1 84.06 143 THR B N 1
ATOM 5887 C CA . THR B 1 143 ? -18.203 37.875 31 1 84.06 143 THR B CA 1
ATOM 5888 C C . THR B 1 143 ? -17.672 37.781 32.438 1 84.06 143 THR B C 1
ATOM 5890 O O . THR B 1 143 ? -16.453 37.719 32.656 1 84.06 143 THR B O 1
ATOM 5893 N N . LYS B 1 144 ? -18.609 37.75 33.312 1 82 144 LYS B N 1
ATOM 5894 C CA . LYS B 1 144 ? -18.219 37.625 34.719 1 82 144 LYS B CA 1
ATOM 5895 C C . LYS B 1 144 ? -17.578 36.281 35 1 82 144 LYS B C 1
ATOM 5897 O O . LYS B 1 144 ? -16.531 36.188 35.656 1 82 144 LYS B O 1
ATOM 5902 N N . MET B 1 145 ? -18.203 35.344 34.5 1 83.25 145 MET B N 1
ATOM 5903 C CA . MET B 1 145 ? -17.672 33.969 34.688 1 83.25 145 MET B CA 1
ATOM 5904 C C . MET B 1 145 ? -16.344 33.812 33.969 1 83.25 145 MET B C 1
ATOM 5906 O O . MET B 1 145 ? -15.445 33.125 34.469 1 83.25 145 MET B O 1
ATOM 5910 N N . SER B 1 146 ? -16.266 34.406 32.844 1 87.94 146 SER B N 1
ATOM 5911 C CA . SER B 1 146 ? -15.016 34.344 32.062 1 87.94 146 SER B CA 1
ATOM 5912 C C . SER B 1 146 ? -13.867 34.969 32.844 1 87.94 146 SER B C 1
ATOM 5914 O O . SER B 1 146 ? -12.758 34.406 32.875 1 87.94 146 SER B O 1
ATOM 5916 N N . SER B 1 147 ? -14.211 35.969 33.5 1 87.62 147 SER B N 1
ATOM 5917 C CA . SER B 1 147 ? -13.195 36.656 34.281 1 87.62 147 SER B CA 1
ATOM 5918 C C . SER B 1 147 ? -12.766 35.812 35.469 1 87.62 147 SER B C 1
ATOM 5920 O O . SER B 1 147 ? -11.586 35.812 35.844 1 87.62 147 SER B O 1
ATOM 5922 N N . ARG B 1 148 ? -13.695 35.125 36.031 1 86.69 148 ARG B N 1
ATOM 5923 C CA . ARG B 1 148 ? -13.383 34.281 37.156 1 86.69 148 ARG B CA 1
ATOM 5924 C C . ARG B 1 148 ? -12.516 33.094 36.75 1 86.69 148 ARG B C 1
ATOM 5926 O O . ARG B 1 148 ? -11.594 32.688 37.469 1 86.69 148 ARG B O 1
ATOM 5933 N N . VAL B 1 149 ? -12.828 32.562 35.625 1 91.19 149 VAL B N 1
ATOM 5934 C CA . VAL B 1 149 ? -12.047 31.422 35.125 1 91.19 149 VAL B CA 1
ATOM 5935 C C . VAL B 1 149 ? -10.641 31.891 34.75 1 91.19 149 VAL B C 1
ATOM 5937 O O . VAL B 1 149 ? -9.656 31.203 35.031 1 91.19 149 VAL B O 1
ATOM 5940 N N . ARG B 1 150 ? -10.547 33.062 34.125 1 93.06 150 ARG B N 1
ATOM 5941 C CA . ARG B 1 150 ? -9.25 33.656 33.812 1 93.06 150 ARG B CA 1
ATOM 5942 C C . ARG B 1 150 ? -8.414 33.844 35.062 1 93.06 150 ARG B C 1
ATOM 5944 O O . ARG B 1 150 ? -7.203 33.594 35.062 1 93.06 150 ARG B O 1
ATOM 5951 N N . GLY B 1 151 ? -9.133 34.219 36.031 1 89.25 151 GLY B N 1
ATOM 5952 C CA . GLY B 1 151 ? -8.453 34.375 37.312 1 89.25 151 GLY B CA 1
ATOM 5953 C C . GLY B 1 151 ? -7.957 33.062 37.875 1 89.25 151 GLY B C 1
ATOM 5954 O O . GLY B 1 151 ? -6.883 33 38.469 1 89.25 151 GLY B O 1
ATOM 5955 N N . TYR B 1 152 ? -8.719 32.062 37.688 1 89.81 152 TYR B N 1
ATOM 5956 C CA . TYR B 1 152 ? -8.352 30.75 38.188 1 89.81 152 TYR B CA 1
ATOM 5957 C C . TYR B 1 152 ? -7.137 30.203 37.438 1 89.81 152 TYR B C 1
ATOM 5959 O O . TYR B 1 152 ? -6.227 29.641 38.062 1 89.81 152 TYR B O 1
ATOM 5967 N N . VAL B 1 153 ? -7.02 30.375 36.125 1 93.44 153 VAL B N 1
ATOM 5968 C CA . VAL B 1 153 ? -5.949 29.844 35.281 1 93.44 153 VAL B CA 1
ATOM 5969 C C . VAL B 1 153 ? -4.629 30.531 35.625 1 93.44 153 VAL B C 1
ATOM 5971 O O . VAL B 1 153 ? -3.555 29.969 35.406 1 93.44 153 VAL B O 1
ATOM 5974 N N . SER B 1 154 ? -4.742 31.672 36.281 1 90.75 154 SER B N 1
ATOM 5975 C CA . SER B 1 154 ? -3.549 32.438 36.625 1 90.75 154 SER B CA 1
ATOM 5976 C C . SER B 1 154 ? -3.096 32.125 38.062 1 90.75 154 SER B C 1
ATOM 5978 O O . SER B 1 154 ? -2.354 32.906 38.656 1 90.75 154 SER B O 1
ATOM 5980 N N . THR B 1 155 ? -3.609 31 38.594 1 87.62 155 THR B N 1
ATOM 5981 C CA . THR B 1 155 ? -3.234 30.594 39.969 1 87.62 155 THR B CA 1
ATOM 5982 C C . THR B 1 155 ? -2.42 29.312 39.938 1 87.62 155 THR B C 1
ATOM 5984 O O . THR B 1 155 ? -2.445 28.578 38.938 1 87.62 155 THR B O 1
ATOM 5987 N N . TYR B 1 156 ? -1.695 29.078 41.062 1 86.38 156 TYR B N 1
ATOM 5988 C CA . TYR B 1 156 ? -0.884 27.875 41.188 1 86.38 156 TYR B CA 1
ATOM 5989 C C . TYR B 1 156 ? -1.763 26.641 41.312 1 86.38 156 TYR B C 1
ATOM 5991 O O . TYR B 1 156 ? -1.351 25.547 40.906 1 86.38 156 TYR B O 1
ATOM 5999 N N . GLU B 1 157 ? -2.992 26.844 41.781 1 86.06 157 GLU B N 1
ATOM 6000 C CA . GLU B 1 157 ? -3.926 25.734 41.938 1 86.06 157 GLU B CA 1
ATOM 6001 C C . GLU B 1 157 ? -4.266 25.094 40.594 1 86.06 157 GLU B C 1
ATOM 6003 O O . GLU B 1 157 ? -4.441 23.891 40.5 1 86.06 157 GLU B O 1
ATOM 6008 N N . PHE B 1 158 ? -4.32 25.969 39.625 1 92.75 158 PHE B N 1
ATOM 6009 C CA . PHE B 1 158 ? -4.633 25.469 38.281 1 92.75 158 PHE B CA 1
ATOM 6010 C C . PHE B 1 158 ? -3.535 24.547 37.781 1 92.75 158 PHE B C 1
ATOM 6012 O O . PHE B 1 158 ? -3.818 23.469 37.25 1 92.75 158 PHE B O 1
ATOM 6019 N N . TYR B 1 159 ? -2.297 24.859 37.906 1 92.06 159 TYR B N 1
ATOM 6020 C CA . TYR B 1 159 ? -1.171 24.078 37.406 1 92.06 159 TYR B CA 1
ATOM 6021 C C . TYR B 1 159 ? -0.994 22.797 38.219 1 92.06 159 TYR B C 1
ATOM 6023 O O . TYR B 1 159 ? -0.617 21.766 37.656 1 92.06 159 TYR B O 1
ATOM 6031 N N . ARG B 1 160 ? -1.297 22.922 39.438 1 89.69 160 ARG B N 1
ATOM 6032 C CA . ARG B 1 160 ? -1.269 21.719 40.25 1 89.69 160 ARG B CA 1
ATOM 6033 C C . ARG B 1 160 ? -2.352 20.734 39.812 1 89.69 160 ARG B C 1
ATOM 6035 O O . ARG B 1 160 ? -2.111 19.531 39.75 1 89.69 160 ARG B O 1
ATOM 6042 N N . ARG B 1 161 ? -3.43 21.312 39.531 1 91.06 161 ARG B N 1
ATOM 6043 C CA . ARG B 1 161 ? -4.52 20.469 39.062 1 91.06 161 ARG B CA 1
ATOM 6044 C C . ARG B 1 161 ? -4.141 19.797 37.75 1 91.06 161 ARG B C 1
ATOM 6046 O O . ARG B 1 161 ? -4.406 18.594 37.562 1 91.06 161 ARG B O 1
ATOM 6053 N N . MET B 1 162 ? -3.602 20.531 36.875 1 92.25 162 MET B N 1
ATOM 6054 C CA . MET B 1 162 ? -3.189 19.984 35.562 1 92.25 162 MET B CA 1
ATOM 6055 C C . MET B 1 162 ? -2.182 18.844 35.75 1 92.25 162 MET B C 1
ATOM 6057 O O . MET B 1 162 ? -2.211 17.859 35.031 1 92.25 162 MET B O 1
ATOM 6061 N N . GLN B 1 163 ? -1.337 19 36.688 1 91.06 163 GLN B N 1
ATOM 6062 C CA . GLN B 1 163 ? -0.347 17.969 37 1 91.06 163 GLN B CA 1
ATOM 6063 C C . GLN B 1 163 ? -1.017 16.688 37.469 1 91.06 163 GLN B C 1
ATOM 6065 O O . GLN B 1 163 ? -0.66 15.586 37.062 1 91.06 163 GLN B O 1
ATOM 6070 N N . LEU B 1 164 ? -1.989 16.922 38.312 1 89.19 164 LEU B N 1
ATOM 6071 C CA .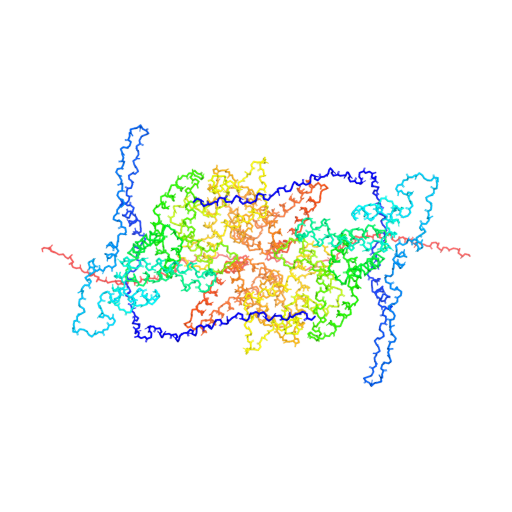 LEU B 1 164 ? -2.699 15.773 38.875 1 89.19 164 LEU B CA 1
ATOM 6072 C C . LEU B 1 164 ? -3.523 15.078 37.781 1 89.19 164 LEU B C 1
ATOM 6074 O O . LEU B 1 164 ? -3.553 13.844 37.719 1 89.19 164 LEU B O 1
ATOM 6078 N N . ASP B 1 165 ? -4.16 15.883 37 1 89.06 165 ASP B N 1
ATOM 6079 C CA . ASP B 1 165 ? -4.926 15.32 35.875 1 89.06 165 ASP B CA 1
ATOM 6080 C C . ASP B 1 165 ? -4.02 14.539 34.938 1 89.06 165 ASP B C 1
ATOM 6082 O O . ASP B 1 165 ? -4.414 13.5 34.406 1 89.06 165 ASP B O 1
ATOM 6086 N N . HIS B 1 166 ? -2.861 15.055 34.656 1 89.19 166 HIS B N 1
ATOM 6087 C CA . HIS B 1 166 ? -1.904 14.414 33.781 1 89.19 166 HIS B CA 1
ATOM 6088 C C . HIS B 1 166 ? -1.423 13.086 34.344 1 89.19 166 HIS B C 1
ATOM 6090 O O . HIS B 1 166 ? -1.314 12.094 33.625 1 89.19 166 HIS B O 1
ATOM 6096 N N . LEU B 1 167 ? -1.184 13.023 35.625 1 85.62 167 LEU B N 1
ATOM 6097 C CA . LEU B 1 167 ? -0.738 11.805 36.281 1 85.62 167 LEU B CA 1
ATOM 6098 C C . LEU B 1 167 ? -1.829 10.742 36.25 1 85.62 167 LEU B C 1
ATOM 6100 O O . LEU B 1 167 ? -1.544 9.555 36.062 1 85.62 167 LEU B O 1
ATOM 6104 N N . ASP B 1 168 ? -3.045 11.203 36.406 1 83.69 168 ASP B N 1
ATOM 6105 C CA . ASP B 1 168 ? -4.176 10.281 36.312 1 83.69 168 ASP B CA 1
ATOM 6106 C C . ASP B 1 168 ? -4.316 9.711 34.906 1 83.69 168 ASP B C 1
ATOM 6108 O O . ASP B 1 168 ? -4.633 8.531 34.75 1 83.69 168 ASP B O 1
ATOM 6112 N N . PHE B 1 169 ? -4.121 10.578 34 1 85.94 169 PHE B N 1
ATOM 6113 C CA . PHE B 1 169 ? -4.219 10.18 32.625 1 85.94 169 PHE B CA 1
ATOM 6114 C C . PHE B 1 169 ? -3.152 9.148 32.281 1 85.94 169 PHE B C 1
ATOM 6116 O O . PHE B 1 169 ? -3.426 8.18 31.562 1 85.94 169 PHE B O 1
ATOM 6123 N N . LEU B 1 170 ? -2 9.312 32.719 1 81.19 170 LEU B N 1
ATOM 6124 C CA . LEU B 1 170 ? -0.902 8.383 32.469 1 81.19 170 LEU B CA 1
ATOM 6125 C C . LEU B 1 170 ? -1.167 7.031 33.125 1 81.19 170 LEU B C 1
ATOM 6127 O O . LEU B 1 170 ? -0.757 5.992 32.625 1 81.19 170 LEU B O 1
ATOM 6131 N N . ASN B 1 171 ? -1.883 7.078 34.125 1 76 171 ASN B N 1
ATOM 6132 C CA . ASN B 1 171 ? -2.158 5.859 34.875 1 76 171 ASN B CA 1
ATOM 6133 C C . ASN B 1 171 ? -3.26 5.031 34.219 1 76 171 ASN B C 1
ATOM 6135 O O . ASN B 1 171 ? -3.328 3.814 34.438 1 76 171 ASN B O 1
ATOM 6139 N N . GLU B 1 172 ? -4.266 5.602 33.531 1 73.56 172 GLU B N 1
ATOM 6140 C CA . GLU B 1 172 ? -5.395 4.902 32.938 1 73.56 172 GLU B CA 1
ATOM 6141 C C . GLU B 1 172 ? -4.988 4.219 31.625 1 73.56 172 GLU B C 1
ATOM 6143 O O . GLU B 1 172 ? -5.676 3.312 31.156 1 73.56 172 GLU B O 1
ATOM 6148 N N . SER B 1 173 ? -3.891 4.051 31.234 1 68.12 173 SER B N 1
ATOM 6149 C CA . SER B 1 173 ? -3.311 3.377 30.078 1 68.12 173 SER B CA 1
ATOM 6150 C C . SER B 1 173 ? -4.219 3.49 28.859 1 68.12 173 SER B C 1
ATOM 6152 O O . SER B 1 173 ? -4.73 2.482 28.359 1 68.12 173 SER B O 1
ATOM 6154 N N . PHE B 1 174 ? -4.594 4.66 28.344 1 69.38 174 PHE B N 1
ATOM 6155 C CA . PHE B 1 174 ? -5.391 4.812 27.141 1 69.38 174 PHE B CA 1
ATOM 6156 C C . PHE B 1 174 ? -4.543 4.551 25.891 1 69.38 174 PHE B C 1
ATOM 6158 O O . PHE B 1 174 ? -3.359 4.891 25.859 1 69.38 174 PHE B O 1
ATOM 6165 N N . ARG B 1 175 ? -5.184 3.852 24.953 1 63.53 175 ARG B N 1
ATOM 6166 C CA . ARG B 1 175 ? -4.496 3.695 23.672 1 63.53 175 ARG B CA 1
ATOM 6167 C C . ARG B 1 175 ? -4.688 4.926 22.797 1 63.53 175 ARG B C 1
ATOM 6169 O O . ARG B 1 175 ? -5.797 5.461 22.703 1 63.53 175 ARG B O 1
ATOM 6176 N N . PRO B 1 176 ? -3.639 5.461 22.109 1 61.16 176 PRO B N 1
ATOM 6177 C CA . PRO B 1 176 ? -3.689 6.711 21.344 1 61.16 176 PRO B CA 1
ATOM 6178 C C . PRO B 1 176 ? -4.742 6.691 20.25 1 61.16 176 PRO B C 1
ATOM 6180 O O . PRO B 1 176 ? -5.312 7.73 19.906 1 61.16 176 PRO B O 1
ATOM 6183 N N . ASP B 1 177 ? -5.129 5.586 19.766 1 61.28 177 ASP B N 1
ATOM 6184 C CA . ASP B 1 177 ? -6.055 5.531 18.641 1 61.28 177 ASP B CA 1
ATOM 6185 C C . ASP B 1 177 ? -7.496 5.379 19.125 1 61.28 177 ASP B C 1
ATOM 6187 O O . ASP B 1 177 ? -8.43 5.434 18.328 1 61.28 177 ASP B O 1
ATOM 6191 N N . ASP B 1 178 ? -7.66 5.426 20.406 1 66.31 178 ASP B N 1
ATOM 6192 C CA . ASP B 1 178 ? -8.992 5.219 20.953 1 66.31 178 ASP B CA 1
ATOM 6193 C C . ASP B 1 178 ? -9.703 6.551 21.188 1 66.31 178 ASP B C 1
ATOM 6195 O O . ASP B 1 178 ? -9.07 7.547 21.547 1 66.31 178 ASP B O 1
ATOM 6199 N N . ASP B 1 179 ? -10.891 6.648 20.891 1 68.5 179 ASP B N 1
ATOM 6200 C CA . ASP B 1 179 ? -11.719 7.816 21.172 1 68.5 179 ASP B CA 1
ATOM 6201 C C . ASP B 1 179 ? -11.609 8.234 22.641 1 68.5 179 ASP B C 1
ATOM 6203 O O . ASP B 1 179 ? -11.664 9.422 22.953 1 68.5 179 ASP B O 1
ATOM 6207 N N . GLU B 1 180 ? -11.25 7.332 23.266 1 71.31 180 GLU B N 1
ATOM 6208 C CA . GLU B 1 180 ? -11.18 7.609 24.688 1 71.31 180 GLU B CA 1
ATOM 6209 C C . GLU B 1 180 ? -9.945 8.43 25.031 1 71.31 180 GLU B C 1
ATOM 6211 O O . GLU B 1 180 ? -9.953 9.203 26 1 71.31 180 GLU B O 1
ATOM 6216 N N . PHE B 1 181 ? -8.945 8.312 24.281 1 77.25 181 PHE B N 1
ATOM 6217 C CA . PHE B 1 181 ? -7.723 9.078 24.5 1 77.25 181 PHE B CA 1
ATOM 6218 C C . PHE B 1 181 ? -7.98 10.57 24.312 1 77.25 181 PHE B C 1
ATOM 6220 O O . PHE B 1 181 ? -7.645 11.375 25.188 1 77.25 181 PHE B O 1
ATOM 6227 N N . LEU B 1 182 ? -8.695 10.836 23.312 1 77.38 182 LEU B N 1
ATOM 6228 C CA . LEU B 1 182 ? -8.93 12.234 22.969 1 77.38 182 LEU B CA 1
ATOM 6229 C C . LEU B 1 182 ? -9.867 12.891 23.984 1 77.38 182 LEU B C 1
ATOM 6231 O O . LEU B 1 182 ? -9.711 14.062 24.312 1 77.38 182 LEU B O 1
ATOM 6235 N N . GLU B 1 183 ? -10.711 12.07 24.484 1 78.69 183 GLU B N 1
ATOM 6236 C CA . GLU B 1 183 ? -11.719 12.617 25.391 1 78.69 183 GLU B CA 1
ATOM 6237 C C . GLU B 1 183 ? -11.141 12.867 26.781 1 78.69 183 GLU B C 1
ATOM 6239 O O . GLU B 1 183 ? -11.586 13.773 27.484 1 78.69 183 GLU B O 1
ATOM 6244 N N . ASN B 1 184 ? -10.086 12.164 27.062 1 82.56 184 ASN B N 1
ATOM 6245 C CA . ASN B 1 184 ? -9.602 12.25 28.438 1 82.56 184 ASN B CA 1
ATOM 6246 C C . ASN B 1 184 ? -8.234 12.914 28.516 1 82.56 184 ASN B C 1
ATOM 6248 O O . ASN B 1 184 ? -7.691 13.102 29.609 1 82.56 184 ASN B O 1
ATOM 6252 N N . ASP B 1 185 ? -7.727 13.391 27.422 1 88.62 185 ASP B N 1
ATOM 6253 C CA . ASP B 1 185 ? -6.406 14.008 27.406 1 88.62 185 ASP B CA 1
ATOM 6254 C C . ASP B 1 185 ? -6.445 15.398 28.031 1 88.62 185 ASP B C 1
ATOM 6256 O O . ASP B 1 185 ? -7.133 16.297 27.531 1 88.62 185 ASP B O 1
ATOM 6260 N N . PRO B 1 186 ? -5.742 15.57 29.094 1 91.56 186 PRO B N 1
ATOM 6261 C CA . PRO B 1 186 ? -5.777 16.859 29.781 1 91.56 186 PRO B CA 1
ATOM 6262 C C . PRO B 1 186 ? -5.238 18 28.922 1 91.56 186 PRO B C 1
ATOM 6264 O O . PRO B 1 186 ? -5.641 19.156 29.094 1 91.56 186 PRO B O 1
ATOM 6267 N N . PHE B 1 187 ? -4.359 17.688 28.047 1 93.12 187 PHE B N 1
ATOM 6268 C CA . PHE B 1 187 ? -3.791 18.719 27.203 1 93.12 187 PHE B CA 1
ATOM 6269 C C . PHE B 1 187 ? -4.816 19.219 26.188 1 93.12 187 PHE B C 1
ATOM 6271 O O . PHE B 1 187 ? -4.879 20.406 25.875 1 93.12 187 PHE B O 1
ATOM 6278 N N . ILE B 1 188 ? -5.582 18.359 25.734 1 92.38 188 ILE B N 1
ATOM 6279 C CA . ILE B 1 188 ? -6.652 18.75 24.812 1 92.38 188 ILE B CA 1
ATOM 6280 C C . ILE B 1 188 ? -7.68 19.594 25.547 1 92.38 188 ILE B C 1
ATOM 6282 O O . ILE B 1 188 ? -8.133 20.625 25.031 1 92.38 188 ILE B O 1
ATOM 6286 N N . ALA B 1 189 ? -7.977 19.141 26.719 1 93 189 ALA B N 1
ATOM 6287 C CA . ALA B 1 189 ? -8.93 19.891 27.531 1 93 189 ALA B CA 1
ATOM 6288 C C . ALA B 1 189 ? -8.391 21.266 27.875 1 93 189 ALA B C 1
ATOM 6290 O O . ALA B 1 189 ? -9.133 22.25 27.844 1 93 189 ALA B O 1
ATOM 6291 N N . CYS B 1 190 ? -7.148 21.328 28.188 1 95.19 190 CYS B N 1
ATOM 6292 C CA . CYS B 1 190 ? -6.516 22.594 28.5 1 95.19 190 CYS B CA 1
ATOM 6293 C C . CYS B 1 190 ? -6.484 23.5 27.281 1 95.19 190 CYS B C 1
ATOM 6295 O O . CYS B 1 190 ? -6.672 24.719 27.391 1 95.19 190 CYS B O 1
ATOM 6297 N N . GLY B 1 191 ? -6.168 22.906 26.141 1 95.62 191 GLY B N 1
ATOM 6298 C CA . GLY B 1 191 ? -6.203 23.688 24.906 1 95.62 191 GLY B CA 1
ATOM 6299 C C . GLY B 1 191 ? -7.562 24.297 24.625 1 95.62 191 GLY B C 1
ATOM 6300 O O . GLY B 1 191 ? -7.656 25.453 24.203 1 95.62 191 GLY B O 1
ATOM 6301 N N . ALA B 1 192 ? -8.562 23.531 24.906 1 94.5 192 ALA B N 1
ATOM 6302 C CA . ALA B 1 192 ? -9.922 24.031 24.734 1 94.5 192 ALA B CA 1
ATOM 6303 C C . ALA B 1 192 ? -10.203 25.188 25.703 1 94.5 192 ALA B C 1
ATOM 6305 O O . ALA B 1 192 ? -10.875 26.156 25.328 1 94.5 192 ALA B O 1
ATOM 6306 N N . LEU B 1 193 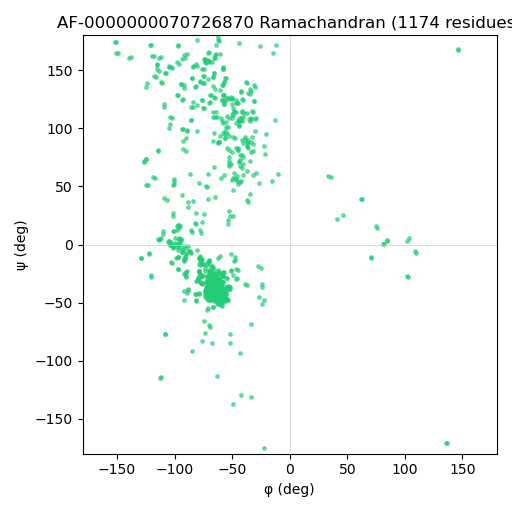? -9.75 25.031 26.875 1 95.5 193 LEU B N 1
ATOM 6307 C CA . LEU B 1 193 ? -9.922 26.078 27.875 1 95.5 193 LEU B CA 1
ATOM 6308 C C . LEU B 1 193 ? -9.219 27.375 27.438 1 95.5 193 LEU B C 1
ATOM 6310 O O . LEU B 1 193 ? -9.805 28.453 27.516 1 95.5 193 LEU B O 1
ATOM 6314 N N . ILE B 1 194 ? -7.949 27.234 27 1 96.06 194 ILE B N 1
ATOM 6315 C CA . ILE B 1 194 ? -7.188 28.406 26.562 1 96.06 194 ILE B CA 1
ATOM 6316 C C . ILE B 1 194 ? -7.906 29.078 25.406 1 96.06 194 ILE B C 1
ATOM 6318 O O . ILE B 1 194 ? -7.977 30.312 25.344 1 96.06 194 ILE B O 1
ATOM 6322 N N . LYS B 1 195 ? -8.359 28.266 24.531 1 94.75 195 LYS B N 1
ATOM 6323 C CA . LYS B 1 195 ? -9.109 28.797 23.391 1 94.75 195 LYS B CA 1
ATOM 6324 C C . LYS B 1 195 ? -10.336 29.578 23.859 1 94.75 195 LYS B C 1
ATOM 6326 O O . LYS B 1 195 ? -10.625 30.656 23.344 1 94.75 195 LYS B O 1
ATOM 6331 N N . SER B 1 196 ? -11.023 29.109 24.859 1 93.94 196 SER B N 1
ATOM 6332 C CA . SER B 1 196 ? -12.266 29.703 25.344 1 93.94 196 SER B CA 1
ATOM 6333 C C . SER B 1 196 ? -11.984 31.016 26.094 1 93.94 196 SER B C 1
ATOM 6335 O O . SER B 1 196 ? -12.695 32 25.906 1 93.94 196 SER B O 1
ATOM 6337 N N . ILE B 1 197 ? -10.984 31 26.875 1 94.25 197 ILE B N 1
ATOM 6338 C CA . ILE B 1 197 ? -10.75 32.156 27.719 1 94.25 197 ILE B CA 1
ATOM 6339 C C . ILE B 1 197 ? -10.102 33.281 26.906 1 94.25 197 ILE B C 1
ATOM 6341 O O . ILE B 1 197 ? -10.094 34.438 27.328 1 94.25 197 ILE B O 1
ATOM 6345 N N . THR B 1 198 ? -9.531 32.969 25.734 1 93.88 198 THR B N 1
ATOM 6346 C CA . THR B 1 198 ? -8.828 33.969 24.953 1 93.88 198 THR B CA 1
ATOM 6347 C C . THR B 1 198 ? -9.609 34.312 23.688 1 93.88 198 THR B C 1
ATOM 6349 O O . THR B 1 198 ? -9.102 35 22.812 1 93.88 198 THR B O 1
ATOM 6352 N N . ILE B 1 199 ? -10.797 33.938 23.516 1 88.94 199 ILE B N 1
ATOM 6353 C CA . ILE B 1 199 ? -11.586 34.031 22.297 1 88.94 199 ILE B CA 1
ATOM 6354 C C . ILE B 1 199 ? -11.742 35.5 21.891 1 88.94 199 ILE B C 1
ATOM 6356 O O . ILE B 1 199 ? -11.844 35.812 20.703 1 88.94 199 ILE B O 1
ATOM 6360 N N . THR B 1 200 ? -11.695 36.438 22.859 1 88.25 200 THR B N 1
ATOM 6361 C CA . THR B 1 200 ? -11.922 37.844 22.594 1 88.25 200 THR B CA 1
ATOM 6362 C C . THR B 1 200 ? -10.594 38.594 22.422 1 88.25 200 THR B C 1
ATOM 6364 O O . THR B 1 200 ? -10.578 39.781 22.109 1 88.25 200 THR B O 1
ATOM 6367 N N . LEU B 1 201 ? -9.523 37.969 22.609 1 90.81 201 LEU B N 1
ATOM 6368 C CA . LEU B 1 201 ? -8.211 38.594 22.562 1 90.81 201 LEU B CA 1
ATOM 6369 C C . LEU B 1 201 ? -7.613 38.531 21.156 1 90.81 201 LEU B C 1
ATOM 6371 O O . LEU B 1 201 ? -8.07 37.719 20.328 1 90.81 201 LEU B O 1
ATOM 6375 N N . SER B 1 202 ? -6.641 39.406 20.922 1 90.69 202 SER B N 1
ATOM 6376 C CA . SER B 1 202 ? -5.938 39.375 19.641 1 90.69 202 SER B CA 1
ATOM 6377 C C . SER B 1 202 ? -5.059 38.156 19.516 1 90.69 202 SER B C 1
ATOM 6379 O O . SER B 1 202 ? -4.707 37.531 20.516 1 90.69 202 SER B O 1
ATOM 6381 N N . THR B 1 203 ? -4.711 37.719 18.344 1 91.12 203 THR B N 1
ATOM 6382 C CA . THR B 1 203 ? -3.91 36.5 18.094 1 91.12 203 THR B CA 1
ATOM 6383 C C . THR B 1 203 ? -2.549 36.625 18.781 1 91.12 203 THR B C 1
ATOM 6385 O O . THR B 1 203 ? -2.025 35.625 19.297 1 91.12 203 THR B O 1
ATOM 6388 N N . GLU B 1 204 ? -2.039 37.781 18.828 1 90.25 204 GLU B N 1
ATOM 6389 C CA . GLU B 1 204 ? -0.746 37.969 19.469 1 90.25 204 GLU B CA 1
ATOM 6390 C C . GLU B 1 204 ? -0.836 37.75 20.969 1 90.25 204 GLU B C 1
ATOM 6392 O O . GLU B 1 204 ? 0.045 37.156 21.578 1 90.25 204 GLU B O 1
ATOM 6397 N N . THR B 1 205 ? -1.87 38.344 21.5 1 92.06 205 THR B N 1
ATOM 6398 C CA . THR B 1 205 ? -2.061 38.188 22.938 1 92.06 205 THR B CA 1
ATOM 6399 C C . THR B 1 205 ? -2.361 36.719 23.281 1 92.06 205 THR B C 1
ATOM 6401 O O . THR B 1 205 ? -1.921 36.219 24.328 1 92.06 205 THR B O 1
ATOM 6404 N N . ARG B 1 206 ? -3.072 36.094 22.422 1 94.38 206 ARG B N 1
ATOM 6405 C CA . ARG B 1 206 ? -3.365 34.688 22.625 1 94.38 206 ARG B CA 1
ATOM 6406 C C . ARG B 1 206 ? -2.086 33.844 22.641 1 94.38 206 ARG B C 1
ATOM 6408 O O . ARG B 1 206 ? -1.936 32.938 23.453 1 94.38 206 ARG B O 1
ATOM 6415 N N . ALA B 1 207 ? -1.206 34.219 21.766 1 94 207 ALA B N 1
ATOM 6416 C CA . ALA B 1 207 ? 0.061 33.5 21.672 1 94 207 ALA B CA 1
ATOM 6417 C C . ALA B 1 207 ? 0.896 33.688 22.938 1 94 207 ALA B C 1
ATOM 6419 O O . ALA B 1 207 ? 1.535 32.75 23.406 1 94 207 ALA B O 1
ATOM 6420 N N . LYS B 1 208 ? 0.839 34.844 23.422 1 93.12 208 LYS B N 1
ATOM 6421 C CA . LYS B 1 208 ? 1.586 35.156 24.641 1 93.12 208 LYS B CA 1
ATOM 6422 C C . LYS B 1 208 ? 0.988 34.406 25.844 1 93.12 208 LYS B C 1
ATOM 6424 O O . LYS B 1 208 ? 1.72 33.906 26.703 1 93.12 208 LYS B O 1
ATOM 6429 N N . VAL B 1 209 ? -0.359 34.438 25.875 1 94.62 209 VAL B N 1
ATOM 6430 C CA . VAL B 1 209 ? -1.042 33.719 26.953 1 94.62 209 VAL B CA 1
ATOM 6431 C C . VAL B 1 209 ? -0.726 32.219 26.875 1 94.62 209 VAL B C 1
ATOM 6433 O O . VAL B 1 209 ? -0.398 31.594 27.891 1 94.62 209 VAL B O 1
ATOM 6436 N N . PHE B 1 210 ? -0.815 31.734 25.672 1 95.5 210 PHE B N 1
ATOM 6437 C CA . PHE B 1 210 ? -0.506 30.328 25.438 1 95.5 210 PHE B CA 1
ATOM 6438 C C . PHE B 1 210 ? 0.913 30 25.891 1 95.5 210 PHE B C 1
ATOM 6440 O O . PHE B 1 210 ? 1.134 29.016 26.594 1 95.5 210 PHE B O 1
ATOM 6447 N N . LEU B 1 211 ? 1.842 30.812 25.5 1 93.81 211 LEU B N 1
ATOM 6448 C CA . LEU B 1 211 ? 3.246 30.609 25.828 1 93.81 211 LEU B CA 1
ATOM 6449 C C . LEU B 1 211 ? 3.461 30.625 27.344 1 93.81 211 LEU B C 1
ATOM 6451 O O . LEU B 1 211 ? 4.156 29.766 27.891 1 93.81 211 LEU B O 1
ATOM 6455 N N . ASN B 1 212 ? 2.844 31.594 27.922 1 94 212 ASN B N 1
ATOM 6456 C CA . ASN B 1 212 ? 2.986 31.719 29.375 1 94 212 ASN B CA 1
ATOM 6457 C C . ASN B 1 212 ? 2.453 30.5 30.094 1 94 212 ASN B C 1
ATOM 6459 O O . ASN B 1 212 ? 3.125 29.938 30.969 1 94 212 ASN B O 1
ATOM 6463 N N . ILE B 1 213 ? 1.294 30.109 29.719 1 94.44 213 ILE B N 1
ATOM 6464 C CA . ILE B 1 213 ? 0.66 28.969 30.375 1 94.44 213 ILE B CA 1
ATOM 6465 C C . ILE B 1 213 ? 1.499 27.719 30.141 1 94.44 213 ILE B C 1
ATOM 6467 O O . ILE B 1 213 ? 1.734 26.938 31.078 1 94.44 213 ILE B O 1
ATOM 6471 N N . CYS B 1 214 ? 1.982 27.516 28.922 1 94.25 214 CYS B N 1
ATOM 6472 C CA . CYS B 1 214 ? 2.725 26.312 28.578 1 94.25 214 CYS B CA 1
ATOM 6473 C C . CYS B 1 214 ? 4.066 26.266 29.297 1 94.25 214 CYS B C 1
ATOM 6475 O O . CYS B 1 214 ? 4.508 25.188 29.719 1 94.25 214 CYS B O 1
ATOM 6477 N N . ARG B 1 215 ? 4.703 27.359 29.391 1 92.19 215 ARG B N 1
ATOM 6478 C CA . ARG B 1 215 ? 5.988 27.391 30.094 1 92.19 215 ARG B CA 1
ATOM 6479 C C . ARG B 1 215 ? 5.82 27.031 31.562 1 92.19 215 ARG B C 1
ATOM 6481 O O . ARG B 1 215 ? 6.613 26.266 32.125 1 92.19 215 ARG B O 1
ATOM 6488 N N . ASN B 1 216 ? 4.754 27.609 32.188 1 91.5 216 ASN B N 1
ATOM 6489 C CA . ASN B 1 216 ? 4.477 27.281 33.562 1 91.5 216 ASN B CA 1
ATOM 6490 C C . ASN B 1 216 ? 4.09 25.812 33.75 1 91.5 216 ASN B C 1
ATOM 6492 O O . ASN B 1 216 ? 4.5 25.172 34.719 1 91.5 216 ASN B O 1
ATOM 6496 N N . LEU B 1 217 ? 3.355 25.422 32.844 1 93.31 217 LEU B N 1
ATOM 6497 C CA . LEU B 1 217 ? 2.93 24.031 32.906 1 93.31 217 LEU B CA 1
ATOM 6498 C C . LEU B 1 217 ? 4.113 23.078 32.719 1 93.31 217 LEU B C 1
ATOM 6500 O O . LEU B 1 217 ? 4.215 22.047 33.375 1 93.31 217 LEU B O 1
ATOM 6504 N N . ARG B 1 218 ? 4.973 23.328 31.719 1 91.62 218 ARG B N 1
ATOM 6505 C CA . ARG B 1 218 ? 6.148 22.5 31.469 1 91.62 218 ARG B CA 1
ATOM 6506 C C . ARG B 1 218 ? 7.027 22.406 32.719 1 91.62 218 ARG B C 1
ATOM 6508 O O . ARG B 1 218 ? 7.539 21.328 33.031 1 91.62 218 ARG B O 1
ATOM 6515 N N . ASN B 1 219 ? 7.168 23.531 33.344 1 88 219 ASN B N 1
ATOM 6516 C CA . ASN B 1 219 ? 7.953 23.562 34.562 1 88 219 ASN B CA 1
ATOM 6517 C C . ASN B 1 219 ? 7.32 22.688 35.656 1 88 219 ASN B C 1
ATOM 6519 O O . ASN B 1 219 ? 8.031 22.016 36.406 1 88 219 ASN B O 1
ATOM 6523 N N . GLN B 1 220 ? 5.988 22.797 35.688 1 88.31 220 GLN B N 1
ATOM 6524 C CA . GLN B 1 220 ? 5.258 22.016 36.656 1 88.31 220 GLN B CA 1
ATOM 6525 C C . GLN B 1 220 ? 5.348 20.531 36.375 1 88.31 220 GLN B C 1
ATOM 6527 O O . GLN B 1 220 ? 5.336 19.703 37.281 1 88.31 220 GLN B O 1
ATOM 6532 N N . LEU B 1 221 ? 5.438 20.125 35.125 1 89.94 221 LEU B N 1
ATOM 6533 C CA . LEU B 1 221 ? 5.387 18.734 34.719 1 89.94 221 LEU B CA 1
ATOM 6534 C C . LEU B 1 221 ? 6.789 18.156 34.562 1 89.94 221 LEU B C 1
ATOM 6536 O O . LEU B 1 221 ? 6.953 17.016 34.125 1 89.94 221 LEU B O 1
ATOM 6540 N N . GLY B 1 222 ? 7.789 18.766 34.75 1 85.19 222 GLY B N 1
ATOM 6541 C CA . GLY B 1 222 ? 9.133 18.203 34.75 1 85.19 222 GLY B CA 1
ATOM 6542 C C . GLY B 1 222 ? 9.906 18.453 33.5 1 85.19 222 GLY B C 1
ATOM 6543 O O . GLY B 1 222 ? 10.906 17.781 33.219 1 85.19 222 GLY B O 1
ATOM 6544 N N . GLY B 1 223 ? 9.422 19.156 32.562 1 84.75 223 GLY B N 1
ATOM 6545 C CA . GLY B 1 223 ? 10.234 19.609 31.453 1 84.75 223 GLY B CA 1
ATOM 6546 C C . GLY B 1 223 ? 9.898 18.922 30.141 1 84.75 223 GLY B C 1
ATOM 6547 O O . GLY B 1 223 ? 10.414 19.297 29.094 1 84.75 223 GLY B O 1
ATOM 6548 N N . SER B 1 224 ? 9.078 17.953 30.109 1 85.19 224 SER B N 1
ATOM 6549 C CA . SER B 1 224 ? 8.734 17.234 28.891 1 85.19 224 SER B CA 1
ATOM 6550 C C . SER B 1 224 ? 7.809 18.062 28 1 85.19 224 SER B C 1
ATOM 6552 O O . SER B 1 224 ? 7.023 18.875 28.5 1 85.19 224 SER B O 1
ATOM 6554 N N . LEU B 1 225 ? 7.926 17.984 26.672 1 88.75 225 LEU B N 1
ATOM 6555 C CA . LEU B 1 225 ? 7.066 18.703 25.734 1 88.75 225 LEU B CA 1
ATOM 6556 C C . LEU B 1 225 ? 5.93 17.812 25.25 1 88.75 225 LEU B C 1
ATOM 6558 O O . LEU B 1 225 ? 5.109 18.234 24.438 1 88.75 225 LEU B O 1
ATOM 6562 N N . GLN B 1 226 ? 5.879 16.656 25.828 1 85.75 226 GLN B N 1
ATOM 6563 C CA . GLN B 1 226 ? 4.852 15.719 25.391 1 85.75 226 GLN B CA 1
ATOM 6564 C C . GLN B 1 226 ? 3.457 16.234 25.719 1 85.75 226 GLN B C 1
ATOM 6566 O O . GLN B 1 226 ? 3.195 16.672 26.844 1 85.75 226 GLN B O 1
ATOM 6571 N N . GLY B 1 227 ? 2.639 16.266 24.688 1 89.06 227 GLY B N 1
ATOM 6572 C CA . GLY B 1 227 ? 1.259 16.672 24.891 1 89.06 227 GLY B CA 1
ATOM 6573 C C . GLY B 1 227 ? 0.988 18.094 24.453 1 89.06 227 GLY B C 1
ATOM 6574 O O . GLY B 1 227 ? -0.147 18.453 24.125 1 89.06 227 GLY B O 1
ATOM 6575 N N . PHE B 1 228 ? 1.982 18.938 24.484 1 92.5 228 PHE B N 1
ATOM 6576 C CA . PHE B 1 228 ? 1.808 20.359 24.172 1 92.5 228 PHE B CA 1
ATOM 6577 C C . PHE B 1 228 ? 1.405 20.531 22.703 1 92.5 228 PHE B C 1
ATOM 6579 O O . PHE B 1 228 ? 0.737 21.5 22.359 1 92.5 228 PHE B O 1
ATOM 6586 N N . GLY B 1 229 ? 1.808 19.625 21.906 1 89.62 229 GLY B N 1
ATOM 6587 C CA . GLY B 1 229 ? 1.362 19.656 20.531 1 89.62 229 GLY B CA 1
ATOM 6588 C C . GLY B 1 229 ? -0.141 19.516 20.375 1 89.62 229 GLY B C 1
ATOM 6589 O O . GLY B 1 229 ? -0.765 20.219 19.578 1 89.62 229 GLY B O 1
ATOM 6590 N N . ARG B 1 230 ? -0.676 18.656 21.141 1 89.62 230 ARG B N 1
ATOM 6591 C CA . ARG B 1 230 ? -2.119 18.438 21.109 1 89.62 230 ARG B CA 1
ATOM 6592 C C . ARG B 1 230 ? -2.861 19.672 21.641 1 89.62 230 ARG B C 1
ATOM 6594 O O . ARG B 1 230 ? -3.953 20 21.156 1 89.62 230 ARG B O 1
ATOM 6601 N N . MET B 1 231 ? -2.256 20.281 22.594 1 93.19 231 MET B N 1
ATOM 6602 C CA . MET B 1 231 ? -2.818 21.516 23.125 1 93.19 231 MET B CA 1
ATOM 6603 C C . MET B 1 231 ? -2.846 22.594 22.047 1 93.19 231 MET B C 1
ATOM 6605 O O . MET B 1 231 ? -3.857 23.281 21.875 1 93.19 231 MET B O 1
ATOM 6609 N N . LEU B 1 232 ? -1.735 22.656 21.375 1 92.56 232 LEU B N 1
ATOM 6610 C CA . LEU B 1 232 ? -1.621 23.641 20.297 1 92.56 232 LEU B CA 1
ATOM 6611 C C . LEU B 1 232 ? -2.641 23.359 19.203 1 92.56 232 LEU B C 1
ATOM 6613 O O . LEU B 1 232 ? -3.289 24.281 18.703 1 92.56 232 LEU B O 1
ATOM 6617 N N . GLU B 1 233 ? -2.738 22.172 18.875 1 88.19 233 GLU B N 1
ATOM 6618 C CA . GLU B 1 233 ? -3.68 21.781 17.828 1 88.19 233 GLU B CA 1
ATOM 6619 C C . GLU B 1 233 ? -5.113 22.141 18.219 1 88.19 233 GLU B C 1
ATOM 6621 O O . GLU B 1 233 ? -5.902 22.562 17.375 1 88.19 233 GLU B O 1
ATOM 6626 N N . THR B 1 234 ? -5.406 21.953 19.422 1 90.75 234 THR B N 1
ATOM 6627 C CA . THR B 1 234 ? -6.754 22.234 19.906 1 90.75 234 THR B CA 1
ATOM 6628 C C . THR B 1 234 ? -7.016 23.75 19.922 1 90.75 234 THR B C 1
ATOM 6630 O O . THR B 1 234 ? -8.094 24.188 19.531 1 90.75 234 THR B O 1
ATOM 6633 N N . VAL B 1 235 ? -6.027 24.484 20.328 1 93.94 235 VAL B N 1
ATOM 6634 C CA . VAL B 1 235 ? -6.176 25.938 20.406 1 93.94 235 VAL B CA 1
ATOM 6635 C C . VAL B 1 235 ? -6.355 26.516 19 1 93.94 235 VAL B C 1
ATOM 6637 O O . VAL B 1 235 ? -7.113 27.469 18.812 1 93.94 235 VAL B O 1
ATOM 6640 N N . THR B 1 236 ? -5.676 25.875 18.016 1 90.88 236 THR B N 1
ATOM 6641 C CA . THR B 1 236 ? -5.637 26.469 16.688 1 90.88 236 THR B CA 1
ATOM 6642 C C . THR B 1 236 ? -6.633 25.781 15.758 1 90.88 236 THR B C 1
ATOM 6644 O O . THR B 1 236 ? -6.598 25.969 14.539 1 90.88 236 THR B O 1
ATOM 6647 N N . GLU B 1 237 ? -7.457 25 16.312 1 85.56 237 GLU B N 1
ATOM 6648 C CA . GLU B 1 237 ? -8.453 24.312 15.5 1 85.56 237 GLU B CA 1
ATOM 6649 C C . GLU B 1 237 ? -9.297 25.297 14.703 1 85.56 237 GLU B C 1
ATOM 6651 O O . GLU B 1 237 ? -9.812 26.266 15.258 1 85.56 237 GLU B O 1
ATOM 6656 N N . ASN B 1 238 ? -9.367 25.188 13.391 1 78 238 ASN B N 1
ATOM 6657 C CA . ASN B 1 238 ? -10.172 25.969 12.469 1 78 238 ASN B CA 1
ATOM 6658 C C . ASN B 1 238 ? -9.594 27.375 12.266 1 78 238 ASN B C 1
ATOM 6660 O O . ASN B 1 238 ? -10.32 28.297 11.914 1 78 238 ASN B O 1
ATOM 6664 N N . TRP B 1 239 ? -8.336 27.578 12.664 1 84.81 239 TRP B N 1
ATOM 6665 C CA . TRP B 1 239 ? -7.672 28.859 12.453 1 84.81 239 TRP B CA 1
ATOM 6666 C C . TRP B 1 239 ? -7.066 28.938 11.055 1 84.81 239 TRP B C 1
ATOM 6668 O O . TRP B 1 239 ? -6.754 27.906 10.445 1 84.81 239 TRP B O 1
ATOM 6678 N N . LYS B 1 240 ? -6.953 30.125 10.602 1 77.19 240 LYS B N 1
ATOM 6679 C CA . LYS B 1 240 ? -6.262 30.359 9.336 1 77.19 240 LYS B CA 1
ATOM 6680 C C . LYS B 1 240 ? -4.762 30.125 9.477 1 77.19 240 LYS B C 1
ATOM 6682 O O . LYS B 1 240 ? -4.219 30.172 10.586 1 77.19 240 LYS B O 1
ATOM 6687 N N . PHE B 1 241 ? -4.141 30.016 8.445 1 75.62 241 PHE B N 1
ATOM 6688 C CA . PHE B 1 241 ? -2.719 29.688 8.391 1 75.62 241 PHE B CA 1
ATOM 6689 C C . PHE B 1 241 ? -1.887 30.766 9.062 1 75.62 241 PHE B C 1
ATOM 6691 O O . PHE B 1 241 ? -0.947 30.469 9.805 1 75.62 241 PHE B O 1
ATOM 6698 N N . GLU B 1 242 ? -2.238 31.953 8.82 1 76.69 242 GLU B N 1
ATOM 6699 C CA . GLU B 1 242 ? -1.441 33.062 9.336 1 76.69 242 GLU B CA 1
ATOM 6700 C C . GLU B 1 242 ? -1.468 33.094 10.859 1 76.69 242 GLU B C 1
ATOM 6702 O O . GLU B 1 242 ? -0.459 33.406 11.5 1 76.69 242 GLU B O 1
ATOM 6707 N N . GLU B 1 243 ? -2.623 32.781 11.328 1 85.69 243 GLU B N 1
ATOM 6708 C CA . GLU B 1 243 ? -2.754 32.75 12.781 1 85.69 243 GLU B CA 1
ATOM 6709 C C . GLU B 1 243 ? -2.004 31.547 13.375 1 85.69 243 GLU B C 1
ATOM 6711 O O . GLU B 1 243 ? -1.357 31.672 14.422 1 85.69 243 GLU B O 1
ATOM 6716 N N . ARG B 1 244 ? -2.041 30.531 12.703 1 86.69 244 ARG B N 1
ATOM 6717 C CA . ARG B 1 244 ? -1.361 29.328 13.18 1 86.69 244 ARG B CA 1
ATOM 6718 C C . ARG B 1 244 ? 0.152 29.516 13.172 1 86.69 244 ARG B C 1
ATOM 6720 O O . ARG B 1 244 ? 0.854 28.984 14.031 1 86.69 244 ARG B O 1
ATOM 6727 N N . ARG B 1 245 ? 0.601 30.234 12.273 1 83.81 245 ARG B N 1
ATOM 6728 C CA . ARG B 1 245 ? 2.031 30.5 12.164 1 83.81 245 ARG B CA 1
ATOM 6729 C C . ARG B 1 245 ? 2.547 31.219 13.414 1 83.81 245 ARG B C 1
ATOM 6731 O O . ARG B 1 245 ? 3.641 30.922 13.898 1 83.81 245 ARG B O 1
ATOM 6738 N N . ILE B 1 246 ? 1.697 32.125 13.898 1 88.25 246 ILE B N 1
ATOM 6739 C CA . ILE B 1 246 ? 2.068 32.844 15.094 1 88.25 246 ILE B CA 1
ATOM 6740 C C . ILE B 1 246 ? 2.111 31.906 16.297 1 88.25 246 ILE B C 1
ATOM 6742 O O . ILE B 1 246 ? 3.023 31.984 17.125 1 88.25 246 ILE B O 1
ATOM 6746 N N . MET B 1 247 ? 1.224 31.078 16.281 1 90.75 247 MET B N 1
ATOM 6747 C CA . MET B 1 247 ? 1.116 30.156 17.406 1 90.75 247 MET B CA 1
ATOM 6748 C C . MET B 1 247 ? 2.266 29.156 17.406 1 90.75 247 MET B C 1
ATOM 6750 O O . MET B 1 247 ? 2.732 28.75 18.469 1 90.75 247 MET B O 1
ATOM 6754 N N . ILE B 1 248 ? 2.742 28.797 16.25 1 87.75 248 ILE B N 1
ATOM 6755 C CA . ILE B 1 248 ? 3.834 27.844 16.141 1 87.75 248 ILE B CA 1
ATOM 6756 C C . ILE B 1 248 ? 5.129 28.469 16.641 1 87.75 248 ILE B C 1
ATOM 6758 O O . ILE B 1 248 ? 5.941 27.812 17.281 1 87.75 248 ILE B O 1
ATOM 6762 N N . LYS B 1 249 ? 5.289 29.625 16.391 1 86.75 249 LYS B N 1
ATOM 6763 C CA . LYS B 1 249 ? 6.457 30.328 16.922 1 86.75 249 LYS B CA 1
ATOM 6764 C C . LYS B 1 249 ? 6.449 30.344 18.438 1 86.75 249 LYS B C 1
ATOM 6766 O O . LYS B 1 249 ? 7.488 30.156 19.078 1 86.75 249 LYS B O 1
ATOM 6771 N N . ALA B 1 250 ? 5.281 30.578 18.922 1 89.88 250 ALA B N 1
ATOM 6772 C CA . ALA B 1 250 ? 5.133 30.562 20.375 1 89.88 250 ALA B CA 1
ATOM 6773 C C . ALA B 1 250 ? 5.418 29.172 20.938 1 89.88 250 ALA B C 1
ATOM 6775 O O . ALA B 1 250 ? 6.02 29.047 22.016 1 89.88 250 ALA B O 1
ATOM 6776 N N . ALA B 1 251 ? 5.016 28.203 20.188 1 90.75 251 ALA B N 1
ATOM 6777 C CA . ALA B 1 251 ? 5.195 26.828 20.656 1 90.75 251 ALA B CA 1
ATOM 6778 C C . ALA B 1 251 ? 6.676 26.469 20.703 1 90.75 251 ALA B C 1
ATOM 6780 O O . ALA B 1 251 ? 7.117 25.781 21.625 1 90.75 251 ALA B O 1
ATOM 6781 N N . ILE B 1 252 ? 7.441 26.906 19.766 1 89.38 252 ILE B N 1
ATOM 6782 C CA . ILE B 1 252 ? 8.867 26.625 19.734 1 89.38 252 ILE B CA 1
ATOM 6783 C C . ILE B 1 252 ? 9.57 27.297 20.906 1 89.38 252 ILE B C 1
ATOM 6785 O O . ILE B 1 252 ? 10.531 26.75 21.453 1 89.38 252 ILE B O 1
ATOM 6789 N N . LEU B 1 253 ? 8.977 28.359 21.391 1 89.69 253 LEU B N 1
ATOM 6790 C CA . LEU B 1 253 ? 9.586 29.141 22.453 1 89.69 253 LEU B CA 1
ATOM 6791 C C . LEU B 1 253 ? 9.234 28.578 23.812 1 89.69 253 LEU B C 1
ATOM 6793 O O . LEU B 1 253 ? 9.758 29.031 24.844 1 89.69 253 LEU B O 1
ATOM 6797 N N . ILE B 1 254 ? 8.367 27.609 23.812 1 91.12 254 ILE B N 1
ATOM 6798 C CA . ILE B 1 254 ? 8.078 26.969 25.094 1 91.12 254 ILE B CA 1
ATOM 6799 C C . ILE B 1 254 ? 9.375 26.484 25.734 1 91.12 254 ILE B C 1
ATOM 6801 O O . ILE B 1 254 ? 9.57 26.641 26.938 1 91.12 254 ILE B O 1
ATOM 6805 N N . ASP B 1 255 ? 10.156 25.812 24.891 1 88.38 255 ASP B N 1
ATOM 6806 C CA . ASP B 1 255 ? 11.508 25.453 25.281 1 88.38 255 ASP B CA 1
ATOM 6807 C C . ASP B 1 255 ? 12.539 26.375 24.656 1 88.38 255 ASP B C 1
ATOM 6809 O O . ASP B 1 255 ? 12.883 26.203 23.469 1 88.38 255 ASP B O 1
ATOM 6813 N N . LEU B 1 256 ? 13.102 27.172 25.438 1 85.88 256 LEU B N 1
ATOM 6814 C CA . LEU B 1 256 ? 14.047 28.156 24.938 1 85.88 256 LEU B CA 1
ATOM 6815 C C . LEU B 1 256 ? 15.281 27.484 24.359 1 85.88 256 LEU B C 1
ATOM 6817 O O . LEU B 1 256 ? 15.883 27.984 23.406 1 85.88 256 LEU B O 1
ATOM 6821 N N . ASP B 1 257 ? 15.609 26.406 24.922 1 89 257 ASP B N 1
ATOM 6822 C CA . ASP B 1 257 ? 16.781 25.672 24.438 1 89 257 ASP B CA 1
ATOM 6823 C C . ASP B 1 257 ? 16.531 25.109 23.047 1 89 257 ASP B C 1
ATOM 6825 O O . ASP B 1 257 ? 17.469 24.938 22.266 1 89 257 ASP B O 1
ATOM 6829 N N . LEU B 1 258 ? 15.312 24.875 22.828 1 90.81 258 LEU B N 1
ATOM 6830 C CA . LEU B 1 258 ? 14.969 24.344 21.516 1 90.81 258 LEU B CA 1
ATOM 6831 C C . LEU B 1 258 ? 15.164 25.391 20.422 1 90.81 258 LEU B C 1
ATOM 6833 O O . LEU B 1 258 ? 15.695 25.094 19.359 1 90.81 258 LEU B O 1
ATOM 6837 N N . ARG B 1 259 ? 14.758 26.578 20.703 1 88.44 259 ARG B N 1
ATOM 6838 C CA . ARG B 1 259 ? 14.922 27.656 19.734 1 88.44 259 ARG B CA 1
ATOM 6839 C C . ARG B 1 259 ? 16.391 27.938 19.469 1 88.44 259 ARG B C 1
ATOM 6841 O O . ARG B 1 259 ? 16.797 28.109 18.312 1 88.44 259 ARG B O 1
ATOM 6848 N N . ARG B 1 260 ? 17.125 27.953 20.5 1 91.25 260 ARG B N 1
ATOM 6849 C CA . ARG B 1 260 ? 18.562 28.188 20.375 1 91.25 260 ARG B CA 1
ATOM 6850 C C . ARG B 1 260 ? 19.234 27.078 19.578 1 91.25 260 ARG B C 1
ATOM 6852 O O . ARG B 1 260 ? 20.078 27.328 18.719 1 91.25 260 ARG B O 1
ATOM 6859 N N . ALA B 1 261 ? 18.844 25.938 19.922 1 94.12 261 ALA B N 1
ATOM 6860 C CA . ALA B 1 261 ? 19.375 24.797 19.203 1 94.12 261 ALA B CA 1
ATOM 6861 C C . ALA B 1 261 ? 19.016 24.844 17.719 1 94.12 261 ALA B C 1
ATOM 6863 O O . ALA B 1 261 ? 19.844 24.531 16.859 1 94.12 261 ALA B O 1
ATOM 6864 N N . LEU B 1 262 ? 17.828 25.234 17.391 1 92.94 262 LEU B N 1
ATOM 6865 C CA . LEU B 1 262 ? 17.359 25.328 16.016 1 92.94 262 LEU B CA 1
ATOM 6866 C C . LEU B 1 262 ? 18.188 26.328 15.211 1 92.94 262 LEU B C 1
ATOM 6868 O O . LEU B 1 262 ? 18.609 26.031 14.094 1 92.94 262 LEU B O 1
ATOM 6872 N N . ILE B 1 263 ? 18.5 27.422 15.805 1 90.44 263 ILE B N 1
ATOM 6873 C CA . ILE B 1 263 ? 19.266 28.453 15.125 1 90.44 263 ILE B CA 1
ATOM 6874 C C . ILE B 1 263 ? 20.703 27.984 14.914 1 90.44 263 ILE B C 1
ATOM 6876 O O . ILE B 1 263 ? 21.25 28.125 13.828 1 90.44 263 ILE B O 1
ATOM 6880 N N . LYS B 1 264 ? 21.234 27.359 15.898 1 92.94 264 LYS B N 1
ATOM 6881 C CA . LYS B 1 264 ? 22.609 26.906 15.82 1 92.94 264 LYS B CA 1
ATOM 6882 C C . LYS B 1 264 ? 22.781 25.812 14.781 1 92.94 264 LYS B C 1
ATOM 6884 O O . LYS B 1 264 ? 23.719 25.844 13.977 1 92.94 264 LYS B O 1
ATOM 6889 N N . VAL B 1 265 ? 21.906 24.922 14.773 1 94 265 VAL B N 1
ATOM 6890 C CA . VAL B 1 265 ? 22 23.766 13.898 1 94 265 VAL B CA 1
ATOM 6891 C C . VAL B 1 265 ? 21.781 24.188 12.445 1 94 265 VAL B C 1
ATOM 6893 O O . VAL B 1 265 ? 22.406 23.641 11.531 1 94 265 VAL B O 1
ATOM 6896 N N . LEU B 1 266 ? 20.922 25.125 12.156 1 92.62 266 LEU B N 1
ATOM 6897 C CA . LEU B 1 266 ? 20.594 25.531 10.797 1 92.62 266 LEU B CA 1
ATOM 6898 C C . LEU B 1 266 ? 21.688 26.438 10.227 1 92.62 266 LEU B C 1
ATOM 6900 O O . LEU B 1 266 ? 21.875 26.5 9.016 1 92.62 266 LEU B O 1
ATOM 6904 N N . THR B 1 267 ? 22.359 27.078 11.102 1 89.62 267 THR B N 1
ATOM 6905 C CA . THR B 1 267 ? 23.391 28 10.633 1 89.62 267 THR B CA 1
ATOM 6906 C C . THR B 1 267 ? 24.734 27.297 10.539 1 89.62 267 THR B C 1
ATOM 6908 O O . THR B 1 267 ? 25.672 27.797 9.906 1 89.62 267 THR B O 1
ATOM 6911 N N . ALA B 1 268 ? 24.797 26.109 11.133 1 89.06 268 ALA B N 1
ATOM 6912 C CA . ALA B 1 268 ? 26.016 25.312 11.062 1 89.06 268 ALA B CA 1
ATOM 6913 C C . ALA B 1 268 ? 25.922 24.266 9.953 1 89.06 268 ALA B C 1
ATOM 6915 O O . ALA B 1 268 ? 24.891 24.141 9.305 1 89.06 268 ALA B O 1
ATOM 6916 N N . GLY B 1 269 ? 27.031 23.641 9.703 1 87.38 269 GLY B N 1
ATOM 6917 C CA . GLY B 1 269 ? 27.047 22.578 8.711 1 87.38 269 GLY B CA 1
ATOM 6918 C C . GLY B 1 269 ? 26.375 21.312 9.188 1 87.38 269 GLY B C 1
ATOM 6919 O O . GLY B 1 269 ? 26.203 21.109 10.391 1 87.38 269 GLY B O 1
ATOM 6920 N N . ALA B 1 270 ? 25.969 20.469 8.281 1 89.94 270 ALA B N 1
ATOM 6921 C CA . ALA B 1 270 ? 25.297 19.219 8.578 1 89.94 270 ALA B CA 1
ATOM 6922 C C . ALA B 1 270 ? 26.156 18.312 9.453 1 89.94 270 ALA B C 1
ATOM 6924 O O . ALA B 1 270 ? 27.312 18.062 9.141 1 89.94 270 ALA B O 1
ATOM 6925 N N . GLY B 1 271 ? 25.641 17.922 10.539 1 90.56 271 GLY B N 1
ATOM 6926 C CA . GLY B 1 271 ? 26.312 16.969 11.406 1 90.56 271 GLY B CA 1
ATOM 6927 C C . GLY B 1 271 ? 27.312 17.609 12.344 1 90.56 271 GLY B C 1
ATOM 6928 O O . GLY B 1 271 ? 28.031 16.922 13.07 1 90.56 271 GLY B O 1
ATOM 6929 N N . HIS B 1 272 ? 27.438 18.891 12.352 1 90.62 272 HIS B N 1
ATOM 6930 C CA . HIS B 1 272 ? 28.391 19.594 13.195 1 90.62 272 HIS B CA 1
ATOM 6931 C C . HIS B 1 272 ? 28 19.5 14.672 1 90.62 272 HIS B C 1
ATOM 6933 O O . HIS B 1 272 ? 28.859 19.375 15.539 1 90.62 272 HIS B O 1
ATOM 6939 N N . PHE B 1 273 ? 26.734 19.672 14.922 1 93.25 273 PHE B N 1
ATOM 6940 C CA . PHE B 1 273 ? 26.219 19.594 16.281 1 93.25 273 PHE B CA 1
ATOM 6941 C C . PHE B 1 273 ? 25.281 18.391 16.438 1 93.25 273 PHE B C 1
ATOM 6943 O O . PHE B 1 273 ? 24.062 18.562 16.5 1 93.25 273 PHE B O 1
ATOM 6950 N N . VAL B 1 274 ? 25.781 17.25 16.609 1 92.62 274 VAL B N 1
ATOM 6951 C CA . VAL B 1 274 ? 25.062 15.977 16.578 1 92.62 274 VAL B CA 1
ATOM 6952 C C . VAL B 1 274 ? 24 15.953 17.688 1 92.62 274 VAL B C 1
ATOM 6954 O O . VAL B 1 274 ? 22.844 15.594 17.438 1 92.62 274 VAL B O 1
ATOM 6957 N N . GLY B 1 275 ? 24.359 16.266 18.812 1 92.94 275 GLY B N 1
ATOM 6958 C CA . GLY B 1 275 ? 23.438 16.266 19.922 1 92.94 275 GLY B CA 1
ATOM 6959 C C . GLY B 1 275 ? 22.312 17.266 19.781 1 92.94 275 GLY B C 1
ATOM 6960 O O . GLY B 1 275 ? 21.156 16.984 20.109 1 92.94 275 GLY B O 1
ATOM 6961 N N . LEU B 1 276 ? 22.625 18.469 19.281 1 94.94 276 LEU B N 1
ATOM 6962 C CA . LEU B 1 276 ? 21.625 19.516 19.125 1 94.94 276 LEU B CA 1
ATOM 6963 C C . LEU B 1 276 ? 20.656 19.188 17.984 1 94.94 276 LEU B C 1
ATOM 6965 O O . LEU B 1 276 ? 19.484 19.531 18.047 1 94.94 276 LEU B O 1
ATOM 6969 N N . GLU B 1 277 ? 21.188 18.531 16.969 1 95.88 277 GLU B N 1
ATOM 6970 C CA . GLU B 1 277 ? 20.297 18.109 15.891 1 95.88 277 GLU B CA 1
ATOM 6971 C C . GLU B 1 277 ? 19.219 17.156 16.406 1 95.88 277 GLU B C 1
ATOM 6973 O O . GLU B 1 277 ? 18.047 17.281 16.031 1 95.88 277 GLU B O 1
ATOM 6978 N N . MET B 1 278 ? 19.641 16.281 17.219 1 95.25 278 MET B N 1
ATOM 6979 C CA . MET B 1 278 ? 18.703 15.32 17.781 1 95.25 278 MET B CA 1
ATOM 6980 C C . MET B 1 278 ? 17.719 16 18.719 1 95.25 278 MET B C 1
ATOM 6982 O O . MET B 1 278 ? 16.562 15.609 18.812 1 95.25 278 MET B O 1
ATOM 6986 N N . LYS B 1 279 ? 18.219 16.969 19.391 1 93.25 279 LYS B N 1
ATOM 6987 C CA . LYS B 1 279 ? 17.344 17.75 20.266 1 93.25 279 LYS B CA 1
ATOM 6988 C C . LYS B 1 279 ? 16.25 18.453 19.469 1 93.25 279 LYS B C 1
ATOM 6990 O O . LYS B 1 279 ? 15.086 18.484 19.875 1 93.25 279 LYS B O 1
ATOM 6995 N N . VAL B 1 280 ? 16.625 19.047 18.406 1 94.38 280 VAL B N 1
ATOM 6996 C CA . VAL B 1 280 ? 15.68 19.719 17.516 1 94.38 280 VAL B CA 1
ATOM 6997 C C . VAL B 1 280 ? 14.672 18.719 16.969 1 94.38 280 VAL B C 1
ATOM 6999 O O . VAL B 1 280 ? 13.469 18.969 16.953 1 94.38 280 VAL B O 1
ATOM 7002 N N . ARG B 1 281 ? 15.172 17.578 16.547 1 94.62 281 ARG B N 1
ATOM 7003 C CA . ARG B 1 281 ? 14.297 16.531 16.016 1 94.62 281 ARG B CA 1
ATOM 7004 C C . ARG B 1 281 ? 13.273 16.094 17.062 1 94.62 281 ARG B C 1
ATOM 7006 O O . ARG B 1 281 ? 12.078 16.078 16.797 1 94.62 281 ARG B O 1
ATOM 7013 N N . SER B 1 282 ? 13.758 15.781 18.156 1 91.25 282 SER B N 1
ATOM 7014 C CA . SER B 1 282 ? 12.891 15.305 19.219 1 91.25 282 SER B CA 1
ATOM 7015 C C . SER B 1 282 ? 11.906 16.375 19.656 1 91.25 282 SER B C 1
ATOM 7017 O O . SER B 1 282 ? 10.719 16.109 19.859 1 91.25 282 SER B O 1
ATOM 7019 N N . GLY B 1 283 ? 12.391 17.562 19.859 1 91.06 283 GLY B N 1
ATOM 7020 C CA . GLY B 1 283 ? 11.547 18.656 20.312 1 91.06 283 GLY B CA 1
ATOM 7021 C C . GLY B 1 283 ? 10.43 18.984 19.344 1 91.06 283 GLY B C 1
ATOM 7022 O O . GLY B 1 283 ? 9.266 19.094 19.75 1 91.06 283 GLY B O 1
ATOM 7023 N N . LEU B 1 284 ? 10.766 19.141 18.125 1 91.31 284 LEU B N 1
ATOM 7024 C CA . LEU B 1 284 ? 9.773 19.516 17.125 1 91.31 284 LEU B CA 1
ATOM 7025 C C . LEU B 1 284 ? 8.805 18.375 16.844 1 91.31 284 LEU B C 1
ATOM 7027 O O . LEU B 1 284 ? 7.621 18.594 16.578 1 91.31 284 LEU B O 1
ATOM 7031 N N . THR B 1 285 ? 9.273 17.141 16.828 1 89.31 285 THR B N 1
ATOM 7032 C CA . THR B 1 285 ? 8.406 16 16.609 1 89.31 285 THR B CA 1
ATOM 7033 C C . THR B 1 285 ? 7.406 15.852 17.75 1 89.31 285 THR B C 1
ATOM 7035 O O . THR B 1 285 ? 6.246 15.492 17.531 1 89.31 285 THR B O 1
ATOM 7038 N N . GLN B 1 286 ? 7.812 16.125 18.859 1 85.25 286 GLN B N 1
ATOM 7039 C CA . GLN B 1 286 ? 6.93 16.047 20.016 1 85.25 286 GLN B CA 1
ATOM 7040 C C . GLN B 1 286 ? 5.871 17.141 19.984 1 85.25 286 GLN B C 1
ATOM 7042 O O . GLN B 1 286 ? 4.738 16.938 20.422 1 85.25 286 GLN B O 1
ATOM 7047 N N . LEU B 1 287 ? 6.27 18.188 19.5 1 85.44 287 LEU B N 1
ATOM 7048 C CA . LEU B 1 287 ? 5.387 19.359 19.516 1 85.44 287 LEU B CA 1
ATOM 7049 C C . LEU B 1 287 ? 4.387 19.297 18.375 1 85.44 287 LEU B C 1
ATOM 7051 O O . LEU B 1 287 ? 3.203 19.594 18.547 1 85.44 287 LEU B O 1
ATOM 7055 N N . PHE B 1 288 ? 4.91 18.906 17.234 1 81.62 288 PHE B N 1
ATOM 7056 C CA . PHE B 1 288 ? 4.07 19.141 16.062 1 81.62 288 PHE B CA 1
ATOM 7057 C C . PHE B 1 288 ? 3.756 17.828 15.344 1 81.62 288 PHE B C 1
ATOM 7059 O O . PHE B 1 288 ? 2.748 17.734 14.641 1 81.62 288 PHE B O 1
ATOM 7066 N N . LEU B 1 289 ? 4.574 16.891 15.438 1 76.5 289 LEU B N 1
ATOM 7067 C CA . LEU B 1 289 ? 4.441 15.656 14.672 1 76.5 289 LEU B CA 1
ATOM 7068 C C . LEU B 1 289 ? 4.254 14.461 15.602 1 76.5 289 LEU B C 1
ATOM 7070 O O . LEU B 1 289 ? 4.961 13.461 15.477 1 76.5 289 LEU B O 1
ATOM 7074 N N . THR B 1 290 ? 3.289 14.602 16.328 1 66.44 290 THR B N 1
ATOM 7075 C CA . THR B 1 290 ? 3.078 13.617 17.375 1 66.44 290 THR B CA 1
ATOM 7076 C C . THR B 1 290 ? 2.461 12.344 16.828 1 66.44 290 THR B C 1
ATOM 7078 O O . THR B 1 290 ? 2.604 11.266 17.406 1 66.44 290 THR B O 1
ATOM 7081 N N . ASN B 1 291 ? 1.839 12.531 15.758 1 63.28 291 ASN B N 1
ATOM 7082 C CA . ASN B 1 291 ? 1.127 11.383 15.203 1 63.28 291 ASN B CA 1
ATOM 7083 C C . ASN B 1 291 ? 2.016 10.578 14.266 1 63.28 291 ASN B C 1
ATOM 7085 O O . ASN B 1 291 ? 3.113 11.008 13.914 1 63.28 291 ASN B O 1
ATOM 7089 N N . ASP B 1 292 ? 1.447 9.391 14.078 1 69.94 292 ASP B N 1
ATOM 7090 C CA . ASP B 1 292 ? 2.096 8.555 13.07 1 69.94 292 ASP B CA 1
ATOM 7091 C C . ASP B 1 292 ? 2.297 9.312 11.766 1 69.94 292 ASP B C 1
ATOM 7093 O O . ASP B 1 292 ? 1.41 10.047 11.328 1 69.94 292 ASP B O 1
ATOM 7097 N N . GLN B 1 293 ? 3.482 9.312 11.32 1 77.38 293 GLN B N 1
ATOM 7098 C CA . GLN B 1 293 ? 3.832 10.086 10.133 1 77.38 293 GLN B CA 1
ATOM 7099 C C . GLN B 1 293 ? 3.844 9.203 8.883 1 77.38 293 GLN B C 1
ATOM 7101 O O . GLN B 1 293 ? 4.34 9.609 7.832 1 77.38 293 GLN B O 1
ATOM 7106 N N . ASP B 1 294 ? 3.287 8.016 9.086 1 82.75 294 ASP B N 1
ATOM 7107 C CA . ASP B 1 294 ? 3.207 7.141 7.922 1 82.75 294 ASP B CA 1
ATOM 7108 C C . ASP B 1 294 ? 1.954 7.434 7.102 1 82.75 294 ASP B C 1
ATOM 7110 O O . ASP B 1 294 ? 0.853 7.02 7.469 1 82.75 294 ASP B O 1
ATOM 7114 N N . VAL B 1 295 ? 2.098 8.008 6.047 1 87.69 295 VAL B N 1
ATOM 7115 C CA . VAL B 1 295 ? 1.021 8.492 5.188 1 87.69 295 VAL B CA 1
ATOM 7116 C C . VAL B 1 295 ? 0.172 7.32 4.711 1 87.69 295 VAL B C 1
ATOM 7118 O O . VAL B 1 295 ? -1.022 7.477 4.445 1 87.69 295 VAL B O 1
ATOM 7121 N N . ASN B 1 296 ? 0.743 6.113 4.668 1 81.88 296 ASN B N 1
ATOM 7122 C CA . ASN B 1 296 ? 0.029 4.941 4.164 1 81.88 296 ASN B CA 1
ATOM 7123 C C . ASN B 1 296 ? -0.988 4.426 5.18 1 81.88 296 ASN B C 1
ATOM 7125 O O . ASN B 1 296 ? -1.929 3.719 4.816 1 81.88 296 ASN B O 1
ATOM 7129 N N . GLU B 1 297 ? -0.832 4.84 6.379 1 83.44 297 GLU B N 1
ATOM 7130 C CA . GLU B 1 297 ? -1.698 4.332 7.438 1 83.44 297 GLU B CA 1
ATOM 7131 C C . GLU B 1 297 ? -2.619 5.43 7.969 1 83.44 297 GLU B C 1
ATOM 7133 O O . GLU B 1 297 ? -3.445 5.18 8.852 1 83.44 297 GLU B O 1
ATOM 7138 N N . MET B 1 298 ? -2.564 6.539 7.336 1 87.75 298 MET B N 1
ATOM 7139 C CA . MET B 1 298 ? -3.342 7.684 7.801 1 87.75 298 MET B CA 1
ATOM 7140 C C . MET B 1 298 ? -4.578 7.891 6.93 1 87.75 298 MET B C 1
ATOM 7142 O O . MET B 1 298 ? -4.59 7.5 5.762 1 87.75 298 MET B O 1
ATOM 7146 N N . THR B 1 299 ? -5.594 8.484 7.551 1 86.31 299 THR B N 1
ATOM 7147 C CA . THR B 1 299 ? -6.746 8.961 6.789 1 86.31 299 THR B CA 1
ATOM 7148 C C . THR B 1 299 ? -6.391 10.219 6.012 1 86.31 299 THR B C 1
ATOM 7150 O O . THR B 1 299 ? -5.434 10.922 6.352 1 86.31 299 THR B O 1
ATOM 7153 N N . PRO B 1 300 ? -7.094 10.477 5 1 88.38 300 PRO B N 1
ATOM 7154 C CA . PRO B 1 300 ? -6.801 11.68 4.219 1 88.38 300 PRO B CA 1
ATOM 7155 C C . PRO B 1 300 ? -6.809 12.945 5.066 1 88.38 300 PRO B C 1
ATOM 7157 O O . PRO B 1 300 ? -5.973 13.828 4.867 1 88.38 300 PRO B O 1
ATOM 7160 N N . LYS B 1 301 ? -7.676 13.023 6.023 1 84.69 301 LYS B N 1
ATOM 7161 C CA . LYS B 1 301 ? -7.746 14.195 6.883 1 84.69 301 LYS B CA 1
ATOM 7162 C C . LYS B 1 301 ? -6.484 14.336 7.73 1 84.69 301 LYS B C 1
ATOM 7164 O O . LYS B 1 301 ? -5.949 15.438 7.883 1 84.69 301 LYS B O 1
ATOM 7169 N N . GLU B 1 302 ? -6.047 13.266 8.219 1 85.38 302 GLU B N 1
ATOM 7170 C CA . GLU B 1 302 ? -4.832 13.281 9.031 1 85.38 302 GLU B CA 1
ATOM 7171 C C . GLU B 1 302 ? -3.613 13.656 8.203 1 85.38 302 GLU B C 1
ATOM 7173 O O . GLU B 1 302 ? -2.707 14.336 8.688 1 85.38 302 GLU B O 1
ATOM 7178 N N . VAL B 1 303 ? -3.566 13.172 7.008 1 90.75 303 VAL B N 1
ATOM 7179 C CA . VAL B 1 303 ? -2.453 13.5 6.121 1 90.75 303 VAL B CA 1
ATOM 7180 C C . VAL B 1 303 ? -2.436 15 5.84 1 90.75 303 VAL B C 1
ATOM 7182 O O . VAL B 1 303 ? -1.368 15.617 5.801 1 90.75 303 VAL B O 1
ATOM 7185 N N . ILE B 1 304 ? -3.586 15.516 5.621 1 87.31 304 ILE B N 1
ATOM 7186 C CA . ILE B 1 304 ? -3.707 16.938 5.328 1 87.31 304 ILE B CA 1
ATOM 7187 C C . ILE B 1 304 ? -3.25 17.75 6.535 1 87.31 304 ILE B C 1
ATOM 7189 O O . ILE B 1 304 ? -2.521 18.734 6.387 1 87.31 304 ILE B O 1
ATOM 7193 N N . ASP B 1 305 ? -3.635 17.312 7.711 1 83.44 305 ASP B N 1
ATOM 7194 C CA . ASP B 1 305 ? -3.221 18 8.93 1 83.44 305 ASP B CA 1
ATOM 7195 C C . ASP B 1 305 ? -1.707 17.922 9.117 1 83.44 305 ASP B C 1
ATOM 7197 O O . ASP B 1 305 ? -1.075 18.891 9.523 1 83.44 305 ASP B O 1
ATOM 7201 N N . PHE B 1 306 ? -1.226 16.766 8.891 1 88.88 306 PHE B N 1
ATOM 7202 C CA . PHE B 1 306 ? 0.218 16.578 8.953 1 88.88 306 PHE B CA 1
ATOM 7203 C C . PHE B 1 306 ? 0.935 17.516 7.992 1 88.88 306 PHE B C 1
ATOM 7205 O O . PHE B 1 306 ? 1.904 18.188 8.375 1 88.88 306 PHE B O 1
ATOM 7212 N N . GLY B 1 307 ? 0.478 17.578 6.797 1 89.12 307 GLY B N 1
ATOM 7213 C CA . GLY B 1 307 ? 1.064 18.469 5.809 1 89.12 307 GLY B CA 1
ATOM 7214 C C . GLY B 1 307 ? 0.955 19.938 6.191 1 89.12 307 GLY B C 1
ATOM 7215 O O . GLY B 1 307 ? 1.87 20.719 5.934 1 89.12 307 GLY B O 1
ATOM 7216 N N . ALA B 1 308 ? -0.108 20.25 6.809 1 86.31 308 ALA B N 1
ATOM 7217 C CA . ALA B 1 308 ? -0.329 21.625 7.211 1 86.31 308 ALA B CA 1
ATOM 7218 C C . ALA B 1 308 ? 0.668 22.062 8.281 1 86.31 308 ALA B C 1
ATOM 7220 O O . ALA B 1 308 ? 1.251 23.141 8.203 1 86.31 308 ALA B O 1
ATOM 7221 N N . TRP B 1 309 ? 0.836 21.219 9.211 1 87.19 309 TRP B N 1
ATOM 7222 C CA . TRP B 1 309 ? 1.784 21.531 10.273 1 87.19 309 TRP B CA 1
ATOM 7223 C C . TRP B 1 309 ? 3.209 21.594 9.734 1 87.19 309 TRP B C 1
ATOM 7225 O O . TRP B 1 309 ? 3.992 22.469 10.117 1 87.19 309 TRP B O 1
ATOM 7235 N N . LEU B 1 310 ? 3.51 20.672 8.875 1 90.69 310 LEU B N 1
ATOM 7236 C CA . LEU B 1 310 ? 4.844 20.656 8.289 1 90.69 310 LEU B CA 1
ATOM 7237 C C . LEU B 1 310 ? 5.082 21.906 7.441 1 90.69 310 LEU B C 1
ATOM 7239 O O . LEU B 1 310 ? 6.184 22.469 7.453 1 90.69 310 LEU B O 1
ATOM 7243 N N . SER B 1 311 ? 4.047 22.312 6.73 1 89.75 311 SER B N 1
ATOM 7244 C CA . SER B 1 311 ? 4.152 23.5 5.902 1 89.75 311 SER B CA 1
ATOM 7245 C C . SER B 1 311 ? 4.473 24.734 6.75 1 89.75 311 SER B C 1
ATOM 7247 O O . SER B 1 311 ? 5.328 25.547 6.387 1 89.75 311 SER B O 1
ATOM 7249 N N . ILE B 1 312 ? 3.84 24.859 7.879 1 87.06 312 ILE B N 1
ATOM 7250 C CA . ILE B 1 312 ? 4.035 26.016 8.75 1 87.06 312 ILE B CA 1
ATOM 7251 C C . ILE B 1 312 ? 5.441 25.969 9.352 1 87.06 312 ILE B C 1
ATOM 7253 O O . ILE B 1 312 ? 6.113 27 9.445 1 87.06 312 ILE B O 1
ATOM 7257 N N . LEU B 1 313 ? 5.844 24.797 9.703 1 89.12 313 LEU B N 1
ATOM 7258 C CA . LEU B 1 313 ? 7.168 24.641 10.297 1 89.12 313 LEU B CA 1
ATOM 7259 C C . LEU B 1 313 ? 8.258 25 9.297 1 89.12 313 LEU B C 1
ATOM 7261 O O . LEU B 1 313 ? 9.211 25.703 9.633 1 89.12 313 LEU B O 1
ATOM 7265 N N . LEU B 1 314 ? 8.117 24.547 8.086 1 90.88 314 LEU B N 1
ATOM 7266 C CA . LEU B 1 314 ? 9.133 24.766 7.062 1 90.88 314 LEU B CA 1
ATOM 7267 C C . LEU B 1 314 ? 9.148 26.234 6.633 1 90.88 314 LEU B C 1
ATOM 7269 O O . LEU B 1 314 ? 10.211 26.781 6.352 1 90.88 314 LEU B O 1
ATOM 7273 N N . ARG B 1 315 ? 8.047 26.781 6.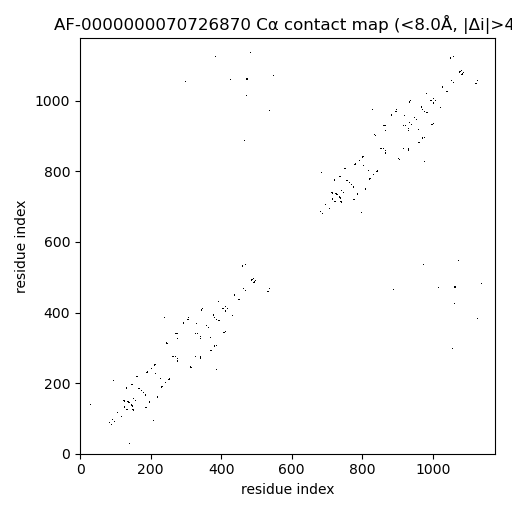625 1 86.38 315 ARG B N 1
ATOM 7274 C CA . ARG B 1 315 ? 7.953 28.156 6.156 1 86.38 315 ARG B CA 1
ATOM 7275 C C . ARG B 1 315 ? 8.406 29.125 7.234 1 86.38 315 ARG B C 1
ATOM 7277 O O . ARG B 1 315 ? 8.641 30.312 6.953 1 86.38 315 ARG B O 1
ATOM 7284 N N . ASN B 1 316 ? 8.555 28.609 8.406 1 83.5 316 ASN B N 1
ATOM 7285 C CA . ASN B 1 316 ? 9.055 29.453 9.484 1 83.5 316 ASN B CA 1
ATOM 7286 C C . ASN B 1 316 ? 10.57 29.641 9.391 1 83.5 316 ASN B C 1
ATOM 7288 O O . ASN B 1 316 ? 11.141 30.484 10.086 1 83.5 316 ASN B O 1
ATOM 7292 N N . VAL B 1 317 ? 11.203 28.891 8.523 1 88 317 VAL B N 1
ATOM 7293 C CA . VAL B 1 317 ? 12.641 29 8.32 1 88 317 VAL B CA 1
ATOM 7294 C C . VAL B 1 317 ? 12.93 29.484 6.906 1 88 317 VAL B C 1
ATOM 7296 O O . VAL B 1 317 ? 12.109 29.312 6.004 1 88 317 VAL B O 1
ATOM 7299 N N . VAL B 1 318 ? 14.086 30.203 6.785 1 87.75 318 VAL B N 1
ATOM 7300 C CA . VAL B 1 318 ? 14.492 30.703 5.477 1 87.75 318 VAL B CA 1
ATOM 7301 C C . VAL B 1 318 ? 14.594 29.547 4.492 1 87.75 318 VAL B C 1
ATOM 7303 O O . VAL B 1 318 ? 14.953 28.422 4.875 1 87.75 318 VAL B O 1
ATOM 7306 N N . GLU B 1 319 ? 14.242 29.766 3.305 1 89.31 319 GLU B N 1
ATOM 7307 C CA . GLU B 1 319 ? 14.133 28.766 2.256 1 89.31 319 GLU B CA 1
ATOM 7308 C C . GLU B 1 319 ? 15.422 27.953 2.139 1 89.31 319 GLU B C 1
ATOM 7310 O O . GLU B 1 319 ? 15.383 26.734 1.946 1 89.31 319 GLU B O 1
ATOM 7315 N N . LYS B 1 320 ? 16.547 28.594 2.291 1 89.06 320 LYS B N 1
ATOM 7316 C CA . LYS B 1 320 ? 17.844 27.938 2.121 1 89.06 320 LYS B CA 1
ATOM 7317 C C . LYS B 1 320 ? 18.062 26.859 3.188 1 89.06 320 LYS B C 1
ATOM 7319 O O . LYS B 1 320 ? 18.828 25.922 2.979 1 89.06 320 LYS B O 1
ATOM 7324 N N . HIS B 1 321 ? 17.406 27.031 4.305 1 93.06 321 HIS B N 1
ATOM 7325 C CA . HIS B 1 321 ? 17.641 26.125 5.422 1 93.06 321 HIS B CA 1
ATOM 7326 C C . HIS B 1 321 ? 16.516 25.094 5.527 1 93.06 321 HIS B C 1
ATOM 7328 O O . HIS B 1 321 ? 16.562 24.203 6.379 1 93.06 321 HIS B O 1
ATOM 7334 N N . GLN B 1 322 ? 15.531 25.156 4.656 1 93.88 322 GLN B N 1
ATOM 7335 C CA . GLN B 1 322 ? 14.375 24.266 4.75 1 93.88 322 GLN B CA 1
ATOM 7336 C C . GLN B 1 322 ? 14.781 22.812 4.512 1 93.88 322 GLN B C 1
ATOM 7338 O O . GLN B 1 322 ? 14.266 21.906 5.168 1 93.88 322 GLN B O 1
ATOM 7343 N N . GLY B 1 323 ? 15.656 22.578 3.562 1 95.31 323 GLY B N 1
ATOM 7344 C CA . GLY B 1 323 ? 16.125 21.219 3.291 1 95.31 323 GLY B CA 1
ATOM 7345 C C . GLY B 1 323 ? 16.828 20.594 4.473 1 95.31 323 GLY B C 1
ATOM 7346 O O . GLY B 1 323 ? 16.625 19.406 4.77 1 95.31 323 GLY B O 1
ATOM 7347 N N . ARG B 1 324 ? 17.625 21.375 5.109 1 95 324 ARG B N 1
ATOM 7348 C CA . ARG B 1 324 ? 18.359 20.891 6.27 1 95 324 ARG B CA 1
ATOM 7349 C C . ARG B 1 324 ? 17.406 20.562 7.422 1 95 324 ARG B C 1
ATOM 7351 O O . ARG B 1 324 ? 17.547 19.516 8.062 1 95 324 ARG B O 1
ATOM 7358 N N . LEU B 1 325 ? 16.547 21.484 7.684 1 95.75 325 LEU B N 1
ATOM 7359 C CA . LEU B 1 325 ? 15.57 21.234 8.734 1 95.75 325 LEU B CA 1
ATOM 7360 C C . LEU B 1 325 ? 14.766 19.984 8.453 1 95.75 325 LEU B C 1
ATOM 7362 O O . LEU B 1 325 ? 14.555 19.156 9.344 1 95.75 325 LEU B O 1
ATOM 7366 N N . TYR B 1 326 ? 14.336 19.859 7.195 1 96.88 326 TYR B N 1
ATOM 7367 C CA . TYR B 1 326 ? 13.539 18.703 6.797 1 96.88 326 TYR B CA 1
ATOM 7368 C C . TYR B 1 326 ? 14.297 17.406 7.047 1 96.88 326 TYR B C 1
ATOM 7370 O O . TYR B 1 326 ? 13.727 16.438 7.562 1 96.88 326 TYR B O 1
ATOM 7378 N N . TYR B 1 327 ? 15.547 17.391 6.66 1 96.88 327 TYR B N 1
ATOM 7379 C CA . TYR B 1 327 ? 16.344 16.172 6.805 1 96.88 327 TYR B CA 1
ATOM 7380 C C . TYR B 1 327 ? 16.594 15.859 8.273 1 96.88 327 TYR B C 1
ATOM 7382 O O . TYR B 1 327 ? 16.656 14.688 8.664 1 96.88 327 TYR B O 1
ATOM 7390 N N . ILE B 1 328 ? 16.719 16.844 9.055 1 96.06 328 ILE B N 1
ATOM 7391 C CA . ILE B 1 328 ? 16.891 16.641 10.492 1 96.06 328 ILE B CA 1
ATOM 7392 C C . ILE B 1 328 ? 15.641 15.969 11.07 1 96.06 328 ILE B C 1
ATOM 7394 O O . ILE B 1 328 ? 15.75 15.062 11.906 1 96.06 328 ILE B O 1
ATOM 7398 N N . LEU B 1 329 ? 14.547 16.344 10.609 1 94.75 329 LEU B N 1
ATOM 7399 C CA . LEU B 1 329 ? 13.281 15.859 11.156 1 94.75 329 LEU B CA 1
ATOM 7400 C C . LEU B 1 329 ? 13.031 14.414 10.727 1 94.75 329 LEU B C 1
ATOM 7402 O O . LEU B 1 329 ? 12.562 13.602 11.523 1 94.75 329 LEU B O 1
ATOM 7406 N N . PHE B 1 330 ? 13.352 14.078 9.438 1 95.5 330 PHE B N 1
ATOM 7407 C CA . PHE B 1 330 ? 12.836 12.82 8.906 1 95.5 330 PHE B CA 1
ATOM 7408 C C . PHE B 1 330 ? 13.984 11.93 8.438 1 95.5 330 PHE B C 1
ATOM 7410 O O . PHE B 1 330 ? 13.766 10.766 8.07 1 95.5 330 PHE B O 1
ATOM 7417 N N . GLY B 1 331 ? 15.141 12.414 8.414 1 94.56 331 GLY B N 1
ATOM 7418 C CA . GLY B 1 331 ? 16.266 11.625 7.941 1 94.56 331 GLY B CA 1
ATOM 7419 C C . GLY B 1 331 ? 16.562 10.43 8.82 1 94.56 331 GLY B C 1
ATOM 7420 O O . GLY B 1 331 ? 16.094 10.352 9.953 1 94.56 331 GLY B O 1
ATOM 7421 N N . PRO B 1 332 ? 17.266 9.484 8.281 1 93 332 PRO B N 1
ATOM 7422 C CA . PRO B 1 332 ? 17.594 8.289 9.055 1 93 332 PRO B CA 1
ATOM 7423 C C . PRO B 1 332 ? 18.531 8.594 10.227 1 93 332 PRO B C 1
ATOM 7425 O O . PRO B 1 332 ? 19.391 9.477 10.133 1 93 332 PRO B O 1
ATOM 7428 N N . ALA B 1 333 ? 18.281 7.871 11.273 1 91.94 333 ALA B N 1
ATOM 7429 C CA . ALA B 1 333 ? 19.125 7.996 12.461 1 91.94 333 ALA B CA 1
ATOM 7430 C C . ALA B 1 333 ? 19.953 6.734 12.688 1 91.94 333 ALA B C 1
ATOM 7432 O O . ALA B 1 333 ? 19.5 5.629 12.375 1 91.94 333 ALA B O 1
ATOM 7433 N N . ARG B 1 334 ? 21.125 6.855 13.062 1 89.19 334 ARG B N 1
ATOM 7434 C CA . ARG B 1 334 ? 22 5.742 13.383 1 89.19 334 ARG B CA 1
ATOM 7435 C C . ARG B 1 334 ? 22.438 5.785 14.844 1 89.19 334 ARG B C 1
ATOM 7437 O O . ARG B 1 334 ? 22.516 6.863 15.438 1 89.19 334 ARG B O 1
ATOM 7444 N N . SER B 1 335 ? 22.562 4.66 15.391 1 87.69 335 SER B N 1
ATOM 7445 C CA . SER B 1 335 ? 23.016 4.574 16.781 1 87.69 335 SER B CA 1
ATOM 7446 C C . SER B 1 335 ? 24.5 4.305 16.859 1 87.69 335 SER B C 1
ATOM 7448 O O . SER B 1 335 ? 25.047 3.545 16.062 1 87.69 335 SER B O 1
ATOM 7450 N N . SER B 1 336 ? 25.234 5.062 17.594 1 81.69 336 SER B N 1
ATOM 7451 C CA . SER B 1 336 ? 26.641 4.848 17.906 1 81.69 336 SER B CA 1
ATOM 7452 C C . SER B 1 336 ? 26.859 4.719 19.422 1 81.69 336 SER B C 1
ATOM 7454 O O . SER B 1 336 ? 25.906 4.832 20.203 1 81.69 336 SER B O 1
ATOM 7456 N N . LYS B 1 337 ? 28 4.379 19.797 1 81.25 337 LYS B N 1
ATOM 7457 C CA . LYS B 1 337 ? 28.359 4.277 21.219 1 81.25 337 LYS B CA 1
ATOM 7458 C C . LYS B 1 337 ? 28.078 5.59 21.938 1 81.25 337 LYS B C 1
ATOM 7460 O O . LYS B 1 337 ? 27.766 5.594 23.125 1 81.25 337 LYS B O 1
ATOM 7465 N N . LYS B 1 338 ? 28.141 6.699 21.234 1 80 338 LYS B N 1
ATOM 7466 C CA . LYS B 1 338 ? 27.984 8.023 21.828 1 80 338 LYS B CA 1
ATOM 7467 C C . LYS B 1 338 ? 26.531 8.469 21.797 1 80 338 LYS B C 1
ATOM 7469 O O . LYS B 1 338 ? 26.156 9.43 22.484 1 80 338 LYS B O 1
ATOM 7474 N N . GLY B 1 339 ? 25.719 7.734 21.078 1 85.75 339 GLY B N 1
ATOM 7475 C CA . GLY B 1 339 ? 24.312 8.086 21 1 85.75 339 GLY B CA 1
ATOM 7476 C C . GLY B 1 339 ? 23.75 8.008 19.594 1 85.75 339 GLY B C 1
ATOM 7477 O O . GLY B 1 339 ? 24.422 7.516 18.672 1 85.75 339 GLY B O 1
ATOM 7478 N N . GLU B 1 340 ? 22.547 8.508 19.484 1 91.12 340 GLU B N 1
ATOM 7479 C CA . GLU B 1 340 ? 21.875 8.508 18.188 1 91.12 340 GLU B CA 1
ATOM 7480 C C . GLU B 1 340 ? 22.141 9.812 17.422 1 91.12 340 GLU B C 1
ATOM 7482 O O . GLU B 1 340 ? 22.203 10.883 18.031 1 91.12 340 GLU B O 1
ATOM 7487 N N . PHE B 1 341 ? 22.438 9.797 16.219 1 93.5 341 PHE B N 1
ATOM 7488 C CA . PHE B 1 341 ? 22.656 10.992 15.414 1 93.5 341 PHE B CA 1
ATOM 7489 C C . PHE B 1 341 ? 22.016 10.844 14.047 1 93.5 341 PHE B C 1
ATOM 7491 O O . PHE B 1 341 ? 21.734 9.734 13.602 1 93.5 341 PHE B O 1
ATOM 7498 N N . VAL B 1 342 ? 21.812 11.891 13.414 1 94.44 342 VAL B N 1
ATOM 7499 C CA . VAL B 1 342 ? 21.25 11.906 12.062 1 94.44 342 VAL B CA 1
ATOM 7500 C C . VAL B 1 342 ? 22.328 11.484 11.062 1 94.44 342 VAL B C 1
ATOM 7502 O O . VAL B 1 342 ? 23.438 12.031 11.062 1 94.44 342 VAL B O 1
ATOM 7505 N N . ASP B 1 343 ? 22.078 10.5 10.281 1 92.31 343 ASP B N 1
ATOM 7506 C CA . ASP B 1 343 ? 23.031 10.008 9.297 1 92.31 343 ASP B CA 1
ATOM 7507 C C . ASP B 1 343 ? 22.875 10.742 7.969 1 92.31 343 ASP B C 1
ATOM 7509 O O . ASP B 1 343 ? 22.094 10.328 7.109 1 92.31 343 ASP B O 1
ATOM 7513 N N . TRP B 1 344 ? 23.719 11.727 7.75 1 92.94 344 TRP B N 1
ATOM 7514 C CA . TRP B 1 344 ? 23.641 12.57 6.559 1 92.94 344 TRP B CA 1
ATOM 7515 C C . TRP B 1 344 ? 24.219 11.844 5.348 1 92.94 344 TRP B C 1
ATOM 7517 O O . TRP B 1 344 ? 24.016 12.266 4.207 1 92.94 344 TRP B O 1
ATOM 7527 N N . SER B 1 345 ? 24.969 10.703 5.535 1 90.19 345 SER B N 1
ATOM 7528 C CA . SER B 1 345 ? 25.641 10 4.449 1 90.19 345 SER B CA 1
ATOM 7529 C C . SER B 1 345 ? 24.906 8.719 4.07 1 90.19 345 SER B C 1
ATOM 7531 O O . SER B 1 345 ? 25.344 7.988 3.18 1 90.19 345 SER B O 1
ATOM 7533 N N . TYR B 1 346 ? 23.844 8.523 4.695 1 89.88 346 TYR B N 1
ATOM 7534 C CA . TYR B 1 346 ? 23.172 7.238 4.523 1 89.88 346 TYR B CA 1
ATOM 7535 C C . TYR B 1 346 ? 22.797 7.004 3.062 1 89.88 346 TYR B C 1
ATOM 7537 O O . TYR B 1 346 ? 22.984 5.902 2.541 1 89.88 346 TYR B O 1
ATOM 7545 N N . PHE B 1 347 ? 22.312 7.98 2.354 1 91.88 347 PHE B N 1
ATOM 7546 C CA . PHE B 1 347 ? 21.812 7.816 0.991 1 91.88 347 PHE B CA 1
ATOM 7547 C C . PHE B 1 347 ? 22.891 8.203 -0.022 1 91.88 347 PHE B C 1
ATOM 7549 O O . PHE B 1 347 ? 22.656 8.164 -1.231 1 91.88 347 PHE B O 1
ATOM 7556 N N . CYS B 1 348 ? 23.984 8.594 0.481 1 89 348 CYS B N 1
ATOM 7557 C CA . CYS B 1 348 ? 25.062 9.039 -0.394 1 89 348 CYS B CA 1
ATOM 7558 C C . CYS B 1 348 ? 25.828 7.852 -0.955 1 89 348 CYS B C 1
ATOM 7560 O O . CYS B 1 348 ? 25.703 6.73 -0.453 1 89 348 CYS B O 1
ATOM 7562 N N . GLU B 1 349 ? 26.422 8.047 -2.088 1 79.12 349 GLU B N 1
ATOM 7563 C CA . GLU B 1 349 ? 27.234 7.027 -2.754 1 79.12 349 GLU B CA 1
ATOM 7564 C C . GLU B 1 349 ? 28.375 6.555 -1.86 1 79.12 349 GLU B C 1
ATOM 7566 O O . GLU B 1 349 ? 29.031 7.367 -1.202 1 79.12 349 GLU B O 1
ATOM 7571 N N . GLU B 1 350 ? 28.203 5.289 -1.276 1 64.62 350 GLU B N 1
ATOM 7572 C CA . GLU B 1 350 ? 29.266 4.777 -0.405 1 64.62 350 GLU B CA 1
ATOM 7573 C C . GLU B 1 350 ? 30.531 4.457 -1.196 1 64.62 350 GLU B C 1
ATOM 7575 O O . GLU B 1 350 ? 30.453 4.117 -2.379 1 64.62 350 GLU B O 1
ATOM 7580 N N . ASP B 1 351 ? 31.625 4.898 -0.839 1 53.5 351 ASP B N 1
ATOM 7581 C CA . ASP B 1 351 ? 32.875 4.285 -1.328 1 53.5 351 ASP B CA 1
ATOM 7582 C C . ASP B 1 351 ? 32.781 2.764 -1.216 1 53.5 351 ASP B C 1
ATOM 7584 O O . ASP B 1 351 ? 32.281 2.229 -0.224 1 53.5 351 ASP B O 1
ATOM 7588 N N . ARG B 1 352 ? 32.781 2.037 -2.35 1 49.28 352 ARG B N 1
ATOM 7589 C CA . ARG B 1 352 ? 32.688 0.609 -2.629 1 49.28 352 ARG B CA 1
ATOM 7590 C C . ARG B 1 352 ? 33.156 -0.216 -1.439 1 49.28 352 ARG B C 1
ATOM 7592 O O . ARG B 1 352 ? 32.844 -1.4 -1.328 1 49.28 352 ARG B O 1
ATOM 7599 N N . THR B 1 353 ? 34.062 0.252 -0.842 1 46.97 353 THR B N 1
ATOM 7600 C CA . THR B 1 353 ? 34.781 -0.653 0.051 1 46.97 353 THR B CA 1
ATOM 7601 C C . THR B 1 353 ? 33.906 -1.004 1.265 1 46.97 353 THR B C 1
ATOM 7603 O O . THR B 1 353 ? 34.125 -2.035 1.906 1 46.97 353 THR B O 1
ATOM 7606 N N . ASN B 1 354 ? 33.188 -0.16 1.832 1 43.47 354 ASN B N 1
ATOM 7607 C CA . ASN B 1 354 ? 32.469 -0.478 3.068 1 43.47 354 ASN B CA 1
ATOM 7608 C C . ASN B 1 354 ? 30.969 -0.64 2.83 1 43.47 354 ASN B C 1
ATOM 7610 O O . ASN B 1 354 ? 30.188 0.26 3.137 1 43.47 354 ASN B O 1
ATOM 7614 N N . ILE B 1 355 ? 30.594 -1.188 1.822 1 47.59 355 ILE B N 1
ATOM 7615 C CA . ILE B 1 355 ? 29.172 -1.464 1.613 1 47.59 355 ILE B CA 1
ATOM 7616 C C . ILE B 1 355 ? 28.562 -2.016 2.898 1 47.59 355 ILE B C 1
ATOM 7618 O O . ILE B 1 355 ? 28.875 -3.135 3.312 1 47.59 355 ILE B O 1
ATOM 7622 N N . SER B 1 356 ? 28.422 -1.25 3.846 1 49.03 356 SER B N 1
ATOM 7623 C CA . SER B 1 356 ? 27.859 -1.655 5.129 1 49.03 356 SER B CA 1
ATOM 7624 C C . SER B 1 356 ? 26.594 -2.5 4.934 1 49.03 356 SER B C 1
ATOM 7626 O O . SER B 1 356 ? 25.859 -2.299 3.975 1 49.03 356 SER B O 1
ATOM 7628 N N . GLN B 1 357 ? 26.609 -3.723 5.461 1 46.91 357 GLN B N 1
ATOM 7629 C CA . GLN B 1 357 ? 25.578 -4.73 5.695 1 46.91 357 GLN B CA 1
ATOM 7630 C C . GLN B 1 357 ? 24.188 -4.09 5.816 1 46.91 357 GLN B C 1
ATOM 7632 O O . GLN B 1 357 ? 23.172 -4.75 5.602 1 46.91 357 GLN B O 1
ATOM 7637 N N . PHE B 1 358 ? 24.25 -2.748 6.125 1 51.75 358 PHE B N 1
ATOM 7638 C CA . PHE B 1 358 ? 23.016 -2.111 6.586 1 51.75 358 PHE B CA 1
ATOM 7639 C C . PHE B 1 358 ? 22.188 -1.63 5.41 1 51.75 358 PHE B C 1
ATOM 7641 O O . PHE B 1 358 ? 21.031 -1.212 5.582 1 51.75 358 PHE B O 1
ATOM 7648 N N . LYS B 1 359 ? 22.797 -1.774 4.164 1 61.16 359 LYS B N 1
ATOM 7649 C CA . LYS B 1 359 ? 21.938 -1.218 3.119 1 61.16 359 LYS B CA 1
ATOM 7650 C C . LYS B 1 359 ? 21.172 -2.318 2.395 1 61.16 359 LYS B C 1
ATOM 7652 O O . LYS B 1 359 ? 21.375 -2.549 1.202 1 61.16 359 LYS B O 1
ATOM 7657 N N . ASN B 1 360 ? 20.531 -3.094 3.262 1 72.94 360 ASN B N 1
ATOM 7658 C CA . ASN B 1 360 ? 19.562 -4.02 2.693 1 72.94 360 ASN B CA 1
ATOM 7659 C C . ASN B 1 360 ? 18.406 -3.273 2.039 1 72.94 360 ASN B C 1
ATOM 7661 O O . ASN B 1 360 ? 18 -2.201 2.5 1 72.94 360 ASN B O 1
ATOM 7665 N N . GLU B 1 361 ? 18.047 -3.691 0.854 1 76.75 361 GLU B N 1
ATOM 7666 C CA . GLU B 1 361 ? 17.078 -2.998 0.008 1 76.75 361 GLU B CA 1
ATOM 7667 C C . GLU B 1 361 ? 15.781 -2.713 0.766 1 76.75 361 GLU B C 1
ATOM 7669 O O . GLU B 1 361 ? 15.25 -1.604 0.699 1 76.75 361 GLU B O 1
ATOM 7674 N N . PRO B 1 362 ? 15.398 -3.615 1.604 1 78.56 362 PRO B N 1
ATOM 7675 C CA . PRO B 1 362 ? 14.148 -3.316 2.297 1 78.56 362 PRO B CA 1
ATOM 7676 C C . PRO B 1 362 ? 14.289 -2.197 3.326 1 78.56 362 PRO B C 1
ATOM 7678 O O . PRO B 1 362 ? 13.383 -1.372 3.48 1 78.56 362 PRO B O 1
ATOM 7681 N N . ASN B 1 363 ? 15.469 -2.135 3.941 1 83.38 363 ASN B N 1
ATOM 7682 C CA . ASN B 1 363 ? 15.711 -1.06 4.898 1 83.38 363 ASN B CA 1
ATOM 7683 C C . ASN B 1 363 ? 15.898 0.283 4.195 1 83.38 363 ASN B C 1
ATOM 7685 O O . ASN B 1 363 ? 15.422 1.312 4.676 1 83.38 363 ASN B O 1
ATOM 7689 N N . TYR B 1 364 ? 16.578 0.157 3.164 1 87.69 364 TYR B N 1
ATOM 7690 C CA . TYR B 1 364 ? 16.812 1.35 2.357 1 87.69 364 TYR B CA 1
ATOM 7691 C C . TYR B 1 364 ? 15.492 1.976 1.915 1 87.69 364 TYR B C 1
ATOM 7693 O O . TYR B 1 364 ? 15.297 3.188 2.045 1 87.69 364 TYR B O 1
ATOM 7701 N N . LYS B 1 365 ? 14.617 1.177 1.49 1 90.38 365 LYS B N 1
ATOM 7702 C CA . LYS B 1 365 ? 13.289 1.632 1.086 1 90.38 365 LYS B CA 1
ATOM 7703 C C . LYS B 1 365 ? 12.508 2.182 2.277 1 90.38 365 LYS B C 1
ATOM 7705 O O . LYS B 1 365 ? 11.82 3.199 2.162 1 90.38 365 LYS B O 1
ATOM 7710 N N . LYS B 1 366 ? 12.688 1.543 3.371 1 91.12 366 LYS B N 1
ATOM 7711 C CA . LYS B 1 366 ? 11.969 1.939 4.578 1 91.12 366 LYS B CA 1
ATOM 7712 C C . LYS B 1 366 ? 12.375 3.342 5.023 1 91.12 366 LYS B C 1
ATOM 7714 O O . LYS B 1 366 ? 11.516 4.188 5.293 1 91.12 366 LYS B O 1
ATOM 7719 N N . PHE B 1 367 ? 13.609 3.619 5.074 1 92.56 367 PHE B N 1
ATOM 7720 C CA . PHE B 1 367 ? 14.102 4.918 5.523 1 92.56 367 PHE B CA 1
ATOM 7721 C C . PHE B 1 367 ? 13.75 6.008 4.52 1 92.56 367 PHE B C 1
ATOM 7723 O O . PHE B 1 367 ? 13.414 7.129 4.906 1 92.56 367 PHE B O 1
ATOM 7730 N N . LEU B 1 368 ? 13.836 5.656 3.303 1 94.62 368 LEU B N 1
ATOM 7731 C CA . LEU B 1 368 ? 13.508 6.641 2.275 1 94.62 368 LEU B CA 1
ATOM 7732 C C . LEU B 1 368 ? 12.016 6.965 2.289 1 94.62 368 LEU B C 1
ATOM 7734 O O . LEU B 1 368 ? 11.625 8.109 2.047 1 94.62 368 LEU B O 1
ATOM 7738 N N . THR B 1 369 ? 11.195 5.949 2.508 1 94.38 369 THR B N 1
ATOM 7739 C CA . THR B 1 369 ? 9.758 6.168 2.607 1 94.38 369 THR B CA 1
ATOM 7740 C C . THR B 1 369 ? 9.43 7.094 3.777 1 94.38 369 THR B C 1
ATOM 7742 O O . THR B 1 369 ? 8.586 7.988 3.654 1 94.38 369 THR B O 1
ATOM 7745 N N . ALA B 1 370 ? 10.07 6.836 4.863 1 93.5 370 ALA B N 1
ATOM 7746 C CA . ALA B 1 370 ? 9.875 7.691 6.031 1 93.5 370 ALA B CA 1
ATOM 7747 C C . ALA B 1 370 ? 10.266 9.133 5.723 1 93.5 370 ALA B C 1
ATOM 7749 O O . ALA B 1 370 ? 9.57 10.07 6.129 1 93.5 370 ALA B O 1
ATOM 7750 N N . LEU B 1 371 ? 11.359 9.266 5.055 1 95.56 371 LEU B N 1
ATOM 7751 C CA . LEU B 1 371 ? 11.836 10.594 4.688 1 95.56 371 LEU B CA 1
ATOM 7752 C C . LEU B 1 371 ? 10.844 11.297 3.771 1 95.56 371 LEU B C 1
ATOM 7754 O O . LEU B 1 371 ? 10.625 12.5 3.893 1 95.56 371 LEU B O 1
ATOM 7758 N N . LEU B 1 372 ? 10.195 10.57 2.936 1 96.62 372 LEU B N 1
ATOM 7759 C CA . LEU B 1 372 ? 9.375 11.188 1.899 1 96.62 372 LEU B CA 1
ATOM 7760 C C . LEU B 1 372 ? 7.93 11.328 2.367 1 96.62 372 LEU B C 1
ATOM 7762 O O . LEU B 1 372 ? 7.094 11.891 1.654 1 96.62 372 LEU B O 1
ATOM 7766 N N . ASN B 1 373 ? 7.602 10.844 3.521 1 94.69 373 ASN B N 1
ATOM 7767 C CA . ASN B 1 373 ? 6.25 11 4.051 1 94.69 373 ASN B CA 1
ATOM 7768 C C . ASN B 1 373 ? 5.84 12.461 4.133 1 94.69 373 ASN B C 1
ATOM 7770 O O . ASN B 1 373 ? 4.695 12.812 3.84 1 94.69 373 ASN B O 1
ATOM 7774 N N . GLY B 1 374 ? 6.766 13.266 4.555 1 94 374 GLY B N 1
ATOM 7775 C CA . GLY B 1 374 ? 6.473 14.695 4.613 1 94 374 GLY B CA 1
ATOM 7776 C C . GLY B 1 374 ? 6.191 15.305 3.252 1 94 374 GLY B C 1
ATOM 7777 O O . GLY B 1 374 ? 5.277 16.109 3.107 1 94 374 GLY B O 1
ATOM 7778 N N . VAL B 1 375 ? 6.945 14.891 2.275 1 95.31 375 VAL B N 1
ATOM 7779 C CA . VAL B 1 375 ? 6.781 15.375 0.908 1 95.31 375 VAL B CA 1
ATOM 7780 C C . VAL B 1 375 ? 5.406 14.984 0.381 1 95.31 375 VAL B C 1
ATOM 7782 O O . VAL B 1 375 ? 4.703 15.797 -0.217 1 95.31 375 VAL B O 1
ATOM 7785 N N . ARG B 1 376 ? 5.047 13.789 0.617 1 93.81 376 ARG B N 1
ATOM 7786 C CA . ARG B 1 376 ? 3.75 13.297 0.163 1 93.81 376 ARG B CA 1
ATOM 7787 C C . ARG B 1 376 ? 2.611 14 0.89 1 93.81 376 ARG B C 1
ATOM 7789 O O . ARG B 1 376 ? 1.577 14.305 0.29 1 93.81 376 ARG B O 1
ATOM 7796 N N . ALA B 1 377 ? 2.814 14.25 2.137 1 92.75 377 ALA B N 1
ATOM 7797 C CA . ALA B 1 377 ? 1.797 14.953 2.91 1 92.75 377 ALA B CA 1
ATOM 7798 C C . ALA B 1 377 ? 1.595 16.375 2.383 1 92.75 377 ALA B C 1
ATOM 7800 O O . ALA B 1 377 ? 0.463 16.859 2.303 1 92.75 377 ALA B O 1
ATOM 7801 N N . LEU B 1 378 ? 2.676 17.031 2.045 1 92.19 378 LEU B N 1
ATOM 7802 C CA . LEU B 1 378 ? 2.59 18.375 1.487 1 92.19 378 LEU B CA 1
ATOM 7803 C C . LEU B 1 378 ? 1.82 18.359 0.17 1 92.19 378 LEU B C 1
ATOM 7805 O O . LEU B 1 378 ? 1.032 19.281 -0.097 1 92.19 378 LEU B O 1
ATOM 7809 N N . ARG B 1 379 ? 2.008 17.359 -0.563 1 91.06 379 ARG B N 1
ATOM 7810 C CA . ARG B 1 379 ? 1.33 17.25 -1.851 1 91.06 379 ARG B CA 1
ATOM 7811 C C . ARG B 1 379 ? -0.167 17.031 -1.665 1 91.06 379 ARG B C 1
ATOM 7813 O O . ARG B 1 379 ? -0.983 17.672 -2.332 1 91.06 379 ARG B O 1
ATOM 7820 N N . VAL B 1 380 ? -0.482 16.109 -0.795 1 89.19 380 VAL B N 1
ATOM 7821 C CA . VAL B 1 380 ? -1.885 15.797 -0.549 1 89.19 380 VAL B CA 1
ATOM 7822 C C . VAL B 1 380 ? -2.596 17.016 0.037 1 89.19 380 VAL B C 1
ATOM 7824 O O . VAL B 1 380 ? -3.744 17.297 -0.31 1 89.19 380 VAL B O 1
ATOM 7827 N N . MET B 1 381 ? -1.938 17.688 0.899 1 88.62 381 MET B N 1
ATOM 7828 C CA . MET B 1 381 ? -2.498 18.906 1.482 1 88.62 381 MET B CA 1
ATOM 7829 C C . MET B 1 381 ? -2.795 19.953 0.403 1 88.62 381 MET B C 1
ATOM 7831 O O . MET B 1 381 ? -3.832 20.609 0.444 1 88.62 381 MET B O 1
ATOM 7835 N N . ASN B 1 382 ? -1.922 20.047 -0.555 1 85.69 382 ASN B N 1
ATOM 7836 C CA . ASN B 1 382 ? -2.102 21.016 -1.632 1 85.69 382 ASN B CA 1
ATOM 7837 C C . ASN B 1 382 ? -3.316 20.688 -2.49 1 85.69 382 ASN B C 1
ATOM 7839 O O . ASN B 1 382 ? -4 21.594 -2.984 1 85.69 382 ASN B O 1
ATOM 7843 N N . ASN B 1 383 ? -3.535 19.453 -2.648 1 78.25 383 ASN B N 1
ATOM 7844 C CA . ASN B 1 383 ? -4.668 19 -3.453 1 78.25 383 ASN B CA 1
ATOM 7845 C C . ASN B 1 383 ? -5.996 19.312 -2.77 1 78.25 383 ASN B C 1
ATOM 7847 O O . ASN B 1 383 ? -7.031 19.406 -3.43 1 78.25 383 ASN B O 1
ATOM 7851 N N . SER B 1 384 ? -5.977 19.469 -1.507 1 74.88 384 SER B N 1
ATOM 7852 C CA . SER B 1 384 ? -7.199 19.766 -0.771 1 74.88 384 SER B CA 1
ATOM 7853 C C . SER B 1 384 ? -7.453 21.266 -0.7 1 74.88 384 SER B C 1
ATOM 7855 O O . SER B 1 384 ? -8.555 21.703 -0.356 1 74.88 384 SER B O 1
ATOM 7857 N N . LYS B 1 385 ? -6.68 22.109 -1.193 1 64.31 385 LYS B N 1
ATOM 7858 C CA . LYS B 1 385 ? -6.773 23.578 -1.159 1 64.31 385 LYS B CA 1
ATOM 7859 C C . LYS B 1 385 ? -7.109 24.062 0.244 1 64.31 385 LYS B C 1
ATOM 7861 O O . LYS B 1 385 ? -7.898 25 0.404 1 64.31 385 LYS B O 1
ATOM 7866 N N . SER B 1 386 ? -6.777 23.312 1.175 1 59.12 386 SER B N 1
ATOM 7867 C CA . SER B 1 386 ? -7.117 23.641 2.555 1 59.12 386 SER B CA 1
ATOM 7868 C C . SER B 1 386 ? -6.262 24.797 3.068 1 59.12 386 SER B C 1
ATOM 7870 O O . SER B 1 386 ? -6.559 25.375 4.113 1 59.12 386 SER B O 1
ATOM 7872 N N . THR B 1 387 ? -5.199 25.031 2.377 1 60.38 387 THR B N 1
ATOM 7873 C CA . THR B 1 387 ? -4.344 26.047 2.984 1 60.38 387 THR B CA 1
ATOM 7874 C C . THR B 1 387 ? -4.078 27.188 2.008 1 60.38 387 THR B C 1
ATOM 7876 O O . THR B 1 387 ? -4.191 27.016 0.794 1 60.38 387 THR B O 1
ATOM 7879 N N . ASP B 1 388 ? -4.113 28.312 2.51 1 57.62 388 ASP B N 1
ATOM 7880 C CA . ASP B 1 388 ? -3.809 29.516 1.761 1 57.62 388 ASP B CA 1
ATOM 7881 C C . ASP B 1 388 ? -2.412 29.453 1.146 1 57.62 388 ASP B C 1
ATOM 7883 O O . ASP B 1 388 ? -2.131 30.125 0.152 1 57.62 388 ASP B O 1
ATOM 7887 N N . ASN B 1 389 ? -1.624 28.641 1.778 1 65.06 389 ASN B N 1
ATOM 7888 C CA . ASN B 1 389 ? -0.264 28.578 1.255 1 65.06 389 ASN B CA 1
ATOM 7889 C C . ASN B 1 389 ? -0.036 27.297 0.442 1 65.06 389 ASN B C 1
ATOM 7891 O O . ASN B 1 389 ? 0.289 26.25 1 1 65.06 389 ASN B O 1
ATOM 7895 N N . TYR B 1 390 ? -0.04 27.453 -0.763 1 78 390 TYR B N 1
ATOM 7896 C CA . TYR B 1 390 ? -0.069 26.359 -1.721 1 78 390 TYR B CA 1
ATOM 7897 C C . TYR B 1 390 ? 1.334 25.812 -1.972 1 78 390 TYR B C 1
ATOM 7899 O O . TYR B 1 390 ? 2.305 26.578 -1.997 1 78 390 TYR B O 1
ATOM 7907 N N . TRP B 1 391 ? 1.543 24.578 -1.76 1 86.88 391 TRP B N 1
ATOM 7908 C CA . TRP B 1 391 ? 2.73 23.844 -2.199 1 86.88 391 TRP B CA 1
ATOM 7909 C C . TRP B 1 391 ? 2.494 23.188 -3.553 1 86.88 391 TRP B C 1
ATOM 7911 O O . TRP B 1 391 ? 2.045 22.047 -3.619 1 86.88 391 TRP B O 1
ATOM 7921 N N . THR B 1 392 ? 2.803 23.938 -4.598 1 87.31 392 THR B N 1
ATOM 7922 C CA . THR B 1 392 ? 2.637 23.359 -5.93 1 87.31 392 THR B CA 1
ATOM 7923 C C . THR B 1 392 ? 3.58 22.172 -6.125 1 87.31 392 THR B C 1
ATOM 7925 O O . THR B 1 392 ? 4.535 22 -5.367 1 87.31 392 THR B O 1
ATOM 7928 N N . GLY B 1 393 ? 3.271 21.453 -7.094 1 90.19 393 GLY B N 1
ATOM 7929 C CA . GLY B 1 393 ? 4.145 20.328 -7.402 1 90.19 393 GLY B CA 1
ATOM 7930 C C . GLY B 1 393 ? 5.586 20.734 -7.621 1 90.19 393 GLY B C 1
ATOM 7931 O O . GLY B 1 393 ? 6.508 20.047 -7.164 1 90.19 393 GLY B O 1
ATOM 7932 N N . ARG B 1 394 ? 5.828 21.812 -8.227 1 90.75 394 ARG B N 1
ATOM 7933 C CA . ARG B 1 394 ? 7.168 22.312 -8.5 1 90.75 394 ARG B CA 1
ATOM 7934 C C . ARG B 1 394 ? 7.871 22.734 -7.215 1 90.75 394 ARG B C 1
ATOM 7936 O O . ARG B 1 394 ? 9.062 22.469 -7.035 1 90.75 394 ARG B O 1
ATOM 7943 N N . LYS B 1 395 ? 7.113 23.375 -6.352 1 92.19 395 LYS B N 1
ATOM 7944 C CA . LYS B 1 395 ? 7.691 23.812 -5.082 1 92.19 395 LYS B CA 1
ATOM 7945 C C . LYS B 1 395 ? 8.086 22.609 -4.223 1 92.19 395 LYS B C 1
ATOM 7947 O O . LYS B 1 395 ? 9.133 22.641 -3.562 1 92.19 395 LYS B O 1
ATOM 7952 N N . VAL B 1 396 ? 7.223 21.641 -4.223 1 94.56 396 VAL B N 1
ATOM 7953 C CA . VAL B 1 396 ? 7.52 20.438 -3.457 1 94.56 396 VAL B CA 1
ATOM 7954 C C . VAL B 1 396 ? 8.773 19.766 -4.012 1 94.56 396 VAL B C 1
ATOM 7956 O O . VAL B 1 396 ? 9.625 19.297 -3.254 1 94.56 396 VAL B O 1
ATOM 7959 N N . TYR B 1 397 ? 8.906 19.734 -5.273 1 95.62 397 TYR B N 1
ATOM 7960 C CA . TYR B 1 397 ? 10.078 19.141 -5.914 1 95.62 397 TYR B CA 1
ATOM 7961 C C . TYR B 1 397 ? 11.344 19.922 -5.57 1 95.62 397 TYR B C 1
ATOM 7963 O O . TYR B 1 397 ? 12.391 19.344 -5.301 1 95.62 397 TYR B O 1
ATOM 7971 N N . HIS B 1 398 ? 11.227 21.188 -5.586 1 94.12 398 HIS B N 1
ATOM 7972 C CA . HIS B 1 398 ? 12.375 22.016 -5.223 1 94.12 398 HIS B CA 1
ATOM 7973 C C . HIS B 1 398 ? 12.766 21.812 -3.766 1 94.12 398 HIS B C 1
ATOM 7975 O O . HIS B 1 398 ? 13.953 21.859 -3.426 1 94.12 398 HIS B O 1
ATOM 7981 N N . MET B 1 399 ? 11.734 21.703 -2.986 1 94.44 399 MET B N 1
ATOM 7982 C CA . MET B 1 399 ? 12.023 21.375 -1.592 1 94.44 399 MET B CA 1
ATOM 7983 C C . MET B 1 399 ? 12.789 20.062 -1.482 1 94.44 399 MET B C 1
ATOM 7985 O O . MET B 1 399 ? 13.727 19.953 -0.685 1 94.44 399 MET B O 1
ATOM 7989 N N . PHE B 1 400 ? 12.398 19.047 -2.236 1 96.56 400 PHE B N 1
ATOM 7990 C CA . PHE B 1 400 ? 13.086 17.766 -2.27 1 96.56 400 PHE B CA 1
ATOM 7991 C C . PHE B 1 400 ? 14.531 17.938 -2.729 1 96.56 400 PHE B C 1
ATOM 7993 O O . PHE B 1 400 ? 15.445 17.328 -2.162 1 96.56 400 PHE B O 1
ATOM 8000 N N . LEU B 1 401 ? 14.734 18.781 -3.754 1 95.81 401 LEU B N 1
ATOM 8001 C CA . LEU B 1 401 ? 16.094 19.047 -4.23 1 95.81 401 LEU B CA 1
ATOM 8002 C C . LEU B 1 401 ? 16.938 19.703 -3.139 1 95.81 401 LEU B C 1
ATOM 8004 O O . LEU B 1 401 ? 18.125 19.422 -3.021 1 95.81 401 LEU B O 1
ATOM 8008 N N . ARG B 1 402 ? 16.328 20.531 -2.336 1 94.88 402 ARG B N 1
ATOM 8009 C CA . ARG B 1 402 ? 17.031 21.156 -1.228 1 94.88 402 ARG B CA 1
ATOM 8010 C C . ARG B 1 402 ? 17.438 20.141 -0.176 1 94.88 402 ARG B C 1
ATOM 8012 O O . ARG B 1 402 ? 18.484 20.281 0.459 1 94.88 402 ARG B O 1
ATOM 8019 N N . VAL B 1 403 ? 16.609 19.125 -0.007 1 95.94 403 VAL B N 1
ATOM 8020 C CA . VAL B 1 403 ? 16.938 18.062 0.927 1 95.94 403 VAL B CA 1
ATOM 8021 C C . VAL B 1 403 ? 18.188 17.312 0.446 1 95.94 403 VAL B C 1
ATOM 8023 O O . VAL B 1 403 ? 19.078 17 1.24 1 95.94 403 VAL B O 1
ATOM 8026 N N . ILE B 1 404 ? 18.188 17.047 -0.847 1 95 404 ILE B N 1
ATOM 8027 C CA . ILE B 1 404 ? 19.328 16.359 -1.429 1 95 404 ILE B CA 1
ATOM 8028 C C . ILE B 1 404 ? 20.578 17.25 -1.3 1 95 404 ILE B C 1
ATOM 8030 O O . ILE B 1 404 ? 21.656 16.766 -0.951 1 95 404 ILE B O 1
ATOM 8034 N N . GLU B 1 405 ? 20.391 18.484 -1.505 1 93.69 405 GLU B N 1
ATOM 8035 C CA . GLU B 1 405 ? 21.484 19.438 -1.441 1 93.69 405 GLU B CA 1
ATOM 8036 C C . GLU B 1 405 ? 22.047 19.547 -0.027 1 93.69 405 GLU B C 1
ATOM 8038 O O . GLU B 1 405 ? 23.25 19.75 0.155 1 93.69 405 GLU B O 1
ATOM 8043 N N . ALA B 1 406 ? 21.219 19.438 0.933 1 93.12 406 ALA B N 1
ATOM 8044 C CA . ALA B 1 406 ? 21.641 19.516 2.326 1 93.12 406 ALA B CA 1
ATOM 8045 C C . ALA B 1 406 ? 22.625 18.406 2.664 1 93.12 406 ALA B C 1
ATOM 8047 O O . ALA B 1 406 ? 23.453 18.562 3.568 1 93.12 406 ALA B O 1
ATOM 8048 N N . CYS B 1 407 ? 22.594 17.328 1.909 1 92.06 407 CYS B N 1
ATOM 8049 C CA . CYS B 1 407 ? 23.469 16.188 2.16 1 92.06 407 CYS B CA 1
ATOM 8050 C C . CYS B 1 407 ? 24.75 16.281 1.337 1 92.06 407 CYS B C 1
ATOM 8052 O O . CYS B 1 407 ? 25.656 15.477 1.504 1 92.06 407 CYS B O 1
ATOM 8054 N N . GLU B 1 408 ? 24.859 17.219 0.48 1 88.38 408 GLU B N 1
ATOM 8055 C CA . GLU B 1 408 ? 25.938 17.297 -0.512 1 88.38 408 GLU B CA 1
ATOM 8056 C C . GLU B 1 408 ? 27.297 17.406 0.156 1 88.38 408 GLU B C 1
ATOM 8058 O O . GLU B 1 408 ? 28.312 16.953 -0.401 1 88.38 408 GLU B O 1
ATOM 8063 N N . GLU B 1 409 ? 27.328 18.031 1.309 1 84.5 409 GLU B N 1
ATOM 8064 C CA . GLU B 1 409 ? 28.594 18.156 2.023 1 84.5 409 GLU B CA 1
ATOM 8065 C C . GLU B 1 409 ? 29.188 16.781 2.326 1 84.5 409 GLU B C 1
ATOM 8067 O O . GLU B 1 409 ? 30.406 16.641 2.436 1 84.5 409 GLU B O 1
ATOM 8072 N N . ARG B 1 410 ? 28.344 15.805 2.377 1 84.12 410 ARG B N 1
ATOM 8073 C CA . ARG B 1 410 ? 28.797 14.461 2.73 1 84.12 410 ARG B CA 1
ATOM 8074 C C . ARG B 1 410 ? 28.891 13.578 1.493 1 84.12 410 ARG B C 1
ATOM 8076 O O . ARG B 1 410 ? 29.516 12.508 1.537 1 84.12 410 ARG B O 1
ATOM 8083 N N . GLY B 1 411 ? 28.312 14.008 0.469 1 84.06 411 GLY B N 1
ATOM 8084 C CA . GLY B 1 411 ? 28.344 13.258 -0.779 1 84.06 411 GLY B CA 1
ATOM 8085 C C . GLY B 1 411 ? 27.062 13.398 -1.587 1 84.06 411 GLY B C 1
ATOM 8086 O O . GLY B 1 411 ? 26.047 13.875 -1.072 1 84.06 411 GLY B O 1
ATOM 8087 N N . ASN B 1 412 ? 27.203 12.961 -2.734 1 88.75 412 ASN B N 1
ATOM 8088 C CA . ASN B 1 412 ? 26.031 12.992 -3.6 1 88.75 412 ASN B CA 1
ATOM 8089 C C . ASN B 1 412 ? 25.141 11.758 -3.395 1 88.75 412 ASN B C 1
ATOM 8091 O O . ASN B 1 412 ? 25.656 10.672 -3.111 1 88.75 412 ASN B O 1
ATOM 8095 N N . TRP B 1 413 ? 23.875 12 -3.479 1 92.38 413 TRP B N 1
ATOM 8096 C CA . TRP B 1 413 ? 22.953 10.867 -3.408 1 92.38 413 TRP B CA 1
ATOM 8097 C C . TRP B 1 413 ? 23.266 9.852 -4.5 1 92.38 413 TRP B C 1
ATOM 8099 O O . TRP B 1 413 ? 23.609 10.219 -5.625 1 92.38 413 TRP B O 1
ATOM 8109 N N . SER B 1 414 ? 23.188 8.625 -4.145 1 89.88 414 SER B N 1
ATOM 8110 C CA . SER B 1 414 ? 23.406 7.551 -5.105 1 89.88 414 SER B CA 1
ATOM 8111 C C . SER B 1 414 ? 22.266 7.457 -6.105 1 89.88 414 SER B C 1
ATOM 8113 O O . SER B 1 414 ? 21.172 7.977 -5.859 1 89.88 414 SER B O 1
ATOM 8115 N N . GLU B 1 415 ? 22.531 6.879 -7.215 1 90.19 415 GLU B N 1
ATOM 8116 C CA . GLU B 1 415 ? 21.484 6.633 -8.211 1 90.19 415 GLU B CA 1
ATOM 8117 C C . GLU B 1 415 ? 20.375 5.766 -7.641 1 90.19 415 GLU B C 1
ATOM 8119 O O . GLU B 1 415 ? 19.203 5.945 -7.984 1 90.19 415 GLU B O 1
ATOM 8124 N N . LEU B 1 416 ? 20.781 4.898 -6.777 1 90.25 416 LEU B N 1
ATOM 8125 C CA . LEU B 1 416 ? 19.812 4.031 -6.125 1 90.25 416 LEU B CA 1
ATOM 8126 C C . LEU B 1 416 ? 18.859 4.84 -5.242 1 90.25 416 LEU B C 1
ATOM 8128 O O . LEU B 1 416 ? 17.641 4.625 -5.27 1 90.25 416 LEU B O 1
ATOM 8132 N N . ALA B 1 417 ? 19.469 5.809 -4.516 1 92.38 417 ALA B N 1
ATOM 8133 C CA . ALA B 1 417 ? 18.656 6.645 -3.633 1 92.38 417 ALA B CA 1
ATOM 8134 C C . ALA B 1 417 ? 17.719 7.535 -4.438 1 92.38 417 ALA B C 1
ATOM 8136 O O . ALA B 1 417 ? 16.531 7.652 -4.105 1 92.38 417 ALA B O 1
ATOM 8137 N N . SER B 1 418 ? 18.219 8.102 -5.469 1 94.06 418 SER B N 1
ATOM 8138 C CA . SER B 1 418 ? 17.422 9.008 -6.289 1 94.06 418 SER B CA 1
ATOM 8139 C C . SER B 1 418 ? 16.312 8.258 -7.012 1 94.06 418 SER B C 1
ATOM 8141 O O . SER B 1 418 ? 15.156 8.703 -7.023 1 94.06 418 SER B O 1
ATOM 8143 N N . SER B 1 419 ? 16.641 7.098 -7.629 1 95.19 419 SER B N 1
ATOM 8144 C CA . SER B 1 419 ? 15.648 6.328 -8.359 1 95.19 419 SER B CA 1
ATOM 8145 C C . SER B 1 419 ? 14.586 5.762 -7.426 1 95.19 419 SER B C 1
ATOM 8147 O O . SER B 1 419 ? 13.406 5.715 -7.77 1 95.19 419 SER B O 1
ATOM 8149 N N . MET B 1 420 ? 14.977 5.387 -6.281 1 95.25 420 MET B N 1
ATOM 8150 C CA . MET B 1 420 ? 14.039 4.832 -5.312 1 95.25 420 MET B CA 1
ATOM 8151 C C . MET B 1 420 ? 13.109 5.914 -4.773 1 95.25 420 MET B C 1
ATOM 8153 O O . MET B 1 420 ? 11.922 5.668 -4.559 1 95.25 420 MET B O 1
ATOM 8157 N N . ALA B 1 421 ? 13.688 7.066 -4.516 1 96.38 421 ALA B N 1
ATOM 8158 C CA . ALA B 1 421 ? 12.867 8.188 -4.051 1 96.38 421 ALA B CA 1
ATOM 8159 C C . ALA B 1 421 ? 11.781 8.531 -5.07 1 96.38 421 ALA B C 1
ATOM 8161 O O . ALA B 1 421 ? 10.625 8.758 -4.703 1 96.38 421 ALA B O 1
ATOM 8162 N N . LEU B 1 422 ? 12.18 8.531 -6.289 1 97.38 422 LEU B N 1
ATOM 8163 C CA . LEU B 1 422 ? 11.242 8.844 -7.359 1 97.38 422 LEU B CA 1
ATOM 8164 C C . LEU B 1 422 ? 10.211 7.734 -7.516 1 97.38 422 LEU B C 1
ATOM 8166 O O . LEU B 1 422 ? 9.07 7.988 -7.93 1 97.38 422 LEU B O 1
ATOM 8170 N N . SER B 1 423 ? 10.562 6.5 -7.16 1 96.62 423 SER B N 1
ATOM 8171 C CA . SER B 1 423 ? 9.656 5.363 -7.246 1 96.62 423 SER B CA 1
ATOM 8172 C C . SER B 1 423 ? 8.633 5.387 -6.117 1 96.62 423 SER B C 1
ATOM 8174 O O . SER B 1 423 ? 7.531 4.844 -6.254 1 96.62 423 SER B O 1
ATOM 8176 N N . ILE B 1 424 ? 8.969 5.973 -5.043 1 95.81 424 ILE B N 1
ATOM 8177 C CA . ILE B 1 424 ? 8.094 6.012 -3.875 1 95.81 424 ILE B CA 1
ATOM 8178 C C . ILE B 1 424 ? 6.984 7.035 -4.098 1 95.81 424 ILE B C 1
ATOM 8180 O O . ILE B 1 424 ? 5.859 6.848 -3.629 1 95.81 424 ILE B O 1
ATOM 8184 N N . ASP B 1 425 ? 7.262 8.094 -4.785 1 95.56 425 ASP B N 1
ATOM 8185 C CA . ASP B 1 425 ? 6.281 9.125 -5.094 1 95.56 425 ASP B CA 1
ATOM 8186 C C . ASP B 1 425 ? 6.223 9.398 -6.598 1 95.56 425 ASP B C 1
ATOM 8188 O O . ASP B 1 425 ? 6.516 10.508 -7.047 1 95.56 425 ASP B O 1
ATOM 8192 N N . PRO B 1 426 ? 5.668 8.461 -7.305 1 95.69 426 PRO B N 1
ATOM 8193 C CA . PRO B 1 426 ? 5.668 8.602 -8.758 1 95.69 426 PRO B CA 1
ATOM 8194 C C . PRO B 1 426 ? 4.789 9.75 -9.242 1 95.69 426 PRO B C 1
ATOM 8196 O O . PRO B 1 426 ? 5.207 10.531 -10.109 1 95.69 426 PRO B O 1
ATOM 8199 N N . SER B 1 427 ? 3.639 9.969 -8.695 1 92.31 427 SER B N 1
ATOM 8200 C CA . SER B 1 427 ? 2.691 10.969 -9.172 1 92.31 427 SER B CA 1
ATOM 8201 C C . SER B 1 427 ? 3.125 12.375 -8.758 1 92.31 427 SER B C 1
ATOM 8203 O O . SER B 1 427 ? 2.643 13.367 -9.312 1 92.31 427 SER B O 1
ATOM 8205 N N . GLY B 1 428 ? 4.051 12.445 -7.797 1 94.25 428 GLY B N 1
ATOM 8206 C CA . GLY B 1 428 ? 4.527 13.742 -7.348 1 94.25 428 GLY B CA 1
ATOM 8207 C C . GLY B 1 428 ? 5.945 14.047 -7.793 1 94.25 428 GLY B C 1
ATOM 8208 O O . GLY B 1 428 ? 6.152 14.68 -8.828 1 94.25 428 GLY B O 1
ATOM 8209 N N . LEU B 1 429 ? 6.871 13.438 -7.109 1 96.38 429 LEU B N 1
ATOM 8210 C CA . LEU B 1 429 ? 8.281 13.734 -7.348 1 96.38 429 LEU B CA 1
ATOM 8211 C C . LEU B 1 429 ? 8.703 13.281 -8.742 1 96.38 429 LEU B C 1
ATOM 8213 O O . LEU B 1 429 ? 9.383 14.016 -9.453 1 96.38 429 LEU B O 1
ATOM 8217 N N . PHE B 1 430 ? 8.367 12.117 -9.133 1 98 430 PHE B N 1
ATOM 8218 C CA . PHE B 1 430 ? 8.805 11.594 -10.414 1 98 430 PHE B CA 1
ATOM 8219 C C . PHE B 1 430 ? 8.172 12.367 -11.562 1 98 430 PHE B C 1
ATOM 8221 O O . PHE B 1 430 ? 8.82 12.625 -12.578 1 98 430 PHE B O 1
ATOM 8228 N N . SER B 1 431 ? 6.887 12.633 -11.445 1 97.12 431 SER B N 1
ATOM 8229 C CA . SER B 1 431 ? 6.207 13.422 -12.461 1 97.12 431 SER B CA 1
ATOM 8230 C C . SER B 1 431 ? 6.887 14.773 -12.648 1 97.12 431 SER B C 1
ATOM 8232 O O . SER B 1 431 ? 7.129 15.203 -13.781 1 97.12 431 SER B O 1
ATOM 8234 N N . GLU B 1 432 ? 7.219 15.453 -11.57 1 96.31 432 GLU B N 1
ATOM 8235 C CA . GLU B 1 432 ? 7.883 16.75 -11.641 1 96.31 432 GLU B CA 1
ATOM 8236 C C . GLU B 1 432 ? 9.305 16.609 -12.172 1 96.31 432 GLU B C 1
ATOM 8238 O O . GLU B 1 432 ? 9.797 17.484 -12.891 1 96.31 432 GLU B O 1
ATOM 8243 N N . TYR B 1 433 ? 9.992 15.57 -11.758 1 97.5 433 TYR B N 1
ATOM 8244 C CA . TYR B 1 433 ? 11.32 15.281 -12.289 1 97.5 433 TYR B CA 1
ATOM 8245 C C . TYR B 1 433 ? 11.297 15.188 -13.812 1 97.5 433 TYR B C 1
ATOM 8247 O O . TYR B 1 433 ? 12.141 15.773 -14.492 1 97.5 433 TYR B O 1
ATOM 8255 N N . LEU B 1 434 ? 10.312 14.438 -14.328 1 97.44 434 LEU B N 1
ATOM 8256 C CA . LEU B 1 434 ? 10.211 14.242 -15.773 1 97.44 434 LEU B CA 1
ATOM 8257 C C . LEU B 1 434 ? 9.922 15.562 -16.484 1 97.44 434 LEU B C 1
ATOM 8259 O O . LEU B 1 434 ? 10.578 15.906 -17.469 1 97.44 434 LEU B O 1
ATOM 8263 N N . VAL B 1 435 ? 9.016 16.344 -15.969 1 95.06 435 VAL B N 1
ATOM 8264 C CA . VAL B 1 435 ? 8.633 17.594 -16.609 1 95.06 435 VAL B CA 1
ATOM 8265 C C . VAL B 1 435 ? 9.812 18.562 -16.578 1 95.06 435 VAL B C 1
ATOM 8267 O O . VAL B 1 435 ? 10.031 19.328 -17.531 1 95.06 435 VAL B O 1
ATOM 8270 N N . THR B 1 436 ? 10.555 18.5 -15.5 1 93.88 436 THR B N 1
ATOM 8271 C CA . THR B 1 436 ? 11.711 19.391 -15.375 1 93.88 436 THR B CA 1
ATOM 8272 C C . THR B 1 436 ? 12.812 18.969 -16.344 1 93.88 436 THR B C 1
ATOM 8274 O O . THR B 1 436 ? 13.477 19.828 -16.938 1 93.88 436 THR B O 1
ATOM 8277 N N . CYS B 1 437 ? 13 17.688 -16.516 1 95 437 CYS B N 1
ATOM 8278 C CA . CYS B 1 437 ? 14.016 17.188 -17.438 1 95 437 CYS B CA 1
ATOM 8279 C C . CYS B 1 437 ? 13.609 17.422 -18.891 1 95 437 CYS B C 1
ATOM 8281 O O . CYS B 1 437 ? 14.461 17.625 -19.75 1 95 437 CYS B O 1
ATOM 8283 N N . LEU B 1 438 ? 12.273 17.484 -19.141 1 95.06 438 LEU B N 1
ATOM 8284 C CA . LEU B 1 438 ? 11.781 17.531 -20.516 1 95.06 438 LEU B CA 1
ATOM 8285 C C . LEU B 1 438 ? 11.391 18.969 -20.891 1 95.06 438 LEU B C 1
ATOM 8287 O O . LEU B 1 438 ? 10.531 19.172 -21.734 1 95.06 438 LEU B O 1
ATOM 8291 N N . ASP B 1 439 ? 11.969 19.844 -20.234 1 91 439 ASP B N 1
ATOM 8292 C CA . ASP B 1 439 ? 11.773 21.234 -20.594 1 91 439 ASP B CA 1
ATOM 8293 C C . ASP B 1 439 ? 12.703 21.656 -21.719 1 91 439 ASP B C 1
ATOM 8295 O O . ASP B 1 439 ? 13.922 21.688 -21.562 1 91 439 ASP B O 1
ATOM 8299 N N . ALA B 1 440 ? 12.172 22.078 -22.891 1 89.56 440 ALA B N 1
ATOM 8300 C CA . ALA B 1 440 ? 12.922 22.375 -24.109 1 89.56 440 ALA B CA 1
ATOM 8301 C C . ALA B 1 440 ? 13.773 23.625 -23.938 1 89.56 440 ALA B C 1
ATOM 8303 O O . ALA B 1 440 ? 14.711 23.859 -24.703 1 89.56 440 ALA B O 1
ATOM 8304 N N . ARG B 1 441 ? 13.586 24.438 -23.062 1 88.5 441 ARG B N 1
ATOM 8305 C CA . ARG B 1 441 ? 14.297 25.688 -22.859 1 88.5 441 ARG B CA 1
ATOM 8306 C C . ARG B 1 441 ? 15.664 25.453 -22.234 1 88.5 441 ARG B C 1
ATOM 8308 O O . ARG B 1 441 ? 16.531 26.328 -22.266 1 88.5 441 ARG B O 1
ATOM 8315 N N . ARG B 1 442 ? 15.867 24.281 -21.75 1 88.69 442 ARG B N 1
ATOM 8316 C CA . ARG B 1 442 ? 17.125 23.969 -21.094 1 88.69 442 ARG B CA 1
ATOM 8317 C C . ARG B 1 442 ? 18.234 23.719 -22.109 1 88.69 442 ARG B C 1
ATOM 8319 O O . ARG B 1 442 ? 17.984 23.125 -23.172 1 88.69 442 ARG B O 1
ATOM 8326 N N . SER B 1 443 ? 19.406 24.156 -21.875 1 87.81 443 SER B N 1
ATOM 8327 C CA . SER B 1 443 ? 20.531 24.062 -22.797 1 87.81 443 SER B CA 1
ATOM 8328 C C . SER B 1 443 ? 20.922 22.609 -23.047 1 87.81 443 SER B C 1
ATOM 8330 O O . SER B 1 443 ? 21.281 22.234 -24.156 1 87.81 443 SER B O 1
ATOM 8332 N N . ASP B 1 444 ? 20.922 21.812 -22.141 1 91.81 444 ASP B N 1
ATOM 8333 C CA . ASP B 1 444 ? 21.281 20.406 -22.281 1 91.81 444 ASP B CA 1
ATOM 8334 C C . ASP B 1 444 ? 20.031 19.516 -22.359 1 91.81 444 ASP B C 1
ATOM 8336 O O . ASP B 1 444 ? 19.953 18.484 -21.703 1 91.81 444 ASP B O 1
ATOM 8340 N N . TYR B 1 445 ? 19.156 19.797 -23.312 1 91.94 445 TYR B N 1
ATOM 8341 C CA . TYR B 1 445 ? 17.859 19.156 -23.438 1 91.94 445 TYR B CA 1
ATOM 8342 C C . TYR B 1 445 ? 18 17.703 -23.859 1 91.94 445 TYR B C 1
ATOM 8344 O O . TYR B 1 445 ? 17.344 16.828 -23.312 1 91.94 445 TYR B O 1
ATOM 8352 N N . THR B 1 446 ? 18.859 17.406 -24.797 1 91.5 446 THR B N 1
ATOM 8353 C CA . THR B 1 446 ? 19.031 16.047 -25.328 1 91.5 446 THR B CA 1
ATOM 8354 C C . THR B 1 446 ? 19.594 15.117 -24.25 1 91.5 446 THR B C 1
ATOM 8356 O O . THR B 1 446 ? 19.188 13.961 -24.156 1 91.5 446 THR B O 1
ATOM 8359 N N . ARG B 1 447 ? 20.5 15.656 -23.531 1 93.69 447 ARG B N 1
ATOM 8360 C CA . ARG B 1 447 ? 21.094 14.852 -22.469 1 93.69 447 ARG B CA 1
ATOM 8361 C C . ARG B 1 447 ? 20.078 14.539 -21.391 1 93.69 447 ARG B C 1
ATOM 8363 O O . ARG B 1 447 ? 20.016 13.406 -20.891 1 93.69 447 ARG B O 1
ATOM 8370 N N . TYR B 1 448 ? 19.281 15.508 -21.047 1 94.69 448 TYR B N 1
ATOM 8371 C CA . TYR B 1 448 ? 18.281 15.32 -20.016 1 94.69 448 TYR B CA 1
ATOM 8372 C C . TYR B 1 448 ? 17.188 14.367 -20.469 1 94.69 448 TYR B C 1
ATOM 8374 O O . TYR B 1 448 ? 16.625 13.617 -19.672 1 94.69 448 TYR B O 1
ATOM 8382 N N . MET B 1 449 ? 16.906 14.391 -21.734 1 95.69 449 MET B N 1
ATOM 8383 C CA . MET B 1 449 ? 15.898 13.484 -22.266 1 95.69 449 MET B CA 1
ATOM 8384 C C . MET B 1 449 ? 16.359 12.031 -22.172 1 95.69 449 MET B C 1
ATOM 8386 O O . MET B 1 449 ? 15.57 11.141 -21.859 1 95.69 449 MET B O 1
ATOM 8390 N N . VAL B 1 450 ? 17.609 11.836 -22.438 1 96.06 450 VAL B N 1
ATOM 8391 C CA . VAL B 1 450 ? 18.172 10.492 -22.344 1 96.06 450 VAL B CA 1
ATOM 8392 C C . VAL B 1 450 ? 18.172 10.047 -20.891 1 96.06 450 VAL B C 1
ATOM 8394 O O . VAL B 1 450 ? 17.828 8.906 -20.578 1 96.06 450 VAL B O 1
ATOM 8397 N N . GLU B 1 451 ? 18.547 10.961 -20 1 96.06 451 GLU B N 1
ATOM 8398 C CA . GLU B 1 451 ? 18.578 10.648 -18.562 1 96.06 451 GLU B CA 1
ATOM 8399 C C . GLU B 1 451 ? 17.172 10.336 -18.047 1 96.06 451 GLU B C 1
ATOM 8401 O O . GLU B 1 451 ? 17 9.461 -17.188 1 96.06 451 GLU B O 1
ATOM 8406 N N . ALA B 1 452 ? 16.219 11.102 -18.516 1 97.56 452 ALA B N 1
ATOM 8407 C CA . ALA B 1 452 ? 14.828 10.867 -18.109 1 97.56 452 ALA B CA 1
ATOM 8408 C C . ALA B 1 452 ? 14.352 9.484 -18.562 1 97.56 452 ALA B C 1
ATOM 8410 O O . ALA B 1 452 ? 13.648 8.797 -17.828 1 97.56 452 ALA B O 1
ATOM 8411 N N . ALA B 1 453 ? 14.734 9.078 -19.781 1 97.75 453 ALA B N 1
ATOM 8412 C CA . ALA B 1 453 ? 14.352 7.77 -20.297 1 97.75 453 ALA B CA 1
ATOM 8413 C C . ALA B 1 453 ? 14.977 6.648 -19.469 1 97.75 453 ALA B C 1
ATOM 8415 O O . ALA B 1 453 ? 14.32 5.645 -19.188 1 97.75 453 ALA B O 1
ATOM 8416 N N . GLU B 1 454 ? 16.188 6.855 -19.109 1 96.69 454 GLU B N 1
ATOM 8417 C CA . GLU B 1 454 ? 16.859 5.875 -18.266 1 96.69 454 GLU B CA 1
ATOM 8418 C C . GLU B 1 454 ? 16.203 5.789 -16.875 1 96.69 454 GLU B C 1
ATOM 8420 O O . GLU B 1 454 ? 16.078 4.703 -16.312 1 96.69 454 GLU B O 1
ATOM 8425 N N . MET B 1 455 ? 15.836 6.941 -16.375 1 97.69 455 MET B N 1
ATOM 8426 C CA . MET B 1 455 ? 15.211 6.984 -15.047 1 97.69 455 MET B CA 1
ATOM 8427 C C . MET B 1 455 ? 13.859 6.27 -15.062 1 97.69 455 MET B C 1
ATOM 8429 O O . MET B 1 455 ? 13.469 5.66 -14.07 1 97.69 455 MET B O 1
ATOM 8433 N N . VAL B 1 456 ? 13.125 6.344 -16.188 1 98.12 456 VAL B N 1
ATOM 8434 C CA . VAL B 1 456 ? 11.852 5.637 -16.312 1 98.12 456 VAL B CA 1
ATOM 8435 C C . VAL B 1 456 ? 12.078 4.137 -16.125 1 98.12 456 VAL B C 1
ATOM 8437 O O . VAL B 1 456 ? 11.289 3.469 -15.445 1 98.12 456 VAL B O 1
ATOM 8440 N N . CYS B 1 457 ? 13.172 3.617 -16.656 1 96.94 457 CYS B N 1
ATOM 8441 C CA . CYS B 1 457 ? 13.477 2.193 -16.562 1 96.94 457 CYS B CA 1
ATOM 8442 C C . CYS B 1 457 ? 13.891 1.815 -15.148 1 96.94 457 CYS B C 1
ATOM 8444 O O . CYS B 1 457 ? 13.5 0.756 -14.648 1 96.94 457 CYS B O 1
ATOM 8446 N N . LEU B 1 458 ? 14.633 2.693 -14.484 1 96.25 458 LEU B N 1
ATOM 8447 C CA . LEU B 1 458 ? 15.062 2.42 -13.117 1 96.25 458 LEU B CA 1
ATOM 8448 C C . LEU B 1 458 ? 13.867 2.434 -12.164 1 96.25 458 LEU B C 1
ATOM 8450 O O . LEU B 1 458 ? 13.75 1.56 -11.305 1 96.25 458 LEU B O 1
ATOM 8454 N N . VAL B 1 459 ? 12.992 3.418 -12.328 1 97.81 459 VAL B N 1
ATOM 8455 C CA . VAL B 1 459 ? 11.805 3.533 -11.484 1 97.81 459 VAL B CA 1
ATOM 8456 C C . VAL B 1 459 ? 10.891 2.332 -11.711 1 97.81 459 VAL B C 1
ATOM 8458 O O . VAL B 1 459 ? 10.32 1.794 -10.766 1 97.81 459 VAL B O 1
ATOM 8461 N N . ARG B 1 460 ? 10.789 1.885 -12.945 1 97.12 460 ARG B N 1
ATOM 8462 C CA . ARG B 1 460 ? 9.953 0.737 -13.281 1 97.12 460 ARG B CA 1
ATOM 8463 C C . ARG B 1 460 ? 10.414 -0.513 -12.539 1 97.12 460 ARG B C 1
ATOM 8465 O O . ARG B 1 460 ? 9.594 -1.281 -12.031 1 97.12 460 ARG B O 1
ATOM 8472 N N . ILE B 1 461 ? 11.664 -0.724 -12.484 1 94.81 461 ILE B N 1
ATOM 8473 C CA . ILE B 1 461 ? 12.195 -1.948 -11.891 1 94.81 461 ILE B CA 1
ATOM 8474 C C . ILE B 1 461 ? 11.914 -1.955 -10.391 1 94.81 461 ILE B C 1
ATOM 8476 O O . ILE B 1 461 ? 11.586 -2.998 -9.82 1 94.81 461 ILE B O 1
ATOM 8480 N N . HIS B 1 462 ? 12.109 -0.786 -9.734 1 95.19 462 HIS B N 1
ATOM 8481 C CA . HIS B 1 462 ? 11.781 -0.706 -8.312 1 95.19 462 HIS B CA 1
ATOM 8482 C C . HIS B 1 462 ? 10.305 -0.991 -8.078 1 95.19 462 HIS B C 1
ATOM 8484 O O . HIS B 1 462 ? 9.953 -1.767 -7.184 1 95.19 462 HIS B O 1
ATOM 8490 N N . LEU B 1 463 ? 9.5 -0.37 -8.906 1 96.31 463 LEU B N 1
ATOM 8491 C CA . LEU B 1 463 ? 8.055 -0.531 -8.75 1 96.31 463 LEU B CA 1
ATOM 8492 C C . LEU B 1 463 ? 7.637 -1.969 -9.031 1 96.31 463 LEU B C 1
ATOM 8494 O O . LEU B 1 463 ? 6.711 -2.484 -8.406 1 96.31 463 LEU B O 1
ATOM 8498 N N . TYR B 1 464 ? 8.258 -2.582 -9.992 1 94.56 464 TYR B N 1
ATOM 8499 C CA . TYR B 1 464 ? 7.949 -3.979 -10.273 1 94.56 464 TYR B CA 1
ATOM 8500 C C . TYR B 1 464 ? 8.289 -4.867 -9.086 1 94.56 464 TYR B C 1
ATOM 8502 O O . TYR B 1 464 ? 7.504 -5.746 -8.719 1 94.56 464 TYR B O 1
ATOM 8510 N N . ARG B 1 465 ? 9.398 -4.625 -8.508 1 91.88 465 ARG B N 1
ATOM 8511 C CA . ARG B 1 465 ? 9.844 -5.418 -7.371 1 91.88 465 ARG B CA 1
ATOM 8512 C C . ARG B 1 465 ? 8.914 -5.234 -6.176 1 91.88 465 ARG B C 1
ATOM 8514 O O . ARG B 1 465 ? 8.68 -6.172 -5.414 1 91.88 465 ARG B O 1
ATOM 8521 N N . TRP B 1 466 ? 8.383 -4.039 -6.113 1 91.75 466 TRP B N 1
ATOM 8522 C CA . TRP B 1 466 ? 7.598 -3.709 -4.93 1 91.75 466 TRP B CA 1
ATOM 8523 C C . TRP B 1 466 ? 6.141 -4.117 -5.109 1 91.75 466 TRP B C 1
ATOM 8525 O O . TRP B 1 466 ? 5.469 -4.492 -4.148 1 91.75 466 TRP B O 1
ATOM 8535 N N . SER B 1 467 ? 5.523 -3.98 -6.281 1 90 467 SER B N 1
ATOM 8536 C CA . SER B 1 467 ? 4.082 -4.145 -6.441 1 90 467 SER B CA 1
ATOM 8537 C C . SER B 1 467 ? 3.762 -5.098 -7.59 1 90 467 SER B C 1
ATOM 8539 O O . SER B 1 467 ? 2.611 -5.504 -7.762 1 90 467 SER B O 1
ATOM 8541 N N . SER B 1 468 ? 4.656 -5.469 -8.414 1 89.94 468 SER B N 1
ATOM 8542 C CA . SER B 1 468 ? 4.48 -6.352 -9.562 1 89.94 468 SER B CA 1
ATOM 8543 C C . SER B 1 468 ? 3.689 -5.668 -10.672 1 89.94 468 SER B C 1
ATOM 8545 O O . SER B 1 468 ? 3.549 -6.211 -11.766 1 89.94 468 SER B O 1
ATOM 8547 N N . THR B 1 469 ? 3.078 -4.488 -10.352 1 91.75 469 THR B N 1
ATOM 8548 C CA . THR B 1 469 ? 2.295 -3.764 -11.344 1 91.75 469 THR B CA 1
ATOM 8549 C C . THR B 1 469 ? 2.797 -2.33 -11.492 1 91.75 469 THR B C 1
ATOM 8551 O O . THR B 1 469 ? 2.098 -1.381 -11.133 1 91.75 469 THR B O 1
ATOM 8554 N N . PRO B 1 470 ? 3.924 -2.166 -12.117 1 95.38 470 PRO B N 1
ATOM 8555 C CA . PRO B 1 470 ? 4.492 -0.821 -12.227 1 95.38 470 PRO B CA 1
ATOM 8556 C C . PRO B 1 470 ? 3.635 0.11 -13.086 1 95.38 470 PRO B C 1
ATOM 8558 O O . PRO B 1 470 ? 3.658 1.328 -12.891 1 95.38 470 PRO B O 1
ATOM 8561 N N . ALA B 1 471 ? 2.859 -0.41 -14 1 94.62 471 ALA B N 1
ATOM 8562 C CA . ALA B 1 471 ? 2.051 0.404 -14.898 1 94.62 471 ALA B CA 1
ATOM 8563 C C . ALA B 1 471 ? 1.011 1.211 -14.125 1 94.62 471 ALA B C 1
ATOM 8565 O O . ALA B 1 471 ? 0.685 2.338 -14.508 1 94.62 471 ALA B O 1
ATOM 8566 N N . THR B 1 472 ? 0.544 0.656 -13.094 1 94.62 472 THR B N 1
ATOM 8567 C CA . THR B 1 472 ? -0.456 1.326 -12.266 1 94.62 472 THR B CA 1
ATOM 8568 C C . THR B 1 472 ? 0.084 2.648 -11.727 1 94.62 472 THR B C 1
ATOM 8570 O O . THR B 1 472 ? -0.638 3.646 -11.68 1 94.62 472 THR B O 1
ATOM 8573 N N . PHE B 1 473 ? 1.304 2.723 -11.398 1 96.5 473 PHE B N 1
ATOM 8574 C CA . PHE B 1 473 ? 1.885 3.881 -10.734 1 96.5 473 PHE B CA 1
ATOM 8575 C C . PHE B 1 473 ? 2.559 4.805 -11.734 1 96.5 473 PHE B C 1
ATOM 8577 O O . PHE B 1 473 ? 2.768 5.988 -11.461 1 96.5 473 PHE B O 1
ATOM 8584 N N . LEU B 1 474 ? 2.896 4.258 -12.875 1 97.56 474 LEU B N 1
ATOM 8585 C CA . LEU B 1 474 ? 3.652 5.051 -13.844 1 97.56 474 LEU B CA 1
ATOM 8586 C C . LEU B 1 474 ? 2.725 5.668 -14.883 1 97.56 474 LEU B C 1
ATOM 8588 O O . LEU B 1 474 ? 3.127 6.566 -15.625 1 97.56 474 LEU B O 1
ATOM 8592 N N . ALA B 1 475 ? 1.499 5.25 -14.906 1 96.94 475 ALA B N 1
ATOM 8593 C CA . ALA B 1 475 ? 0.58 5.734 -15.93 1 96.94 475 ALA B CA 1
ATOM 8594 C C . ALA B 1 475 ? 0.363 7.242 -15.805 1 96.94 475 ALA B C 1
ATOM 8596 O O . ALA B 1 475 ? 0.455 7.973 -16.797 1 96.94 475 ALA B O 1
ATOM 8597 N N . GLU B 1 476 ? 0.158 7.688 -14.641 1 95.75 476 GLU B N 1
ATOM 8598 C CA . GLU B 1 476 ? -0.142 9.102 -14.438 1 95.75 476 GLU B CA 1
ATOM 8599 C C . GLU B 1 476 ? 1.06 9.977 -14.789 1 95.75 476 GLU B C 1
ATOM 8601 O O . GLU B 1 476 ? 0.949 10.898 -15.602 1 95.75 476 GLU B O 1
ATOM 8606 N N . PRO B 1 477 ? 2.213 9.727 -14.219 1 96.94 477 PRO B N 1
ATOM 8607 C CA . PRO B 1 477 ? 3.355 10.586 -14.523 1 96.94 477 PRO B CA 1
ATOM 8608 C C . PRO B 1 477 ? 3.768 10.516 -15.992 1 96.94 477 PRO B C 1
ATOM 8610 O O . PRO B 1 477 ? 4.18 11.531 -16.578 1 96.94 477 PRO B O 1
ATOM 8613 N N . LEU B 1 478 ? 3.664 9.375 -16.609 1 97.38 478 LEU B N 1
ATOM 8614 C CA . LEU B 1 478 ? 4.074 9.258 -18.016 1 97.38 478 LEU B CA 1
ATOM 8615 C C . LEU B 1 478 ? 3.086 9.969 -18.938 1 97.38 478 LEU B C 1
ATOM 8617 O O . LEU B 1 478 ? 3.49 10.664 -19.859 1 97.38 478 LEU B O 1
ATOM 8621 N N . HIS B 1 479 ? 1.814 9.812 -18.656 1 95.62 479 HIS B N 1
ATOM 8622 C CA . HIS B 1 479 ? 0.844 10.539 -19.469 1 95.62 479 HIS B CA 1
ATOM 8623 C C . HIS B 1 479 ? 1.001 12.047 -19.312 1 95.62 479 HIS B C 1
ATOM 8625 O O . HIS B 1 479 ? 0.837 12.797 -20.266 1 95.62 479 HIS B O 1
ATOM 8631 N N . HIS B 1 480 ? 1.288 12.422 -18.094 1 94.69 480 HIS B N 1
ATOM 8632 C CA . HIS B 1 480 ? 1.525 13.844 -17.859 1 94.69 480 HIS B CA 1
ATOM 8633 C C . HIS B 1 480 ? 2.75 14.328 -18.625 1 94.69 480 HIS B C 1
ATOM 8635 O O . HIS B 1 480 ? 2.723 15.406 -19.234 1 94.69 480 HIS B O 1
ATOM 8641 N N . ALA B 1 481 ? 3.807 13.594 -18.578 1 96 481 ALA B N 1
ATOM 8642 C CA . ALA B 1 481 ? 5.039 13.961 -19.266 1 96 481 ALA B CA 1
ATOM 8643 C C . ALA B 1 481 ? 4.832 13.984 -20.781 1 96 481 ALA B C 1
ATOM 8645 O O . ALA B 1 481 ? 5.242 14.938 -21.453 1 96 481 ALA B O 1
ATOM 8646 N N . PHE B 1 482 ? 4.195 12.992 -21.312 1 94.94 482 PHE B N 1
ATOM 8647 C CA . PHE B 1 482 ? 3.953 12.914 -22.75 1 94.94 482 PHE B CA 1
ATOM 8648 C C . PHE B 1 482 ? 2.992 14.008 -23.188 1 94.94 482 PHE B C 1
ATOM 8650 O O . PHE B 1 482 ? 3.141 14.562 -24.281 1 94.94 482 PHE B O 1
ATOM 8657 N N . GLY B 1 483 ? 1.997 14.273 -22.344 1 91 483 GLY B N 1
ATOM 8658 C CA . GLY B 1 483 ? 1.106 15.391 -22.641 1 91 483 GLY B CA 1
ATOM 8659 C C . GLY B 1 483 ? 1.821 16.719 -22.703 1 91 483 GLY B C 1
ATOM 8660 O O . GLY B 1 483 ? 1.53 17.547 -23.562 1 91 483 GLY B O 1
ATOM 8661 N N . HIS B 1 484 ? 2.742 16.875 -21.766 1 92.25 484 HIS B N 1
ATOM 8662 C CA . HIS B 1 484 ? 3.551 18.078 -21.734 1 92.25 484 HIS B CA 1
ATOM 8663 C C . HIS B 1 484 ? 4.367 18.219 -23.016 1 92.25 484 HIS B C 1
ATOM 8665 O O . HIS B 1 484 ? 4.477 19.312 -23.578 1 92.25 484 HIS B O 1
ATOM 8671 N N . LEU B 1 485 ? 4.914 17.188 -23.5 1 93.44 485 LEU B N 1
ATOM 8672 C CA . LEU B 1 485 ? 5.715 17.188 -24.719 1 93.44 485 LEU B CA 1
ATOM 8673 C C . LEU B 1 485 ? 4.848 17.484 -25.938 1 93.44 485 LEU B C 1
ATOM 8675 O O . LEU B 1 485 ? 5.254 18.219 -26.844 1 93.44 485 LEU B O 1
ATOM 8679 N N . ALA B 1 486 ? 3.666 16.938 -25.969 1 90.75 486 ALA B N 1
ATOM 8680 C CA . ALA B 1 486 ? 2.74 17.156 -27.078 1 90.75 486 ALA B CA 1
ATOM 8681 C C . ALA B 1 486 ? 2.281 18.609 -27.109 1 90.75 486 ALA B C 1
ATOM 8683 O O . ALA B 1 486 ? 2.123 19.188 -28.188 1 90.75 486 ALA B O 1
ATOM 8684 N N . GLN B 1 487 ? 2.125 19.172 -26 1 87.5 487 GLN B N 1
ATOM 8685 C CA . GLN B 1 487 ? 1.686 20.562 -25.906 1 87.5 487 GLN B CA 1
ATOM 8686 C C . GLN B 1 487 ? 2.803 21.516 -26.312 1 87.5 487 GLN B C 1
ATOM 8688 O O . GLN B 1 487 ? 2.547 22.547 -26.938 1 87.5 487 GLN B O 1
ATOM 8693 N N . GLN B 1 488 ? 3.977 21.141 -25.922 1 87.81 488 GLN B N 1
ATOM 8694 C CA . GLN B 1 488 ? 5.133 21.969 -26.266 1 87.81 488 GLN B CA 1
ATOM 8695 C C . GLN B 1 488 ? 5.348 22.016 -27.766 1 87.81 488 GLN B C 1
ATOM 8697 O O . GLN B 1 488 ? 5.633 23.078 -28.328 1 87.81 488 GLN B O 1
ATOM 8702 N N . ASP B 1 489 ? 5.168 20.938 -28.469 1 87 489 ASP B N 1
ATOM 8703 C CA . ASP B 1 489 ? 5.406 20.859 -29.906 1 87 489 ASP B CA 1
ATOM 8704 C C . ASP B 1 489 ? 4.133 21.172 -30.688 1 87 489 ASP B C 1
ATOM 8706 O O . ASP B 1 489 ? 4.191 21.547 -31.859 1 87 489 ASP B O 1
ATOM 8710 N N . GLY B 1 490 ? 2.973 20.969 -30.125 1 81.25 490 GLY B N 1
ATOM 8711 C CA . GLY B 1 490 ? 1.694 21.141 -30.797 1 81.25 490 GLY B CA 1
ATOM 8712 C C . GLY B 1 490 ? 1.304 19.953 -31.641 1 81.25 490 GLY B C 1
ATOM 8713 O O . GLY B 1 490 ? 0.34 20.016 -32.406 1 81.25 490 GLY B O 1
ATOM 8714 N N . HIS B 1 491 ? 2.199 18.969 -31.594 1 80.56 491 HIS B N 1
ATOM 8715 C CA . HIS B 1 491 ? 1.94 17.719 -32.312 1 80.56 491 HIS B CA 1
ATOM 8716 C C . HIS B 1 491 ? 2.623 16.547 -31.641 1 80.56 491 HIS B C 1
ATOM 8718 O O . HIS B 1 491 ? 3.359 16.719 -30.656 1 80.56 491 HIS B O 1
ATOM 8724 N N . TYR B 1 492 ? 2.348 15.359 -32.156 1 83.31 492 TYR B N 1
ATOM 8725 C CA . TYR B 1 492 ? 2.836 14.148 -31.484 1 83.31 492 TYR B CA 1
ATOM 8726 C C . TYR B 1 492 ? 4.074 13.609 -32.188 1 83.31 492 TYR B C 1
ATOM 8728 O O . TYR B 1 492 ? 4.707 12.664 -31.719 1 83.31 492 TYR B O 1
ATOM 8736 N N . ASP B 1 493 ? 4.555 14.195 -33.312 1 82.44 493 ASP B N 1
ATOM 8737 C CA . ASP B 1 493 ? 5.656 13.664 -34.094 1 82.44 493 ASP B CA 1
ATOM 8738 C C . ASP B 1 493 ? 6.977 14.336 -33.719 1 82.44 493 ASP B C 1
ATOM 8740 O O . ASP B 1 493 ? 8.008 14.078 -34.344 1 82.44 493 ASP B O 1
ATOM 8744 N N . GLY B 1 494 ? 7.176 14.977 -32.719 1 88.94 494 GLY B N 1
ATOM 8745 C CA . GLY B 1 494 ? 8.406 15.633 -32.281 1 88.94 494 GLY B CA 1
ATOM 8746 C C . GLY B 1 494 ? 9.008 15.016 -31.047 1 88.94 494 GLY B C 1
ATOM 8747 O O . GLY B 1 494 ? 9.445 13.859 -31.062 1 88.94 494 GLY B O 1
ATOM 8748 N N . SER B 1 495 ? 9.031 15.742 -30.031 1 92.69 495 SER B N 1
ATOM 8749 C CA . SER B 1 495 ? 9.648 15.32 -28.781 1 92.69 495 SER B CA 1
ATOM 8750 C C . SER B 1 495 ? 8.883 14.156 -28.156 1 92.69 495 SER B C 1
ATOM 8752 O O . SER B 1 495 ? 9.469 13.336 -27.453 1 92.69 495 SER B O 1
ATOM 8754 N N . TYR B 1 496 ? 7.586 14.117 -28.531 1 93.06 496 TYR B N 1
ATOM 8755 C CA . TYR B 1 496 ? 6.75 13.023 -28.047 1 93.06 496 TYR B CA 1
ATOM 8756 C C . TYR B 1 496 ? 7.266 11.68 -28.562 1 93.06 496 TYR B C 1
ATOM 8758 O O . TYR B 1 496 ? 7.504 10.766 -27.781 1 93.06 496 TYR B O 1
ATOM 8766 N N . LYS B 1 497 ? 7.477 11.578 -29.812 1 93.38 497 LYS B N 1
ATOM 8767 C CA . LYS B 1 497 ? 7.973 10.367 -30.453 1 93.38 497 LYS B CA 1
ATOM 8768 C C . LYS B 1 497 ? 9.414 10.078 -30.062 1 93.38 497 LYS B C 1
ATOM 8770 O O . LYS B 1 497 ? 9.773 8.922 -29.797 1 93.38 497 LYS B O 1
ATOM 8775 N N . GLN B 1 498 ? 10.172 11.102 -30 1 94.56 498 GLN B N 1
ATOM 8776 C CA . GLN B 1 498 ? 11.578 10.945 -29.641 1 94.56 498 GLN B CA 1
ATOM 8777 C C . GLN B 1 498 ? 11.727 10.375 -28.234 1 94.56 498 GLN B C 1
ATOM 8779 O O . GLN B 1 498 ? 12.562 9.5 -28 1 94.56 498 GLN B O 1
ATOM 8784 N N . PHE B 1 499 ? 10.961 10.867 -27.297 1 96.5 499 PHE B N 1
ATOM 8785 C CA . PHE B 1 499 ? 11.047 10.406 -25.906 1 96.5 499 PHE B CA 1
ATOM 8786 C C . PHE B 1 499 ? 10.633 8.945 -25.812 1 96.5 499 PHE B C 1
ATOM 8788 O O . PHE B 1 499 ? 11.242 8.172 -25.062 1 96.5 499 PHE B O 1
ATOM 8795 N N . LEU B 1 500 ? 9.578 8.523 -26.531 1 95.62 500 LEU B N 1
ATOM 8796 C CA . LEU B 1 500 ? 9.125 7.137 -26.531 1 95.62 500 LEU B CA 1
ATOM 8797 C C . LEU B 1 500 ? 10.211 6.219 -27.078 1 95.62 500 LEU B C 1
ATOM 8799 O O . LEU B 1 500 ? 10.453 5.141 -26.531 1 95.62 500 LEU B O 1
ATOM 8803 N N . GLU B 1 501 ? 10.844 6.637 -28.109 1 95.19 501 GLU B N 1
ATOM 8804 C CA . GLU B 1 501 ? 11.93 5.855 -28.719 1 95.19 501 GLU B CA 1
ATOM 8805 C C . GLU B 1 501 ? 13.117 5.738 -27.766 1 95.19 501 GLU B C 1
ATOM 8807 O O . GLU B 1 501 ? 13.773 4.699 -27.703 1 95.19 501 GLU B O 1
ATOM 8812 N N . LEU B 1 502 ? 13.352 6.824 -27.062 1 96.56 502 LEU B N 1
ATOM 8813 C CA . LEU B 1 502 ? 14.461 6.812 -26.109 1 96.56 502 LEU B CA 1
ATOM 8814 C C . LEU B 1 502 ? 14.188 5.852 -24.969 1 96.56 502 LEU B C 1
ATOM 8816 O O . LEU B 1 502 ? 15.102 5.215 -24.438 1 96.56 502 LEU B O 1
ATOM 8820 N N . ILE B 1 503 ? 12.945 5.73 -24.516 1 96.62 503 ILE B N 1
ATOM 8821 C CA . ILE B 1 503 ? 12.586 4.781 -23.469 1 96.62 503 ILE B CA 1
ATOM 8822 C C . ILE B 1 503 ? 12.805 3.354 -23.969 1 96.62 503 ILE B C 1
ATOM 8824 O O . ILE B 1 503 ? 13.367 2.52 -23.25 1 96.62 503 ILE B O 1
ATOM 8828 N N . TRP B 1 504 ? 12.43 3.076 -25.219 1 95 504 TRP B N 1
ATOM 8829 C CA . TRP B 1 504 ? 12.617 1.753 -25.812 1 95 504 TRP B CA 1
ATOM 8830 C C . TRP B 1 504 ? 14.102 1.426 -25.953 1 95 504 TRP B C 1
ATOM 8832 O O . TRP B 1 504 ? 14.516 0.291 -25.719 1 95 504 TRP B O 1
ATOM 8842 N N . ARG B 1 505 ? 14.812 2.414 -26.344 1 94.88 505 ARG B N 1
ATOM 8843 C CA . ARG B 1 505 ? 16.25 2.227 -26.484 1 94.88 505 ARG B CA 1
ATOM 8844 C C . ARG B 1 505 ? 16.906 1.965 -25.125 1 94.88 505 ARG B C 1
ATOM 8846 O O . ARG B 1 505 ? 17.781 1.117 -25 1 94.88 505 ARG B O 1
ATOM 8853 N N . ALA B 1 506 ? 16.484 2.711 -24.141 1 96 506 ALA B N 1
ATOM 8854 C CA . ALA B 1 506 ? 17.016 2.518 -22.797 1 96 506 ALA B CA 1
ATOM 8855 C C . ALA B 1 506 ? 16.719 1.115 -22.281 1 96 506 ALA B C 1
ATOM 8857 O O . ALA B 1 506 ? 17.531 0.497 -21.609 1 96 506 ALA B O 1
ATOM 8858 N N . GLN B 1 507 ? 15.523 0.574 -22.594 1 94.31 507 GLN B N 1
ATOM 8859 C CA . GLN B 1 507 ? 15.133 -0.774 -22.203 1 94.31 507 GLN B CA 1
ATOM 8860 C C . GLN B 1 507 ? 16 -1.824 -22.875 1 94.31 507 GLN B C 1
ATOM 8862 O O . GLN B 1 507 ? 16.438 -2.791 -22.25 1 94.31 507 GLN B O 1
ATOM 8867 N N . LYS B 1 508 ? 16.25 -1.572 -24.109 1 92.38 508 LYS B N 1
ATOM 8868 C CA . LYS B 1 508 ? 17.094 -2.496 -24.875 1 92.38 508 LYS B CA 1
ATOM 8869 C C . LYS B 1 508 ? 18.531 -2.502 -24.359 1 92.38 508 LYS B C 1
ATOM 8871 O O . LYS B 1 508 ? 19.141 -3.564 -24.219 1 92.38 508 LYS B O 1
ATOM 8876 N N . LEU B 1 509 ? 19.016 -1.347 -24.109 1 92.88 509 LEU B N 1
ATOM 8877 C CA . LEU B 1 509 ? 20.391 -1.224 -23.625 1 92.88 509 LEU B CA 1
ATOM 8878 C C . LEU B 1 509 ? 20.531 -1.862 -22.25 1 92.88 509 LEU B C 1
ATOM 8880 O O . LEU B 1 509 ? 21.578 -2.457 -21.953 1 92.88 509 LEU B O 1
ATOM 8884 N N . ARG B 1 510 ? 19.578 -1.741 -21.438 1 92.81 510 ARG B N 1
ATOM 8885 C CA . ARG B 1 510 ? 19.625 -2.338 -20.109 1 92.81 510 ARG B CA 1
ATOM 8886 C C . ARG B 1 510 ? 19.625 -3.861 -20.188 1 92.81 510 ARG B C 1
ATOM 8888 O O . ARG B 1 510 ? 20.375 -4.523 -19.469 1 92.81 510 ARG B O 1
ATOM 8895 N N . LEU B 1 511 ? 18.797 -4.398 -21.047 1 91.44 511 LEU B N 1
ATOM 8896 C CA . LEU B 1 511 ? 18.75 -5.848 -21.219 1 91.44 511 LEU B CA 1
ATOM 8897 C C . LEU B 1 511 ? 20.078 -6.363 -21.797 1 91.44 511 LEU B C 1
ATOM 8899 O O . LEU B 1 511 ? 20.578 -7.395 -21.344 1 91.44 511 LEU B O 1
ATOM 8903 N N . LYS B 1 512 ? 20.578 -5.594 -22.766 1 90.69 512 LYS B N 1
ATOM 8904 C CA . LYS B 1 512 ? 21.859 -5.965 -23.359 1 90.69 512 LYS B CA 1
ATOM 8905 C C . LYS B 1 512 ? 22.969 -5.938 -22.312 1 90.69 512 LYS B C 1
ATOM 8907 O O . LYS B 1 512 ? 23.844 -6.812 -22.297 1 90.69 512 LYS B O 1
ATOM 8912 N N . GLY B 1 513 ? 22.891 -4.984 -21.484 1 90.5 513 GLY B N 1
ATOM 8913 C CA . GLY B 1 513 ? 23.875 -4.887 -20.422 1 90.5 513 GLY B CA 1
ATOM 8914 C C . GLY B 1 513 ? 23.797 -6.035 -19.438 1 90.5 513 GLY B C 1
ATOM 8915 O O . GLY B 1 513 ? 24.828 -6.555 -19 1 90.5 513 GLY B O 1
ATOM 8916 N N . LEU B 1 514 ? 22.672 -6.477 -19.062 1 89.75 514 LEU B N 1
ATOM 8917 C CA . LEU B 1 514 ? 22.469 -7.582 -18.141 1 89.75 514 LEU B CA 1
ATOM 8918 C C . LEU B 1 514 ? 22.906 -8.898 -18.766 1 89.75 514 LEU B C 1
ATOM 8920 O O . LEU B 1 514 ? 23.484 -9.758 -18.078 1 89.75 514 LEU B O 1
ATOM 8924 N N . LEU B 1 515 ? 22.688 -9.031 -20.062 1 88.12 515 LEU B N 1
ATOM 8925 C CA . LEU B 1 515 ? 23.062 -10.258 -20.75 1 88.12 515 LEU B CA 1
ATOM 8926 C C . LEU B 1 515 ? 24.578 -10.367 -20.891 1 88.12 515 LEU B C 1
ATOM 8928 O O . LEU B 1 515 ? 25.141 -11.461 -20.781 1 88.12 515 LEU B O 1
ATOM 8932 N N . LYS B 1 516 ? 25.203 -9.234 -21.109 1 87.69 516 LYS B N 1
ATOM 8933 C CA . LYS B 1 516 ? 26.656 -9.211 -21.266 1 87.69 516 LYS B CA 1
ATOM 8934 C C . LYS B 1 516 ? 27.344 -9.539 -19.938 1 87.69 516 LYS B C 1
ATOM 8936 O O . LYS B 1 516 ? 28.391 -10.203 -19.938 1 87.69 516 LYS B O 1
ATOM 8941 N N . SER B 1 517 ? 26.688 -9.133 -18.891 1 86.94 517 SER B N 1
ATOM 8942 C CA . SER B 1 517 ? 27.312 -9.328 -17.578 1 86.94 517 SER B CA 1
ATOM 8943 C C . SER B 1 517 ? 26.797 -10.609 -16.922 1 86.94 517 SER B C 1
ATOM 8945 O O . SER B 1 517 ? 27.188 -10.922 -15.797 1 86.94 517 SER B O 1
ATOM 8947 N N . ALA B 1 518 ? 25.984 -11.359 -17.594 1 84.44 518 ALA B N 1
ATOM 8948 C CA . ALA B 1 518 ? 25.344 -12.516 -16.984 1 84.44 518 ALA B CA 1
ATOM 8949 C C . ALA B 1 518 ? 26.359 -13.633 -16.719 1 84.44 518 ALA B C 1
ATOM 8951 O O . ALA B 1 518 ? 27.156 -13.961 -17.594 1 84.44 518 ALA B O 1
ATOM 8952 N N . LYS B 1 519 ? 26.406 -13.953 -15.453 1 81.81 519 LYS B N 1
ATOM 8953 C CA . LYS B 1 519 ? 27.156 -15.141 -15.047 1 81.81 519 LYS B CA 1
ATOM 8954 C C . LYS B 1 519 ? 26.234 -16.344 -14.914 1 81.81 519 LYS B C 1
ATOM 8956 O O . LYS B 1 519 ? 25.016 -16.219 -14.938 1 81.81 519 LYS B O 1
ATOM 8961 N N . ASN B 1 520 ? 26.766 -17.422 -15.039 1 78.06 520 ASN B N 1
ATOM 8962 C CA . ASN B 1 520 ? 25.969 -18.641 -14.953 1 78.06 520 ASN B CA 1
ATOM 8963 C C . ASN B 1 520 ? 25.516 -18.906 -13.516 1 78.06 520 ASN B C 1
ATOM 8965 O O . ASN B 1 520 ? 25.844 -19.938 -12.938 1 78.06 520 ASN B O 1
ATOM 8969 N N . THR B 1 521 ? 24.953 -17.812 -12.938 1 80.19 521 THR B N 1
ATOM 8970 C CA . THR B 1 521 ? 24.438 -17.938 -11.578 1 80.19 521 THR B CA 1
ATOM 8971 C C . THR B 1 521 ? 22.922 -17.75 -11.57 1 80.19 521 THR B C 1
ATOM 8973 O O . THR B 1 521 ? 22.344 -17.172 -12.508 1 80.19 521 THR B O 1
ATOM 8976 N N . ILE B 1 522 ? 22.297 -18.297 -10.602 1 78.56 522 ILE B N 1
ATOM 8977 C CA . ILE B 1 522 ? 20.859 -18.188 -10.422 1 78.56 522 ILE B CA 1
ATOM 8978 C C . ILE B 1 522 ? 20.469 -16.719 -10.234 1 78.56 522 ILE B C 1
ATOM 8980 O O . ILE B 1 522 ? 19.438 -16.266 -10.727 1 78.56 522 ILE B O 1
ATOM 8984 N N . GLN B 1 523 ? 21.359 -16 -9.703 1 81.19 523 GLN B N 1
ATOM 8985 C CA . GLN B 1 523 ? 21.078 -14.586 -9.445 1 81.19 523 GLN B CA 1
ATOM 8986 C C . GLN B 1 523 ? 21.031 -13.797 -10.75 1 81.19 523 GLN B C 1
ATOM 8988 O O . GLN B 1 523 ? 20.188 -12.914 -10.914 1 81.19 523 GLN B O 1
ATOM 8993 N N . SER B 1 524 ? 21.969 -14.102 -11.594 1 83.69 524 SER B N 1
ATOM 8994 C CA . SER B 1 524 ? 21.984 -13.414 -12.875 1 83.69 524 SER B CA 1
ATOM 8995 C C . SER B 1 524 ? 20.734 -13.734 -13.695 1 83.69 524 SER B C 1
ATOM 8997 O O . SER B 1 524 ? 20.188 -12.859 -14.375 1 83.69 524 SER B O 1
ATOM 8999 N N . SER B 1 525 ? 20.344 -14.938 -13.586 1 82.25 525 SER B N 1
ATOM 9000 C CA . SER B 1 525 ? 19.141 -15.336 -14.305 1 82.25 525 SER B CA 1
ATOM 9001 C C . SER B 1 525 ? 17.906 -14.656 -13.742 1 82.25 525 SER B C 1
ATOM 9003 O O . SER B 1 525 ? 17.016 -14.258 -14.492 1 82.25 525 SER B O 1
ATOM 9005 N N . ASP B 1 526 ? 17.891 -14.516 -12.453 1 84 526 ASP B N 1
ATOM 9006 C CA . ASP B 1 526 ? 16.766 -13.859 -11.812 1 84 526 ASP B CA 1
ATOM 9007 C C . ASP B 1 526 ? 16.703 -12.383 -12.188 1 84 526 ASP B C 1
ATOM 9009 O O . ASP B 1 526 ? 15.609 -11.828 -12.383 1 84 526 ASP B O 1
ATOM 9013 N N . LEU B 1 527 ? 17.812 -11.789 -12.32 1 88.12 527 LEU B N 1
ATOM 9014 C CA . LEU B 1 527 ? 17.859 -10.375 -12.672 1 88.12 527 LEU B CA 1
ATOM 9015 C C . LEU B 1 527 ? 17.375 -10.148 -14.102 1 88.12 527 LEU B C 1
ATOM 9017 O O . LEU B 1 527 ? 16.672 -9.164 -14.375 1 88.12 527 LEU B O 1
ATOM 9021 N N . ILE B 1 528 ? 17.75 -11.039 -14.938 1 88.62 528 ILE B N 1
ATOM 9022 C CA . ILE B 1 528 ? 17.328 -10.945 -16.328 1 88.62 528 ILE B CA 1
ATOM 9023 C C . ILE B 1 528 ? 15.82 -11.164 -16.422 1 88.62 528 ILE B C 1
ATOM 9025 O O . ILE B 1 528 ? 15.117 -10.445 -17.141 1 88.62 528 ILE B O 1
ATOM 9029 N N . ARG B 1 529 ? 15.336 -12.086 -15.664 1 85.38 529 ARG B N 1
ATOM 9030 C CA . ARG B 1 529 ? 13.906 -12.367 -15.664 1 85.38 529 ARG B CA 1
ATOM 9031 C C . ARG B 1 529 ? 13.117 -11.188 -15.094 1 85.38 529 ARG B C 1
ATOM 9033 O O . ARG B 1 529 ? 12.039 -10.859 -15.594 1 85.38 529 ARG B O 1
ATOM 9040 N N . GLU B 1 530 ? 13.641 -10.641 -14.125 1 88.25 530 GLU B N 1
ATOM 9041 C CA . GLU B 1 530 ? 13 -9.477 -13.516 1 88.25 530 GLU B CA 1
ATOM 9042 C C . GLU B 1 530 ? 12.891 -8.328 -14.508 1 88.25 530 GLU B C 1
ATOM 9044 O O . GLU B 1 530 ? 11.859 -7.648 -14.562 1 88.25 530 GLU B O 1
ATOM 9049 N N . GLU B 1 531 ? 13.953 -8.148 -15.227 1 91.12 531 GLU B N 1
ATOM 9050 C CA . GLU B 1 531 ? 13.945 -7.082 -16.219 1 91.12 531 GLU B CA 1
ATOM 9051 C C . GLU B 1 531 ? 12.945 -7.367 -17.328 1 91.12 531 GLU B C 1
ATOM 9053 O O . GLU B 1 531 ? 12.203 -6.477 -17.75 1 91.12 531 GLU B O 1
ATOM 9058 N N . LEU B 1 532 ? 12.867 -8.586 -17.719 1 88.81 532 LEU B N 1
ATOM 9059 C CA . LEU B 1 532 ? 11.953 -8.977 -18.781 1 88.81 532 LEU B CA 1
ATOM 9060 C C . LEU B 1 532 ? 10.5 -8.867 -18.328 1 88.81 532 LEU B C 1
ATOM 9062 O O . LEU B 1 532 ? 9.664 -8.312 -19.047 1 88.81 532 LEU B O 1
ATOM 9066 N N . ASP B 1 533 ? 10.25 -9.352 -17.156 1 88.5 533 ASP B N 1
ATOM 9067 C CA . ASP B 1 533 ? 8.898 -9.281 -16.625 1 88.5 533 ASP B CA 1
ATOM 9068 C C . ASP B 1 533 ? 8.484 -7.832 -16.359 1 88.5 533 ASP B C 1
ATOM 9070 O O . ASP B 1 533 ? 7.32 -7.469 -16.547 1 88.5 533 ASP B O 1
ATOM 9074 N N . GLY B 1 534 ? 9.453 -7.062 -15.914 1 91.25 534 GLY B N 1
ATOM 9075 C CA . GLY B 1 534 ? 9.172 -5.648 -15.711 1 91.25 534 GLY B CA 1
ATOM 9076 C C . GLY B 1 534 ? 8.789 -4.93 -17 1 91.25 534 GLY B C 1
ATOM 9077 O O . GLY B 1 534 ? 7.879 -4.098 -17 1 91.25 534 GLY B O 1
ATOM 9078 N N . GLN B 1 535 ? 9.453 -5.273 -18.094 1 90.94 535 GLN B N 1
ATOM 9079 C CA . GLN B 1 535 ? 9.148 -4.668 -19.375 1 90.94 535 GLN B CA 1
ATOM 9080 C C . GLN B 1 535 ? 7.797 -5.145 -19.906 1 90.94 535 GLN B C 1
ATOM 9082 O O . GLN B 1 535 ? 7.023 -4.355 -20.453 1 90.94 535 GLN B O 1
ATOM 9087 N N . LEU B 1 536 ? 7.484 -6.352 -19.656 1 87.62 536 LEU B N 1
ATOM 9088 C CA . LEU B 1 536 ? 6.227 -6.922 -20.125 1 87.62 536 LEU B CA 1
ATOM 9089 C C . LEU B 1 536 ? 5.039 -6.309 -19.391 1 87.62 536 LEU B C 1
ATOM 9091 O O . LEU B 1 536 ? 3.973 -6.113 -19.969 1 87.62 536 LEU B O 1
ATOM 9095 N N . SER B 1 537 ? 5.262 -5.996 -18.125 1 89 537 SER B N 1
ATOM 9096 C CA . SER B 1 537 ? 4.191 -5.434 -17.312 1 89 537 SER B CA 1
ATOM 9097 C C . SER B 1 537 ? 3.855 -4.012 -17.75 1 89 537 SER B C 1
ATOM 9099 O O . SER B 1 537 ? 2.809 -3.475 -17.375 1 89 537 SER B O 1
ATOM 9101 N N . MET B 1 538 ? 4.738 -3.412 -18.547 1 92.19 538 MET B N 1
ATOM 9102 C CA . MET B 1 538 ? 4.551 -2.037 -19 1 92.19 538 MET B CA 1
ATOM 9103 C C . MET B 1 538 ? 4.086 -2.004 -20.453 1 92.19 538 MET B C 1
ATOM 9105 O O . MET B 1 538 ? 3.789 -0.935 -20.984 1 92.19 538 MET B O 1
ATOM 9109 N N . THR B 1 539 ? 3.916 -3.156 -21.109 1 88.19 539 THR B N 1
ATOM 9110 C CA . THR B 1 539 ? 3.697 -3.238 -22.547 1 88.19 539 THR B CA 1
ATOM 9111 C C . THR B 1 539 ? 2.383 -2.566 -22.938 1 88.19 539 THR B C 1
ATOM 9113 O O . THR B 1 539 ? 2.33 -1.801 -23.906 1 88.19 539 THR B O 1
ATOM 9116 N N . ARG B 1 540 ? 1.374 -2.785 -22.188 1 87.25 540 ARG B N 1
ATOM 9117 C CA . ARG B 1 540 ? 0.084 -2.18 -22.5 1 87.25 540 ARG B CA 1
ATOM 9118 C C . ARG B 1 540 ? 0.162 -0.659 -22.438 1 87.25 540 ARG B C 1
ATOM 9120 O O . ARG B 1 540 ? -0.344 0.032 -23.328 1 87.25 540 ARG B O 1
ATOM 9127 N N . LEU B 1 541 ? 0.771 -0.158 -21.422 1 92.5 541 LEU B N 1
ATOM 9128 C CA . LEU B 1 541 ? 0.898 1.283 -21.234 1 92.5 541 LEU B CA 1
ATOM 9129 C C . LEU B 1 541 ? 1.744 1.901 -22.344 1 92.5 541 LEU B C 1
ATOM 9131 O O . LEU B 1 541 ? 1.394 2.951 -22.891 1 92.5 541 LEU B O 1
ATOM 9135 N N . MET B 1 542 ? 2.814 1.212 -22.703 1 91.69 542 MET B N 1
ATOM 9136 C CA . MET B 1 542 ? 3.705 1.732 -23.734 1 91.69 542 MET B CA 1
ATOM 9137 C C . MET B 1 542 ? 3.029 1.706 -25.109 1 91.69 542 MET B C 1
ATOM 9139 O O . MET B 1 542 ? 3.24 2.6 -25.922 1 91.69 542 MET B O 1
ATOM 9143 N N . CYS B 1 543 ? 2.201 0.705 -25.312 1 88.25 543 CYS B N 1
ATOM 9144 C CA . CYS B 1 543 ? 1.482 0.593 -26.578 1 88.25 543 CYS B CA 1
ATOM 9145 C C . CYS B 1 543 ? 0.442 1.699 -26.719 1 88.25 543 CYS B C 1
ATOM 9147 O O . CYS B 1 543 ? 0.163 2.162 -27.812 1 88.25 543 CYS B O 1
ATOM 9149 N N . GLU B 1 544 ? -0.057 2.109 -25.656 1 90.31 544 GLU B N 1
ATOM 9150 C CA . GLU B 1 544 ? -1.036 3.191 -25.672 1 90.31 544 GLU B CA 1
ATOM 9151 C C . GLU B 1 544 ? -0.421 4.48 -26.203 1 90.31 544 GLU B C 1
ATOM 9153 O O . GLU B 1 544 ? -1.071 5.23 -26.938 1 90.31 544 GLU B O 1
ATOM 9158 N N . PHE B 1 545 ? 0.755 4.75 -25.844 1 92.25 545 PHE B N 1
ATOM 9159 C CA . PHE B 1 545 ? 1.43 5.938 -26.359 1 92.25 545 PHE B CA 1
ATOM 9160 C C . PHE B 1 545 ? 1.698 5.805 -27.859 1 92.25 545 PHE B C 1
ATOM 9162 O O . PHE B 1 545 ? 1.608 6.789 -28.594 1 92.25 545 PHE B O 1
ATOM 9169 N N . GLY B 1 546 ? 2.031 4.57 -28.266 1 86.81 546 GLY B N 1
ATOM 9170 C CA . GLY B 1 546 ? 2.193 4.324 -29.688 1 86.81 546 GLY B CA 1
ATOM 9171 C C . GLY B 1 546 ? 0.907 4.496 -30.469 1 86.81 546 GLY B C 1
ATOM 9172 O O . GLY B 1 546 ? 0.915 5.059 -31.562 1 86.81 546 GLY B O 1
ATOM 9173 N N . ASN B 1 547 ? -0.173 4.086 -29.906 1 84.31 547 ASN B N 1
ATOM 9174 C CA . ASN B 1 547 ? -1.48 4.211 -30.531 1 84.31 547 ASN B CA 1
ATOM 9175 C C . ASN B 1 547 ? -1.913 5.668 -30.656 1 84.31 547 ASN B C 1
ATOM 9177 O O . ASN B 1 547 ? -2.551 6.059 -31.625 1 84.31 547 ASN B O 1
ATOM 9181 N N . THR B 1 548 ? -1.588 6.406 -29.656 1 84.88 548 THR B N 1
ATOM 9182 C CA . THR B 1 548 ? -1.922 7.828 -29.672 1 84.88 548 THR B CA 1
ATOM 9183 C C . THR B 1 548 ? -1.197 8.531 -30.828 1 84.88 548 THR B C 1
ATOM 9185 O O . THR B 1 548 ? -1.774 9.391 -31.5 1 84.88 548 THR B O 1
ATOM 9188 N N . MET B 1 549 ? -0.052 8.109 -31.109 1 84.06 549 MET B N 1
ATOM 9189 C CA . MET B 1 549 ? 0.708 8.68 -32.219 1 84.06 549 MET B CA 1
ATOM 9190 C C . MET B 1 549 ? 0.111 8.258 -33.562 1 84.06 549 MET B C 1
ATOM 9192 O O . MET B 1 549 ? -0.003 9.07 -34.469 1 84.06 549 MET B O 1
ATOM 9196 N N . ALA B 1 550 ? -0.331 7.039 -33.625 1 79.75 550 ALA B N 1
ATOM 9197 C CA . ALA B 1 550 ? -0.898 6.512 -34.875 1 79.75 550 ALA B CA 1
ATOM 9198 C C . ALA B 1 550 ? -2.244 7.16 -35.156 1 79.75 550 ALA B C 1
ATOM 9200 O O . ALA B 1 550 ? -2.551 7.445 -36.344 1 79.75 550 ALA B O 1
ATOM 9201 N N . LEU B 1 551 ? -3.002 7.402 -34.219 1 77.75 551 LEU B N 1
ATOM 9202 C CA . LEU B 1 551 ? -4.316 8.008 -34.375 1 77.75 551 LEU B CA 1
ATOM 9203 C C . LEU B 1 551 ? -4.195 9.469 -34.812 1 77.75 551 LEU B C 1
ATOM 9205 O O . LEU B 1 551 ? -5.031 9.961 -35.594 1 77.75 551 LEU B O 1
ATOM 9209 N N . ASN B 1 552 ? -3.154 10.086 -34.406 1 75.94 552 ASN B N 1
ATOM 9210 C CA . ASN B 1 552 ? -3.012 11.508 -34.719 1 75.94 552 ASN B CA 1
ATOM 9211 C C . ASN B 1 552 ? -2.254 11.711 -36.031 1 75.94 552 ASN B C 1
ATOM 9213 O O . ASN B 1 552 ? -2.307 12.797 -36.625 1 75.94 552 ASN B O 1
ATOM 9217 N N . GLN B 1 553 ? -1.559 10.695 -36.594 1 66.25 553 GLN B N 1
ATOM 9218 C CA . GLN B 1 553 ? -0.958 10.766 -37.938 1 66.25 553 GLN B CA 1
ATOM 9219 C C . GLN B 1 553 ? -2.004 10.547 -39.031 1 66.25 553 GLN B C 1
ATOM 9221 O O . GLN B 1 553 ? -1.937 11.172 -40.094 1 66.25 553 GLN B O 1
ATOM 9226 N N . GLN B 1 554 ? -2.979 9.57 -38.906 1 53.34 554 GLN B N 1
ATOM 9227 C CA . GLN B 1 554 ? -4.02 9.32 -39.906 1 53.34 554 GLN B CA 1
ATOM 9228 C C . GLN B 1 554 ? -4.945 10.523 -40.062 1 53.34 554 GLN B C 1
ATOM 9230 O O . GLN B 1 554 ? -5.469 10.781 -41.125 1 53.34 554 GLN B O 1
ATOM 9235 N N . GLY B 1 555 ? -5.301 11.227 -39.219 1 43.06 555 GLY B N 1
ATOM 9236 C CA . GLY B 1 555 ? -6.168 12.375 -39.438 1 43.06 555 GLY B CA 1
ATOM 9237 C C . GLY B 1 555 ? -5.57 13.406 -40.375 1 43.06 555 GLY B C 1
ATOM 9238 O O . GLY B 1 555 ? -6.266 14.32 -40.812 1 43.06 555 GLY B O 1
ATOM 9239 N N . LEU B 1 556 ? -4.281 13.398 -40.812 1 37.34 556 LEU B N 1
ATOM 9240 C CA . LEU B 1 556 ? -3.729 14.328 -41.812 1 37.34 556 LEU B CA 1
ATOM 9241 C C . LEU B 1 556 ? -3.83 13.75 -43.219 1 37.34 556 LEU B C 1
ATOM 9243 O O . LEU B 1 556 ? -3.801 14.492 -44.188 1 37.34 556 LEU B O 1
ATOM 9247 N N . GLN B 1 557 ? -3.607 12.375 -43.688 1 32.88 557 GLN B N 1
ATOM 9248 C CA . GLN B 1 557 ? -3.547 11.93 -45.062 1 32.88 557 GLN B CA 1
ATOM 9249 C C . GLN B 1 557 ? -4.918 11.469 -45.562 1 32.88 557 GLN B C 1
ATOM 9251 O O . GLN B 1 557 ? -5.344 10.352 -45.281 1 32.88 557 GLN B O 1
ATOM 9256 N N . LEU B 1 558 ? -5.961 12.172 -46.031 1 27.28 558 LEU B N 1
ATOM 9257 C CA . LEU B 1 558 ? -7.023 11.742 -46.938 1 27.28 558 LEU B CA 1
ATOM 9258 C C . LEU B 1 558 ? -6.465 11.406 -48.312 1 27.28 558 LEU B C 1
ATOM 9260 O O . LEU B 1 558 ? -6.508 12.242 -49.219 1 27.28 558 LEU B O 1
ATOM 9264 N N . PRO B 1 559 ? -5.426 10.812 -48.75 1 24.42 559 PRO B N 1
ATOM 9265 C CA . PRO B 1 559 ? -5.391 10.508 -50.188 1 24.42 559 PRO B CA 1
ATOM 9266 C C . PRO B 1 559 ? -6.484 9.531 -50.594 1 24.42 559 PRO B C 1
ATOM 9268 O O . PRO B 1 559 ? -7.094 8.875 -49.75 1 24.42 559 PRO B O 1
ATOM 9271 N N . GLN B 1 560 ? -6.734 9.227 -52.219 1 25.08 560 GLN B N 1
ATOM 9272 C CA . GLN B 1 560 ? -7.254 8.469 -53.344 1 25.08 560 GLN B CA 1
ATOM 9273 C C . GLN B 1 560 ? -7.051 6.969 -53.156 1 25.08 560 GLN B C 1
ATOM 9275 O O . GLN B 1 560 ? -7.988 6.184 -53.312 1 25.08 560 GLN B O 1
ATOM 9280 N N . VAL B 1 561 ? -5.805 6.254 -53.719 1 22.67 561 VAL B N 1
ATOM 9281 C CA . VAL B 1 561 ? -5.578 5.066 -54.531 1 22.67 561 VAL B CA 1
ATOM 9282 C C . VAL B 1 561 ? -5.656 3.816 -53.656 1 22.67 561 VAL B C 1
ATOM 9284 O O . VAL B 1 561 ? -5.574 2.691 -54.156 1 22.67 561 VAL B O 1
ATOM 9287 N N . LEU B 1 562 ? -5.777 3.283 -52.531 1 21.48 562 LEU B N 1
ATOM 9288 C CA . LEU B 1 562 ? -5.191 1.969 -52.281 1 21.48 562 LEU B CA 1
ATOM 9289 C C . LEU B 1 562 ? -5.891 0.9 -53.125 1 21.48 562 LEU B C 1
ATOM 9291 O O . LEU B 1 562 ? -7.027 0.527 -52.812 1 21.48 562 LEU B O 1
ATOM 9295 N N . ASP B 1 563 ? -5.828 0.823 -54.5 1 19.36 563 ASP B N 1
ATOM 9296 C CA . ASP B 1 563 ? -6.066 -0.428 -55.219 1 19.36 563 ASP B CA 1
ATOM 9297 C C . ASP B 1 563 ? -5.199 -1.553 -54.656 1 19.36 563 ASP B C 1
ATOM 9299 O O . ASP B 1 563 ? -5.641 -2.701 -54.594 1 19.36 563 ASP B O 1
ATOM 9303 N N . ALA B 1 564 ? -3.861 -1.552 -55.031 1 20.7 564 ALA B N 1
ATOM 9304 C CA . ALA B 1 564 ? -3.145 -2.732 -55.5 1 20.7 564 ALA B CA 1
ATOM 9305 C C . ALA B 1 564 ? -3.072 -3.805 -54.406 1 20.7 564 ALA B C 1
ATOM 9307 O O . ALA B 1 564 ? -3.439 -4.957 -54.656 1 20.7 564 ALA B O 1
ATOM 9308 N N . ASN B 1 565 ? -1.744 -4.141 -53.812 1 19.62 565 ASN B N 1
ATOM 9309 C CA . ASN B 1 565 ? -1.053 -5.418 -53.656 1 19.62 565 ASN B CA 1
ATOM 9310 C C . ASN B 1 565 ? -1.554 -6.199 -52.469 1 19.62 565 ASN B C 1
ATOM 9312 O O . ASN B 1 565 ? -1.492 -5.711 -51.312 1 19.62 565 ASN B O 1
ATOM 9316 N N . ARG B 1 566 ? -2.488 -7.219 -52.531 1 19.36 566 ARG B N 1
ATOM 9317 C CA . ARG B 1 566 ? -2.975 -8.531 -52.125 1 19.36 566 ARG B CA 1
ATOM 9318 C C . ARG B 1 566 ? -1.828 -9.414 -51.625 1 19.36 566 ARG B C 1
ATOM 9320 O O . ARG B 1 566 ? -2.031 -10.297 -50.812 1 19.36 566 ARG B O 1
ATOM 9327 N N . ASP B 1 567 ? -0.731 -9.555 -52.406 1 19.23 567 ASP B N 1
ATOM 9328 C CA . ASP B 1 567 ? -0.027 -10.82 -52.562 1 19.23 567 ASP B CA 1
ATOM 9329 C C . ASP B 1 567 ? 0.777 -11.18 -51.312 1 19.23 567 ASP B C 1
ATOM 9331 O O . ASP B 1 567 ? 0.752 -12.328 -50.875 1 19.23 567 ASP B O 1
ATOM 9335 N N . ASN B 1 568 ? 1.937 -10.5 -51.125 1 19.55 568 ASN B N 1
ATOM 9336 C CA . ASN B 1 568 ? 3.109 -11.328 -50.875 1 19.55 568 ASN B CA 1
ATOM 9337 C C . ASN B 1 568 ? 3.215 -11.719 -49.406 1 19.55 568 ASN B C 1
ATOM 9339 O O . ASN B 1 568 ? 3.834 -11.008 -48.625 1 19.55 568 ASN B O 1
ATOM 9343 N N . PHE B 1 569 ? 2.061 -11.969 -48.812 1 18.66 569 PHE B N 1
ATOM 9344 C CA . PHE B 1 569 ? 2.316 -12.641 -47.562 1 18.66 569 PHE B CA 1
ATOM 9345 C C . PHE B 1 569 ? 3.195 -13.867 -47.75 1 18.66 569 PHE B C 1
ATOM 9347 O O . PHE B 1 569 ? 2.799 -14.812 -48.438 1 18.66 569 PHE B O 1
ATOM 9354 N N . PRO B 1 570 ? 4.516 -13.578 -47.969 1 19.48 570 PRO B N 1
ATOM 9355 C CA . PRO B 1 570 ? 5.309 -14.781 -48.219 1 19.48 570 PRO B CA 1
ATOM 9356 C C . PRO B 1 570 ? 4.961 -15.914 -47.25 1 19.48 570 PRO B C 1
ATOM 9358 O O . PRO B 1 570 ? 4.723 -15.672 -46.062 1 19.48 570 PRO B O 1
ATOM 9361 N N . ILE B 1 571 ? 4.281 -16.859 -47.812 1 20.94 571 ILE B N 1
ATOM 9362 C CA . ILE B 1 571 ? 3.982 -18.25 -47.469 1 20.94 571 ILE B CA 1
ATOM 9363 C C . ILE B 1 571 ? 5.27 -18.984 -47.094 1 20.94 571 ILE B C 1
ATOM 9365 O O . ILE B 1 571 ? 6.16 -19.156 -47.938 1 20.94 571 ILE B O 1
ATOM 9369 N N . ILE B 1 572 ? 5.988 -18.406 -46.031 1 18.45 572 ILE B N 1
ATOM 9370 C CA . ILE B 1 572 ? 7.121 -19.297 -45.812 1 18.45 572 ILE B CA 1
ATOM 9371 C C . ILE B 1 572 ? 6.68 -20.75 -45.938 1 18.45 572 ILE B C 1
ATOM 9373 O O . ILE B 1 572 ? 5.785 -21.203 -45.219 1 18.45 572 ILE B O 1
ATOM 9377 N N . ASP B 1 573 ? 6.73 -21.188 -47.156 1 18 573 ASP B N 1
ATOM 9378 C CA . ASP B 1 573 ? 6.762 -22.547 -47.719 1 18 573 ASP B CA 1
ATOM 9379 C C . ASP B 1 573 ? 7.68 -23.453 -46.875 1 18 573 ASP B C 1
ATOM 9381 O O . ASP B 1 573 ? 8.891 -23.219 -46.812 1 18 573 ASP B O 1
ATOM 9385 N N . ALA B 1 574 ? 7.285 -23.562 -45.562 1 16.22 574 ALA B N 1
ATOM 9386 C CA . ALA B 1 574 ? 7.883 -24.797 -45.062 1 16.22 574 ALA B CA 1
ATOM 9387 C C . ALA B 1 574 ? 7.805 -25.906 -46.125 1 16.22 574 ALA B C 1
ATOM 9389 O O . ALA B 1 574 ? 6.715 -26.328 -46.5 1 16.22 574 ALA B O 1
ATOM 9390 N N . ASP B 1 575 ? 8.648 -25.719 -47.031 1 16.92 575 ASP B N 1
ATOM 9391 C CA . ASP B 1 575 ? 8.992 -26.859 -47.875 1 16.92 575 ASP B CA 1
ATOM 9392 C C . ASP B 1 575 ? 9.328 -28.094 -47.031 1 16.92 575 ASP B C 1
ATOM 9394 O O . ASP B 1 575 ? 10.359 -28.125 -46.344 1 16.92 575 ASP B O 1
ATOM 9398 N N . PRO B 1 576 ? 8.461 -28.406 -46 1 17.11 576 PRO B N 1
ATOM 9399 C CA . PRO B 1 576 ? 8.789 -29.812 -45.719 1 17.11 576 PRO B CA 1
ATOM 9400 C C . PRO B 1 576 ? 8.922 -30.625 -47 1 17.11 576 PRO B C 1
ATOM 9402 O O . PRO B 1 576 ? 7.977 -30.688 -47.812 1 17.11 576 PRO B O 1
ATOM 9405 N N . HIS B 1 577 ? 9.992 -30.547 -47.594 1 17.97 577 HIS B N 1
ATOM 9406 C CA . HIS B 1 577 ? 10.383 -31.562 -48.531 1 17.97 577 HIS B CA 1
ATOM 9407 C C . HIS B 1 577 ? 10.242 -32.969 -47.969 1 17.97 577 HIS B C 1
ATOM 9409 O O . HIS B 1 577 ? 10.695 -33.938 -48.562 1 17.97 577 HIS B O 1
ATOM 9415 N N . PRO B 1 578 ? 9.367 -33.281 -46.938 1 17.66 578 PRO B N 1
ATOM 9416 C CA . PRO B 1 578 ? 9.617 -34.719 -46.969 1 17.66 578 PRO B CA 1
ATOM 9417 C C . PRO B 1 578 ? 9.641 -35.281 -48.406 1 17.66 578 PRO B C 1
ATOM 9419 O O . PRO B 1 578 ? 9.148 -34.656 -49.344 1 17.66 578 PRO B O 1
ATOM 9422 N N . LEU B 1 579 ? 10.016 -36.594 -48.375 1 17.36 579 LEU B N 1
ATOM 9423 C CA . LEU B 1 579 ? 10.523 -37.812 -49 1 17.36 579 LEU B CA 1
ATOM 9424 C C . LEU B 1 579 ? 9.516 -38.344 -50.031 1 17.36 579 LEU B C 1
ATOM 9426 O O . LEU B 1 579 ? 8.312 -38.344 -49.781 1 17.36 579 LEU B O 1
ATOM 9430 N N . GLU B 1 580 ? 9.883 -38.312 -51.125 1 16.34 580 GLU B N 1
ATOM 9431 C CA . GLU B 1 580 ? 9.578 -39.062 -52.344 1 16.34 580 GLU B CA 1
ATOM 9432 C C . GLU B 1 580 ? 9.328 -40.531 -52 1 16.34 580 GLU B C 1
ATOM 9434 O O . GLU B 1 580 ? 10.273 -41.281 -51.781 1 16.34 580 GLU B O 1
ATOM 9439 N N . GLU B 1 581 ? 8.688 -40.969 -50.844 1 17.25 581 GLU B N 1
ATOM 9440 C CA . GLU B 1 581 ? 8.391 -42.375 -51.125 1 17.25 581 GLU B CA 1
ATOM 9441 C C . GLU B 1 581 ? 7.582 -42.531 -52.406 1 17.25 581 GLU B C 1
ATOM 9443 O O . GLU B 1 581 ? 6.516 -41.906 -52.562 1 17.25 581 GLU B O 1
ATOM 9448 N N . ASP B 1 582 ? 8.148 -42.969 -53.469 1 17.05 582 ASP B N 1
ATOM 9449 C CA . ASP B 1 582 ? 8.086 -43.219 -54.906 1 17.05 582 ASP B CA 1
ATOM 9450 C C . ASP B 1 582 ? 6.801 -43.938 -55.281 1 17.05 582 ASP B C 1
ATOM 9452 O O . ASP B 1 582 ? 6.059 -44.406 -54.406 1 17.05 582 ASP B O 1
ATOM 9456 N N . GLU B 1 583 ? 6.961 -44.969 -56.188 1 17.36 583 GLU B N 1
ATOM 9457 C CA . GLU B 1 583 ? 6.352 -45.594 -57.375 1 17.36 583 GLU B CA 1
ATOM 9458 C C . GLU B 1 583 ? 5.293 -46.594 -56.969 1 17.36 583 GLU B C 1
ATOM 9460 O O . GLU B 1 583 ? 4.148 -46.531 -57.406 1 17.36 583 GLU B O 1
ATOM 9465 N N . GLN B 1 584 ? 5.754 -48.094 -56.781 1 16.53 584 GLN B N 1
ATOM 9466 C CA . GLN B 1 584 ? 5.43 -49.312 -57.5 1 16.53 584 GLN B CA 1
ATOM 9467 C C . GLN B 1 584 ? 4.375 -50.156 -56.781 1 16.53 584 GLN B C 1
ATOM 9469 O O . GLN B 1 584 ? 4.695 -51.156 -56.156 1 16.53 584 GLN B O 1
ATOM 9474 N N . LEU B 1 585 ? 3.732 -49.875 -55.75 1 16.62 585 LEU B N 1
ATOM 9475 C CA . LEU B 1 585 ? 2.715 -50.906 -55.531 1 16.62 585 LEU B CA 1
ATOM 9476 C C . LEU B 1 585 ? 1.8 -51.031 -56.719 1 16.62 585 LEU B C 1
ATOM 9478 O O . LEU B 1 585 ? 0.881 -50.25 -56.906 1 16.62 585 LEU B O 1
ATOM 9482 N N . ASP B 1 586 ? 2.477 -51.375 -57.906 1 17.36 586 ASP B N 1
ATOM 9483 C CA . ASP B 1 586 ? 1.827 -52.156 -58.938 1 17.36 586 ASP B CA 1
ATOM 9484 C C . ASP B 1 586 ? 1.023 -53.312 -58.344 1 17.36 586 ASP B C 1
ATOM 9486 O O . ASP B 1 586 ? 1.097 -53.562 -57.125 1 17.36 586 ASP B O 1
ATOM 9490 N N . GLU B 1 587 ? 1.335 -54.688 -59 1 17.92 587 GLU B N 1
ATOM 9491 C CA . GLU B 1 587 ? 0.694 -55.844 -59.594 1 17.92 587 GLU B CA 1
ATOM 9492 C C . GLU B 1 587 ? 0.588 -57 -58.625 1 17.92 587 GLU B C 1
ATOM 9494 O O . GLU B 1 587 ? 0.098 -58.062 -58.938 1 17.92 587 GLU B O 1
ATOM 9499 N N . ILE B 1 588 ? 1.014 -57 -57.312 1 17.73 588 ILE B N 1
ATOM 9500 C CA . ILE B 1 588 ? 0.796 -58.406 -56.969 1 17.73 588 ILE B CA 1
ATOM 9501 C C . ILE B 1 588 ? -0.634 -58.812 -57.312 1 17.73 588 ILE B C 1
ATOM 9503 O O . ILE B 1 588 ? -1.593 -58.281 -56.75 1 17.73 588 ILE B O 1
ATOM 9507 N N . HIS B 1 589 ? -0.319 -59.281 -58.562 1 17.45 589 HIS B N 1
ATOM 9508 C CA . HIS B 1 589 ? -0.428 -60.688 -59 1 17.45 589 HIS B CA 1
ATOM 9509 C C . HIS B 1 589 ? 0.295 -61.625 -58.031 1 17.45 589 HIS B C 1
ATOM 9511 O O . HIS B 1 589 ? 1.437 -61.375 -57.656 1 17.45 589 HIS B O 1
#

Secondary structure (DSSP, 8-state):
------------------------GGGTS------------SSTHHHHHHHHHHHHHHTT--------S--------------S-S-HHHHHHHHT--SS--TT----TTS-S-TTS--HHHHHHHHHHS-HHHHHHHTTT-HHHHHHHHHHHTSHHHHHHHHHHHHHHHHHT--TTSHHHHHH-HHHHHHHHHHHHTTTS-HHHHHHHHHHHHHHHHHHHTS--TTHHHHHHHHTTT--HHHHHHHHHHHHTTSHHHHHHHHHHHHSPTTSSHHHHHHHHHHHHHHH--S---GGGS-HHHHHHHHHHHHHHHHTS-HHHHHHHHHHHHS-EEEETTEEEE-TTTTB---GGG--TT--HHHHHHHHHHHHHHHHHHHHHHHTT-SSS---HHHHHHHHHHHHHHTTTT-PBPHHHHHHHHHHSIIIIIHHHHHHHT-TTSTTHHHHHHHHHHHHHHHHHHHHHHHS-HHHHHHHHHHHHHHHHHHHHSSSTTHHHHHHHHHHHHHHHHHHHHHHT--SSHHHHHHHHHHHHHHHTTHHHHHHHHHHHHHHHHTT--------------------------S------/------------------------GGGTS------------SSTHHHHHHHHHHHHHHTT--------S--------------S-S-HHHHHHHHT--SS--TT----TTS-S-TTS--HHHHHHHHHHS-HHHHHHHTTT-HHHHHHHHHHHTSHHHHHHHHHHHHHHHHHT--TTSHHHHHH-HHHHHHHHHHHHTTTS-HHHHHHHHHHHHHHHHHHHTS--TTHHHHHHHHTTT--HHHHHHHHHHHHTTSHHHHHHHHHHHHSPTTSSHHHHHHHHHHHHHHH--S---GGGS-HHHHHHHHHHHHHHHHTS-HHHHHHHHHHHHS-EEEETTEEEE-TTTTB---GGG--TT--HHHHHHHHHHHHHHHHHHHHHHHHT-SSS---HHHHHHHHHHHHHHTTTT-PBPHHHHHHHHHHSIIIIIHHHHHHHT-TTSTTHHHHHHHHHHHHHHHHHHHHHHHS-HHHHHHHHHHHHHHHHHHHHSSSTTHHHHHHHHHHHHHHHHHHHHHHT--SSHHHHHHHHHHHHHHHTTHHHHHHHHHHHHHHHHTT---S----------------------S------

InterPro domains:
  IPR001810 F-box domain [PS50181] (112-162)
  IPR038946 F-box only protein 47 [PTHR34098] (1-544)
  IPR056622 FBXO47, ARM repeats region [PF24467] (255-556)

Sequence (1178 aa):
MFRQTEPPVRLMTRKRKTIESTPLITDFFSTVKRERSQIQTKQTVSQKLDGILQTMFETSRCTFISESLEDTPIPPQPDYDCGPAFSLEALRTLLQVPLKPSLNAIPDKNAPVGLENMPKNVYSYIFTVLDMRSVSTLSLVSTKMSSRVRGYVSTYEFYRRMQLDHLDFLNESFRPDDDEFLENDPFIACGALIKSITITLSTETRAKVFLNICRNLRNQLGGSLQGFGRMLETVTENWKFEERRIMIKAAILIDLDLRRALIKVLTAGAGHFVGLEMKVRSGLTQLFLTNDQDVNEMTPKEVIDFGAWLSILLRNVVEKHQGRLYYILFGPARSSKKGEFVDWSYFCEEDRTNISQFKNEPNYKKFLTALLNGVRALRVMNNSKSTDNYWTGRKVYHMFLRVIEACEERGNWSELASSMALSIDPSGLFSEYLVTCLDARRSDYTRYMVEAAEMVCLVRIHLYRWSSTPATFLAEPLHHAFGHLAQQDGHYDGSYKQFLELIWRAQKLRLKGLLKSAKNTIQSSDLIREELDGQLSMTRLMCEFGNTMALNQQGLQLPQVLDANRDNFPIIDADPHPLEEDEQLDEIHMFRQTEPPVRLMTRKRKTIESTPLITDFFSTVKRERSQIQTKQTVSQKLDGILQTMFETSRCTFISESLEDTPIPPQPDYDCGPAFSLEALRTLLQVPLKPSLNAIPDKNAPVGLENMPKNVYSYIFTVLDMRSVSTLSLVSTKMSSRVRGYVSTYEFYRRMQLDHLDFLNESFRPDDDEFLENDPFIACGALIKSITITLSTETRAKVFLNICRNLRNQLGGSLQGFGRMLETVTENWKFEERRIMIKAAILIDLDLRRALIKVLTAGAGHFVGLEMKVRSGLTQLFLTNDQDVNEMTPKEVIDFGAWLSILLRNVVEKHQGRLYYILFGPARSSKKGEFVDWSYFCEEDRTNISQFKNEPNYKKFLTALLNGVRALRVMNNSKSTDNYWTGRKVYHMFLRVIEACEERGNWSELASSMALSIDPSGLFSEYLVTCLDARRSDYTRYMVEAAEMVCLVRIHLYRWSSTPATFLAEPLHHAFGHLAQQDGHYDGSYKQFLELIWRAQKLRLKGLLKSAKNTIQSSDLIREELDGQLSMTRLMCEFGNTMALNQQGLQLPQVLDANRDNFPIIDADPHPLEEDEQLDEIH

Solvent-accessible surface area (backbone atoms only — not comparable to full-atom values): 66856 Å² total; per-residue (Å²): 132,87,79,79,79,72,74,81,74,75,77,74,75,74,73,75,75,77,69,77,77,69,74,59,65,64,80,75,45,77,74,70,81,75,78,79,77,87,70,92,74,75,77,70,62,73,71,49,53,63,54,50,49,41,54,65,39,52,74,58,59,72,77,81,73,83,72,73,88,68,84,66,75,71,65,78,66,74,75,75,67,76,58,92,65,71,37,51,63,59,45,20,58,74,65,71,34,78,82,69,74,62,62,72,51,67,46,59,84,86,53,71,88,40,96,87,43,55,41,51,66,55,47,52,51,51,60,67,71,42,54,54,61,55,50,25,53,46,25,63,56,39,72,66,44,25,47,51,48,52,48,41,67,44,35,71,67,42,52,51,46,51,46,52,50,45,54,52,48,66,67,66,66,66,53,85,89,36,73,62,30,66,75,59,34,56,40,38,35,48,13,44,28,53,38,44,70,35,67,88,50,54,73,69,56,38,28,50,50,50,31,35,52,48,37,48,41,25,64,71,65,72,64,60,55,74,48,53,21,50,15,48,51,46,46,45,60,92,55,56,66,73,58,44,47,52,41,50,55,30,56,46,52,48,42,59,66,46,46,53,34,46,53,51,50,62,75,43,59,83,73,71,50,41,68,44,44,44,47,37,27,51,52,49,33,35,36,71,51,71,56,88,68,52,60,84,79,37,48,46,68,55,31,31,52,50,15,50,51,49,50,49,58,43,66,72,40,60,75,88,40,32,16,46,53,50,42,54,62,36,46,48,70,44,79,52,97,91,43,66,31,72,46,63,50,71,52,21,58,66,63,81,82,62,71,57,86,74,68,39,67,70,52,48,50,48,45,51,49,54,41,42,23,59,59,52,18,34,47,50,22,37,40,49,65,75,49,95,73,71,44,47,69,65,53,50,43,49,46,52,51,36,34,55,54,50,24,43,90,67,29,53,68,22,69,66,45,52,36,48,53,29,45,74,32,29,69,51,49,32,26,45,51,43,46,62,35,63,34,79,86,44,88,61,31,70,60,31,44,51,51,46,22,45,46,52,54,51,24,38,47,53,32,19,57,60,67,48,50,32,38,39,50,43,32,36,24,48,52,52,39,45,49,50,32,22,62,73,67,70,39,53,82,49,62,31,45,50,51,54,50,40,34,52,48,39,53,50,50,50,51,51,52,50,60,71,66,48,51,103,42,72,64,42,51,50,52,50,48,50,52,52,36,40,52,42,44,33,43,67,65,56,47,48,58,54,47,54,43,52,57,64,55,56,77,70,67,82,84,83,93,83,75,87,92,81,63,87,61,78,64,80,66,75,61,68,62,68,72,69,81,69,74,84,76,73,77,79,118,134,81,80,74,78,71,75,81,75,76,76,76,74,74,75,75,75,78,70,76,76,68,73,57,66,63,80,74,45,82,78,75,81,77,79,77,77,86,72,91,73,75,78,68,60,73,71,48,53,62,52,49,46,42,54,64,40,51,74,58,60,72,78,81,74,82,73,75,90,68,84,66,75,70,64,76,67,73,73,77,66,80,57,98,58,76,36,51,65,58,44,21,58,74,65,72,34,76,82,67,73,63,63,74,52,66,44,60,85,87,52,68,88,40,95,84,41,55,41,52,65,55,47,51,50,51,60,66,70,43,56,56,61,55,49,28,53,46,26,67,67,39,72,68,44,24,46,52,47,50,48,40,67,43,36,71,66,42,50,52,45,52,46,52,49,45,55,52,46,66,67,65,67,67,52,84,88,38,73,61,30,67,74,60,34,54,39,38,34,47,13,45,26,54,37,43,70,36,66,89,51,53,72,66,56,40,28,51,50,48,30,32,52,48,35,48,42,26,62,70,64,72,62,62,56,72,48,53,23,50,16,50,50,46,46,46,60,93,55,54,65,72,59,44,48,53,41,48,56,31,56,47,52,48,42,58,66,45,46,53,32,45,53,52,49,63,75,42,60,83,72,71,52,41,66,44,43,46,48,39,28,52,53,50,33,36,35,68,52,69,57,86,67,51,61,81,79,36,46,48,67,54,32,29,51,51,15,50,52,51,49,48,59,42,66,72,41,61,74,88,43,32,14,46,53,50,42,55,62,37,46,48,70,43,79,52,98,91,40,66,30,71,45,64,49,71,53,21,58,66,67,79,83,63,71,58,86,74,69,39,66,70,52,49,50,49,44,49,50,54,41,42,23,58,58,52,18,33,46,50,21,37,40,50,62,75,49,93,74,72,43,47,69,65,53,50,43,51,46,51,50,35,37,55,53,50,23,43,89,68,30,55,67,22,70,67,45,52,37,48,53,28,44,73,33,29,70,52,50,33,25,46,51,43,45,64,35,63,36,80,85,46,89,62,31,70,60,30,45,51,51,46,22,44,46,53,53,50,23,36,47,55,29,19,57,59,68,48,50,31,38,40,48,44,32,36,24,48,52,51,39,45,49,50,32,24,61,74,66,70,40,53,83,46,62,31,45,50,51,55,50,42,33,54,49,41,53,50,51,51,53,52,51,50,60,72,67,49,50,102,42,71,64,41,51,49,52,51,48,49,52,52,36,40,51,45,44,33,43,68,65,55,46,50,58,54,48,56,43,52,59,64,53,55,78,71,68,83,83,91,68,97,75,78,93,84,65,82,66,76,67,79,66,74,67,72,63,78,75,78,80,80,86,76,85,71,65,91,119

pLDDT: mean 74.03, std 26.43, range [15.4, 98.12]

Nearest PDB structures (foldseek):
  4xri-assembly1_A  TM=2.126E-01  e=2.116E+00  Thermochaetoides thermophila DSM 1495
  3rkv-assembly1_A  TM=2.948E-01  e=7.426E+00  Caenorhabditis elegans
  9f44-assembly1_A  TM=1.906E-01  e=2.575E+00  Homo sapiens
  9f44-assembly1_A  TM=1.881E-01  e=1.024E+00  Homo sapiens
  3rkv-assembly1_A  TM=2.949E-01  e=7.136E+00  Caenorhabditis elegans

Radius of gyration: 39.04 Å; Cα contacts (8 Å, |Δi|>4): 1155; chains: 2; bounding box: 82×148×113 Å

Organism: Caenorhabditis briggsae (NCBI:txid6238)